Protein AF-0000000075453048 (afdb_homodimer)

Organism: Capnocytophaga canimorsus (strain 5) (NCBI:txid860228)

Solvent-accessible surface area (backbone atoms only — not comparable to full-atom values): 44122 Å² total; per-residue (Å²): 121,70,69,66,52,55,54,52,51,49,51,55,48,43,63,72,54,53,67,80,60,80,61,83,58,67,79,71,82,51,73,61,75,52,83,55,55,85,88,69,62,76,82,57,60,68,60,45,51,51,51,46,49,29,62,74,70,49,45,32,33,32,44,37,28,60,70,60,58,46,64,69,38,50,54,47,54,49,45,58,74,35,69,86,44,84,49,43,38,68,24,66,43,76,28,77,75,38,60,41,68,66,51,42,54,40,50,50,48,40,30,46,41,55,50,75,26,89,48,67,66,47,34,53,50,48,42,50,70,62,35,49,92,42,42,66,42,76,43,74,41,94,84,71,44,75,45,57,43,63,69,54,53,68,71,58,43,70,74,59,49,58,52,63,73,40,37,62,40,53,51,17,62,72,70,68,28,35,35,37,41,33,34,36,32,50,61,36,52,65,65,21,94,58,32,66,64,48,44,40,54,50,41,68,49,56,73,69,41,84,42,38,22,42,34,39,27,34,46,55,42,73,56,47,46,44,42,38,64,32,83,90,32,68,43,37,71,63,47,49,78,41,78,59,68,71,64,54,63,70,61,51,26,52,51,52,40,50,45,31,48,76,70,66,27,45,59,53,68,69,53,38,43,47,54,31,57,73,29,67,40,34,49,49,51,30,37,48,50,50,36,52,38,53,56,52,33,78,49,61,58,51,67,66,55,48,53,52,42,52,54,49,52,43,28,70,45,37,67,61,51,50,58,57,54,70,73,51,51,71,44,51,49,24,50,51,51,42,51,74,71,61,58,81,57,66,66,38,68,66,47,17,61,75,40,53,40,70,48,59,71,44,44,54,52,46,52,50,51,37,37,74,69,56,49,32,40,73,61,94,81,46,77,41,66,62,45,50,58,56,50,50,43,41,39,56,67,62,67,53,50,86,124,122,72,68,67,52,56,56,53,50,47,53,56,50,44,63,71,53,54,70,78,61,79,62,82,59,68,80,70,81,51,74,58,74,52,82,55,53,84,87,70,63,75,83,55,60,69,59,43,51,52,53,45,49,30,62,73,70,51,45,30,33,33,44,37,28,60,72,60,59,45,65,70,36,51,52,48,55,50,46,57,75,34,69,86,44,85,52,42,38,67,24,66,44,75,28,77,76,38,58,41,67,66,50,42,54,41,50,50,47,42,30,45,40,57,50,72,27,89,48,68,68,47,34,54,50,50,42,50,70,63,35,49,91,42,42,66,43,76,44,73,41,95,83,71,43,76,44,57,44,63,68,55,53,66,71,59,44,70,72,59,48,58,52,65,73,41,37,61,40,54,50,18,60,75,72,67,29,34,34,38,41,34,34,35,32,51,61,38,53,65,65,21,94,59,29,67,65,49,43,41,52,50,40,68,47,56,74,68,42,83,42,38,21,40,36,40,28,35,46,56,42,70,56,47,47,45,43,37,65,32,83,88,32,67,43,38,71,63,46,47,77,43,76,59,68,72,65,55,65,70,61,49,28,52,51,51,40,50,46,31,47,75,70,68,28,44,59,52,69,70,52,38,42,47,54,31,57,72,29,68,40,34,50,49,52,31,35,49,51,50,35,52,40,53,58,52,34,79,48,62,58,52,67,66,56,46,54,53,40,53,53,50,52,44,31,70,46,37,67,61,50,50,58,56,55,70,73,51,51,71,43,50,49,23,50,52,51,41,50,74,71,61,56,81,58,68,66,36,67,66,47,16,61,75,40,53,40,70,48,59,71,42,44,56,50,46,52,50,52,37,37,73,67,57,49,32,39,72,60,92,81,46,78,40,66,63,45,50,59,56,51,48,42,42,39,56,67,61,67,52,48,86,126

Foldseek 3Di:
DVVVVVVVCCVVVCVVPPPPPVPVDPPLLFDFPDLDDDLHDFDCPVVLVVVLVCQVVQFAEEEEDAPQLQPSNSVVVSQVVCPPPPFEWEFEFECPPPQEPQSVLQRLLLRLLVRLDDDPVSSVVLCCVQPVVQCWDWDQDPVRRIGIDGPDDPVVCVVDVLSSLCSNLVSCVVSVHAYEYEYEQVLSCVNYPCSQVVQLVNLVRQVPRDRYYYYYYYNQRVSSCCQAPPPPHSNDVVGHYDYDDFDDLVRQLVSLQVSCVVSQAGEDSVRLSCLCVLFVSNNNSSSVLSSQQSVVGDHYGDDVSSVVSLVVVLVVCVVVLVVVVVVDDQLLLLLLVCVLVPPDDCQDPVSCVVSVNDHSVSNVVSVVVCSVVQQWDADPRDIDGSGSSSSVCCCCPVVNPDD/DVVVVVVVCCVVVCVVPPPVPPPVDPPLLFDFPDLDDDLHDFDCPVVLVVVLVCQVVQFAEEEEDAPQLQPSNSVVVSQVVCPPPPFEWEFEFECPPPQEPQSVLQRLLLRLLVRLDDDPVSSVVLCCVQVVVQCWDWDQDPVRRIGIDGPDDPVVCVVDVLSSLCSNLVSCVVSVHAYEYEYEAVLSCVNYPCSQVVQLVNLVRQVPRDRYYYYYYYNLRVSSCCQAPPPVHSNDVVGHYDYDDFDDLVRQLVSLQVSQVVSQAGEDSVRLSCLCVLFVSNNNSSSVLSSQQSVVGDHYGDDVSSVVSLVVVLVVCVVVLVVVVVVDDQLLLLQLVCVLVPPDDCQDPVNCVVSVNDHSVSSVVSVVVCSVVQQWDADPNDIDGSGSSSSVCCCCPVVNPDD

Nearest PDB structures (foldseek):
  7jpq-assembly1_D  TM=4.574E-01  e=3.650E-07  Homo sapiens
  3bos-assembly1_B  TM=5.414E-01  e=9.096E-05  Shewanella amazonensis SB2B
  3sc3-assembly1_B  TM=5.881E-01  e=3.427E-04  Shewanella amazonensis SB2B
  5x06-assembly1_F  TM=5.515E-01  e=2.364E-04  Escherichia coli O157:H7
  3bos-assembly1_A  TM=5.065E-01  e=2.493E-04  Shewanella amazonensis SB2B

InterPro domains:
  IPR011579 ATPase domain [PF01637] (41-289)
  IPR027417 P-loop containing nucleoside triphosphate hydrolase [G3DSA:3.40.50.300] (30-245)
  IPR027417 P-loop containing nucleoside triphosphate hydrolase [SSF52540] (29-315)

Structure (mmCIF, N/CA/C/O backbone):
data_AF-0000000075453048-model_v1
#
loop_
_entity.id
_entity.type
_entity.pdbx_description
1 polymer 'ATPase domain-containing protein'
#
loop_
_atom_site.group_PDB
_atom_site.id
_atom_site.type_symbol
_atom_site.label_atom_id
_atom_site.label_alt_id
_atom_site.label_comp_id
_atom_site.label_asym_id
_atom_site.label_entity_id
_atom_site.label_seq_id
_atom_site.pdbx_PDB_ins_code
_atom_site.Cartn_x
_atom_site.Cartn_y
_atom_site.Cartn_z
_atom_site.occupancy
_atom_site.B_iso_or_equiv
_atom_site.auth_seq_id
_atom_site.auth_comp_id
_atom_site.auth_asym_id
_atom_site.auth_atom_id
_atom_site.pdbx_PDB_model_num
ATOM 1 N N . MET A 1 1 ? 22.984 31.234 38.719 1 28.56 1 MET A N 1
ATOM 2 C CA . MET A 1 1 ? 22.125 31.609 37.594 1 28.56 1 MET A CA 1
ATOM 3 C C . MET A 1 1 ? 22.875 31.484 36.281 1 28.56 1 MET A C 1
ATOM 5 O O . MET A 1 1 ? 22.312 31.047 35.281 1 28.56 1 MET A O 1
ATOM 9 N N . ALA A 1 2 ? 24.062 32 36.25 1 34.31 2 ALA A N 1
ATOM 10 C CA . ALA A 1 2 ? 24.984 32.094 35.094 1 34.31 2 ALA A CA 1
ATOM 11 C C . ALA A 1 2 ? 25.484 30.719 34.688 1 34.31 2 ALA A C 1
ATOM 13 O O . ALA A 1 2 ? 25.734 30.469 33.5 1 34.31 2 ALA A O 1
ATOM 14 N N . THR A 1 3 ? 25.719 29.891 35.688 1 34.84 3 THR A N 1
ATOM 15 C CA . THR A 1 3 ? 26.375 28.609 35.438 1 34.84 3 THR A CA 1
ATOM 16 C C . THR A 1 3 ? 25.422 27.656 34.719 1 34.84 3 THR A C 1
ATOM 18 O O . THR A 1 3 ? 25.875 26.766 33.969 1 34.84 3 THR A O 1
ATOM 21 N N . TYR A 1 4 ? 24.141 27.734 35.094 1 30.17 4 TYR A N 1
ATOM 22 C CA . TYR A 1 4 ? 23.188 26.812 34.469 1 30.17 4 TYR A CA 1
ATOM 23 C C . TYR A 1 4 ? 23 27.141 33 1 30.17 4 TYR A C 1
ATOM 25 O O . TYR A 1 4 ? 22.359 26.375 32.25 1 30.17 4 TYR A O 1
ATOM 33 N N . LEU A 1 5 ? 23.219 28.406 32.562 1 30.86 5 LEU A N 1
ATOM 34 C CA . LEU A 1 5 ? 23.078 28.859 31.203 1 30.86 5 LEU A CA 1
ATOM 35 C C . LEU A 1 5 ? 24.156 28.25 30.312 1 30.86 5 LEU A C 1
ATOM 37 O O . LEU A 1 5 ? 23.984 28.125 29.094 1 30.86 5 LEU A O 1
ATOM 41 N N . LEU A 1 6 ? 25.328 28.016 30.875 1 32 6 LEU A N 1
ATOM 42 C CA . LEU A 1 6 ? 26.438 27.5 30.078 1 32 6 LEU A CA 1
ATOM 43 C C . LEU A 1 6 ? 26.172 26.062 29.656 1 32 6 LEU A C 1
ATOM 45 O O . LEU A 1 6 ? 26.609 25.641 28.578 1 32 6 LEU A O 1
ATOM 49 N N . VAL A 1 7 ? 25.484 25.328 30.609 1 27.92 7 VAL A N 1
ATOM 50 C CA . VAL A 1 7 ? 25.281 23.922 30.297 1 27.92 7 VAL A CA 1
ATOM 51 C C . VAL A 1 7 ? 24.25 23.781 29.188 1 27.92 7 VAL A C 1
ATOM 53 O O . VAL A 1 7 ? 24.344 22.859 28.359 1 27.92 7 VAL A O 1
ATOM 56 N N . ARG A 1 8 ? 23.172 24.625 29.156 1 27.8 8 ARG A N 1
ATOM 57 C CA . ARG A 1 8 ? 22.125 24.5 28.141 1 27.8 8 ARG A CA 1
ATOM 58 C C . ARG A 1 8 ? 22.656 24.875 26.766 1 27.8 8 ARG A C 1
ATOM 60 O O . ARG A 1 8 ? 22.141 24.406 25.734 1 27.8 8 ARG A O 1
ATOM 67 N N . ARG A 1 9 ? 23.469 25.891 26.641 1 24.62 9 ARG A N 1
ATOM 68 C CA . ARG A 1 9 ? 24.078 26.219 25.359 1 24.62 9 ARG A CA 1
ATOM 69 C C . ARG A 1 9 ? 24.969 25.094 24.859 1 24.62 9 ARG A C 1
ATOM 71 O O . ARG A 1 9 ? 25.125 24.906 23.641 1 24.62 9 ARG A O 1
ATOM 78 N N . LYS A 1 10 ? 25.703 24.438 25.812 1 28.39 10 LYS A N 1
ATOM 79 C CA . LYS A 1 10 ? 26.531 23.344 25.344 1 28.39 10 LYS A CA 1
ATOM 80 C C . LYS A 1 10 ? 25.672 22.172 24.859 1 28.39 10 LYS A C 1
ATOM 82 O O . LYS A 1 10 ? 26.062 21.453 23.938 1 28.39 10 LYS A O 1
ATOM 87 N N . ILE A 1 11 ? 24.547 21.906 25.578 1 28.03 11 ILE A N 1
ATOM 88 C CA . ILE A 1 11 ? 23.734 20.797 25.125 1 28.03 11 ILE A CA 1
ATOM 89 C C . ILE A 1 11 ? 23.031 21.172 23.828 1 28.03 11 ILE A C 1
ATOM 91 O O . ILE A 1 11 ? 22.922 20.344 22.922 1 28.03 11 ILE A O 1
ATOM 95 N N . LEU A 1 12 ? 22.438 22.391 23.625 1 27.81 12 LEU A N 1
ATOM 96 C CA . LEU A 1 12 ? 21.828 22.828 22.359 1 27.81 12 LEU A CA 1
ATOM 97 C C . LEU A 1 12 ? 22.859 22.891 21.25 1 27.81 12 LEU A C 1
ATOM 99 O O . LEU A 1 12 ? 22.562 22.578 20.094 1 27.81 12 LEU A O 1
ATOM 103 N N . ILE A 1 13 ? 24.016 23.484 21.469 1 28.22 13 ILE A N 1
ATOM 104 C CA . ILE A 1 13 ? 25.094 23.516 20.5 1 28.22 13 ILE A CA 1
ATOM 105 C C . ILE A 1 13 ? 25.578 22.094 20.203 1 28.22 13 ILE A C 1
ATOM 107 O O . ILE A 1 13 ? 25.953 21.781 19.078 1 28.22 13 ILE A O 1
ATOM 111 N N . THR A 1 14 ? 25.578 21.234 21.281 1 25.95 14 THR A N 1
ATOM 112 C CA . THR A 1 14 ? 25.984 19.859 21.031 1 25.95 14 THR A CA 1
ATOM 113 C C . THR A 1 14 ? 24.953 19.125 20.172 1 25.95 14 THR A C 1
ATOM 115 O O . THR A 1 14 ? 25.281 18.203 19.438 1 25.95 14 THR A O 1
ATOM 118 N N . PHE A 1 15 ? 23.578 19.375 20.312 1 25.52 15 PHE A N 1
ATOM 119 C CA . PHE A 1 15 ? 22.656 18.719 19.391 1 25.52 15 PHE A CA 1
ATOM 120 C C . PHE A 1 15 ? 22.828 19.266 17.984 1 25.52 15 PHE A C 1
ATOM 122 O O . PHE A 1 15 ? 22.594 18.562 17 1 25.52 15 PHE A O 1
ATOM 129 N N . ALA A 1 16 ? 22.906 20.531 17.672 1 28.09 16 ALA A N 1
ATOM 130 C CA . ALA A 1 16 ? 23.234 21.094 16.359 1 28.09 16 ALA A CA 1
ATOM 131 C C . ALA A 1 16 ? 24.594 20.578 15.867 1 28.09 16 ALA A C 1
ATOM 133 O O . ALA A 1 16 ? 24.797 20.438 14.656 1 28.09 16 ALA A O 1
ATOM 134 N N . LYS A 1 17 ? 25.672 20.734 16.656 1 25.08 17 LYS A N 1
ATOM 135 C CA . LYS A 1 17 ? 26.984 20.219 16.312 1 25.08 17 LYS A CA 1
ATOM 136 C C . LYS A 1 17 ? 27 18.688 16.344 1 25.08 17 LYS A C 1
ATOM 138 O O . LYS A 1 17 ? 27.812 18.094 17.047 1 25.08 17 LYS A O 1
ATOM 143 N N . ILE A 1 18 ? 25.938 18.047 16.625 1 25.47 18 ILE A N 1
ATOM 144 C CA . ILE A 1 18 ? 26.234 16.641 16.297 1 25.47 18 ILE A CA 1
ATOM 145 C C . ILE A 1 18 ? 27.062 16.578 15.023 1 25.47 18 ILE A C 1
ATOM 147 O O . ILE A 1 18 ? 26.656 17.062 13.977 1 25.47 18 ILE A O 1
ATOM 151 N N . SER A 1 19 ? 28.344 16.469 15.188 1 23.78 19 SER A N 1
ATOM 152 C CA . SER A 1 19 ? 29.484 16.234 14.305 1 23.78 19 SER A CA 1
ATOM 153 C C . SER A 1 19 ? 29.078 15.477 13.047 1 23.78 19 SER A C 1
ATOM 155 O O . SER A 1 19 ? 28.453 14.422 13.133 1 23.78 19 SER A O 1
ATOM 157 N N . VAL A 1 20 ? 28.875 16.125 11.938 1 27.47 20 VAL A N 1
ATOM 158 C CA . VAL A 1 20 ? 29.203 15.531 10.641 1 27.47 20 VAL A CA 1
ATOM 159 C C . VAL A 1 20 ? 30.391 14.594 10.789 1 27.47 20 VAL A C 1
ATOM 161 O O . VAL A 1 20 ? 31.547 15.023 10.719 1 27.47 20 VAL A O 1
ATOM 164 N N . MET A 1 21 ? 30.688 14.047 11.93 1 28.67 21 MET A N 1
ATOM 165 C CA . MET A 1 21 ? 31.672 12.984 11.734 1 28.67 21 MET A CA 1
ATOM 166 C C . MET A 1 21 ? 31.453 12.289 10.398 1 28.67 21 MET A C 1
ATOM 168 O O . MET A 1 21 ? 30.328 11.961 10.031 1 28.67 21 MET A O 1
ATOM 172 N N . HIS A 1 22 ? 32.281 12.555 9.445 1 32.31 22 HIS A N 1
ATOM 173 C CA . HIS A 1 22 ? 32.5 11.961 8.125 1 32.31 22 HIS A CA 1
ATOM 174 C C . HIS A 1 22 ? 32.156 10.477 8.125 1 32.31 22 HIS A C 1
ATOM 176 O O . HIS A 1 22 ? 33.031 9.633 8.062 1 32.31 22 HIS A O 1
ATOM 182 N N . GLU A 1 23 ? 31.5 10.047 9.109 1 35.81 23 GLU A N 1
ATOM 183 C CA . GLU A 1 23 ? 31.203 8.633 8.898 1 35.81 23 GLU A CA 1
ATOM 184 C C . GLU A 1 23 ? 30.609 8.398 7.52 1 35.81 23 GLU A C 1
ATOM 186 O O . GLU A 1 23 ? 29.844 9.219 7.02 1 35.81 23 GLU A O 1
ATOM 191 N N . GLU A 1 24 ? 31.266 7.715 6.676 1 42.56 24 GLU A N 1
ATOM 192 C CA . GLU A 1 24 ? 31.141 7.289 5.285 1 42.56 24 GLU A CA 1
ATOM 193 C C . GLU A 1 24 ? 29.688 7.027 4.91 1 42.56 24 GLU A C 1
ATOM 195 O O . GLU A 1 24 ? 29.25 5.875 4.879 1 42.56 24 GLU A O 1
ATOM 200 N N . PHE A 1 25 ? 28.766 7.609 5.684 1 46.78 25 PHE A N 1
ATOM 201 C CA . PHE A 1 25 ? 27.422 7.348 5.188 1 46.78 25 PHE A CA 1
ATOM 202 C C . PHE A 1 25 ? 27.172 8.062 3.865 1 46.78 25 PHE A C 1
ATOM 204 O O . PHE A 1 25 ? 27.672 9.172 3.656 1 46.78 25 PHE A O 1
ATOM 211 N N . THR A 1 26 ? 27.016 7.301 2.822 1 56.22 26 THR A N 1
ATOM 212 C CA . THR A 1 26 ? 26.594 7.875 1.548 1 56.22 26 THR A CA 1
ATOM 213 C C . THR A 1 26 ? 25.469 8.891 1.757 1 56.22 26 THR A C 1
ATOM 215 O O . THR A 1 26 ? 24.438 8.578 2.352 1 56.22 26 THR A O 1
ATOM 218 N N . ASN A 1 27 ? 25.719 10.18 1.876 1 66.88 27 ASN A N 1
ATOM 219 C CA . ASN A 1 27 ? 24.766 11.273 1.91 1 66.88 27 ASN A CA 1
ATOM 220 C C . ASN A 1 27 ? 23.781 11.195 0.741 1 66.88 27 ASN A C 1
ATOM 222 O O . ASN A 1 27 ? 24.125 11.547 -0.388 1 66.88 27 ASN A O 1
ATOM 226 N N . VAL A 1 28 ? 22.656 10.547 0.933 1 72.88 28 VAL A N 1
ATOM 227 C CA . VAL A 1 28 ? 21.641 10.43 -0.108 1 72.88 28 VAL A CA 1
ATOM 228 C C . VAL A 1 28 ? 20.953 11.773 -0.302 1 72.88 28 VAL A C 1
ATOM 230 O O . VAL A 1 28 ? 20.312 12.297 0.622 1 72.88 28 VAL A O 1
ATOM 233 N N . PRO A 1 29 ? 21.094 12.406 -1.4 1 77.19 29 PRO A N 1
ATOM 234 C CA . PRO A 1 29 ? 20.688 13.797 -1.6 1 77.19 29 PRO A CA 1
ATOM 235 C C . PRO A 1 29 ? 19.172 13.938 -1.836 1 77.19 29 PRO A C 1
ATOM 237 O O . PRO A 1 29 ? 18.703 15.023 -2.18 1 77.19 29 PRO A O 1
ATOM 240 N N . PHE A 1 30 ? 18.406 12.867 -1.786 1 78.69 30 PHE A N 1
ATOM 241 C CA . PHE A 1 30 ? 16.969 12.914 -2.01 1 78.69 30 PHE A CA 1
ATOM 242 C C . PHE A 1 30 ? 16.203 12.492 -0.756 1 78.69 30 PHE A C 1
ATOM 244 O O . PHE A 1 30 ? 16.516 11.469 -0.15 1 78.69 30 PHE A O 1
ATOM 251 N N . THR A 1 31 ? 15.344 13.406 -0.337 1 69.56 31 THR A N 1
ATOM 252 C CA . THR A 1 31 ? 14.516 13.125 0.83 1 69.56 31 THR A CA 1
ATOM 253 C C . THR A 1 31 ? 13.031 13.133 0.458 1 69.56 31 THR A C 1
ATOM 255 O O . THR A 1 31 ? 12.594 13.961 -0.343 1 69.56 31 THR A O 1
ATOM 258 N N . PHE A 1 32 ? 12.352 12.102 0.866 1 64.94 32 PHE A N 1
ATOM 259 C CA . PHE A 1 32 ? 10.914 12.008 0.657 1 64.94 32 PHE A CA 1
ATOM 260 C C . PHE A 1 32 ? 10.242 11.281 1.816 1 64.94 32 PHE A C 1
ATOM 262 O O . PHE A 1 32 ? 10.914 10.609 2.604 1 64.94 32 PHE A O 1
ATOM 269 N N . GLY A 1 33 ? 8.922 11.477 1.938 1 62.31 33 GLY A N 1
ATOM 270 C CA . GLY A 1 33 ? 8.156 10.797 2.975 1 62.31 33 GLY A CA 1
ATOM 271 C C . GLY A 1 33 ? 8.141 11.555 4.289 1 62.31 33 GLY A C 1
ATOM 272 O O . GLY A 1 33 ? 7.414 11.18 5.215 1 62.31 33 GLY A O 1
ATOM 273 N N . THR A 1 34 ? 9.023 12.438 4.387 1 63.19 34 THR A N 1
ATOM 274 C CA . THR A 1 34 ? 9.078 13.328 5.539 1 63.19 34 THR A CA 1
ATOM 275 C C . THR A 1 34 ? 8.977 14.781 5.102 1 63.19 34 THR A C 1
ATOM 277 O O . THR A 1 34 ? 9.031 15.086 3.904 1 63.19 34 THR A O 1
ATOM 280 N N . ILE A 1 35 ? 8.539 15.547 6.086 1 55.28 35 ILE A N 1
ATOM 281 C CA . ILE A 1 35 ? 8.531 16.969 5.773 1 55.28 35 ILE A CA 1
ATOM 282 C C . ILE A 1 35 ? 9.914 17.406 5.289 1 55.28 35 ILE A C 1
ATOM 284 O O . ILE A 1 35 ? 10.922 17.125 5.945 1 55.28 35 ILE A O 1
ATOM 288 N N . ILE A 1 36 ? 9.938 17.766 4.012 1 49.34 36 ILE A N 1
ATOM 289 C CA . ILE A 1 36 ? 11.188 18.094 3.332 1 49.34 36 ILE A CA 1
ATOM 290 C C . ILE A 1 36 ? 11.789 19.359 3.939 1 49.34 36 ILE A C 1
ATOM 292 O O . ILE A 1 36 ? 11.078 20.328 4.199 1 49.34 36 ILE A O 1
ATOM 296 N N . LEU A 1 37 ? 13.008 19.141 4.43 1 51.69 37 LEU A N 1
ATOM 297 C CA . LEU A 1 37 ? 13.758 20.266 4.969 1 51.69 37 LEU A CA 1
ATOM 298 C C . LEU A 1 37 ? 14.156 21.234 3.859 1 51.69 37 LEU A C 1
ATOM 300 O O . LEU A 1 37 ? 14.055 20.906 2.676 1 51.69 37 LEU A O 1
ATOM 304 N N . LYS A 1 38 ? 14.766 22.344 4.164 1 57.06 38 LYS A N 1
ATOM 305 C CA . LYS A 1 38 ? 15.078 23.578 3.443 1 57.06 38 LYS A CA 1
ATOM 306 C C . LYS A 1 38 ? 15.758 23.266 2.109 1 57.06 38 LYS A C 1
ATOM 308 O O . LYS A 1 38 ? 15.375 23.812 1.074 1 57.06 38 LYS A O 1
ATOM 313 N N . THR A 1 39 ? 16.562 22.312 2.113 1 51.16 39 THR A N 1
ATOM 314 C CA . THR A 1 39 ? 17.406 22.156 0.935 1 51.16 39 THR A CA 1
ATOM 315 C C . THR A 1 39 ? 16.703 21.312 -0.122 1 51.16 39 THR A C 1
ATOM 317 O O . THR A 1 39 ? 17.062 21.359 -1.302 1 51.16 39 THR A O 1
ATOM 320 N N . ASP A 1 40 ? 15.555 20.719 0.192 1 62.81 40 ASP A N 1
ATOM 321 C CA . ASP A 1 40 ? 14.992 19.766 -0.757 1 62.81 40 ASP A CA 1
ATOM 322 C C . ASP A 1 40 ? 13.641 20.234 -1.291 1 62.81 40 ASP A C 1
ATOM 324 O O . ASP A 1 40 ? 12.945 19.5 -1.993 1 62.81 40 ASP A O 1
ATOM 328 N N . PHE A 1 41 ? 13.438 21.531 -1.029 1 73.31 41 PHE A N 1
ATOM 329 C CA . PHE A 1 41 ? 12.18 22.094 -1.511 1 73.31 41 PHE A CA 1
ATOM 330 C C . PHE A 1 41 ? 12.336 22.625 -2.926 1 73.31 41 PHE A C 1
ATOM 332 O O . PHE A 1 41 ? 13.227 23.438 -3.193 1 73.31 41 PHE A O 1
ATOM 339 N N . VAL A 1 42 ? 11.625 22.094 -3.748 1 72.5 42 VAL A N 1
ATOM 340 C CA . VAL A 1 42 ? 11.734 22.438 -5.16 1 72.5 42 VAL A CA 1
ATOM 341 C C . VAL A 1 42 ? 10.75 23.547 -5.5 1 72.5 42 VAL A C 1
ATOM 343 O O . VAL A 1 42 ? 9.531 23.359 -5.395 1 72.5 42 VAL A O 1
ATOM 346 N N . ASN A 1 43 ? 11.406 24.719 -6.035 1 72 43 ASN A N 1
ATOM 347 C CA . ASN A 1 43 ? 10.75 25.859 -6.684 1 72 43 ASN A CA 1
ATOM 348 C C . ASN A 1 43 ? 9.531 26.328 -5.898 1 72 43 ASN A C 1
ATOM 350 O O . ASN A 1 43 ? 9.648 26.688 -4.723 1 72 43 ASN A O 1
ATOM 354 N N . ARG A 1 44 ? 8.289 26.359 -6.195 1 81.25 44 ARG A N 1
ATOM 355 C CA . ARG A 1 44 ? 7 26.812 -5.684 1 81.25 44 ARG A CA 1
ATOM 356 C C . ARG A 1 44 ? 7.078 28.281 -5.238 1 81.25 44 ARG A C 1
ATOM 358 O O . ARG A 1 44 ? 6.527 28.641 -4.199 1 81.25 44 ARG A O 1
ATOM 365 N N . GLN A 1 45 ? 7.766 29.062 -5.996 1 86.88 45 GLN A N 1
ATOM 366 C CA . GLN A 1 45 ? 7.961 30.453 -5.594 1 86.88 45 GLN A CA 1
ATOM 367 C C . GLN A 1 45 ? 6.641 31.234 -5.617 1 86.88 45 GLN A C 1
ATOM 369 O O . GLN A 1 45 ? 6.344 31.984 -4.691 1 86.88 45 GLN A O 1
ATOM 374 N N . LYS A 1 46 ? 5.898 30.969 -6.633 1 90.06 46 LYS A N 1
ATOM 375 C CA . LYS A 1 46 ? 4.617 31.672 -6.742 1 90.06 46 LYS A CA 1
ATOM 376 C C . LYS A 1 46 ? 3.676 31.266 -5.609 1 90.06 46 LYS A C 1
ATOM 378 O O . LYS A 1 46 ? 3.051 32.125 -4.984 1 90.06 46 LYS A O 1
ATOM 383 N N . GLU A 1 47 ? 3.582 30.031 -5.34 1 92.38 47 GLU A N 1
ATOM 384 C CA . GLU A 1 47 ? 2.703 29.516 -4.293 1 92.38 47 GLU A CA 1
ATOM 385 C C . GLU A 1 47 ? 3.166 29.984 -2.914 1 92.38 47 GLU A C 1
ATOM 387 O O . GLU A 1 47 ? 2.344 30.312 -2.053 1 92.38 47 GLU A O 1
ATOM 392 N N . ILE A 1 48 ? 4.461 30.062 -2.785 1 93.31 48 ILE A N 1
ATOM 393 C CA . ILE A 1 48 ? 5.023 30.531 -1.525 1 93.31 48 ILE A CA 1
ATOM 394 C C . ILE A 1 48 ? 4.637 31.984 -1.297 1 93.31 48 ILE A C 1
ATOM 396 O O . ILE A 1 48 ? 4.191 32.344 -0.208 1 93.31 48 ILE A O 1
ATOM 400 N N . LYS A 1 49 ? 4.777 32.75 -2.326 1 93.81 49 LYS A N 1
ATOM 401 C CA . LYS A 1 49 ? 4.445 34.156 -2.23 1 93.81 49 LYS A CA 1
ATOM 402 C C . LYS A 1 49 ? 2.963 34.375 -1.923 1 93.81 49 LYS A C 1
ATOM 404 O O . LYS A 1 49 ? 2.604 35.156 -1.062 1 93.81 49 LYS A O 1
ATOM 409 N N . LEU A 1 50 ? 2.201 33.625 -2.582 1 94.56 50 LEU A N 1
ATOM 410 C CA . LEU A 1 50 ? 0.758 33.719 -2.402 1 94.56 50 LEU A CA 1
ATOM 411 C C . LEU A 1 50 ? 0.354 33.344 -0.984 1 94.56 50 LEU A C 1
ATOM 413 O O . LEU A 1 50 ? -0.418 34.062 -0.335 1 94.56 50 LEU A O 1
ATOM 417 N N . LEU A 1 51 ? 0.838 32.25 -0.523 1 95.75 51 LEU A N 1
ATOM 418 C CA . LEU A 1 51 ? 0.495 31.781 0.81 1 95.75 51 LEU A CA 1
ATOM 419 C C . LEU A 1 51 ? 1.017 32.719 1.885 1 95.75 51 LEU A C 1
ATOM 421 O O . LEU A 1 51 ? 0.337 32.969 2.883 1 95.75 51 LEU A O 1
ATOM 425 N N . ARG A 1 52 ? 2.172 33.25 1.657 1 95.38 52 ARG A N 1
ATOM 426 C CA . ARG A 1 52 ? 2.742 34.219 2.588 1 95.38 52 ARG A CA 1
ATOM 427 C C . ARG A 1 52 ? 1.864 35.469 2.691 1 95.38 52 ARG A C 1
ATOM 429 O O . ARG A 1 52 ? 1.633 35.969 3.789 1 95.38 52 ARG A O 1
ATOM 436 N N . GLN A 1 53 ? 1.444 35.875 1.604 1 95.38 53 GLN A N 1
ATOM 437 C CA . GLN A 1 53 ? 0.574 37.031 1.578 1 95.38 53 GLN A CA 1
ATOM 438 C C . GLN A 1 53 ? -0.726 36.781 2.334 1 95.38 53 GLN A C 1
ATOM 440 O O . GLN A 1 53 ? -1.213 37.656 3.062 1 95.38 53 GLN A O 1
ATOM 445 N N . CYS A 1 54 ? -1.26 35.625 2.16 1 95.94 54 CYS A N 1
ATOM 446 C CA . CYS A 1 54 ? -2.475 35.25 2.881 1 95.94 54 CYS A CA 1
ATOM 447 C C . CYS A 1 54 ? -2.24 35.281 4.387 1 95.94 54 CYS A C 1
ATOM 449 O O . CYS A 1 54 ? -3.057 35.812 5.141 1 95.94 54 CYS A O 1
ATOM 451 N N . PHE A 1 55 ? -1.128 34.75 4.766 1 96.44 55 PHE A N 1
ATOM 452 C CA . PHE A 1 55 ? -0.789 34.688 6.184 1 96.44 55 PHE A CA 1
ATOM 453 C C . PHE A 1 55 ? -0.633 36.094 6.762 1 96.44 55 PHE A C 1
ATOM 455 O O . PHE A 1 55 ? -1.163 36.375 7.832 1 96.44 55 PHE A O 1
ATOM 462 N N . LEU A 1 56 ? -0.041 36.938 6.031 1 95.25 56 LEU A N 1
ATOM 463 C CA . LEU A 1 56 ? 0.228 38.312 6.484 1 95.25 56 LEU A CA 1
ATOM 464 C C . LEU A 1 56 ? -1.056 39.125 6.523 1 95.25 56 LEU A C 1
ATOM 466 O O . LEU A 1 56 ? -1.248 39.938 7.43 1 95.25 56 LEU A O 1
ATOM 470 N N . SER A 1 57 ? -1.899 38.875 5.582 1 94.88 57 SER A N 1
ATOM 471 C CA . SER A 1 57 ? -3.123 39.656 5.473 1 94.88 57 SER A CA 1
ATOM 472 C C . SER A 1 57 ? -4.211 39.125 6.398 1 94.88 57 SER A C 1
ATOM 474 O O . SER A 1 57 ? -5.238 39.781 6.602 1 94.88 57 SER A O 1
ATOM 476 N N . GLY A 1 58 ? -4.016 37.969 6.949 1 94.88 58 GLY A N 1
ATOM 477 C CA . GLY A 1 58 ? -5.016 37.375 7.82 1 94.88 58 GLY A CA 1
ATOM 478 C C . GLY A 1 58 ? -6.18 36.75 7.059 1 94.88 58 GLY A C 1
ATOM 479 O O . GLY A 1 58 ? -7.293 36.656 7.586 1 94.88 58 GLY A O 1
ATOM 480 N N . THR A 1 59 ? -5.949 36.406 5.824 1 95.62 59 THR A N 1
ATOM 481 C CA . THR A 1 59 ? -6.973 35.781 4.98 1 95.62 59 THR A CA 1
ATOM 482 C C . THR A 1 59 ? -6.992 34.281 5.152 1 95.62 59 THR A C 1
ATOM 484 O O . THR A 1 59 ? -5.941 33.625 5.141 1 95.62 59 THR A O 1
ATOM 487 N N . ASN A 1 60 ? -8.25 33.75 5.406 1 97.56 60 ASN A N 1
ATOM 488 C CA . ASN A 1 60 ? -8.375 32.312 5.43 1 97.56 60 ASN A CA 1
ATOM 489 C C . ASN A 1 60 ? -8.078 31.688 4.062 1 97.56 60 ASN A C 1
ATOM 491 O O . ASN A 1 60 ? -8.477 32.25 3.033 1 97.56 60 ASN A O 1
ATOM 495 N N . VAL A 1 61 ? -7.336 30.562 4.102 1 97.56 61 VAL A N 1
ATOM 496 C CA . VAL A 1 61 ? -6.93 29.969 2.834 1 97.56 61 VAL A CA 1
ATOM 497 C C . VAL A 1 61 ? -7.109 28.453 2.891 1 97.56 61 VAL A C 1
ATOM 499 O O . VAL A 1 61 ? -6.895 27.844 3.938 1 97.56 61 VAL A O 1
ATOM 502 N N . ILE A 1 62 ? -7.574 27.906 1.768 1 97.12 62 ILE A N 1
ATOM 503 C CA . ILE A 1 62 ? -7.738 26.469 1.597 1 97.12 62 ILE A CA 1
ATOM 504 C C . ILE A 1 62 ? -6.82 25.969 0.479 1 97.12 62 ILE A C 1
ATOM 506 O O . ILE A 1 62 ? -6.898 26.453 -0.654 1 97.12 62 ILE A O 1
ATOM 510 N N . LEU A 1 63 ? -5.902 25.078 0.833 1 95.5 63 LEU A N 1
ATOM 511 C CA . LEU A 1 63 ? -5.016 24.469 -0.152 1 95.5 63 LEU A CA 1
ATOM 512 C C . LEU A 1 63 ? -5.504 23.062 -0.531 1 95.5 63 LEU A C 1
ATOM 514 O O . LEU A 1 63 ? -5.637 22.203 0.331 1 95.5 63 LEU A O 1
ATOM 518 N N . ILE A 1 64 ? -5.754 22.891 -1.795 1 92.19 64 ILE A N 1
ATOM 519 C CA . ILE A 1 64 ? -6.309 21.609 -2.25 1 92.19 64 ILE A CA 1
ATOM 520 C C . ILE A 1 64 ? -5.391 21 -3.301 1 92.19 64 ILE A C 1
ATOM 522 O O . ILE A 1 64 ? -5.051 21.641 -4.297 1 92.19 64 ILE A O 1
ATOM 526 N N . SER A 1 65 ? -5.008 19.812 -3.035 1 89.88 65 SER A N 1
ATOM 527 C CA . SER A 1 65 ? -4.254 19.016 -4.004 1 89.88 65 SER A CA 1
ATOM 528 C C . SER A 1 65 ? -4.289 17.531 -3.654 1 89.88 65 SER A C 1
ATOM 530 O O . SER A 1 65 ? -4.605 17.172 -2.52 1 89.88 65 SER A O 1
ATOM 532 N N . PRO A 1 66 ? -3.963 16.672 -4.637 1 87.06 66 PRO A N 1
ATOM 533 C CA . PRO A 1 66 ? -3.844 15.25 -4.316 1 87.06 66 PRO A CA 1
ATOM 534 C C . PRO A 1 66 ? -2.713 14.961 -3.332 1 87.06 66 PRO A C 1
ATOM 536 O O . PRO A 1 66 ? -1.908 15.852 -3.031 1 87.06 66 PRO A O 1
ATOM 539 N N . ARG A 1 67 ? -2.734 13.773 -2.887 1 84.38 67 ARG A N 1
ATOM 540 C CA . ARG A 1 67 ? -1.761 13.352 -1.883 1 84.38 67 ARG A CA 1
ATOM 541 C C . ARG A 1 67 ? -0.34 13.43 -2.434 1 84.38 67 ARG A C 1
ATOM 543 O O . ARG A 1 67 ? -0.094 13.055 -3.582 1 84.38 67 ARG A O 1
ATOM 550 N N . ARG A 1 68 ? 0.553 13.906 -1.555 1 86.5 68 ARG A N 1
ATOM 551 C CA . ARG A 1 68 ? 2 13.891 -1.741 1 86.5 68 ARG A CA 1
ATOM 552 C C . ARG A 1 68 ? 2.414 14.805 -2.891 1 86.5 68 ARG A C 1
ATOM 554 O O . ARG A 1 68 ? 3.41 14.547 -3.568 1 86.5 68 ARG A O 1
ATOM 561 N N . TRP A 1 69 ? 1.635 15.797 -3.104 1 87.25 69 TRP A N 1
ATOM 562 C CA . TRP A 1 69 ? 2.023 16.797 -4.082 1 87.25 69 TRP A CA 1
ATOM 563 C C . TRP A 1 69 ? 2.809 17.922 -3.422 1 87.25 69 TRP A C 1
ATOM 565 O O . TRP A 1 69 ? 3.285 18.844 -4.102 1 87.25 69 TRP A O 1
ATOM 575 N N . GLY A 1 70 ? 2.902 17.953 -2.055 1 87.38 70 GLY A N 1
ATOM 576 C CA . GLY A 1 70 ? 3.814 18.875 -1.39 1 87.38 70 GLY A CA 1
ATOM 577 C C . GLY A 1 70 ? 3.102 19.938 -0.58 1 87.38 70 GLY A C 1
ATOM 578 O O . GLY A 1 70 ? 3.695 20.969 -0.237 1 87.38 70 GLY A O 1
ATOM 579 N N . LYS A 1 71 ? 1.865 19.766 -0.24 1 90.5 71 LYS A N 1
ATOM 580 C CA . LYS A 1 71 ? 1.095 20.75 0.511 1 90.5 71 LYS A CA 1
ATOM 581 C C . LYS A 1 71 ? 1.73 21.031 1.871 1 90.5 71 LYS A C 1
ATOM 583 O O . LYS A 1 71 ? 1.972 22.188 2.227 1 90.5 71 LYS A O 1
ATOM 588 N N . SER A 1 72 ? 1.97 19.922 2.592 1 89.94 72 SER A N 1
ATOM 589 C CA . SER A 1 72 ? 2.52 20.047 3.936 1 89.94 72 SER A CA 1
ATOM 590 C C . SER A 1 72 ? 3.891 20.719 3.91 1 89.94 72 SER A C 1
ATOM 592 O O . SER A 1 72 ? 4.188 21.578 4.746 1 89.94 72 SER A O 1
ATOM 594 N N . SER A 1 73 ? 4.664 20.375 2.922 1 88.25 73 SER A N 1
ATOM 595 C CA . SER A 1 73 ? 5.988 20.969 2.783 1 88.25 73 SER A CA 1
ATOM 596 C C . SER A 1 73 ? 5.895 22.453 2.441 1 88.25 73 SER A C 1
ATOM 598 O O . SER A 1 73 ? 6.699 23.266 2.918 1 88.25 73 SER A O 1
ATOM 600 N N . LEU A 1 74 ? 4.941 22.812 1.604 1 91.81 74 LEU A N 1
ATOM 601 C CA . LEU A 1 74 ? 4.727 24.203 1.237 1 91.81 74 LEU A CA 1
ATOM 602 C C . LEU A 1 74 ? 4.371 25.031 2.463 1 91.81 74 LEU A C 1
ATOM 604 O O . LEU A 1 74 ? 4.977 26.094 2.699 1 91.81 74 LEU A O 1
ATOM 608 N N . VAL A 1 75 ? 3.453 24.562 3.234 1 93.88 75 VAL A N 1
ATOM 609 C CA . VAL A 1 75 ? 3.02 25.25 4.438 1 93.88 75 VAL A CA 1
ATOM 610 C C . VAL A 1 75 ? 4.188 25.375 5.418 1 93.88 75 VAL A C 1
ATOM 612 O O . VAL A 1 75 ? 4.398 26.422 6.02 1 93.88 75 VAL A O 1
ATOM 615 N N . GLU A 1 76 ? 4.945 24.312 5.516 1 92.12 76 GLU A N 1
ATOM 616 C CA . GLU A 1 76 ? 6.105 24.312 6.402 1 92.12 76 GLU A CA 1
ATOM 617 C C . GLU A 1 76 ? 7.133 25.359 5.965 1 92.12 76 GLU A C 1
ATOM 619 O O . GLU A 1 76 ? 7.691 26.078 6.801 1 92.12 76 GLU A O 1
ATOM 624 N N . LYS A 1 77 ? 7.406 25.422 4.719 1 90.88 77 LYS A N 1
ATOM 625 C CA . LYS A 1 77 ? 8.359 26.375 4.184 1 90.88 77 LYS A CA 1
ATOM 626 C C . LYS A 1 77 ? 7.918 27.812 4.473 1 90.88 77 LYS A C 1
ATOM 628 O O . LYS A 1 77 ? 8.727 28.641 4.879 1 90.88 77 LYS A O 1
ATOM 633 N N . VAL A 1 78 ? 6.727 28.062 4.27 1 93.81 78 VAL A N 1
ATOM 634 C CA . VAL A 1 78 ? 6.188 29.406 4.531 1 93.81 78 VAL A CA 1
ATOM 635 C C . VAL A 1 78 ? 6.238 29.688 6.031 1 93.81 78 VAL A C 1
ATOM 637 O O . VAL A 1 78 ? 6.637 30.781 6.441 1 93.81 78 VAL A O 1
ATOM 640 N N . ALA A 1 79 ? 5.895 28.734 6.801 1 93.94 79 ALA A N 1
ATOM 641 C CA . ALA A 1 79 ? 5.922 28.891 8.25 1 93.94 79 ALA A CA 1
ATOM 642 C C . ALA A 1 79 ? 7.332 29.203 8.742 1 93.94 79 ALA A C 1
ATOM 644 O O . ALA A 1 79 ? 7.512 30.031 9.641 1 93.94 79 ALA A O 1
ATOM 645 N N . GLU A 1 80 ? 8.266 28.594 8.172 1 91.19 80 GLU A N 1
ATOM 646 C CA . GLU A 1 80 ? 9.664 28.812 8.539 1 91.19 80 GLU A CA 1
ATOM 647 C C . GLU A 1 80 ? 10.078 30.266 8.344 1 91.19 80 GLU A C 1
ATOM 649 O O . GLU A 1 80 ? 10.898 30.797 9.102 1 91.19 80 GLU A O 1
ATOM 654 N N . SER A 1 81 ? 9.539 30.844 7.379 1 90.69 81 SER A N 1
ATOM 655 C CA . SER A 1 81 ? 9.875 32.25 7.082 1 90.69 81 SER A CA 1
ATOM 656 C C . SER A 1 81 ? 9.359 33.188 8.164 1 90.69 81 SER A C 1
ATOM 658 O O . SER A 1 81 ? 9.781 34.344 8.25 1 90.69 81 SER A O 1
ATOM 660 N N . PHE A 1 82 ? 8.531 32.656 9.016 1 93.19 82 PHE A N 1
ATOM 661 C CA . PHE A 1 82 ? 7.969 33.5 10.078 1 93.19 82 PHE A CA 1
ATOM 662 C C . PHE A 1 82 ? 8.508 33.062 11.438 1 93.19 82 PHE A C 1
ATOM 664 O O . PHE A 1 82 ? 8.031 33.562 12.469 1 93.19 82 PHE A O 1
ATOM 671 N N . GLU A 1 83 ? 9.438 32.219 11.492 1 89.38 83 GLU A N 1
ATOM 672 C CA . GLU A 1 83 ? 9.938 31.641 12.742 1 89.38 83 GLU A CA 1
ATOM 673 C C . GLU A 1 83 ? 10.422 32.75 13.688 1 89.38 83 GLU A C 1
ATOM 675 O O . GLU A 1 83 ? 10.227 32.656 14.898 1 89.38 83 GLU A O 1
ATOM 680 N N . ASN A 1 84 ? 11.023 33.812 13.172 1 88.88 84 ASN A N 1
ATOM 681 C CA . ASN A 1 84 ? 11.586 34.875 14 1 88.88 84 ASN A CA 1
ATOM 682 C C . ASN A 1 84 ? 10.664 36.094 14.055 1 88.88 84 ASN A C 1
ATOM 684 O O . ASN A 1 84 ? 11.031 37.125 14.594 1 88.88 84 ASN A O 1
ATOM 688 N N . ASN A 1 85 ? 9.5 35.844 13.57 1 90.75 85 ASN A N 1
ATOM 689 C CA . ASN A 1 85 ? 8.539 36.969 13.594 1 90.75 85 ASN A CA 1
ATOM 690 C C . ASN A 1 85 ? 7.891 37.094 14.961 1 90.75 85 ASN A C 1
ATOM 692 O O . ASN A 1 85 ? 7.363 36.125 15.516 1 90.75 85 ASN A O 1
ATOM 696 N N . LYS A 1 86 ? 7.836 38.219 15.484 1 90.19 86 LYS A N 1
ATOM 697 C CA . LYS A 1 86 ? 7.332 38.438 16.828 1 90.19 86 LYS A CA 1
ATOM 698 C C . LYS A 1 86 ? 5.84 38.781 16.812 1 90.19 86 LYS A C 1
ATOM 700 O O . LYS A 1 86 ? 5.164 38.656 17.844 1 90.19 86 LYS A O 1
ATOM 705 N N . THR A 1 87 ? 5.371 39.125 15.695 1 94.25 87 THR A N 1
ATOM 706 C CA . THR A 1 87 ? 3.996 39.594 15.648 1 94.25 87 THR A CA 1
ATOM 707 C C . THR A 1 87 ? 3.074 38.562 15.016 1 94.25 87 THR A C 1
ATOM 709 O O . THR A 1 87 ? 1.851 38.656 15.125 1 94.25 87 THR A O 1
ATOM 712 N N . LEU A 1 88 ? 3.664 37.594 14.352 1 96.69 88 LEU A N 1
ATOM 713 C CA . LEU A 1 88 ? 2.865 36.562 13.703 1 96.69 88 LEU A CA 1
ATOM 714 C C . LEU A 1 88 ? 3.375 35.188 14.062 1 96.69 88 LEU A C 1
ATOM 716 O O . LEU A 1 88 ? 4.547 34.875 13.836 1 96.69 88 LEU A O 1
ATOM 720 N N . LYS A 1 89 ? 2.494 34.406 14.625 1 96.56 89 LYS A N 1
ATOM 721 C CA . LYS A 1 89 ? 2.83 33.031 14.984 1 96.56 89 LYS A CA 1
ATOM 722 C C . LYS A 1 89 ? 2.043 32.031 14.141 1 96.56 89 LYS A C 1
ATOM 724 O O . LYS A 1 89 ? 0.86 32.25 13.867 1 96.56 89 LYS A O 1
ATOM 729 N N . ILE A 1 90 ? 2.717 31 13.727 1 97.06 90 ILE A N 1
ATOM 730 C CA . ILE A 1 90 ? 2.076 29.938 12.938 1 97.06 90 ILE A CA 1
ATOM 731 C C . ILE A 1 90 ? 1.874 28.703 13.805 1 97.06 90 ILE A C 1
ATOM 733 O O . ILE A 1 90 ? 2.828 28.188 14.383 1 97.06 90 ILE A O 1
ATOM 737 N N . CYS A 1 91 ? 0.638 28.281 13.922 1 96.69 91 CYS A N 1
ATOM 738 C CA . CYS A 1 91 ? 0.256 27.078 14.633 1 96.69 91 CYS A CA 1
ATOM 739 C C . CYS A 1 91 ? -0.116 25.969 13.664 1 96.69 91 CYS A C 1
ATOM 741 O O . CYS A 1 91 ? -1.025 26.125 12.844 1 96.69 91 CYS A O 1
ATOM 743 N N . LYS A 1 92 ? 0.565 24.891 13.789 1 96 92 LYS A N 1
ATOM 744 C CA . LYS A 1 92 ? 0.296 23.766 12.883 1 96 92 LYS A CA 1
ATOM 745 C C . LYS A 1 92 ? -0.288 22.578 13.633 1 96 92 LYS A C 1
ATOM 747 O O . LYS A 1 92 ? 0.193 22.219 14.711 1 96 92 LYS A O 1
ATOM 752 N N . LEU A 1 93 ? -1.334 22 13.047 1 95.44 93 LEU A N 1
ATOM 753 C CA . LEU A 1 93 ? -1.999 20.828 13.602 1 95.44 93 LEU A CA 1
ATOM 754 C C . LEU A 1 93 ? -2.275 19.797 12.523 1 95.44 93 LEU A C 1
ATOM 756 O O . LEU A 1 93 ? -2.846 20.125 11.477 1 95.44 93 LEU A O 1
ATOM 760 N N . ASP A 1 94 ? -1.823 18.578 12.75 1 93.44 94 ASP A N 1
ATOM 761 C CA . ASP A 1 94 ? -2.092 17.469 11.852 1 93.44 94 ASP A CA 1
ATOM 762 C C . ASP A 1 94 ? -3.283 16.641 12.344 1 93.44 94 ASP A C 1
ATOM 764 O O . ASP A 1 94 ? -3.238 16.062 13.422 1 93.44 94 ASP A O 1
ATOM 768 N N . LEU A 1 95 ? -4.285 16.578 11.508 1 94.56 95 LEU A N 1
ATOM 769 C CA . LEU A 1 95 ? -5.512 15.898 11.914 1 94.56 95 LEU A CA 1
ATOM 770 C C . LEU A 1 95 ? -5.57 14.484 11.336 1 94.56 95 LEU A C 1
ATOM 772 O O . LEU A 1 95 ? -6.613 13.836 11.391 1 94.56 95 LEU A O 1
ATOM 776 N N . PHE A 1 96 ? -4.496 13.969 10.883 1 88.19 96 PHE A N 1
ATOM 777 C CA . PHE A 1 96 ? -4.48 12.68 10.203 1 88.19 96 PHE A CA 1
ATOM 778 C C . PHE A 1 96 ? -4.953 11.57 11.133 1 88.19 96 PHE A C 1
ATOM 780 O O . PHE A 1 96 ? -5.707 10.688 10.719 1 88.19 96 PHE A O 1
ATOM 787 N N . ASN A 1 97 ? -4.523 11.609 12.336 1 88.31 97 ASN A N 1
ATOM 788 C CA . ASN A 1 97 ? -4.863 10.531 13.258 1 88.31 97 ASN A CA 1
ATOM 789 C C . ASN A 1 97 ? -5.918 10.969 14.266 1 88.31 97 ASN A C 1
ATOM 791 O O . ASN A 1 97 ? -6.09 10.328 15.305 1 88.31 97 ASN A O 1
ATOM 795 N N . VAL A 1 98 ? -6.535 12.117 14.047 1 91.62 98 VAL A N 1
ATOM 796 C CA . VAL A 1 98 ? -7.602 12.609 14.906 1 91.62 98 VAL A CA 1
ATOM 797 C C . VAL A 1 98 ? -8.953 12.094 14.414 1 91.62 98 VAL A C 1
ATOM 799 O O . VAL A 1 98 ? -9.352 12.375 13.281 1 91.62 98 VAL A O 1
ATOM 802 N N . ARG A 1 99 ? -9.641 11.406 15.312 1 89 99 ARG A N 1
ATOM 803 C CA . ARG A 1 99 ? -10.828 10.711 14.836 1 89 99 ARG A CA 1
ATOM 804 C C . ARG A 1 99 ? -12.055 11.109 15.648 1 89 99 ARG A C 1
ATOM 806 O O . ARG 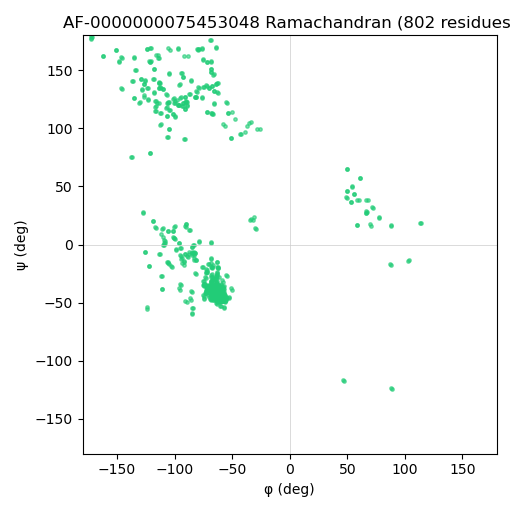A 1 99 ? -13.18 10.734 15.312 1 89 99 ARG A O 1
ATOM 813 N N . THR A 1 100 ? -11.836 11.906 16.734 1 90.12 100 THR A N 1
ATOM 814 C CA . THR A 1 100 ? -12.961 12.328 17.562 1 90.12 100 THR A CA 1
ATOM 815 C C . THR A 1 100 ? -12.859 13.82 17.891 1 90.12 100 THR A C 1
ATOM 817 O O . THR A 1 100 ? -11.781 14.406 17.797 1 90.12 100 THR A O 1
ATOM 820 N N . GLU A 1 101 ? -14.016 14.297 18.281 1 93.06 101 GLU A N 1
ATOM 821 C CA . GLU A 1 101 ? -14.062 15.695 18.703 1 93.06 101 GLU A CA 1
ATOM 822 C C . GLU A 1 101 ? -13.164 15.938 19.906 1 93.06 101 GLU A C 1
ATOM 824 O O . GLU A 1 101 ? -12.477 16.969 19.984 1 93.06 101 GLU A O 1
ATOM 829 N N . GLU A 1 102 ? -13.195 15.031 20.75 1 90.62 102 GLU A N 1
ATOM 830 C CA . GLU A 1 102 ? -12.375 15.141 21.953 1 90.62 102 GLU A CA 1
ATOM 831 C C . GLU A 1 102 ? -10.891 15.227 21.594 1 90.62 102 GLU A C 1
ATOM 833 O O . GLU A 1 102 ? -10.172 16.078 22.109 1 90.62 102 GLU A O 1
ATOM 838 N N . GLU A 1 103 ? -10.508 14.359 20.766 1 90.88 103 GLU A N 1
ATOM 839 C CA . GLU A 1 103 ? -9.117 14.352 20.328 1 90.88 103 GLU A CA 1
ATOM 840 C C . GLU A 1 103 ? -8.75 15.656 19.625 1 90.88 103 GLU A C 1
ATOM 842 O O . GLU A 1 103 ? -7.625 16.141 19.75 1 90.88 103 GLU A O 1
ATOM 847 N N . PHE A 1 104 ? -9.695 16.188 18.906 1 95.25 104 PHE A N 1
ATOM 848 C CA . PHE A 1 104 ? -9.469 17.453 18.234 1 95.25 104 PHE A CA 1
ATOM 849 C C . PHE A 1 104 ? -9.203 18.562 19.25 1 95.25 104 PHE A C 1
ATOM 851 O O . PHE A 1 104 ? -8.227 19.312 19.109 1 95.25 104 PHE A O 1
ATOM 858 N N . TYR A 1 105 ? -10.047 18.656 20.266 1 94.88 105 TYR A N 1
ATOM 859 C CA . TYR A 1 105 ? -9.914 19.703 21.266 1 94.88 105 TYR A CA 1
ATOM 860 C C . TYR A 1 105 ? -8.562 19.625 21.969 1 94.88 105 TYR A C 1
ATOM 862 O O . TYR A 1 105 ? -7.895 20.656 22.172 1 94.88 105 TYR A O 1
ATOM 870 N N . ILE A 1 106 ? -8.172 18.453 22.234 1 92.56 106 ILE A N 1
ATOM 871 C CA . ILE A 1 106 ? -6.898 18.25 22.922 1 92.56 106 ILE A CA 1
ATOM 872 C C . ILE A 1 106 ? -5.746 18.641 22 1 92.56 106 ILE A C 1
ATOM 874 O O . ILE A 1 106 ? -4.859 19.406 22.391 1 92.56 106 ILE A O 1
ATOM 878 N N . SER A 1 107 ? -5.816 18.156 20.812 1 94.31 107 SER A N 1
ATOM 879 C CA . SER A 1 107 ? -4.754 18.438 19.859 1 94.31 107 SER A CA 1
ATOM 880 C C . SER A 1 107 ? -4.68 19.922 19.516 1 94.31 107 SER A C 1
ATOM 882 O O . SER A 1 107 ? -3.59 20.484 19.422 1 94.31 107 SER A O 1
ATOM 884 N N . PHE A 1 108 ? -5.832 20.5 19.359 1 96.56 108 PHE A N 1
ATOM 885 C CA . PHE A 1 108 ? -5.918 21.922 19.031 1 96.56 108 PHE A CA 1
ATOM 886 C C . PHE A 1 108 ? -5.336 22.766 20.156 1 96.56 108 PHE A C 1
ATOM 888 O O . PHE A 1 108 ? -4.512 23.656 19.906 1 96.56 108 PHE A O 1
ATOM 895 N N . THR A 1 109 ? -5.742 22.438 21.328 1 94.81 109 THR A N 1
ATOM 896 C CA . THR A 1 109 ? -5.281 23.172 22.5 1 94.81 109 THR A CA 1
ATOM 897 C C . THR A 1 109 ? -3.764 23.078 22.641 1 94.81 109 THR A C 1
ATOM 899 O O . THR A 1 109 ? -3.088 24.094 22.828 1 94.81 109 THR A O 1
ATOM 902 N N . ASN A 1 110 ? -3.258 21.906 22.516 1 93.88 110 ASN A N 1
ATOM 903 C CA . ASN A 1 110 ? -1.82 21.688 22.625 1 93.88 110 ASN A CA 1
ATOM 904 C C . ASN A 1 110 ? -1.054 22.422 21.547 1 93.88 110 ASN A C 1
ATOM 906 O O . ASN A 1 110 ? -0.017 23.031 21.812 1 93.88 110 ASN A O 1
ATOM 910 N N . ALA A 1 111 ? -1.545 22.406 20.359 1 95 111 ALA A N 1
ATOM 911 C CA . ALA A 1 111 ? -0.878 23.062 19.234 1 95 111 ALA A CA 1
ATOM 912 C C . ALA A 1 111 ? -0.826 24.578 19.438 1 95 111 ALA A C 1
ATOM 914 O O . ALA A 1 111 ? 0.215 25.203 19.219 1 95 111 ALA A O 1
ATOM 915 N N . VAL A 1 112 ? -1.912 25.141 19.875 1 96.25 112 VAL A N 1
ATOM 916 C CA . VAL A 1 112 ? -2.006 26.578 20.062 1 96.25 112 VAL A CA 1
ATOM 917 C C . VAL A 1 112 ? -1.08 27.016 21.188 1 96.25 112 VAL A C 1
ATOM 919 O O . VAL A 1 112 ? -0.311 27.969 21.047 1 96.25 112 VAL A O 1
ATOM 922 N N . LEU A 1 113 ? -1.155 26.281 22.25 1 93.94 113 LEU A N 1
ATOM 923 C CA . LEU A 1 113 ? -0.334 26.625 23.406 1 93.94 113 LEU A CA 1
ATOM 924 C C . LEU A 1 113 ? 1.148 26.484 23.094 1 93.94 113 LEU A C 1
ATOM 926 O O . LEU A 1 113 ? 1.962 27.312 23.484 1 93.94 113 LEU A O 1
ATOM 930 N N . LYS A 1 114 ? 1.479 25.484 22.406 1 92.38 114 LYS A N 1
ATOM 931 C CA . LYS A 1 114 ? 2.873 25.25 22.047 1 92.38 114 LYS A CA 1
ATOM 932 C C . LYS A 1 114 ? 3.381 26.359 21.109 1 92.38 114 LYS A C 1
ATOM 934 O O . LYS A 1 114 ? 4.512 26.812 21.25 1 92.38 114 LYS A O 1
ATOM 939 N N . ALA A 1 115 ? 2.58 26.781 20.203 1 92.44 115 ALA A N 1
ATOM 940 C CA . ALA A 1 115 ? 2.971 27.766 19.203 1 92.44 115 ALA A CA 1
ATOM 941 C C . ALA A 1 115 ? 3.086 29.156 19.828 1 92.44 115 ALA A C 1
ATOM 943 O O . ALA A 1 115 ? 3.797 30.016 19.312 1 92.44 115 ALA A O 1
ATOM 944 N N . THR A 1 116 ? 2.428 29.391 20.906 1 92.62 116 THR A N 1
ATOM 945 C CA . THR A 1 116 ? 2.35 30.75 21.453 1 92.62 116 THR A CA 1
ATOM 946 C C . THR A 1 116 ? 3.143 30.844 22.75 1 92.62 116 THR A C 1
ATOM 948 O O . THR A 1 116 ? 3.152 31.906 23.391 1 92.62 116 THR A O 1
ATOM 951 N N . SER A 1 117 ? 3.689 29.688 23.047 1 88.25 117 SER A N 1
ATOM 952 C CA . SER A 1 117 ? 4.492 29.688 24.281 1 88.25 117 SER A CA 1
ATOM 953 C C . SER A 1 117 ? 5.969 29.484 23.969 1 88.25 117 SER A C 1
ATOM 955 O O . SER A 1 117 ? 6.32 28.703 23.078 1 88.25 117 SER A O 1
ATOM 957 N N . SER A 1 118 ? 6.758 30.219 24.562 1 77.5 118 SER A N 1
ATOM 958 C CA . SER A 1 118 ? 8.195 30.062 24.375 1 77.5 118 SER A CA 1
ATOM 959 C C . SER A 1 118 ? 8.773 29.031 25.312 1 77.5 118 SER A C 1
ATOM 961 O O . SER A 1 118 ? 9.812 28.422 25.031 1 77.5 118 SER A O 1
ATOM 963 N N . ARG A 1 119 ? 8.453 29.047 26.547 1 78.06 119 ARG A N 1
ATOM 964 C CA . ARG A 1 119 ? 8.961 28.125 27.547 1 78.06 119 ARG A CA 1
ATOM 965 C C . ARG A 1 119 ? 7.824 27.359 28.219 1 78.06 119 ARG A C 1
ATOM 967 O O . ARG A 1 119 ? 6.652 27.672 28 1 78.06 119 ARG A O 1
ATOM 974 N N . TRP A 1 120 ? 8.148 26.5 28.859 1 77.69 120 TRP A N 1
ATOM 975 C CA . TRP A 1 120 ? 7.234 25.656 29.625 1 77.69 120 TRP A CA 1
ATOM 976 C C . TRP A 1 120 ? 6.367 26.484 30.562 1 77.69 120 TRP A C 1
ATOM 978 O O . TRP A 1 120 ? 5.156 26.281 30.641 1 77.69 120 TRP A O 1
ATOM 988 N N . ASP A 1 121 ? 6.98 27.328 31.25 1 79.38 121 ASP A N 1
ATOM 989 C CA . ASP A 1 121 ? 6.258 28.156 32.219 1 79.38 121 ASP A CA 1
ATOM 990 C C . ASP A 1 121 ? 5.164 28.969 31.516 1 79.38 121 ASP A C 1
ATOM 992 O O . ASP A 1 121 ? 4.066 29.109 32.062 1 79.38 121 ASP A O 1
ATOM 996 N N . ASP A 1 122 ? 5.5 29.391 30.344 1 86.75 122 ASP A N 1
ATOM 997 C CA . ASP A 1 122 ? 4.52 30.156 29.578 1 86.75 122 ASP A CA 1
ATOM 998 C C . ASP A 1 122 ? 3.348 29.266 29.156 1 86.75 122 ASP A C 1
ATOM 1000 O O . ASP A 1 122 ? 2.199 29.719 29.141 1 86.75 122 ASP A O 1
ATOM 1004 N N . PHE A 1 123 ? 3.631 28.094 28.844 1 90.19 123 PHE A N 1
ATOM 1005 C CA . PHE A 1 123 ? 2.621 27.109 28.453 1 90.19 123 PHE A CA 1
ATOM 1006 C C . PHE A 1 123 ? 1.638 26.875 29.594 1 90.19 123 PHE A C 1
ATOM 1008 O O . PHE A 1 123 ? 0.424 26.969 29.406 1 90.19 123 PHE A O 1
ATOM 1015 N N . VAL A 1 124 ? 2.154 26.656 30.734 1 88.62 124 VAL A N 1
ATOM 1016 C CA . VAL A 1 124 ? 1.351 26.359 31.922 1 88.62 124 VAL A CA 1
ATOM 1017 C C . VAL A 1 124 ? 0.543 27.594 32.312 1 88.62 124 VAL A C 1
ATOM 1019 O O . VAL A 1 124 ? -0.641 27.5 32.625 1 88.62 124 VAL A O 1
ATOM 1022 N N . THR A 1 125 ? 1.195 28.688 32.312 1 89.69 125 THR A N 1
ATOM 1023 C CA . THR A 1 125 ? 0.535 29.938 32.656 1 89.69 125 THR A CA 1
ATOM 1024 C C . THR A 1 125 ? -0.626 30.234 31.719 1 89.69 125 THR A C 1
ATOM 1026 O O . THR A 1 125 ? -1.721 30.594 32.156 1 89.69 125 THR A O 1
ATOM 1029 N N . ASN A 1 126 ? -0.354 30.078 30.469 1 89.75 126 ASN A N 1
ATOM 1030 C CA . ASN A 1 126 ? -1.408 30.297 29.484 1 89.75 126 ASN A CA 1
ATOM 1031 C C . ASN A 1 126 ? -2.557 29.312 29.656 1 89.75 126 ASN A C 1
ATOM 1033 O O . ASN A 1 126 ? -3.727 29.688 29.562 1 89.75 126 ASN A O 1
ATOM 1037 N N . ALA A 1 127 ? -2.223 28.094 29.891 1 91.31 127 ALA A N 1
ATOM 1038 C CA . ALA A 1 127 ? -3.25 27.078 30.109 1 91.31 127 ALA A CA 1
ATOM 1039 C C . ALA A 1 127 ? -4.141 27.453 31.297 1 91.31 127 ALA A C 1
ATOM 1041 O O . ALA A 1 127 ? -5.367 27.359 31.203 1 91.31 127 ALA A O 1
ATOM 1042 N N . LYS A 1 128 ? -3.566 27.906 32.312 1 90.56 128 LYS A N 1
ATOM 1043 C CA . LYS A 1 128 ? -4.312 28.266 33.531 1 90.56 128 LYS A CA 1
ATOM 1044 C C . LYS A 1 128 ? -5.129 29.547 33.281 1 90.56 128 LYS A C 1
ATOM 1046 O O . LYS A 1 128 ? -6.254 29.656 33.781 1 90.56 128 LYS A O 1
ATOM 1051 N N . GLN A 1 129 ? -4.555 30.391 32.625 1 91.19 129 GLN A N 1
ATOM 1052 C CA . GLN A 1 129 ? -5.191 31.688 32.438 1 91.19 129 GLN A CA 1
ATOM 1053 C C . GLN A 1 129 ? -6.41 31.562 31.516 1 91.19 129 GLN A C 1
ATOM 1055 O O . GLN A 1 129 ? -7.461 32.156 31.797 1 91.19 129 GLN A O 1
ATOM 1060 N N . PHE A 1 130 ? -6.281 30.797 30.484 1 91.62 130 PHE A N 1
ATOM 1061 C CA . PHE A 1 130 ? -7.309 30.828 29.438 1 91.62 130 PHE A CA 1
ATOM 1062 C C . PHE A 1 130 ? -8.227 29.609 29.562 1 91.62 130 PHE A C 1
ATOM 1064 O O . PHE A 1 130 ? -9.336 29.609 29.016 1 91.62 130 PHE A O 1
ATOM 1071 N N . LEU A 1 131 ? -7.773 28.531 30.281 1 92.25 131 LEU A N 1
ATOM 1072 C CA . LEU A 1 131 ? -8.547 27.281 30.312 1 92.25 131 LEU A CA 1
ATOM 1073 C C . LEU A 1 131 ? -8.805 26.828 31.734 1 92.25 131 LEU A C 1
ATOM 1075 O O . LEU A 1 131 ? -8.961 25.641 32 1 92.25 131 LEU A O 1
ATOM 1079 N N . SER A 1 132 ? -8.852 27.719 32.625 1 89.38 132 SER A N 1
ATOM 1080 C CA . SER A 1 132 ? -8.977 27.391 34.062 1 89.38 132 SER A CA 1
ATOM 1081 C C . SER A 1 132 ? -10.227 26.562 34.312 1 89.38 132 SER A C 1
ATOM 1083 O O . SER A 1 132 ? -10.188 25.625 35.125 1 89.38 132 SER A O 1
ATOM 1085 N N . GLN A 1 133 ? -11.25 26.859 33.656 1 87.44 133 GLN A N 1
ATOM 1086 C CA . GLN A 1 133 ? -12.531 26.203 33.875 1 87.44 133 GLN A CA 1
ATOM 1087 C C . GLN A 1 133 ? -12.492 24.734 33.469 1 87.44 133 GLN A C 1
ATOM 1089 O O . GLN A 1 133 ? -13.344 23.953 33.844 1 87.44 133 GLN A O 1
ATOM 1094 N N . LEU A 1 134 ? -11.461 24.406 32.656 1 89.94 134 LEU A N 1
ATOM 1095 C CA . LEU A 1 134 ? -11.391 23.062 32.094 1 89.94 134 LEU A CA 1
ATOM 1096 C C . LEU A 1 134 ? -10.398 22.203 32.875 1 89.94 134 LEU A C 1
ATOM 1098 O O . LEU A 1 134 ? -10.102 21.078 32.469 1 89.94 134 LEU A O 1
ATOM 1102 N N . LEU A 1 135 ? -9.891 22.734 33.938 1 87.31 135 LEU A N 1
ATOM 1103 C CA . LEU A 1 135 ? -8.961 22.047 34.812 1 87.31 135 LEU A CA 1
ATOM 1104 C C . LEU A 1 135 ? -7.816 21.422 34.031 1 87.31 135 LEU A C 1
ATOM 1106 O O . LEU A 1 135 ? -7.648 20.203 34.031 1 87.31 135 LEU A O 1
ATOM 1110 N N . PRO A 1 136 ? -7.035 22.281 33.438 1 88.19 136 PRO A N 1
ATOM 1111 C CA . PRO A 1 136 ? -5.945 21.75 32.625 1 88.19 136 PRO A CA 1
ATOM 1112 C C . PRO A 1 136 ? -4.895 21.016 33.438 1 88.19 136 PRO A C 1
ATOM 1114 O O . PRO A 1 136 ? -4.523 21.453 34.531 1 88.19 136 PRO A O 1
ATOM 1117 N N . GLN A 1 137 ? -4.559 19.828 32.938 1 89.56 137 GLN A N 1
ATOM 1118 C CA . GLN A 1 137 ? -3.482 19.016 33.5 1 89.56 137 GLN A CA 1
ATOM 1119 C C . GLN A 1 137 ? -2.305 18.922 32.531 1 89.56 137 GLN A C 1
ATOM 1121 O O . GLN A 1 137 ? -2.426 18.344 31.453 1 89.56 137 GLN A O 1
ATOM 1126 N N . VAL A 1 138 ? -1.245 19.5 32.938 1 87.12 138 VAL A N 1
ATOM 1127 C CA . VAL A 1 138 ? -0.087 19.547 32.062 1 87.12 138 VAL A CA 1
ATOM 1128 C C . VAL A 1 138 ? 0.93 18.484 32.469 1 87.12 138 VAL A C 1
ATOM 1130 O O . VAL A 1 138 ? 1.21 18.328 33.656 1 87.12 138 VAL A O 1
ATOM 1133 N N . SER A 1 139 ? 1.292 17.703 31.562 1 84.12 139 SER A N 1
ATOM 1134 C CA . SER A 1 139 ? 2.303 16.688 31.797 1 84.12 139 SER A CA 1
ATOM 1135 C C . SER A 1 139 ? 3.52 16.891 30.906 1 84.12 139 SER A C 1
ATOM 1137 O O . SER A 1 139 ? 3.395 17.391 29.781 1 84.12 139 SER A O 1
ATOM 1139 N N . LEU A 1 140 ? 4.59 16.641 31.469 1 76.5 140 LEU A N 1
ATOM 1140 C CA . LEU A 1 140 ? 5.832 16.672 30.703 1 76.5 140 LEU A CA 1
ATOM 1141 C C . LEU A 1 140 ? 6.285 15.258 30.344 1 76.5 140 LEU A C 1
ATOM 1143 O O . LEU A 1 140 ? 6.453 14.406 31.219 1 76.5 140 LEU A O 1
ATOM 1147 N N . ALA A 1 141 ? 6.199 15.055 29 1 65.19 141 ALA A N 1
ATOM 1148 C CA . ALA A 1 141 ? 6.645 13.734 28.562 1 65.19 141 ALA A CA 1
ATOM 1149 C C . ALA A 1 141 ? 8.164 13.633 28.578 1 65.19 141 ALA A C 1
ATOM 1151 O O . ALA A 1 141 ? 8.859 14.641 28.719 1 65.19 141 ALA A O 1
ATOM 1152 N N . SER A 1 142 ? 8.625 12.367 28.609 1 61.78 142 SER A N 1
ATOM 1153 C CA . SER A 1 142 ? 10.047 12.055 28.672 1 61.78 142 SER A CA 1
ATOM 1154 C C . SER A 1 142 ? 10.805 12.719 27.516 1 61.78 142 SER A C 1
ATOM 1156 O O . SER A 1 142 ? 11.992 13.031 27.656 1 61.78 142 SER A O 1
ATOM 1158 N N . ASN A 1 143 ? 10.133 12.961 26.453 1 60.19 143 ASN A N 1
ATOM 1159 C CA . ASN A 1 143 ? 10.805 13.57 25.312 1 60.19 143 ASN A CA 1
ATOM 1160 C C . ASN A 1 143 ? 10.719 15.094 25.359 1 60.19 143 ASN A C 1
ATOM 1162 O O . ASN A 1 143 ? 10.867 15.766 24.328 1 60.19 143 ASN A O 1
ATOM 1166 N N . ASP A 1 144 ? 10.391 15.531 26.5 1 62.72 144 ASP A N 1
ATOM 1167 C CA . ASP A 1 144 ? 10.336 16.969 26.781 1 62.72 144 ASP A CA 1
ATOM 1168 C C . ASP A 1 144 ? 9.172 17.625 26.031 1 62.72 144 ASP A C 1
ATOM 1170 O O . ASP A 1 144 ? 9.227 18.812 25.719 1 62.72 144 ASP A O 1
ATOM 1174 N N . GLU A 1 145 ? 8.359 16.703 25.672 1 73.06 145 GLU A N 1
ATOM 1175 C CA . GLU A 1 145 ? 7.18 17.281 25.031 1 73.06 145 GLU A CA 1
ATOM 1176 C C . GLU A 1 145 ? 6.082 17.547 26.062 1 73.06 145 GLU A C 1
ATOM 1178 O O . GLU A 1 145 ? 5.75 16.672 26.859 1 73.06 145 GLU A O 1
ATOM 1183 N N . THR A 1 146 ? 5.684 18.797 26.109 1 74.62 146 THR A N 1
ATOM 1184 C CA . THR A 1 146 ? 4.598 19.188 27 1 74.62 146 THR A CA 1
ATOM 1185 C C . THR A 1 146 ? 3.242 18.875 26.375 1 74.62 146 THR A C 1
ATOM 1187 O O . THR A 1 146 ? 3.018 19.172 25.203 1 74.62 146 THR A O 1
ATOM 1190 N N . THR A 1 147 ? 2.469 18.156 27.156 1 82.5 147 THR A N 1
ATOM 1191 C CA . THR A 1 147 ? 1.124 17.859 26.672 1 82.5 147 THR A CA 1
ATOM 1192 C C . THR A 1 147 ? 0.08 18.219 27.734 1 82.5 147 THR A C 1
ATOM 1194 O O . THR A 1 147 ? 0.354 18.156 28.938 1 82.5 147 THR A O 1
ATOM 1197 N N . LEU A 1 148 ? -1.004 18.719 27.25 1 87.19 148 LEU A N 1
ATOM 1198 C CA . LEU A 1 148 ? -2.111 19.109 28.125 1 87.19 148 LEU A CA 1
ATOM 1199 C C . LEU A 1 148 ? -3.293 18.156 27.938 1 87.19 148 LEU A C 1
ATOM 1201 O O . LEU A 1 148 ? -3.619 17.766 26.812 1 87.19 148 LEU A O 1
ATOM 1205 N N . GLN A 1 149 ? -3.82 17.75 29.094 1 86.88 149 GLN A N 1
ATOM 1206 C CA . GLN A 1 149 ? -5.098 17.047 29.141 1 86.88 149 GLN A CA 1
ATOM 1207 C C . GLN A 1 149 ? -6.105 17.797 30.016 1 86.88 149 GLN A C 1
ATOM 1209 O O . GLN A 1 149 ? -5.727 18.625 30.844 1 86.88 149 GLN A O 1
ATOM 1214 N N . PHE A 1 150 ? -7.297 17.5 29.719 1 84.88 150 PHE A N 1
ATOM 1215 C CA . PHE A 1 150 ? -8.328 18.156 30.516 1 84.88 150 PHE A CA 1
ATOM 1216 C C . PHE A 1 150 ? -8.781 17.266 31.672 1 84.88 150 PHE A C 1
ATOM 1218 O O . PHE A 1 150 ? -8.953 16.062 31.484 1 84.88 150 PHE A O 1
ATOM 1225 N N . GLY A 1 151 ? -8.945 17.891 32.75 1 81.5 151 GLY A N 1
ATOM 1226 C CA . GLY A 1 151 ? -9.375 17.156 33.938 1 81.5 151 GLY A CA 1
ATOM 1227 C C . GLY A 1 151 ? -10.883 17 34 1 81.5 151 GLY A C 1
ATOM 1228 O O . GLY A 1 151 ? -11.391 16.281 34.875 1 81.5 151 GLY A O 1
ATOM 1229 N N . ILE A 1 152 ? -11.547 17.656 33.156 1 80.81 152 ILE A N 1
ATOM 1230 C CA . ILE A 1 152 ? -13.008 17.547 33.156 1 80.81 152 ILE A CA 1
ATOM 1231 C C . ILE A 1 152 ? -13.445 16.406 32.281 1 80.81 152 ILE A C 1
ATOM 1233 O O . ILE A 1 152 ? -12.688 15.961 31.391 1 80.81 152 ILE A O 1
ATOM 1237 N N . SER A 1 153 ? -14.703 15.992 32.5 1 82.62 153 SER A N 1
ATOM 1238 C CA . SER A 1 153 ? -15.258 14.906 31.688 1 82.62 153 SER A CA 1
ATOM 1239 C C . SER A 1 153 ? -15.547 15.359 30.266 1 82.62 153 SER A C 1
ATOM 1241 O O . SER A 1 153 ? -15.727 16.562 30.016 1 82.62 153 SER A O 1
ATOM 1243 N N . TRP A 1 154 ? -15.586 14.445 29.406 1 82.06 154 TRP A N 1
ATOM 1244 C CA . TRP A 1 154 ? -15.922 14.711 28.016 1 82.06 154 TRP A CA 1
ATOM 1245 C C . TRP A 1 154 ? -17.297 15.352 27.891 1 82.06 154 TRP A C 1
ATOM 1247 O O . TRP A 1 154 ? -17.5 16.266 27.094 1 82.06 154 TRP A O 1
ATOM 1257 N N . LYS A 1 155 ? -18.125 14.875 28.672 1 82.25 155 LYS A N 1
ATOM 1258 C CA . LYS A 1 155 ? -19.484 15.414 28.656 1 82.25 155 LYS A CA 1
ATOM 1259 C C . LYS A 1 155 ? -19.484 16.906 29 1 82.25 155 LYS A C 1
ATOM 1261 O O . LYS A 1 155 ? -20.203 17.688 28.375 1 82.25 155 LYS A O 1
ATOM 1266 N N . GLU A 1 156 ? -18.75 17.234 29.922 1 83.25 156 GLU A N 1
ATOM 1267 C CA . GLU A 1 156 ? -18.641 18.625 30.328 1 83.25 156 GLU A CA 1
ATOM 1268 C C . GLU A 1 156 ? -17.938 19.469 29.266 1 83.25 156 GLU A C 1
ATOM 1270 O O . GLU A 1 156 ? -18.328 20.609 29 1 83.25 156 GLU A O 1
ATOM 1275 N N . LEU A 1 157 ? -16.969 18.938 28.672 1 86 157 LEU A N 1
ATOM 1276 C CA . LEU A 1 157 ? -16.203 19.609 27.641 1 86 157 LEU A CA 1
ATOM 1277 C C . LEU A 1 157 ? -17.062 19.891 26.406 1 86 157 LEU A C 1
ATOM 1279 O O . LEU A 1 157 ? -16.953 20.953 25.797 1 86 157 LEU A O 1
ATOM 1283 N N . GLN A 1 158 ? -17.859 18.969 26.125 1 84.56 158 GLN A N 1
ATOM 1284 C CA . GLN A 1 158 ? -18.703 19.078 24.938 1 84.56 158 GLN A CA 1
ATOM 1285 C C . GLN A 1 158 ? -19.719 20.203 25.094 1 84.56 158 GLN A C 1
ATOM 1287 O O . GLN A 1 158 ? -20.125 20.844 24.109 1 84.56 158 GLN A O 1
ATOM 1292 N N . LYS A 1 159 ? -20.062 20.438 26.344 1 81.88 159 LYS A N 1
ATOM 1293 C CA . LYS A 1 159 ? -21.078 21.438 26.625 1 81.88 159 LYS A CA 1
ATOM 1294 C C . LYS A 1 159 ? -20.516 22.844 26.453 1 81.88 159 LYS A C 1
ATOM 1296 O O . LYS A 1 159 ? -21.234 23.766 26.031 1 81.88 159 LYS A O 1
ATOM 1301 N N . ASN A 1 160 ? -19.266 23.016 26.781 1 82.88 160 ASN A N 1
ATOM 1302 C CA . ASN A 1 160 ? -18.719 24.375 26.688 1 82.88 160 ASN A CA 1
ATOM 1303 C C . ASN A 1 160 ? -17.312 24.359 26.094 1 82.88 160 ASN A C 1
ATOM 1305 O O . ASN A 1 160 ? -16.328 24.656 26.781 1 82.88 160 ASN A O 1
ATOM 1309 N N . PRO A 1 161 ? -17.328 24.156 24.75 1 91.62 161 PRO A N 1
ATOM 1310 C CA . PRO A 1 161 ? -16 24.125 24.125 1 91.62 161 PRO A CA 1
ATOM 1311 C C . PRO A 1 161 ? -15.492 25.516 23.734 1 91.62 161 PRO A C 1
ATOM 1313 O O . PRO A 1 161 ? -14.477 25.625 23.047 1 91.62 161 PRO A O 1
ATOM 1316 N N . ASP A 1 162 ? -16.125 26.594 24.188 1 93.5 162 ASP A N 1
ATOM 1317 C CA . ASP A 1 162 ? -15.859 27.969 23.734 1 93.5 162 ASP A CA 1
ATOM 1318 C C . ASP A 1 162 ? -14.445 28.391 24.094 1 93.5 162 ASP A C 1
ATOM 1320 O O . ASP A 1 162 ? -13.742 29 23.266 1 93.5 162 ASP A O 1
ATOM 1324 N N . ASP A 1 163 ? -14.055 28.031 25.25 1 93.12 163 ASP A N 1
ATOM 1325 C CA . ASP A 1 163 ? -12.727 28.438 25.703 1 93.12 163 ASP A CA 1
ATOM 1326 C C . ASP A 1 163 ? -11.641 27.812 24.828 1 93.12 163 ASP A C 1
ATOM 1328 O O . ASP A 1 163 ? -10.602 28.438 24.578 1 93.12 163 ASP A O 1
ATOM 1332 N N . ILE A 1 164 ? -11.93 26.641 24.406 1 95.38 164 ILE A N 1
ATOM 1333 C CA . ILE A 1 164 ? -10.961 25.938 23.562 1 95.38 164 ILE A CA 1
ATOM 1334 C C . ILE A 1 164 ? -10.961 26.531 22.172 1 95.38 164 ILE A C 1
ATOM 1336 O O . ILE A 1 164 ? -9.914 26.891 21.625 1 95.38 164 ILE A O 1
ATOM 1340 N N . LEU A 1 165 ? -12.156 26.734 21.609 1 96.88 165 LEU A N 1
ATOM 1341 C CA . LEU A 1 165 ? -12.289 27.172 20.234 1 96.88 165 LEU A CA 1
ATOM 1342 C C . LEU A 1 165 ? -11.867 28.625 20.078 1 96.88 165 LEU A C 1
ATOM 1344 O O . LEU A 1 165 ? -11.422 29.047 19 1 96.88 165 LEU A O 1
ATOM 1348 N N . ASN A 1 166 ? -11.922 29.422 21.172 1 97.19 166 ASN A N 1
ATOM 1349 C CA . ASN A 1 166 ? -11.523 30.812 21.156 1 97.19 166 ASN A CA 1
ATOM 1350 C C . ASN A 1 166 ? -10.125 31.016 21.719 1 97.19 166 ASN A C 1
ATOM 1352 O O . ASN A 1 166 ? -9.648 32.156 21.859 1 97.19 166 ASN A O 1
ATOM 1356 N N . LEU A 1 167 ? -9.492 29.953 22.031 1 96.5 167 LEU A N 1
ATOM 1357 C CA . LEU A 1 167 ? -8.211 30.031 22.734 1 96.5 167 LEU A CA 1
ATOM 1358 C C . LEU A 1 167 ? -7.203 30.844 21.922 1 96.5 167 LEU A C 1
ATOM 1360 O O . LEU A 1 167 ? -6.582 31.766 22.469 1 96.5 167 LEU A O 1
ATOM 1364 N N . ALA A 1 168 ? -7.078 30.531 20.656 1 97.62 168 ALA A N 1
ATOM 1365 C CA . ALA A 1 168 ? -6.113 31.234 19.812 1 97.62 168 ALA A CA 1
ATOM 1366 C C . ALA A 1 168 ? -6.426 32.719 19.75 1 97.62 168 ALA A C 1
ATOM 1368 O O . ALA A 1 168 ? -5.523 33.562 19.859 1 97.62 168 ALA A O 1
ATOM 1369 N N . GLU A 1 169 ? -7.672 33.062 19.609 1 97.88 169 GLU A N 1
ATOM 1370 C CA . GLU A 1 169 ? -8.109 34.438 19.531 1 97.88 169 GLU A CA 1
ATOM 1371 C C . GLU A 1 169 ? -7.824 35.188 20.844 1 97.88 169 GLU A C 1
ATOM 1373 O O . GLU A 1 169 ? -7.32 36.312 20.828 1 97.88 169 GLU A O 1
ATOM 1378 N N . ASN A 1 170 ? -8.148 34.531 21.906 1 97.12 170 ASN A N 1
ATOM 1379 C CA . ASN A 1 170 ? -7.926 35.125 23.203 1 97.12 170 ASN A CA 1
ATOM 1380 C C . ASN A 1 170 ? -6.445 35.406 23.469 1 97.12 170 ASN A C 1
ATOM 1382 O O . ASN A 1 170 ? -6.082 36.469 23.969 1 97.12 170 ASN A O 1
ATOM 1386 N N . ILE A 1 171 ? -5.648 34.469 23.156 1 96.56 171 ILE A N 1
ATOM 1387 C CA . ILE A 1 171 ? -4.207 34.625 23.328 1 96.56 171 ILE A CA 1
ATOM 1388 C C . ILE A 1 171 ? -3.688 35.719 22.406 1 96.56 171 ILE A C 1
ATOM 1390 O O . ILE A 1 171 ? -2.895 36.562 22.828 1 96.56 171 ILE A O 1
ATOM 1394 N N . ALA A 1 172 ? -4.105 35.719 21.203 1 97.5 172 ALA A N 1
ATOM 1395 C CA . ALA A 1 172 ? -3.68 36.719 20.234 1 97.5 172 ALA A CA 1
ATOM 1396 C C . ALA A 1 172 ? -4.016 38.125 20.719 1 97.5 172 ALA A C 1
ATOM 1398 O O . ALA A 1 172 ? -3.182 39.031 20.641 1 97.5 172 ALA A O 1
ATOM 1399 N N . GLN A 1 173 ? -5.156 38.344 21.234 1 97 173 GLN A N 1
ATOM 1400 C CA . GLN A 1 173 ? -5.602 39.625 21.734 1 97 173 GLN A CA 1
ATOM 1401 C C . GLN A 1 173 ? -4.758 40.094 22.922 1 97 173 GLN A C 1
ATOM 1403 O O . GLN A 1 173 ? -4.293 41.219 22.969 1 97 173 GLN A O 1
ATOM 1408 N N . LYS A 1 174 ? -4.617 39.188 23.766 1 95.56 174 LYS A N 1
ATOM 1409 C CA . LYS A 1 174 ? -3.898 39.531 24.984 1 95.56 174 LYS A CA 1
ATOM 1410 C C . LYS A 1 174 ? -2.438 39.875 24.703 1 95.56 174 LYS A C 1
ATOM 1412 O O . LYS A 1 174 ? -1.882 40.781 25.281 1 95.56 174 LYS A O 1
ATOM 1417 N N . LYS A 1 175 ? -1.842 39.125 23.828 1 93.94 175 LYS A N 1
ATOM 1418 C CA . LYS A 1 175 ? -0.419 39.281 23.547 1 93.94 175 LYS A CA 1
ATOM 1419 C C . LYS A 1 175 ? -0.194 40.312 22.453 1 93.94 175 LYS A C 1
ATOM 1421 O O . LYS A 1 175 ? 0.94 40.75 22.203 1 93.94 175 LYS A O 1
ATOM 1426 N N . GLY A 1 176 ? -1.246 40.719 21.797 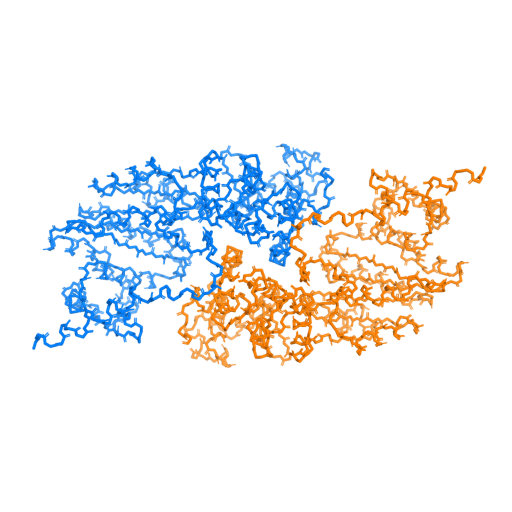1 95.62 176 GLY A N 1
ATOM 1427 C CA . GLY A 1 176 ? -1.126 41.688 20.703 1 95.62 176 GLY A CA 1
ATOM 1428 C C . GLY A 1 176 ? -0.414 41.125 19.5 1 95.62 176 GLY A C 1
ATOM 1429 O O . GLY A 1 176 ? 0.454 41.781 18.922 1 95.62 176 GLY A O 1
ATOM 1430 N N . ILE A 1 177 ? -0.683 39.875 19.219 1 96 177 ILE A N 1
ATOM 1431 C CA . ILE A 1 177 ? -0.063 39.219 18.078 1 96 177 ILE A CA 1
ATOM 1432 C C . ILE A 1 177 ? -1.145 38.656 17.156 1 96 177 ILE A C 1
ATOM 1434 O O . ILE A 1 177 ? -2.328 38.688 17.5 1 96 177 ILE A O 1
ATOM 1438 N N . LYS A 1 178 ? -0.731 38.25 15.961 1 97.62 178 LYS A N 1
ATOM 1439 C CA . LYS A 1 178 ? -1.584 37.5 15.047 1 97.62 178 LYS A CA 1
ATOM 1440 C C . LYS A 1 178 ? -1.19 36.031 15.008 1 97.62 178 LYS A C 1
ATOM 1442 O O . LYS A 1 178 ? -0.025 35.688 15.219 1 97.62 178 LYS A O 1
ATOM 1447 N N . ILE A 1 179 ? -2.199 35.219 14.812 1 98.06 179 ILE A N 1
ATOM 1448 C CA . ILE A 1 179 ? -1.938 33.781 14.758 1 98.06 179 ILE A CA 1
ATOM 1449 C C . ILE A 1 179 ? -2.549 33.188 13.492 1 98.06 179 ILE A C 1
ATOM 1451 O O . ILE A 1 179 ? -3.668 33.531 13.109 1 98.06 179 ILE A O 1
ATOM 1455 N N . VAL A 1 180 ? -1.82 32.375 12.773 1 98.44 180 VAL A N 1
ATOM 1456 C CA . VAL A 1 180 ? -2.352 31.562 11.688 1 98.44 180 VAL A CA 1
ATOM 1457 C C . VAL A 1 180 ? -2.393 30.094 12.117 1 98.44 180 VAL A C 1
ATOM 1459 O O . VAL A 1 180 ? -1.362 29.516 12.469 1 98.44 180 VAL A O 1
ATOM 1462 N N . VAL A 1 181 ? -3.561 29.516 12.172 1 98.5 181 VAL A N 1
ATOM 1463 C CA . VAL A 1 181 ? -3.713 28.109 12.516 1 98.5 181 VAL A CA 1
ATOM 1464 C C . VAL A 1 181 ? -3.82 27.266 11.234 1 98.5 181 VAL A C 1
ATOM 1466 O O . VAL A 1 181 ? -4.723 27.484 10.422 1 98.5 181 VAL A O 1
ATOM 1469 N N . CYS A 1 182 ? -2.902 26.344 11.062 1 98.19 182 CYS A N 1
ATOM 1470 C CA . CYS A 1 182 ? -2.861 25.484 9.891 1 98.19 182 CYS A CA 1
ATOM 1471 C C . CYS A 1 182 ? -3.355 24.078 10.219 1 98.19 182 CYS A C 1
ATOM 1473 O O . CYS A 1 182 ? -2.742 23.375 11.031 1 98.19 182 CYS A O 1
ATOM 1475 N N .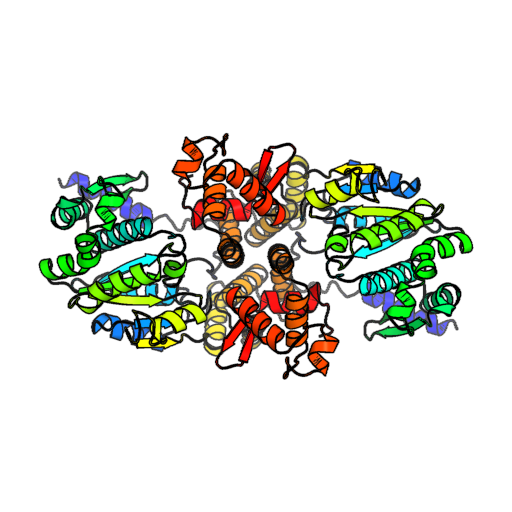 PHE A 1 183 ? -4.453 23.688 9.609 1 97.75 183 PHE A N 1
ATOM 1476 C CA . PHE A 1 183 ? -5.012 22.344 9.773 1 97.75 183 PHE A CA 1
ATOM 1477 C C . PHE A 1 183 ? -4.633 21.453 8.602 1 97.75 183 PHE A C 1
ATOM 1479 O O . PHE A 1 183 ? -5.125 21.641 7.488 1 97.75 183 PHE A O 1
ATOM 1486 N N . ASP A 1 184 ? -3.773 20.484 8.883 1 95.38 184 ASP A N 1
ATOM 1487 C CA . ASP A 1 184 ? -3.463 19.469 7.887 1 95.38 184 ASP A CA 1
ATOM 1488 C C . ASP A 1 184 ? -4.477 18.328 7.934 1 95.38 184 ASP A C 1
ATOM 1490 O O . ASP A 1 184 ? -4.922 17.922 9.016 1 95.38 184 ASP A O 1
ATOM 1494 N N . GLU A 1 185 ? -4.84 17.812 6.793 1 94 185 GLU A N 1
ATOM 1495 C CA . GLU A 1 185 ? -5.816 16.734 6.633 1 94 185 GLU A CA 1
ATOM 1496 C C . GLU A 1 185 ? -7.137 17.078 7.32 1 94 185 GLU A C 1
ATOM 1498 O O . GLU A 1 185 ? -7.664 16.281 8.094 1 94 185 GLU A O 1
ATOM 1503 N N . PHE A 1 186 ? -7.637 18.281 7.027 1 95.69 186 PHE A N 1
ATOM 1504 C CA . PHE A 1 186 ? -8.828 18.828 7.68 1 95.69 186 PHE A CA 1
ATOM 1505 C C . PHE A 1 186 ? -10.047 17.969 7.355 1 95.69 186 PHE A C 1
ATOM 1507 O O . PHE A 1 186 ? -10.984 17.891 8.156 1 95.69 186 PHE A O 1
ATOM 1514 N N . GLN A 1 187 ? -10.008 17.281 6.18 1 91.25 187 GLN A N 1
ATOM 1515 C CA . GLN A 1 187 ? -11.164 16.5 5.77 1 91.25 187 GLN A CA 1
ATOM 1516 C C . GLN A 1 187 ? -11.438 15.367 6.754 1 91.25 187 GLN A C 1
ATOM 1518 O O . GLN A 1 187 ? -12.531 14.789 6.754 1 91.25 187 GLN A O 1
ATOM 1523 N N . ASN A 1 188 ? -10.523 15.055 7.582 1 90.5 188 ASN A N 1
ATOM 1524 C CA . ASN A 1 188 ? -10.664 13.945 8.516 1 90.5 188 ASN A CA 1
ATOM 1525 C C . ASN A 1 188 ? -11.734 14.227 9.57 1 90.5 188 ASN A C 1
ATOM 1527 O O . ASN A 1 188 ? -12.211 13.305 10.234 1 90.5 188 ASN A O 1
ATOM 1531 N N . ILE A 1 189 ? -12.102 15.469 9.773 1 92 189 ILE A N 1
ATOM 1532 C CA . ILE A 1 189 ? -13.148 15.797 10.734 1 92 189 ILE A CA 1
ATOM 1533 C C . ILE A 1 189 ? -14.469 15.156 10.289 1 92 189 ILE A C 1
ATOM 1535 O O . ILE A 1 189 ? -15.398 15.031 11.086 1 92 189 ILE A O 1
ATOM 1539 N N . ALA A 1 190 ? -14.547 14.789 8.977 1 85.44 190 ALA A N 1
ATOM 1540 C CA . ALA A 1 190 ? -15.727 14.117 8.43 1 85.44 190 ALA A CA 1
ATOM 1541 C C . ALA A 1 190 ? -15.938 12.758 9.094 1 85.44 190 ALA A C 1
ATOM 1543 O O . ALA A 1 190 ? -17.031 12.211 9.062 1 85.44 190 ALA A O 1
ATOM 1544 N N . SER A 1 191 ? -14.93 12.188 9.711 1 83.31 191 SER A N 1
ATOM 1545 C CA . SER A 1 191 ? -15 10.859 10.312 1 83.31 191 SER A CA 1
ATOM 1546 C C . SER A 1 191 ? -15.602 10.93 11.719 1 83.31 191 SER A C 1
ATOM 1548 O O . SER A 1 191 ? -15.898 9.898 12.32 1 83.31 191 SER A O 1
ATOM 1550 N N . PHE A 1 192 ? -15.797 12.156 12.172 1 90.31 192 PHE A N 1
ATOM 1551 C CA . PHE A 1 192 ? -16.359 12.312 13.508 1 90.31 192 PHE A CA 1
ATOM 1552 C C . PHE A 1 192 ? -17.812 11.836 13.547 1 90.31 192 PHE A C 1
ATOM 1554 O O . PHE A 1 192 ? -18.5 11.875 12.523 1 90.31 192 PHE A O 1
ATOM 1561 N N . SER A 1 193 ? -18.266 11.367 14.695 1 86.5 193 SER A N 1
ATOM 1562 C CA . SER A 1 193 ? -19.625 10.852 14.836 1 86.5 193 SER A CA 1
ATOM 1563 C C . SER A 1 193 ? -20.656 11.883 14.391 1 86.5 193 SER A C 1
ATOM 1565 O O . SER A 1 193 ? -21.594 11.555 13.664 1 86.5 193 SER A O 1
ATOM 1567 N N . ASP A 1 194 ? -20.484 13.102 14.82 1 90.38 194 ASP A N 1
ATOM 1568 C CA . ASP A 1 194 ? -21.344 14.203 14.391 1 90.38 194 ASP A CA 1
ATOM 1569 C C . ASP A 1 194 ? -20.516 15.305 13.727 1 90.38 194 ASP A C 1
ATOM 1571 O O . ASP A 1 194 ? -20.359 16.391 14.289 1 90.38 194 ASP A O 1
ATOM 1575 N N . SER A 1 195 ? -20.188 15.031 12.484 1 92.25 195 SER A N 1
ATOM 1576 C CA . SER A 1 195 ? -19.234 15.875 11.773 1 92.25 195 SER A CA 1
ATOM 1577 C C . SER A 1 195 ? -19.859 17.219 11.398 1 92.25 195 SER A C 1
ATOM 1579 O O . SER A 1 195 ? -19.203 18.25 11.492 1 92.25 195 SER A O 1
ATOM 1581 N N . LEU A 1 196 ? -21.109 17.203 11 1 94 196 LEU A N 1
ATOM 1582 C CA . LEU A 1 196 ? -21.766 18.438 10.562 1 94 196 LEU A CA 1
ATOM 1583 C C . LEU A 1 196 ? -21.922 19.406 11.719 1 94 196 LEU A C 1
ATOM 1585 O O . LEU A 1 196 ? -21.641 20.594 11.578 1 94 196 LEU A O 1
ATOM 1589 N N . SER A 1 197 ? -22.406 18.891 12.805 1 93.94 197 SER A N 1
ATOM 1590 C CA . SER A 1 197 ? -22.547 19.734 13.984 1 93.94 197 SER A CA 1
ATOM 1591 C C . SER A 1 197 ? -21.203 20.297 14.43 1 93.94 197 SER A C 1
ATOM 1593 O O . SER A 1 197 ? -21.125 21.453 14.859 1 93.94 197 SER A O 1
ATOM 1595 N N . PHE A 1 198 ? -20.234 19.531 14.344 1 95.25 198 PHE A N 1
ATOM 1596 C CA . PHE A 1 198 ? -18.906 19.969 14.742 1 95.25 198 PHE A CA 1
ATOM 1597 C C . PHE A 1 198 ? -18.406 21.078 13.82 1 95.25 198 PHE A C 1
ATOM 1599 O O . PHE A 1 198 ? -17.828 22.062 14.281 1 95.25 198 PHE A O 1
ATOM 1606 N N . GLN A 1 199 ? -18.625 20.969 12.555 1 96.06 199 GLN A N 1
ATOM 1607 C CA . GLN A 1 199 ? -18.234 21.984 11.586 1 96.06 199 GLN A CA 1
ATOM 1608 C C . GLN A 1 199 ? -18.969 23.297 11.844 1 96.06 199 GLN A C 1
ATOM 1610 O O . GLN A 1 199 ? -18.391 24.375 11.734 1 96.06 199 GLN A O 1
ATOM 1615 N N . LYS A 1 200 ? -20.203 23.156 12.18 1 95.62 200 LYS A N 1
ATOM 1616 C CA . LYS A 1 200 ? -20.984 24.344 12.516 1 95.62 200 LYS A CA 1
ATOM 1617 C C . LYS A 1 200 ? -20.391 25.062 13.727 1 95.62 200 LYS A C 1
ATOM 1619 O O . LYS A 1 200 ? -20.312 26.297 13.742 1 95.62 200 LYS A O 1
ATOM 1624 N N . LYS A 1 201 ? -20.016 24.266 14.633 1 95.06 201 LYS A N 1
ATOM 1625 C CA . LYS A 1 201 ? -19.406 24.812 15.844 1 95.06 201 LYS A CA 1
ATOM 1626 C C . LYS A 1 201 ? -18.109 25.547 15.508 1 95.06 201 LYS A C 1
ATOM 1628 O O . LYS A 1 201 ? -17.875 26.656 15.992 1 95.06 201 LYS A O 1
ATOM 1633 N N . LEU A 1 202 ? -17.281 24.938 14.75 1 96.75 202 LEU A N 1
ATOM 1634 C CA . LEU A 1 202 ? -16.016 25.547 14.344 1 96.75 202 LEU A CA 1
ATOM 1635 C C . LEU A 1 202 ? -16.266 26.844 13.594 1 96.75 202 LEU A C 1
ATOM 1637 O O . LEU A 1 202 ? -15.664 27.875 13.922 1 96.75 202 LEU A O 1
ATOM 1641 N N . ARG A 1 203 ? -17.141 26.828 12.641 1 96.5 203 ARG A N 1
ATOM 1642 C CA . ARG A 1 203 ? -17.453 27.984 11.82 1 96.5 203 ARG A CA 1
ATOM 1643 C C . ARG A 1 203 ? -17.969 29.141 12.68 1 96.5 203 ARG A C 1
ATOM 1645 O O . ARG A 1 203 ? -17.562 30.297 12.5 1 96.5 203 ARG A O 1
ATOM 1652 N N . ALA A 1 204 ? -18.844 28.828 13.562 1 95.88 204 ALA A N 1
ATOM 1653 C CA . ALA A 1 204 ? -19.453 29.828 14.422 1 95.88 204 ALA A CA 1
ATOM 1654 C C . ALA A 1 204 ? -18.406 30.578 15.219 1 95.88 204 ALA A C 1
ATOM 1656 O O . ALA A 1 204 ? -18.547 31.781 15.484 1 95.88 204 ALA A O 1
ATOM 1657 N N . HIS A 1 205 ? -17.391 29.938 15.547 1 97.12 205 HIS A N 1
ATOM 1658 C CA . HIS A 1 205 ? -16.328 30.562 16.328 1 97.12 205 HIS A CA 1
ATOM 1659 C C . HIS A 1 205 ? -15.289 31.219 15.422 1 97.12 205 HIS A C 1
ATOM 1661 O O . HIS A 1 205 ? -14.977 32.406 15.578 1 97.12 205 HIS A O 1
ATOM 1667 N N . PHE A 1 206 ? -14.812 30.5 14.43 1 97.56 206 PHE A N 1
ATOM 1668 C CA . PHE A 1 206 ? -13.688 30.922 13.609 1 97.56 206 PHE A CA 1
ATOM 1669 C C . PHE A 1 206 ? -14.031 32.156 12.812 1 97.56 206 PHE A C 1
ATOM 1671 O O . PHE A 1 206 ? -13.172 33.031 12.586 1 97.56 206 PHE A O 1
ATOM 1678 N N . GLN A 1 207 ? -15.273 32.312 12.422 1 95.38 207 GLN A N 1
ATOM 1679 C CA . GLN A 1 207 ? -15.656 33.438 11.578 1 95.38 207 GLN A CA 1
ATOM 1680 C C . GLN A 1 207 ? -15.617 34.75 12.344 1 95.38 207 GLN A C 1
ATOM 1682 O O . GLN A 1 207 ? -15.562 35.812 11.75 1 95.38 207 GLN A O 1
ATOM 1687 N N . ARG A 1 208 ? -15.602 34.688 13.68 1 96.56 208 ARG A N 1
ATOM 1688 C CA . ARG A 1 208 ? -15.641 35.875 14.516 1 96.56 208 ARG A CA 1
ATOM 1689 C C . ARG A 1 208 ? -14.234 36.312 14.898 1 96.56 208 ARG A C 1
ATOM 1691 O O . ARG A 1 208 ? -14.047 37.406 15.445 1 96.56 208 ARG A O 1
ATOM 1698 N N . HIS A 1 209 ? -13.336 35.5 14.656 1 97.81 209 HIS A N 1
ATOM 1699 C CA . HIS A 1 209 ? -11.969 35.781 15.062 1 97.81 209 HIS A CA 1
ATOM 1700 C C . HIS A 1 209 ? -11.359 36.875 14.195 1 97.81 209 HIS A C 1
ATOM 1702 O O . HIS A 1 209 ? -11.508 36.875 12.977 1 97.81 209 HIS A O 1
ATOM 1708 N N . GLN A 1 210 ? -10.656 37.812 14.859 1 96.56 210 GLN A N 1
ATOM 1709 C CA . GLN A 1 210 ? -10.125 38.969 14.164 1 96.56 210 GLN A CA 1
ATOM 1710 C C . GLN A 1 210 ? -8.602 38.906 14.086 1 96.56 210 GLN A C 1
ATOM 1712 O O . GLN A 1 210 ? -8 39.5 13.172 1 96.56 210 GLN A O 1
ATOM 1717 N N . ASN A 1 211 ? -8.039 38.25 15.031 1 97.5 211 ASN A N 1
ATOM 1718 C CA . ASN A 1 211 ? -6.582 38.219 15.102 1 97.5 211 ASN A CA 1
ATOM 1719 C C . ASN A 1 211 ? -6.035 36.844 14.719 1 97.5 211 ASN A C 1
ATOM 1721 O O . ASN A 1 211 ? -4.824 36.625 14.766 1 97.5 211 ASN A O 1
ATOM 1725 N N . VAL A 1 212 ? -6.934 35.969 14.336 1 98.31 212 VAL A N 1
ATOM 1726 C CA . VAL A 1 212 ? -6.551 34.625 13.969 1 98.31 212 VAL A CA 1
ATOM 1727 C C . VAL A 1 212 ? -7.086 34.281 12.578 1 98.31 212 VAL A C 1
ATOM 1729 O O . VAL A 1 212 ? -8.242 34.562 12.266 1 98.31 212 VAL A O 1
ATOM 1732 N N . SER A 1 213 ? -6.223 33.844 11.719 1 98 213 SER A N 1
ATOM 1733 C CA . SER A 1 213 ? -6.637 33.312 10.422 1 98 213 SER A CA 1
ATOM 1734 C C . SER A 1 213 ? -6.32 31.828 10.289 1 98 213 SER A C 1
ATOM 1736 O O . SER A 1 213 ? -5.574 31.281 11.102 1 98 213 SER A O 1
ATOM 1738 N N . TYR A 1 214 ? -6.957 31.234 9.328 1 98.31 214 TYR A N 1
ATOM 1739 C CA . TYR A 1 214 ? -6.898 29.781 9.258 1 98.31 214 TYR A CA 1
ATOM 1740 C C . TYR A 1 214 ? -6.441 29.328 7.879 1 98.31 214 TYR A C 1
ATOM 1742 O O . TYR A 1 214 ? -6.824 29.906 6.859 1 98.31 214 TYR A O 1
ATOM 1750 N N . CYS A 1 215 ? -5.59 28.344 7.871 1 98.19 215 CYS A N 1
ATOM 1751 C CA . CYS A 1 215 ? -5.16 27.625 6.676 1 98.19 215 CYS A CA 1
ATOM 1752 C C . CYS A 1 215 ? -5.574 26.172 6.734 1 98.19 215 CYS A C 1
ATOM 1754 O O . CYS A 1 215 ? -5.117 25.422 7.602 1 98.19 215 CYS A O 1
ATOM 1756 N N . PHE A 1 216 ? -6.461 25.812 5.812 1 97.62 216 PHE A N 1
ATOM 1757 C CA . PHE A 1 216 ? -6.938 24.438 5.734 1 97.62 216 PHE A CA 1
ATOM 1758 C C . PHE A 1 216 ? -6.34 23.719 4.531 1 97.62 216 PHE A C 1
ATOM 1760 O O . PHE A 1 216 ? -6.312 24.266 3.428 1 97.62 216 PHE A O 1
ATOM 1767 N N . TYR A 1 217 ? -5.781 22.578 4.746 1 95.12 217 TYR A N 1
ATOM 1768 C CA . TYR A 1 217 ? -5.328 21.797 3.596 1 95.12 217 TYR A CA 1
ATOM 1769 C C . TYR A 1 217 ? -5.434 20.312 3.867 1 95.12 217 TYR A C 1
ATOM 1771 O O . TYR A 1 217 ? -5.633 19.891 5.012 1 95.12 217 TYR A O 1
ATOM 1779 N N . GLY A 1 218 ? -5.504 19.516 2.775 1 91.44 218 GLY A N 1
ATOM 1780 C CA . GLY A 1 218 ? -5.711 18.094 2.881 1 91.44 218 GLY A CA 1
ATOM 1781 C C . GLY A 1 218 ? -5.578 17.359 1.553 1 91.44 218 GLY A C 1
ATOM 1782 O O . GLY A 1 218 ? -5.398 18 0.511 1 91.44 218 GLY A O 1
ATOM 1783 N N . SER A 1 219 ? -5.715 16.016 1.643 1 86.56 219 SER A N 1
ATOM 1784 C CA . SER A 1 219 ? -5.34 15.211 0.49 1 86.56 219 SER A CA 1
ATOM 1785 C C . SER A 1 219 ? -6.574 14.688 -0.241 1 86.56 219 SER A C 1
ATOM 1787 O O . SER A 1 219 ? -6.473 14.195 -1.366 1 86.56 219 SER A O 1
ATOM 1789 N N . LYS A 1 220 ? -7.66 14.727 0.369 1 87.38 220 LYS A N 1
ATOM 1790 C CA . LYS A 1 220 ? -8.883 14.305 -0.313 1 87.38 220 LYS A CA 1
ATOM 1791 C C . LYS A 1 220 ? -9.57 15.484 -0.988 1 87.38 220 LYS A C 1
ATOM 1793 O O . LYS A 1 220 ? -10.469 16.094 -0.413 1 87.38 220 LYS A O 1
ATOM 1798 N N . ARG A 1 221 ? -9.211 15.656 -2.164 1 87.44 221 ARG A N 1
ATOM 1799 C CA . ARG A 1 221 ? -9.617 16.844 -2.91 1 87.44 221 ARG A CA 1
ATOM 1800 C C . ARG A 1 221 ? -11.141 16.953 -2.967 1 87.44 221 ARG A C 1
ATOM 1802 O O . ARG A 1 221 ? -11.703 18.016 -2.67 1 87.44 221 ARG A O 1
ATOM 1809 N N . HIS A 1 222 ? -11.773 15.859 -3.283 1 85.44 222 HIS A N 1
ATOM 1810 C CA . HIS A 1 222 ? -13.219 15.891 -3.459 1 85.44 222 HIS A CA 1
ATOM 1811 C C . HIS A 1 222 ? -13.922 16.266 -2.158 1 85.44 222 HIS A C 1
ATOM 1813 O O . HIS A 1 222 ? -14.906 17.016 -2.172 1 85.44 222 HIS A O 1
ATOM 1819 N N . MET A 1 223 ? -13.422 15.867 -1.081 1 87.44 223 MET A N 1
ATOM 1820 C CA . MET A 1 223 ? -14.016 16.156 0.219 1 87.44 223 MET A CA 1
ATOM 1821 C C . MET A 1 223 ? -13.812 17.609 0.602 1 87.44 223 MET A C 1
ATOM 1823 O O . MET A 1 223 ? -14.734 18.266 1.087 1 87.44 223 MET A O 1
ATOM 1827 N N . LEU A 1 224 ? -12.664 18.109 0.349 1 91 224 LEU A N 1
ATOM 1828 C CA . LEU A 1 224 ? -12.383 19.5 0.691 1 91 224 LEU A CA 1
ATOM 1829 C C . LEU A 1 224 ? -13.195 20.453 -0.18 1 91 224 LEU A C 1
ATOM 1831 O O . LEU A 1 224 ? -13.727 21.453 0.311 1 91 224 LEU A O 1
ATOM 1835 N N . ILE A 1 225 ? -13.289 20.094 -1.384 1 89.25 225 ILE A N 1
ATOM 1836 C CA . ILE A 1 225 ? -14.094 20.906 -2.285 1 89.25 225 ILE A CA 1
ATOM 1837 C C . ILE A 1 225 ? -15.539 20.938 -1.8 1 89.25 225 ILE A C 1
ATOM 1839 O O . ILE A 1 225 ? -16.156 22 -1.735 1 89.25 225 ILE A O 1
ATOM 1843 N N . GLU A 1 226 ? -15.984 19.812 -1.432 1 89.88 226 GLU A N 1
ATOM 1844 C CA . GLU A 1 226 ? -17.359 19.75 -0.927 1 89.88 226 GLU A CA 1
ATOM 1845 C C . GLU A 1 226 ? -17.531 20.594 0.327 1 89.88 226 GLU A C 1
ATOM 1847 O O . GLU A 1 226 ? -18.469 21.391 0.419 1 89.88 226 GLU A O 1
ATOM 1852 N N . VAL A 1 227 ? -16.656 20.531 1.241 1 93.38 227 VAL A N 1
ATOM 1853 C CA . VAL A 1 227 ? -16.734 21.203 2.527 1 93.38 227 VAL A CA 1
ATOM 1854 C C . VAL A 1 227 ? -16.719 22.719 2.311 1 93.38 227 VAL A C 1
ATOM 1856 O O . VAL A 1 227 ? -17.453 23.453 2.971 1 93.38 227 VAL A O 1
ATOM 1859 N N . PHE A 1 228 ? -16.031 23.203 1.274 1 94.81 228 PHE A N 1
ATOM 1860 C CA . PHE A 1 228 ? -15.766 24.625 1.216 1 94.81 228 PHE A CA 1
ATOM 1861 C C . PHE A 1 228 ? -16.516 25.281 0.055 1 94.81 228 PHE A C 1
ATOM 1863 O O . PHE A 1 228 ? -16.562 26.5 -0.058 1 94.81 228 PHE A O 1
ATOM 1870 N N . THR A 1 229 ? -17.125 24.438 -0.798 1 93.12 229 THR A N 1
ATOM 1871 C CA . THR A 1 229 ? -17.781 25.047 -1.957 1 93.12 229 THR A CA 1
ATOM 1872 C C . THR A 1 229 ? -19.266 24.688 -1.996 1 93.12 229 THR A C 1
ATOM 1874 O O . THR A 1 229 ? -20.031 25.328 -2.699 1 93.12 229 THR A O 1
ATOM 1877 N N . ASP A 1 230 ? -19.641 23.688 -1.307 1 93.25 230 ASP A N 1
ATOM 1878 C CA . ASP A 1 230 ? -21.047 23.328 -1.266 1 93.25 230 ASP A CA 1
ATOM 1879 C C . ASP A 1 230 ? -21.844 24.297 -0.383 1 93.25 230 ASP A C 1
ATOM 1881 O O . ASP A 1 230 ? -21.469 24.531 0.769 1 93.25 230 ASP A O 1
ATOM 1885 N N . THR A 1 231 ? -22.938 24.734 -0.777 1 93.44 231 THR A N 1
ATOM 1886 C CA . THR A 1 231 ? -23.75 25.75 -0.105 1 93.44 231 THR A CA 1
ATOM 1887 C C . THR A 1 231 ? -24.391 25.188 1.16 1 93.44 231 THR A C 1
ATOM 1889 O O . THR A 1 231 ? -24.719 25.922 2.078 1 93.44 231 THR A O 1
ATOM 1892 N N . SER A 1 232 ? -24.5 23.922 1.212 1 93.75 232 SER A N 1
ATOM 1893 C CA . SER A 1 232 ? -25.125 23.281 2.363 1 93.75 232 SER A CA 1
ATOM 1894 C C . SER A 1 232 ? -24.141 23.094 3.504 1 93.75 232 SER A C 1
ATOM 1896 O O . SER A 1 232 ? -24.531 22.75 4.621 1 93.75 232 SER A O 1
ATOM 1898 N N . MET A 1 233 ? -22.906 23.359 3.205 1 94.62 233 MET A N 1
ATOM 1899 C CA . MET A 1 233 ? -21.875 23.094 4.195 1 94.62 233 MET A CA 1
ATOM 1900 C C . MET A 1 233 ? -21.578 24.328 5.027 1 94.62 233 MET A C 1
ATOM 1902 O O . MET A 1 233 ? -21.578 25.453 4.5 1 94.62 233 MET A O 1
ATOM 1906 N N . PRO A 1 234 ? -21.219 24.141 6.289 1 95.25 234 PRO A N 1
ATOM 1907 C CA . PRO A 1 234 ? -20.938 25.266 7.18 1 95.25 234 PRO A CA 1
ATOM 1908 C C . PRO A 1 234 ? -19.75 26.109 6.703 1 95.25 234 PRO A C 1
ATOM 1910 O O . PRO A 1 234 ? -19.781 27.328 6.812 1 95.25 234 PRO A O 1
ATOM 1913 N N . PHE A 1 235 ? -18.781 25.5 6.145 1 96.12 235 PHE A N 1
ATOM 1914 C CA . PHE A 1 235 ? -17.547 26.203 5.781 1 96.12 235 PHE A CA 1
ATOM 1915 C C . PHE A 1 235 ? -17.641 26.766 4.371 1 96.12 235 PHE A C 1
ATOM 1917 O O . PHE A 1 235 ? -16.625 27.125 3.777 1 96.12 235 PHE A O 1
ATOM 1924 N N . TYR A 1 236 ? -18.875 26.859 3.873 1 95.06 236 TYR A N 1
ATOM 1925 C CA . TYR A 1 236 ? -19.078 27.438 2.547 1 95.06 236 TYR A CA 1
ATOM 1926 C C . TYR A 1 236 ? -18.453 28.828 2.457 1 95.06 236 TYR A C 1
ATOM 1928 O O . TYR A 1 236 ? -18.75 29.703 3.275 1 95.06 236 TYR A O 1
ATOM 1936 N N . LYS A 1 237 ? -17.516 29.031 1.521 1 93.94 237 LYS A N 1
ATOM 1937 C CA . LYS A 1 237 ? -16.859 30.297 1.215 1 93.94 237 LYS A CA 1
ATOM 1938 C C . LYS A 1 237 ? -16.109 30.844 2.436 1 93.94 237 LYS A C 1
ATOM 1940 O O . LYS A 1 237 ? -16.141 32.062 2.699 1 93.94 237 LYS A O 1
ATOM 1945 N N . PHE A 1 238 ? -15.516 30.016 3.158 1 95.94 238 PHE A N 1
ATOM 1946 C CA . PHE A 1 238 ? -14.844 30.391 4.398 1 95.94 238 PHE A CA 1
ATOM 1947 C C . PHE A 1 238 ? -13.461 30.953 4.113 1 95.94 238 PHE A C 1
ATOM 1949 O O . PHE A 1 238 ? -12.852 31.594 4.984 1 95.94 238 PHE A O 1
ATOM 1956 N N . GLY A 1 239 ? -12.969 30.781 2.91 1 95.06 239 GLY A N 1
ATOM 1957 C CA . GLY A 1 239 ? -11.656 31.266 2.555 1 95.06 239 GLY A CA 1
ATOM 1958 C C . GLY A 1 239 ? -11.344 31.141 1.076 1 95.06 239 GLY A C 1
ATOM 1959 O O . GLY A 1 239 ? -12.156 30.625 0.31 1 95.06 239 GLY A O 1
ATOM 1960 N N . ASP A 1 240 ? -10.148 31.609 0.742 1 94.69 240 ASP A N 1
ATOM 1961 C CA . ASP A 1 240 ? -9.688 31.5 -0.639 1 94.69 240 ASP A CA 1
ATOM 1962 C C . ASP A 1 240 ? -9.18 30.094 -0.936 1 94.69 240 ASP A C 1
ATOM 1964 O O . ASP A 1 240 ? -8.477 29.484 -0.119 1 94.69 240 ASP A O 1
ATOM 1968 N N . ILE A 1 241 ? -9.609 29.609 -2.086 1 94.5 241 ILE A N 1
ATOM 1969 C CA . ILE A 1 241 ? -9.203 28.266 -2.473 1 94.5 241 ILE A CA 1
ATOM 1970 C C . ILE A 1 241 ? -8.016 28.344 -3.434 1 94.5 241 ILE A C 1
ATOM 1972 O O . ILE A 1 241 ? -8.062 29.078 -4.426 1 94.5 241 ILE A O 1
ATOM 1976 N N . ILE A 1 242 ? -6.992 27.703 -3.104 1 93.19 242 ILE A N 1
ATOM 1977 C CA . ILE A 1 242 ? -5.824 27.578 -3.965 1 93.19 242 ILE A CA 1
ATOM 1978 C C . ILE A 1 242 ? -5.645 26.109 -4.367 1 93.19 242 ILE A C 1
ATOM 1980 O O . ILE A 1 242 ? -5.527 25.234 -3.51 1 93.19 242 ILE A O 1
ATOM 1984 N N . PHE A 1 243 ? -5.645 25.844 -5.656 1 90.06 243 PHE A N 1
ATOM 1985 C CA . PHE A 1 243 ? -5.348 24.516 -6.168 1 90.06 243 PHE A CA 1
ATOM 1986 C C . PHE A 1 243 ? -3.861 24.359 -6.461 1 90.06 243 PHE A C 1
ATOM 1988 O O . PHE A 1 243 ? -3.307 25.094 -7.285 1 90.06 243 PHE A O 1
ATOM 1995 N N . LEU A 1 244 ? -3.27 23.469 -5.742 1 90.5 244 LEU A N 1
ATOM 1996 C CA . LEU A 1 244 ? -1.847 23.234 -5.977 1 90.5 244 LEU A CA 1
ATOM 1997 C C . LEU A 1 244 ? -1.634 22.297 -7.156 1 90.5 244 LEU A C 1
ATOM 1999 O O . LEU A 1 244 ? -2.168 21.188 -7.176 1 90.5 244 LEU A O 1
ATOM 2003 N N . GLU A 1 245 ? -0.858 22.734 -8.039 1 89.69 245 GLU A N 1
ATOM 2004 C CA . GLU A 1 245 ? -0.558 21.938 -9.219 1 89.69 245 GLU A CA 1
ATOM 2005 C C . GLU A 1 245 ? 0.75 21.172 -9.047 1 89.69 245 GLU A C 1
ATOM 2007 O O . GLU A 1 245 ? 1.511 21.422 -8.109 1 89.69 245 GLU A O 1
ATOM 2012 N N . LYS A 1 246 ? 0.955 20.266 -9.961 1 91.44 246 LYS A N 1
ATOM 2013 C CA . LYS A 1 246 ? 2.232 19.562 -9.969 1 91.44 246 LYS A CA 1
ATOM 2014 C C . LYS A 1 246 ? 3.377 20.5 -10.352 1 91.44 246 LYS A C 1
ATOM 2016 O O . LYS A 1 246 ? 3.182 21.438 -11.109 1 91.44 246 LYS A O 1
ATOM 2021 N N . ILE A 1 247 ? 4.531 20.25 -9.82 1 92.75 247 ILE A N 1
ATOM 2022 C CA . ILE A 1 247 ? 5.719 21 -10.203 1 92.75 247 ILE A CA 1
ATOM 2023 C C . ILE A 1 247 ? 6.094 20.672 -11.648 1 92.75 247 ILE A C 1
ATOM 2025 O O . ILE A 1 247 ? 6.039 19.516 -12.062 1 92.75 247 ILE A O 1
ATOM 2029 N N . ASN A 1 248 ? 6.418 21.656 -12.367 1 93.5 248 ASN A N 1
ATOM 2030 C CA . ASN A 1 248 ? 6.688 21.469 -13.789 1 93.5 248 ASN A CA 1
ATOM 2031 C C . ASN A 1 248 ? 7.969 20.672 -14.016 1 93.5 248 ASN A C 1
ATOM 2033 O O . ASN A 1 248 ? 8.844 20.641 -13.148 1 93.5 248 ASN A O 1
ATOM 2037 N N . THR A 1 249 ? 8.07 20.062 -15.133 1 96.75 249 THR A N 1
ATOM 2038 C CA . THR A 1 249 ? 9.164 19.172 -15.484 1 96.75 249 THR A CA 1
ATOM 2039 C C . THR A 1 249 ? 10.5 19.906 -15.469 1 96.75 249 THR A C 1
ATOM 2041 O O . THR A 1 249 ? 11.5 19.391 -14.977 1 96.75 249 THR A O 1
ATOM 2044 N N . LYS A 1 250 ? 10.508 21.109 -15.977 1 95.31 250 LYS A N 1
ATOM 2045 C CA . LYS A 1 250 ? 11.742 21.875 -16.062 1 95.31 250 LYS A CA 1
ATOM 2046 C C . LYS A 1 250 ? 12.367 22.078 -14.688 1 95.31 250 LYS A C 1
ATOM 2048 O O . LYS A 1 250 ? 13.57 21.922 -14.516 1 95.31 250 LYS A O 1
ATOM 2053 N N . GLU A 1 251 ? 11.555 22.406 -13.711 1 93.81 251 GLU A N 1
ATOM 2054 C CA . GLU A 1 251 ? 12.023 22.625 -12.344 1 93.81 251 GLU A CA 1
ATOM 2055 C C . GLU A 1 251 ? 12.562 21.328 -11.734 1 93.81 251 GLU A C 1
ATOM 2057 O O . GLU A 1 251 ? 13.586 21.344 -11.055 1 93.81 251 GLU A O 1
ATOM 2062 N N . TRP A 1 252 ? 11.906 20.266 -11.992 1 94.94 252 TRP A N 1
ATOM 2063 C CA . TRP A 1 252 ? 12.344 18.969 -11.484 1 94.94 252 TRP A CA 1
ATOM 2064 C C . TRP A 1 252 ? 13.68 18.562 -12.094 1 94.94 252 TRP A C 1
ATOM 2066 O O . TRP A 1 252 ? 14.57 18.062 -11.398 1 94.94 252 TRP A O 1
ATOM 2076 N N . VAL A 1 253 ? 13.789 18.766 -13.391 1 97 253 VAL A N 1
ATOM 2077 C CA . VAL A 1 253 ? 15.008 18.406 -14.102 1 97 253 VAL A CA 1
ATOM 2078 C C . VAL A 1 253 ? 16.203 19.156 -13.5 1 97 253 VAL A C 1
ATOM 2080 O O . VAL A 1 253 ? 17.234 18.547 -13.203 1 97 253 VAL A O 1
ATOM 2083 N N . ASN A 1 254 ? 16.031 20.438 -13.273 1 94.62 254 ASN A N 1
ATOM 2084 C CA . ASN A 1 254 ? 17.078 21.25 -12.672 1 94.62 254 ASN A CA 1
ATOM 2085 C C . ASN A 1 254 ? 17.438 20.75 -11.273 1 94.62 254 ASN A C 1
ATOM 2087 O O . ASN A 1 254 ? 18.609 20.641 -10.922 1 94.62 254 ASN A O 1
ATOM 2091 N N . PHE A 1 255 ? 16.484 20.484 -10.492 1 93.31 255 PHE A N 1
ATOM 2092 C CA . PHE A 1 255 ? 16.672 20.016 -9.125 1 93.31 255 PHE A CA 1
ATOM 2093 C C . PHE A 1 255 ? 17.438 18.703 -9.094 1 93.31 255 PHE A C 1
ATOM 2095 O O . PHE A 1 255 ? 18.406 18.562 -8.336 1 93.31 255 PHE A O 1
ATOM 2102 N N . ILE A 1 256 ? 17 17.719 -9.938 1 96 256 ILE A N 1
ATOM 2103 C CA . ILE A 1 256 ? 17.625 16.406 -9.977 1 96 256 ILE A CA 1
ATOM 2104 C C . ILE A 1 256 ? 19.078 16.531 -10.406 1 96 256 ILE A C 1
ATOM 2106 O O . ILE A 1 256 ? 19.969 15.953 -9.781 1 96 256 ILE A O 1
ATOM 2110 N N . LYS A 1 257 ? 19.328 17.312 -11.438 1 95.88 257 LYS A N 1
ATOM 2111 C CA . LYS A 1 257 ? 20.688 17.5 -11.938 1 95.88 257 LYS A CA 1
ATOM 2112 C C . LYS A 1 257 ? 21.578 18.109 -10.875 1 95.88 257 LYS A C 1
ATOM 2114 O O . LYS A 1 257 ? 22.734 17.703 -10.703 1 95.88 257 LYS A O 1
ATOM 2119 N N . GLN A 1 258 ? 21.109 19.094 -10.203 1 93.25 258 GLN A N 1
ATOM 2120 C CA . GLN A 1 258 ? 21.859 19.781 -9.156 1 93.25 258 GLN A CA 1
ATOM 2121 C C . GLN A 1 258 ? 22.25 18.812 -8.047 1 93.25 258 GLN A C 1
ATOM 2123 O O . GLN A 1 258 ? 23.391 18.828 -7.559 1 93.25 258 GLN A O 1
ATOM 2128 N N . ARG A 1 259 ? 21.328 17.984 -7.645 1 92.31 259 ARG A N 1
ATOM 2129 C CA . ARG A 1 259 ? 21.594 17.047 -6.566 1 92.31 259 ARG A CA 1
ATOM 2130 C C . ARG A 1 259 ? 22.641 16.016 -6.977 1 92.31 259 ARG A C 1
ATOM 2132 O O . ARG A 1 259 ? 23.469 15.609 -6.164 1 92.31 259 ARG A O 1
ATOM 2139 N N . PHE A 1 260 ? 22.562 15.578 -8.25 1 94.69 260 PHE A N 1
ATOM 2140 C CA . PHE A 1 260 ? 23.562 14.664 -8.766 1 94.69 260 PHE A CA 1
ATOM 2141 C C . PHE A 1 260 ? 24.938 15.32 -8.789 1 94.69 260 PHE A C 1
ATOM 2143 O O . PHE A 1 260 ? 25.906 14.758 -8.297 1 94.69 260 PHE A O 1
ATOM 2150 N N . GLU A 1 261 ? 24.969 16.516 -9.219 1 93.44 261 GLU A N 1
ATOM 2151 C CA . GLU A 1 261 ? 26.234 17.234 -9.359 1 93.44 261 GLU A CA 1
ATOM 2152 C C . GLU A 1 261 ? 26.875 17.516 -8 1 93.44 261 GLU A C 1
ATOM 2154 O O . GLU A 1 261 ? 28.078 17.406 -7.848 1 93.44 261 GLU A O 1
ATOM 2159 N N . GLU A 1 262 ? 26.062 17.828 -7.055 1 91 262 GLU A N 1
ATOM 2160 C CA . GLU A 1 262 ? 26.531 18.141 -5.711 1 91 262 GLU A CA 1
ATOM 2161 C C . GLU A 1 262 ? 27.219 16.938 -5.066 1 91 262 GLU A C 1
ATOM 2163 O O . GLU A 1 262 ? 28.016 17.094 -4.137 1 91 262 GLU A O 1
ATOM 2168 N N . THR A 1 263 ? 26.906 15.82 -5.496 1 91 263 THR A N 1
ATOM 2169 C CA . THR A 1 263 ? 27.484 14.609 -4.918 1 91 263 THR A CA 1
ATOM 2170 C C . THR A 1 263 ? 28.422 13.922 -5.906 1 91 263 THR A C 1
ATOM 2172 O O . THR A 1 263 ? 28.672 12.727 -5.805 1 91 263 THR A O 1
ATOM 2175 N N . ASN A 1 264 ? 28.797 14.609 -6.973 1 92.88 264 ASN A N 1
ATOM 2176 C CA . ASN A 1 264 ? 29.812 14.211 -7.949 1 92.88 264 ASN A CA 1
ATOM 2177 C C . ASN A 1 264 ? 29.312 13.078 -8.836 1 92.88 264 ASN A C 1
ATOM 2179 O O . ASN A 1 264 ? 30.078 12.172 -9.18 1 92.88 264 ASN A O 1
ATOM 2183 N N . LYS A 1 265 ? 28.078 13.039 -9.086 1 94.56 265 LYS A N 1
ATOM 2184 C CA . LYS A 1 265 ? 27.469 12.156 -10.07 1 94.56 265 LYS A CA 1
ATOM 2185 C C . LYS A 1 265 ? 26.875 12.945 -11.234 1 94.56 265 LYS A C 1
ATOM 2187 O O . LYS A 1 265 ? 26.75 14.172 -11.156 1 94.56 265 LYS A O 1
ATOM 2192 N N . GLN A 1 266 ? 26.688 12.234 -12.281 1 95.94 266 GLN A N 1
ATOM 2193 C CA . GLN A 1 266 ? 26.234 12.953 -13.469 1 95.94 266 GLN A CA 1
ATOM 2194 C C . GLN A 1 266 ? 24.953 12.32 -14.031 1 95.94 266 GLN A C 1
ATOM 2196 O O . GLN A 1 266 ? 24.812 11.102 -14.047 1 95.94 266 GLN A O 1
ATOM 2201 N N . ILE A 1 267 ? 24.062 13.18 -14.469 1 97.25 267 ILE A N 1
ATOM 2202 C CA . ILE A 1 267 ? 22.828 12.812 -15.156 1 97.25 267 ILE A CA 1
ATOM 2203 C C . ILE A 1 267 ? 22.484 13.867 -16.203 1 97.25 267 ILE A C 1
ATOM 2205 O O . ILE A 1 267 ? 22.641 15.07 -15.953 1 97.25 267 ILE A O 1
ATOM 2209 N N . THR A 1 268 ? 22.141 13.445 -17.359 1 97.69 268 THR A N 1
ATOM 2210 C CA . THR A 1 268 ? 21.812 14.406 -18.406 1 97.69 268 THR A CA 1
ATOM 2211 C C . THR A 1 268 ? 20.406 14.953 -18.234 1 97.69 268 THR A C 1
ATOM 2213 O O . THR A 1 268 ? 19.609 14.391 -17.484 1 97.69 268 THR A O 1
ATOM 2216 N N . ASP A 1 269 ? 20.109 16.016 -19 1 97.44 269 ASP A N 1
ATOM 2217 C CA . ASP A 1 269 ? 18.766 16.609 -18.984 1 97.44 269 ASP A CA 1
ATOM 2218 C C . ASP A 1 269 ? 17.719 15.594 -19.438 1 97.44 269 ASP A C 1
ATOM 2220 O O . ASP A 1 269 ? 16.656 15.477 -18.812 1 97.44 269 ASP A O 1
ATOM 2224 N N . SER A 1 270 ? 18.031 14.891 -20.422 1 97.69 270 SER A N 1
ATOM 2225 C CA . SER A 1 270 ? 17.094 13.922 -20.984 1 97.69 270 SER A CA 1
ATOM 2226 C C . SER A 1 270 ? 16.828 12.789 -20 1 97.69 270 SER A C 1
ATOM 2228 O O . SER A 1 270 ? 15.695 12.312 -19.891 1 97.69 270 SER A O 1
ATOM 2230 N N . GLN A 1 271 ? 17.859 12.398 -19.328 1 97.81 271 GLN A N 1
ATOM 2231 C CA . GLN A 1 271 ? 17.719 11.336 -18.328 1 97.81 271 GLN A CA 1
ATOM 2232 C C . GLN A 1 271 ? 16.891 11.805 -17.141 1 97.81 271 GLN A C 1
ATOM 2234 O O . GLN A 1 271 ? 15.984 11.094 -16.688 1 97.81 271 GLN A O 1
ATOM 2239 N N . ALA A 1 272 ? 17.156 12.977 -16.672 1 97.94 272 ALA A N 1
ATOM 2240 C CA . ALA A 1 272 ? 16.375 13.555 -15.586 1 97.94 272 ALA A CA 1
ATOM 2241 C C . ALA A 1 272 ? 14.914 13.719 -15.992 1 97.94 272 ALA A C 1
ATOM 2243 O O . ALA A 1 272 ? 14.008 13.453 -15.203 1 97.94 272 ALA A O 1
ATOM 2244 N N . LYS A 1 273 ? 14.703 14.18 -17.172 1 98.19 273 LYS A N 1
ATOM 2245 C CA . LYS A 1 273 ? 13.352 14.328 -17.703 1 98.19 273 LYS A CA 1
ATOM 2246 C C . LYS A 1 273 ? 12.617 12.992 -17.719 1 98.19 273 LYS A C 1
ATOM 2248 O O . LYS A 1 273 ? 11.43 12.922 -17.406 1 98.19 273 LYS A O 1
ATOM 2253 N N . LYS A 1 274 ? 13.281 11.953 -18.062 1 98.25 274 LYS A N 1
ATOM 2254 C CA . LYS A 1 274 ? 12.688 10.625 -18.109 1 98.25 274 LYS A CA 1
ATOM 2255 C C . LYS A 1 274 ? 12.219 10.188 -16.719 1 98.25 274 LYS A C 1
ATOM 2257 O O . LYS A 1 274 ? 11.141 9.609 -16.578 1 98.25 274 LYS A O 1
ATOM 2262 N N . ILE A 1 275 ? 13.023 10.461 -15.711 1 98.06 275 ILE A N 1
ATOM 2263 C CA . ILE A 1 275 ? 12.648 10.148 -14.336 1 98.06 275 ILE A CA 1
ATOM 2264 C C . ILE A 1 275 ? 11.32 10.82 -13.992 1 98.06 275 ILE A C 1
ATOM 2266 O O . ILE A 1 275 ? 10.414 10.18 -13.461 1 98.06 275 ILE A O 1
ATOM 2270 N N . VAL A 1 276 ? 11.18 12.094 -14.336 1 97.88 276 VAL A N 1
ATOM 2271 C CA . VAL A 1 276 ? 10.016 12.906 -14.008 1 97.88 276 VAL A CA 1
ATOM 2272 C C . VAL A 1 276 ? 8.789 12.383 -14.75 1 97.88 276 VAL A C 1
ATOM 2274 O O . VAL A 1 276 ? 7.723 12.203 -14.156 1 97.88 276 VAL A O 1
ATOM 2277 N N . GLU A 1 277 ? 8.984 11.992 -15.969 1 97.75 277 GLU A N 1
ATOM 2278 C CA . GLU A 1 277 ? 7.887 11.555 -16.828 1 97.75 277 GLU A CA 1
ATOM 2279 C C . GLU A 1 277 ? 7.391 10.172 -16.438 1 97.75 277 GLU A C 1
ATOM 2281 O O . GLU A 1 277 ? 6.191 9.898 -16.5 1 97.75 277 GLU A O 1
ATOM 2286 N N . LEU A 1 278 ? 8.266 9.344 -16.016 1 97.44 278 LEU A N 1
ATOM 2287 C CA . LEU A 1 278 ? 7.906 7.973 -15.672 1 97.44 278 LEU A CA 1
ATOM 2288 C C . LEU A 1 278 ? 6.934 7.949 -14.5 1 97.44 278 LEU A C 1
ATOM 2290 O O . LEU A 1 278 ? 6.133 7.02 -14.367 1 97.44 278 LEU A O 1
ATOM 2294 N N . VAL A 1 279 ? 7.004 9 -13.695 1 97.38 279 VAL A N 1
ATOM 2295 C CA . VAL A 1 279 ? 6.152 9 -12.516 1 97.38 279 VAL A CA 1
ATOM 2296 C C . VAL A 1 279 ? 5.188 10.18 -12.57 1 97.38 279 VAL A C 1
ATOM 2298 O O . VAL A 1 279 ? 4.688 10.625 -11.531 1 97.38 279 VAL A O 1
ATOM 2301 N N . ASP A 1 280 ? 4.992 10.703 -13.742 1 95.94 280 ASP A N 1
ATOM 2302 C CA . ASP A 1 280 ? 3.975 11.703 -14.047 1 95.94 280 ASP A CA 1
ATOM 2303 C C . ASP A 1 280 ? 4.109 12.922 -13.141 1 95.94 280 ASP A C 1
ATOM 2305 O O . ASP A 1 280 ? 3.123 13.383 -12.57 1 95.94 280 ASP A O 1
ATOM 2309 N N . ASN A 1 281 ? 5.273 13.391 -12.914 1 95.38 281 ASN A N 1
ATOM 2310 C CA . ASN A 1 281 ? 5.586 14.602 -12.156 1 95.38 281 ASN A CA 1
ATOM 2311 C C . ASN A 1 281 ? 5.055 14.531 -10.734 1 95.38 281 ASN A C 1
ATOM 2313 O O . ASN A 1 281 ? 4.867 15.555 -10.078 1 95.38 281 ASN A O 1
ATOM 2317 N N . HIS A 1 282 ? 4.715 13.352 -10.25 1 93.75 282 HIS A N 1
ATOM 2318 C CA . HIS A 1 282 ? 4.281 13.172 -8.867 1 93.75 282 HIS A CA 1
ATOM 2319 C C . HIS A 1 282 ? 5.43 13.43 -7.895 1 93.75 282 HIS A C 1
ATOM 2321 O O . HIS A 1 282 ? 6.383 12.648 -7.832 1 93.75 282 HIS A O 1
ATOM 2327 N N . SER A 1 283 ? 5.344 14.477 -7.121 1 91 283 SER A N 1
ATOM 2328 C CA . SER A 1 283 ? 6.461 14.984 -6.332 1 91 283 SER A CA 1
ATOM 2329 C C . SER A 1 283 ? 7.082 13.875 -5.48 1 91 283 SER A C 1
ATOM 2331 O O . SER A 1 283 ? 8.305 13.742 -5.434 1 91 283 SER A O 1
ATOM 2333 N N . TYR A 1 284 ? 6.281 13.109 -4.848 1 90.06 284 TYR A N 1
ATOM 2334 C CA . TYR A 1 284 ? 6.734 12.023 -3.982 1 90.06 284 TYR A CA 1
ATOM 2335 C C . TYR A 1 284 ? 7.508 10.977 -4.773 1 90.06 284 TYR A C 1
ATOM 2337 O O . TYR A 1 284 ? 8.609 10.586 -4.387 1 90.06 284 TYR A O 1
ATOM 2345 N N . TYR A 1 285 ? 7.016 10.586 -5.902 1 94.38 285 TYR A N 1
ATOM 2346 C CA . TYR A 1 285 ? 7.617 9.5 -6.676 1 94.38 285 TYR A CA 1
ATOM 2347 C C . TYR A 1 285 ? 8.781 10.008 -7.512 1 94.38 285 TYR A C 1
ATOM 2349 O O . TYR A 1 285 ? 9.703 9.242 -7.832 1 94.38 285 TYR A O 1
ATOM 2357 N N . VAL A 1 286 ? 8.797 11.305 -7.848 1 94.44 286 VAL A N 1
ATOM 2358 C CA . VAL A 1 286 ? 9.961 11.859 -8.523 1 94.44 286 VAL A CA 1
ATOM 2359 C C . VAL A 1 286 ? 11.188 11.75 -7.621 1 94.44 286 VAL A C 1
ATOM 2361 O O . VAL A 1 286 ? 12.234 11.273 -8.047 1 94.44 286 VAL A O 1
ATOM 2364 N N . GLN A 1 287 ? 11 12.172 -6.391 1 92.44 287 GLN A N 1
ATOM 2365 C CA . GLN A 1 287 ? 12.109 12.133 -5.449 1 92.44 287 GLN A CA 1
ATOM 2366 C C . GLN A 1 287 ? 12.516 10.688 -5.145 1 92.44 287 GLN A C 1
ATOM 2368 O O . GLN A 1 287 ? 13.711 10.383 -5.07 1 92.44 287 GLN A O 1
ATOM 2373 N N . GLN A 1 288 ? 11.57 9.82 -5.004 1 92.75 288 GLN A N 1
ATOM 2374 C CA . GLN A 1 288 ? 11.859 8.422 -4.707 1 92.75 288 GLN A CA 1
ATOM 2375 C C . GLN A 1 288 ? 12.617 7.758 -5.848 1 92.75 288 GLN A C 1
ATOM 2377 O O . GLN A 1 288 ? 13.633 7.094 -5.621 1 92.75 288 GLN A O 1
ATOM 2382 N N . LEU A 1 289 ? 12.094 7.922 -7.031 1 95.75 289 LEU A N 1
ATOM 2383 C CA . LEU A 1 289 ? 12.75 7.316 -8.188 1 95.75 289 LEU A CA 1
ATOM 2384 C C . LEU A 1 289 ? 14.133 7.926 -8.406 1 95.75 289 LEU A C 1
ATOM 2386 O O . LEU A 1 289 ? 15.094 7.207 -8.695 1 95.75 289 LEU A O 1
ATOM 2390 N N . ALA A 1 290 ? 14.211 9.25 -8.289 1 95.19 290 ALA A N 1
ATOM 2391 C CA . ALA A 1 290 ? 15.508 9.906 -8.422 1 95.19 290 ALA A CA 1
ATOM 2392 C C . ALA A 1 290 ? 16.516 9.367 -7.41 1 95.19 290 ALA A C 1
ATOM 2394 O O . ALA A 1 290 ? 17.672 9.125 -7.742 1 95.19 290 ALA A O 1
ATOM 2395 N N . GLN A 1 291 ? 16.062 9.195 -6.18 1 92.88 291 GLN A N 1
ATOM 2396 C CA . GLN A 1 291 ? 16.922 8.648 -5.141 1 92.88 291 GLN A CA 1
ATOM 2397 C C . GLN A 1 291 ? 17.406 7.25 -5.512 1 92.88 291 GLN A C 1
ATOM 2399 O O . GLN A 1 291 ? 18.594 6.945 -5.367 1 92.88 291 GLN A O 1
ATOM 2404 N N . GLN A 1 292 ? 16.516 6.438 -5.977 1 93.94 292 GLN A N 1
ATOM 2405 C CA . GLN A 1 292 ? 16.875 5.066 -6.34 1 93.94 292 GLN A CA 1
ATOM 2406 C C . GLN A 1 292 ? 17.844 5.039 -7.52 1 93.94 292 GLN A C 1
ATOM 2408 O O . GLN A 1 292 ? 18.766 4.227 -7.551 1 93.94 292 GLN A O 1
ATOM 2413 N N . VAL A 1 293 ? 17.578 5.906 -8.453 1 95.31 293 VAL A N 1
ATOM 2414 C CA . VAL A 1 293 ? 18.484 6.012 -9.586 1 95.31 293 VAL A CA 1
ATOM 2415 C C . VAL A 1 293 ? 19.859 6.473 -9.102 1 95.31 293 VAL A C 1
ATOM 2417 O O . VAL A 1 293 ? 20.891 5.914 -9.492 1 95.31 293 VAL A O 1
ATOM 2420 N N . TRP A 1 294 ? 19.891 7.5 -8.273 1 93.94 294 TRP A N 1
ATOM 2421 C CA . TRP A 1 294 ? 21.125 8.031 -7.707 1 93.94 294 TRP A CA 1
ATOM 2422 C C . TRP A 1 294 ? 21.906 6.945 -6.98 1 93.94 294 TRP A C 1
ATOM 2424 O O . TRP A 1 294 ? 23.109 6.812 -7.164 1 93.94 294 TRP A O 1
ATOM 2434 N N . LEU A 1 295 ? 21.219 6.129 -6.172 1 91.31 295 LEU A N 1
ATOM 2435 C CA . LEU A 1 295 ? 21.844 5.062 -5.395 1 91.31 295 LEU A CA 1
ATOM 2436 C C . LEU A 1 295 ? 22.484 4.02 -6.309 1 91.31 295 LEU A C 1
ATOM 2438 O O . LEU A 1 295 ? 23.484 3.402 -5.949 1 91.31 295 LEU A O 1
ATOM 2442 N N . ARG A 1 296 ? 21.969 3.865 -7.508 1 92.31 296 ARG A N 1
ATOM 2443 C CA . ARG A 1 296 ? 22.422 2.828 -8.43 1 92.31 296 ARG A CA 1
ATOM 2444 C C . ARG A 1 296 ? 23.406 3.389 -9.445 1 92.31 296 ARG A C 1
ATOM 2446 O O . ARG A 1 296 ? 23.922 2.654 -10.289 1 92.31 296 ARG A O 1
ATOM 2453 N N . THR A 1 297 ? 23.562 4.695 -9.344 1 92.31 297 THR A N 1
ATOM 2454 C CA . THR A 1 297 ? 24.516 5.355 -10.227 1 92.31 297 THR A CA 1
ATOM 2455 C C . THR A 1 297 ? 25.875 5.496 -9.547 1 92.31 297 THR A C 1
ATOM 2457 O O . THR A 1 297 ? 25.969 6.043 -8.445 1 92.31 297 THR A O 1
ATOM 2460 N N . THR A 1 298 ? 26.922 5.039 -10.172 1 88.81 298 THR A N 1
ATOM 2461 C CA . THR A 1 298 ? 28.266 5.219 -9.625 1 88.81 298 THR A CA 1
ATOM 2462 C C . THR A 1 298 ? 28.828 6.574 -10.023 1 88.81 298 THR A C 1
ATOM 2464 O O . THR A 1 298 ? 29.141 7.398 -9.164 1 88.81 298 THR A O 1
ATOM 2467 N N . GLN A 1 299 ? 28.922 6.773 -11.32 1 91.56 299 GLN A N 1
ATOM 2468 C CA . GLN A 1 299 ? 29.422 8.055 -11.797 1 91.56 299 GLN A CA 1
ATOM 2469 C C . GLN A 1 299 ? 28.438 8.719 -12.742 1 91.56 299 GLN A C 1
ATOM 2471 O O . GLN A 1 299 ? 28.016 9.859 -12.516 1 91.56 299 GLN A O 1
ATOM 2476 N N . LYS A 1 300 ? 28.078 7.914 -13.766 1 94.69 300 LYS A N 1
ATOM 2477 C CA . LYS A 1 300 ? 27.141 8.438 -14.758 1 94.69 300 LYS A CA 1
ATOM 2478 C C . LYS A 1 300 ? 25.906 7.543 -14.883 1 94.69 300 LYS A C 1
ATOM 2480 O O . LYS A 1 300 ? 26.031 6.32 -14.984 1 94.69 300 LYS A O 1
ATOM 2485 N N . SER A 1 301 ? 24.75 8.188 -14.906 1 95 301 SER A N 1
ATOM 2486 C CA . SER A 1 301 ? 23.516 7.457 -15.125 1 95 301 SER A CA 1
ATOM 2487 C C . SER A 1 301 ? 23.297 7.152 -16.609 1 95 301 SER A C 1
ATOM 2489 O O . SER A 1 301 ? 24.062 7.617 -17.453 1 95 301 SER A O 1
ATOM 2491 N N . ASN A 1 302 ? 22.344 6.297 -16.906 1 94.19 302 ASN A N 1
ATOM 2492 C CA . ASN A 1 302 ? 21.953 6.012 -18.281 1 94.19 302 ASN A CA 1
ATOM 2493 C C . ASN A 1 302 ? 20.484 5.605 -18.359 1 94.19 302 ASN A C 1
ATOM 2495 O O . ASN A 1 302 ? 19.844 5.352 -17.328 1 94.19 302 ASN A O 1
ATOM 2499 N N . LYS A 1 303 ? 20 5.59 -19.578 1 94.56 303 LYS A N 1
ATOM 2500 C CA . LYS A 1 303 ? 18.578 5.367 -19.828 1 94.56 303 LYS A CA 1
ATOM 2501 C C . LYS A 1 303 ? 18.141 3.988 -19.344 1 94.56 303 LYS A C 1
ATOM 2503 O O . LYS A 1 303 ? 17.078 3.844 -18.734 1 94.56 303 LYS A O 1
ATOM 2508 N N . LYS A 1 304 ? 18.891 3.008 -19.578 1 94.5 304 LYS A N 1
ATOM 2509 C CA . LYS A 1 304 ? 18.562 1.64 -19.188 1 94.5 304 LYS A CA 1
ATOM 2510 C C . LYS A 1 304 ? 18.484 1.506 -17.672 1 94.5 304 LYS A C 1
ATOM 2512 O O . LYS A 1 304 ? 17.578 0.846 -17.141 1 94.5 304 LYS A O 1
ATOM 2517 N N . LEU A 1 305 ? 19.438 2.191 -17.031 1 95.06 305 LEU A N 1
ATOM 2518 C CA . LEU A 1 305 ? 19.453 2.184 -15.578 1 95.06 305 LEU A CA 1
ATOM 2519 C C . LEU A 1 305 ? 18.172 2.791 -15.016 1 95.06 305 LEU A C 1
ATOM 2521 O O . LEU A 1 305 ? 17.578 2.25 -14.078 1 95.06 305 LEU A O 1
ATOM 2525 N N . ILE A 1 306 ? 17.75 3.867 -15.594 1 97.25 306 ILE A N 1
ATOM 2526 C CA . ILE A 1 306 ? 16.562 4.57 -15.141 1 97.25 306 ILE A CA 1
ATOM 2527 C C . ILE A 1 306 ? 15.328 3.684 -15.336 1 97.25 306 ILE A C 1
ATOM 2529 O O . ILE A 1 306 ? 14.508 3.539 -14.422 1 97.25 306 ILE A O 1
ATOM 2533 N N . GLU A 1 307 ? 15.211 3.027 -16.438 1 95.75 307 GLU A N 1
ATOM 2534 C CA . GLU A 1 307 ? 14.078 2.16 -16.734 1 95.75 307 GLU A CA 1
ATOM 2535 C C . GLU A 1 307 ? 14.055 0.947 -15.812 1 95.75 307 GLU A C 1
ATOM 2537 O O . GLU A 1 307 ? 13 0.58 -15.289 1 95.75 307 GLU A O 1
ATOM 2542 N N . ASN A 1 308 ? 15.195 0.37 -15.586 1 93.94 308 ASN A N 1
ATOM 2543 C CA . ASN A 1 308 ? 15.289 -0.774 -14.688 1 93.94 308 ASN A CA 1
ATOM 2544 C C . ASN A 1 308 ? 14.953 -0.387 -13.25 1 93.94 308 ASN A C 1
ATOM 2546 O O . ASN A 1 308 ? 14.32 -1.162 -12.523 1 93.94 308 ASN A O 1
ATOM 2550 N N . THR A 1 309 ? 15.422 0.798 -12.906 1 94.94 309 THR A N 1
ATOM 2551 C CA . THR A 1 309 ? 15.148 1.278 -11.562 1 94.94 309 THR A CA 1
ATOM 2552 C C . THR A 1 309 ? 13.656 1.534 -11.375 1 94.94 309 THR A C 1
ATOM 2554 O O . THR A 1 309 ? 13.094 1.242 -10.312 1 94.94 309 THR A O 1
ATOM 2557 N N . HIS A 1 310 ? 13.031 2.094 -12.406 1 96.62 310 HIS A N 1
ATOM 2558 C CA . HIS A 1 310 ? 11.594 2.312 -12.383 1 96.62 310 HIS A CA 1
ATOM 2559 C C . HIS A 1 310 ? 10.844 1.003 -12.18 1 96.62 310 HIS A C 1
ATOM 2561 O O . HIS A 1 310 ? 9.938 0.924 -11.336 1 96.62 310 HIS A O 1
ATOM 2567 N N . GLN A 1 311 ? 11.25 -0.026 -12.82 1 93.88 311 GLN A N 1
ATOM 2568 C CA . GLN A 1 311 ? 10.641 -1.342 -12.68 1 93.88 311 GLN A CA 1
ATOM 2569 C C . GLN A 1 311 ? 10.891 -1.922 -11.289 1 93.88 311 GLN A C 1
ATOM 2571 O O . GLN A 1 311 ? 10 -2.512 -10.688 1 93.88 311 GLN A O 1
ATOM 2576 N N . SER A 1 312 ? 12.078 -1.694 -10.852 1 91.62 312 SER A N 1
ATOM 2577 C CA . SER A 1 312 ? 12.43 -2.172 -9.516 1 91.62 312 SER A CA 1
ATOM 2578 C C . SER A 1 312 ? 11.578 -1.495 -8.445 1 91.62 312 SER A C 1
ATOM 2580 O O . SER A 1 312 ? 11.18 -2.131 -7.469 1 91.62 312 SER A O 1
ATOM 2582 N N . LEU A 1 313 ? 11.375 -0.227 -8.641 1 93.75 313 LEU A N 1
ATOM 2583 C CA . LEU A 1 313 ? 10.555 0.519 -7.691 1 93.75 313 LEU A CA 1
ATOM 2584 C C . LEU A 1 313 ? 9.125 -0.017 -7.676 1 93.75 313 LEU A C 1
ATOM 2586 O O . LEU A 1 313 ? 8.539 -0.184 -6.605 1 93.75 313 LEU A O 1
ATOM 2590 N N . ILE A 1 314 ? 8.578 -0.342 -8.797 1 94.62 314 ILE A N 1
ATOM 2591 C CA . ILE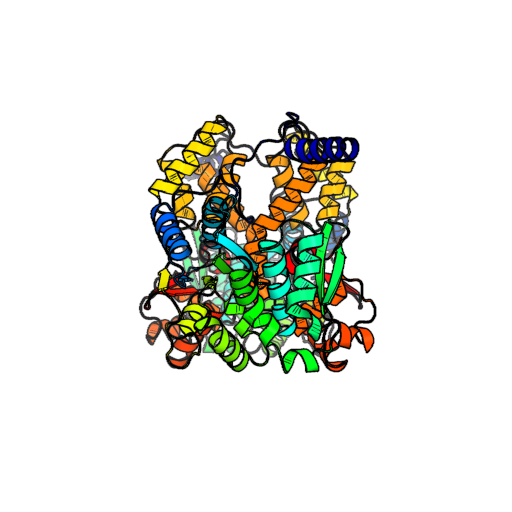 A 1 314 ? 7.234 -0.904 -8.898 1 94.62 314 ILE A CA 1
ATOM 2592 C C . ILE A 1 314 ? 7.18 -2.248 -8.18 1 94.62 314 ILE A C 1
ATOM 2594 O O . ILE A 1 314 ? 6.23 -2.525 -7.438 1 94.62 314 ILE A O 1
ATOM 2598 N N . GLN A 1 315 ? 8.211 -3.008 -8.344 1 89.88 315 GLN A N 1
ATOM 2599 C CA . GLN A 1 315 ? 8.273 -4.309 -7.68 1 89.88 315 GLN A CA 1
ATOM 2600 C C . GLN A 1 315 ? 8.336 -4.152 -6.164 1 89.88 315 GLN A C 1
ATOM 2602 O O . GLN A 1 315 ? 7.742 -4.941 -5.426 1 89.88 315 GLN A O 1
ATOM 260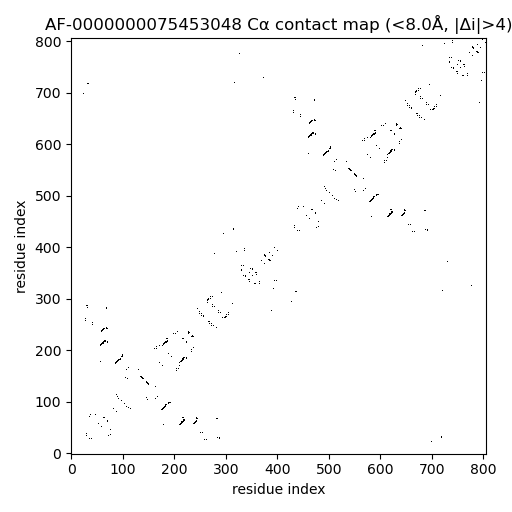7 N N . GLN A 1 316 ? 9.023 -3.15 -5.793 1 89.94 316 GLN A N 1
ATOM 2608 C CA . GLN A 1 316 ? 9.141 -2.881 -4.367 1 89.94 316 GLN A CA 1
ATOM 2609 C C . GLN A 1 316 ? 7.781 -2.559 -3.75 1 89.94 316 GLN A C 1
ATOM 2611 O O . GLN A 1 316 ? 7.512 -2.926 -2.605 1 89.94 316 GLN A O 1
ATOM 2616 N N . LEU A 1 317 ? 6.969 -1.953 -4.492 1 93.12 317 LEU A N 1
ATOM 2617 C CA . LEU A 1 317 ? 5.676 -1.504 -3.988 1 93.12 317 LEU A CA 1
ATOM 2618 C C . LEU A 1 317 ? 4.59 -2.527 -4.297 1 93.12 317 LEU A C 1
ATOM 2620 O O . LEU A 1 317 ? 3.463 -2.408 -3.811 1 93.12 317 LEU A O 1
ATOM 2624 N N . SER A 1 318 ? 4.914 -3.553 -4.969 1 91.75 318 SER A N 1
ATOM 2625 C CA . SER A 1 318 ? 3.949 -4.477 -5.555 1 91.75 318 SER A CA 1
ATOM 2626 C C . SER A 1 318 ? 3.107 -5.152 -4.477 1 91.75 318 SER A C 1
ATOM 2628 O O . SER A 1 318 ? 1.913 -5.387 -4.672 1 91.75 318 SER A O 1
ATOM 2630 N N . LEU A 1 319 ? 3.77 -5.504 -3.348 1 89 319 LEU A N 1
ATOM 2631 C CA . LEU A 1 319 ? 3.025 -6.152 -2.275 1 89 319 LEU A CA 1
ATOM 2632 C C . LEU A 1 319 ? 1.843 -5.297 -1.836 1 89 319 LEU A C 1
ATOM 2634 O O . LEU A 1 319 ? 0.732 -5.805 -1.667 1 89 319 LEU A O 1
ATOM 2638 N N . LEU A 1 320 ? 2.062 -4.074 -1.692 1 92.38 320 LEU A N 1
ATOM 2639 C CA . LEU A 1 320 ? 1.012 -3.168 -1.24 1 92.38 320 LEU A CA 1
ATOM 2640 C C . LEU A 1 320 ? 0.007 -2.9 -2.355 1 92.38 320 LEU A C 1
ATOM 2642 O O . LEU A 1 320 ? -1.183 -2.711 -2.094 1 92.38 320 LEU A O 1
ATOM 2646 N N . PHE A 1 321 ? 0.464 -2.916 -3.623 1 94 321 PHE A N 1
ATOM 2647 C CA . PHE A 1 321 ? -0.452 -2.793 -4.754 1 94 321 PHE A CA 1
ATOM 2648 C C . PHE A 1 321 ? -1.393 -3.99 -4.816 1 94 321 PHE A C 1
ATOM 2650 O O . PHE A 1 321 ? -2.584 -3.836 -5.094 1 94 321 PHE A O 1
ATOM 2657 N N . ILE A 1 322 ? -0.845 -5.133 -4.527 1 91.25 322 ILE A N 1
ATOM 2658 C CA . ILE A 1 322 ? -1.657 -6.344 -4.496 1 91.25 322 ILE A CA 1
ATOM 2659 C C . ILE A 1 322 ? -2.727 -6.219 -3.414 1 91.25 322 ILE A C 1
ATOM 2661 O O . ILE A 1 322 ? -3.908 -6.465 -3.668 1 91.25 322 ILE A O 1
ATOM 2665 N N . THR A 1 323 ? -2.328 -5.812 -2.232 1 88.69 323 THR A N 1
ATOM 2666 C CA . THR A 1 323 ? -3.246 -5.652 -1.109 1 88.69 323 THR A CA 1
ATOM 2667 C C . THR A 1 323 ? -4.359 -4.668 -1.458 1 88.69 323 THR A C 1
ATOM 2669 O O . THR A 1 323 ? -5.535 -4.934 -1.192 1 88.69 323 THR A O 1
ATOM 2672 N N . LEU A 1 324 ? -3.986 -3.613 -2.074 1 92.31 324 LEU A N 1
ATOM 2673 C CA . LEU A 1 324 ? -4.957 -2.607 -2.494 1 92.31 324 LEU A CA 1
ATOM 2674 C C . LEU A 1 324 ? -5.934 -3.188 -3.514 1 92.31 324 LEU A C 1
ATOM 2676 O O . LEU A 1 324 ? -7.145 -2.99 -3.4 1 92.31 324 LEU A O 1
ATOM 2680 N N . THR A 1 325 ? -5.457 -3.941 -4.438 1 92.94 325 THR A N 1
ATOM 2681 C CA . THR A 1 325 ? -6.254 -4.488 -5.531 1 92.94 325 THR A CA 1
ATOM 2682 C C . THR A 1 325 ? -7.25 -5.52 -5.008 1 92.94 325 THR A C 1
ATOM 2684 O O . THR A 1 325 ? -8.367 -5.625 -5.52 1 92.94 325 THR A O 1
ATOM 2687 N N . GLU A 1 326 ? -6.871 -6.199 -4.016 1 87.75 326 GLU A N 1
ATOM 2688 C CA . GLU A 1 326 ? -7.715 -7.242 -3.447 1 87.75 326 GLU A CA 1
ATOM 2689 C C . GLU A 1 326 ? -8.953 -6.648 -2.781 1 87.75 326 GLU A C 1
ATOM 2691 O O . GLU A 1 326 ? -9.938 -7.352 -2.553 1 87.75 326 GLU A O 1
ATOM 2696 N N . THR A 1 327 ? -8.93 -5.398 -2.449 1 88.62 327 THR A N 1
ATOM 2697 C CA . THR A 1 327 ? -10.086 -4.754 -1.83 1 88.62 327 THR A CA 1
ATOM 2698 C C . THR A 1 327 ? -11.102 -4.328 -2.887 1 88.62 327 THR A C 1
ATOM 2700 O O . THR A 1 327 ? -12.211 -3.902 -2.557 1 88.62 327 THR A O 1
ATOM 2703 N N . LEU A 1 328 ? -10.766 -4.453 -4.129 1 92.69 328 LEU A N 1
ATOM 2704 C CA . LEU A 1 328 ? -11.625 -3.961 -5.203 1 92.69 328 LEU A CA 1
ATOM 2705 C C . LEU A 1 328 ? -12.555 -5.062 -5.703 1 92.69 328 LEU A C 1
ATOM 2707 O O . LEU A 1 328 ? -12.156 -6.223 -5.793 1 92.69 328 LEU A O 1
ATOM 2711 N N . THR A 1 329 ? -13.75 -4.691 -6.051 1 92.06 329 THR A N 1
ATOM 2712 C CA . THR A 1 329 ? -14.703 -5.621 -6.648 1 92.06 329 THR A CA 1
ATOM 2713 C C . THR A 1 329 ? -14.359 -5.887 -8.109 1 92.06 329 THR A C 1
ATOM 2715 O O . THR A 1 329 ? -13.562 -5.156 -8.703 1 92.06 329 THR A O 1
ATOM 2718 N N . ASN A 1 330 ? -15.016 -6.887 -8.664 1 90.69 330 ASN A N 1
ATOM 2719 C CA . ASN A 1 330 ? -14.789 -7.219 -10.07 1 90.69 330 ASN A CA 1
ATOM 2720 C C . ASN A 1 330 ? -15.195 -6.074 -10.992 1 90.69 330 ASN A C 1
ATOM 2722 O O . ASN A 1 330 ? -14.508 -5.789 -11.977 1 90.69 330 ASN A O 1
ATOM 2726 N N . THR A 1 331 ? -16.266 -5.438 -10.602 1 94.31 331 THR A N 1
ATOM 2727 C CA . THR A 1 331 ? -16.734 -4.344 -11.445 1 94.31 331 THR A CA 1
ATOM 2728 C C . THR A 1 331 ? -15.805 -3.143 -11.359 1 94.31 331 THR A C 1
ATOM 2730 O O . THR A 1 331 ? -15.586 -2.445 -12.344 1 94.31 331 THR A O 1
ATOM 2733 N N . GLN A 1 332 ? -15.25 -2.92 -10.195 1 96.06 332 GLN A N 1
ATOM 2734 C CA . GLN A 1 332 ? -14.273 -1.845 -10.039 1 96.06 332 GLN A CA 1
ATOM 2735 C C . GLN A 1 332 ? -13.016 -2.119 -10.859 1 96.06 332 GLN A C 1
ATOM 2737 O O . GLN A 1 332 ? -12.477 -1.219 -11.508 1 96.06 332 GLN A O 1
ATOM 2742 N N . LEU A 1 333 ? -12.602 -3.336 -10.852 1 95.31 333 LEU A N 1
ATOM 2743 C CA . LEU A 1 333 ? -11.438 -3.725 -11.641 1 95.31 333 LEU A CA 1
ATOM 2744 C C . LEU A 1 333 ? -11.719 -3.6 -13.133 1 95.31 333 LEU A C 1
ATOM 2746 O O . LEU A 1 333 ? -10.859 -3.154 -13.898 1 95.31 333 LEU A O 1
ATOM 2750 N N . GLY A 1 334 ? -12.938 -4.051 -13.477 1 95.19 334 GLY A N 1
ATOM 2751 C CA . GLY A 1 334 ? -13.336 -3.861 -14.859 1 95.19 334 GLY A CA 1
ATOM 2752 C C . GLY A 1 334 ? -13.297 -2.41 -15.297 1 95.19 334 GLY A C 1
ATOM 2753 O O . GLY A 1 334 ? -12.852 -2.102 -16.406 1 95.19 334 GLY A O 1
ATOM 2754 N N . PHE A 1 335 ? -13.773 -1.532 -14.453 1 97.06 335 PHE A N 1
ATOM 2755 C CA . PHE A 1 335 ? -13.773 -0.098 -14.711 1 97.06 335 PHE A CA 1
ATOM 2756 C C . PHE A 1 335 ? -12.352 0.418 -14.906 1 97.06 335 PHE A C 1
ATOM 2758 O O . PHE A 1 335 ? -12.078 1.158 -15.859 1 97.06 335 PHE A O 1
ATOM 2765 N N . LEU A 1 336 ? -11.445 0.023 -14.047 1 97.44 336 LEU A N 1
ATOM 2766 C CA . LEU A 1 336 ? -10.055 0.445 -14.133 1 97.44 336 LEU A CA 1
ATOM 2767 C C . LEU A 1 336 ? -9.406 -0.072 -15.414 1 97.44 336 LEU A C 1
ATOM 2769 O O . LEU A 1 336 ? -8.633 0.64 -16.062 1 97.44 336 LEU A O 1
ATOM 2773 N N . LYS A 1 337 ? -9.703 -1.282 -15.766 1 96.38 337 LYS A N 1
ATOM 2774 C CA . LYS A 1 337 ? -9.18 -1.856 -17 1 96.38 337 LYS A CA 1
ATOM 2775 C C . LYS A 1 337 ? -9.641 -1.062 -18.219 1 96.38 337 LYS A C 1
ATOM 2777 O O . LYS A 1 337 ? -8.859 -0.794 -19.125 1 96.38 337 LYS A O 1
ATOM 2782 N N . ALA A 1 338 ? -10.93 -0.693 -18.219 1 96.12 338 ALA A N 1
ATOM 2783 C CA . ALA A 1 338 ? -11.484 0.113 -19.312 1 96.12 338 ALA A CA 1
ATOM 2784 C C . ALA A 1 338 ? -10.75 1.444 -19.438 1 96.12 338 ALA A C 1
ATOM 2786 O O . ALA A 1 338 ? -10.383 1.858 -20.531 1 96.12 338 ALA A O 1
ATOM 2787 N N . LEU A 1 339 ? -10.492 2.068 -18.328 1 96 339 LEU A N 1
ATOM 2788 C CA . LEU A 1 339 ? -9.789 3.344 -18.312 1 96 339 LEU A CA 1
ATOM 2789 C C . LEU A 1 339 ? -8.367 3.186 -18.844 1 96 339 LEU A C 1
ATOM 2791 O O . LEU A 1 339 ? -7.891 4.016 -19.625 1 96 339 LEU A O 1
ATOM 2795 N N . LEU A 1 340 ? -7.73 2.16 -18.484 1 96.19 340 LEU A N 1
ATOM 2796 C CA . LEU A 1 340 ? -6.352 1.913 -18.891 1 96.19 340 LEU A CA 1
ATOM 2797 C C . LEU A 1 340 ? -6.27 1.619 -20.375 1 96.19 340 LEU A C 1
ATOM 2799 O O . LEU A 1 340 ? -5.254 1.898 -21.016 1 96.19 340 LEU A O 1
ATOM 2803 N N . ASN A 1 341 ? -7.359 1.085 -20.875 1 95 341 ASN A N 1
ATOM 2804 C CA . ASN A 1 341 ? -7.402 0.784 -22.297 1 95 341 ASN A CA 1
ATOM 2805 C C . ASN A 1 341 ? -7.793 2.012 -23.125 1 95 341 ASN A C 1
ATOM 2807 O O . ASN A 1 341 ? -7.934 1.929 -24.344 1 95 341 ASN A O 1
ATOM 2811 N N . GLY A 1 342 ? -8.023 3.102 -22.484 1 92.06 342 GLY A N 1
ATOM 2812 C CA . GLY A 1 342 ? -8.242 4.367 -23.156 1 92.06 342 GLY A CA 1
ATOM 2813 C C . GLY A 1 342 ? -9.695 4.598 -23.531 1 92.06 342 GLY A C 1
ATOM 2814 O O . GLY A 1 342 ? -10 5.449 -24.375 1 92.06 342 GLY A O 1
ATOM 2815 N N . GLU A 1 343 ? -10.578 3.816 -22.891 1 93.06 343 GLU A N 1
ATOM 2816 C CA . GLU A 1 343 ? -11.992 4.031 -23.203 1 93.06 343 GLU A CA 1
ATOM 2817 C C . GLU A 1 343 ? -12.438 5.434 -22.781 1 93.06 343 GLU A C 1
ATOM 2819 O O . GLU A 1 343 ? -12.141 5.883 -21.672 1 93.06 343 GLU A O 1
ATOM 2824 N N . GLN A 1 344 ? -13.086 6.098 -23.672 1 88.44 344 GLN A N 1
ATOM 2825 C CA . GLN A 1 344 ? -13.492 7.473 -23.406 1 88.44 344 GLN A CA 1
ATOM 2826 C C . GLN A 1 344 ? -14.93 7.531 -22.906 1 88.44 344 GLN A C 1
ATOM 2828 O O . GLN A 1 344 ? -15.242 8.32 -22.016 1 88.44 344 GLN A O 1
ATOM 2833 N N . ASN A 1 345 ? -15.797 6.668 -23.469 1 91.19 345 ASN A N 1
ATOM 2834 C CA . ASN A 1 345 ? -17.188 6.617 -23.062 1 91.19 345 ASN A CA 1
ATOM 2835 C C . ASN A 1 345 ? -17.484 5.371 -22.234 1 91.19 345 ASN A C 1
ATOM 2837 O O . ASN A 1 345 ? -18.016 4.387 -22.75 1 91.19 345 ASN A O 1
ATOM 2841 N N . LEU A 1 346 ? -17.375 5.539 -20.984 1 92.44 346 LEU A N 1
ATOM 2842 C CA . LEU A 1 346 ? -17.438 4.398 -20.078 1 92.44 346 LEU A CA 1
ATOM 2843 C C . LEU A 1 346 ? -18.859 3.922 -19.906 1 92.44 346 LEU A C 1
ATOM 2845 O O . LEU A 1 346 ? -19.094 2.779 -19.5 1 92.44 346 LEU A O 1
ATOM 2849 N N . SER A 1 347 ? -19.828 4.832 -20.25 1 92.25 347 SER A N 1
ATOM 2850 C CA . SER A 1 347 ? -21.234 4.477 -20.047 1 92.25 347 SER A CA 1
ATOM 2851 C C . SER A 1 347 ? -21.844 3.939 -21.344 1 92.25 347 SER A C 1
ATOM 2853 O O . SER A 1 347 ? -23.031 3.641 -21.391 1 92.25 347 SER A O 1
ATOM 2855 N N . SER A 1 348 ? -21.062 3.85 -22.391 1 93.94 348 SER A N 1
ATOM 2856 C CA . SER A 1 348 ? -21.578 3.266 -23.625 1 93.94 348 SER A CA 1
ATOM 2857 C C . SER A 1 348 ? -21.875 1.782 -23.453 1 93.94 348 SER A C 1
ATOM 2859 O O . SER A 1 348 ? -21.188 1.085 -22.703 1 93.94 348 SER A O 1
ATOM 2861 N N . LYS A 1 349 ? -22.859 1.354 -24.109 1 93.06 349 LYS A N 1
ATOM 2862 C CA . LYS A 1 349 ? -23.281 -0.037 -24 1 93.06 349 LYS A CA 1
ATOM 2863 C C . LYS A 1 349 ? -22.156 -0.994 -24.359 1 93.06 349 LYS A C 1
ATOM 2865 O O . LYS A 1 349 ? -21.938 -1.998 -23.672 1 93.06 349 LYS A O 1
ATOM 2870 N N . GLU A 1 350 ? -21.438 -0.725 -25.312 1 93.69 350 GLU A N 1
ATOM 2871 C CA . GLU A 1 350 ? -20.344 -1.566 -25.766 1 93.69 350 GLU A CA 1
ATOM 2872 C C . GLU A 1 350 ? -19.281 -1.723 -24.672 1 93.69 350 GLU A C 1
ATOM 2874 O O . GLU A 1 350 ? -18.844 -2.838 -24.375 1 93.69 350 GLU A O 1
ATOM 2879 N N . VAL A 1 351 ? -18.906 -0.648 -24.078 1 94.94 351 VAL A N 1
ATOM 2880 C CA . VAL A 1 351 ? -17.875 -0.658 -23.047 1 94.94 351 VAL A CA 1
ATOM 2881 C C . VAL A 1 351 ? -18.406 -1.391 -21.812 1 94.94 351 VAL A C 1
ATOM 2883 O O . VAL A 1 351 ? -17.688 -2.211 -21.219 1 94.94 351 VAL A O 1
ATOM 2886 N N . MET A 1 352 ? -19.609 -1.126 -21.406 1 95.44 352 MET A N 1
ATOM 2887 C CA . MET A 1 352 ? -20.203 -1.769 -20.234 1 95.44 352 MET A CA 1
ATOM 2888 C C . MET A 1 352 ? -20.266 -3.281 -20.422 1 95.44 352 MET A C 1
ATOM 2890 O O . MET A 1 352 ? -20 -4.031 -19.484 1 95.44 352 MET A O 1
ATOM 2894 N N . ASP A 1 353 ? -20.531 -3.678 -21.609 1 92.5 353 ASP A N 1
ATOM 2895 C CA . ASP A 1 353 ? -20.609 -5.109 -21.891 1 92.5 353 ASP A CA 1
ATOM 2896 C C . ASP A 1 353 ? -19.219 -5.734 -21.938 1 92.5 353 ASP A C 1
ATOM 2898 O O . ASP A 1 353 ? -18.984 -6.801 -21.359 1 92.5 353 ASP A O 1
ATOM 2902 N N . THR A 1 354 ? -18.344 -5.086 -22.547 1 91.5 354 THR A N 1
ATOM 2903 C CA . THR A 1 354 ? -17 -5.598 -22.734 1 91.5 354 THR A CA 1
ATOM 2904 C C . THR A 1 354 ? -16.297 -5.766 -21.406 1 91.5 354 THR A C 1
ATOM 2906 O O . THR A 1 354 ? -15.617 -6.77 -21.172 1 91.5 354 THR A O 1
ATOM 2909 N N . TYR A 1 355 ? -16.5 -4.848 -20.5 1 93.56 355 TYR A N 1
ATOM 2910 C CA . TYR A 1 355 ? -15.766 -4.84 -19.25 1 93.56 355 TYR A CA 1
ATOM 2911 C C . TYR A 1 355 ? -16.672 -5.227 -18.078 1 93.56 355 TYR A C 1
ATOM 2913 O O . TYR A 1 355 ? -16.266 -5.145 -16.922 1 93.56 355 TYR A O 1
ATOM 2921 N N . LYS A 1 356 ? -17.922 -5.523 -18.359 1 91.44 356 LYS A N 1
ATOM 2922 C CA . LYS A 1 356 ? -18.906 -6.027 -17.406 1 91.44 356 LYS A CA 1
ATOM 2923 C C . LYS A 1 356 ? -19.141 -5.023 -16.281 1 91.44 356 LYS A C 1
ATOM 2925 O O . LYS A 1 356 ? -19.031 -5.371 -15.102 1 91.44 356 LYS A O 1
ATOM 2930 N N . LEU A 1 357 ? -19.531 -3.85 -16.672 1 94.88 357 LEU A N 1
ATOM 2931 C CA . LEU A 1 357 ? -19.672 -2.75 -15.719 1 94.88 357 LEU A CA 1
ATOM 2932 C C . LEU A 1 357 ? -21.109 -2.645 -15.211 1 94.88 357 LEU A C 1
ATOM 2934 O O . LEU A 1 357 ? -21.391 -1.902 -14.266 1 94.88 357 LEU A O 1
ATOM 2938 N N . GLY A 1 358 ? -21.969 -3.381 -15.828 1 92.56 358 GLY A N 1
ATOM 2939 C CA . GLY A 1 358 ? -23.359 -3.342 -15.422 1 92.56 358 GLY A CA 1
ATOM 2940 C C . GLY A 1 358 ? -24.156 -2.264 -16.141 1 92.56 358 GLY A C 1
ATOM 2941 O O . GLY A 1 358 ? -24.141 -2.189 -17.375 1 92.56 358 GLY A O 1
ATOM 2942 N N . SER A 1 359 ? -24.812 -1.363 -15.375 1 92.19 359 SER A N 1
ATOM 2943 C CA . SER A 1 359 ? -25.672 -0.318 -15.922 1 92.19 359 SER A CA 1
ATOM 2944 C C . SER A 1 359 ? -24.984 1.042 -15.883 1 92.19 359 SER A C 1
ATOM 2946 O O . SER A 1 359 ? -23.922 1.189 -15.258 1 92.19 359 SER A O 1
ATOM 2948 N N . SER A 1 360 ? -25.578 1.988 -16.578 1 91.94 360 SER A N 1
ATOM 2949 C CA . SER A 1 360 ? -25.062 3.35 -16.547 1 91.94 360 SER A CA 1
ATOM 2950 C C . SER A 1 360 ? -25.078 3.928 -15.141 1 91.94 360 SER A C 1
ATOM 2952 O O . SER A 1 360 ? -24.156 4.656 -14.75 1 91.94 360 SER A O 1
ATOM 2954 N N . ALA A 1 361 ? -26.062 3.598 -14.484 1 92.94 361 ALA A N 1
ATOM 2955 C CA . ALA A 1 361 ? -26.156 4.035 -13.094 1 92.94 361 ALA A CA 1
ATOM 2956 C C . ALA A 1 361 ? -25.031 3.441 -12.258 1 92.94 361 ALA A C 1
ATOM 2958 O O . ALA A 1 361 ? -24.453 4.121 -11.398 1 92.94 361 ALA A O 1
ATOM 2959 N N . ASN A 1 362 ? -24.656 2.246 -12.562 1 94.38 362 ASN A N 1
ATOM 2960 C CA . ASN A 1 362 ? -23.578 1.586 -11.828 1 94.38 362 ASN A CA 1
ATOM 2961 C C . ASN A 1 362 ? -22.219 2.205 -12.148 1 94.38 362 ASN A C 1
ATOM 2963 O O . ASN A 1 362 ? -21.344 2.285 -11.281 1 94.38 362 ASN A O 1
ATOM 2967 N N . VAL A 1 363 ? -22.094 2.592 -13.367 1 95.25 363 VAL A N 1
ATOM 2968 C CA . VAL A 1 363 ? -20.844 3.219 -13.789 1 95.25 363 VAL A CA 1
ATOM 2969 C C . VAL A 1 363 ? -20.578 4.473 -12.953 1 95.25 363 VAL A C 1
ATOM 2971 O O . VAL A 1 363 ? -19.453 4.723 -12.523 1 95.25 363 VAL A O 1
ATOM 2974 N N . VAL A 1 364 ? -21.578 5.23 -12.688 1 93.69 364 VAL A N 1
ATOM 2975 C CA . VAL A 1 364 ? -21.469 6.438 -11.875 1 93.69 364 VAL A CA 1
ATOM 2976 C C . VAL A 1 364 ? -21.047 6.062 -10.453 1 93.69 364 VAL A C 1
ATOM 2978 O O . VAL A 1 364 ? -20.188 6.715 -9.859 1 93.69 364 VAL A O 1
ATOM 2981 N N . LYS A 1 365 ? -21.625 5.016 -9.969 1 95.44 365 LYS A N 1
ATOM 2982 C CA . LYS A 1 365 ? -21.312 4.543 -8.625 1 95.44 365 LYS A CA 1
ATOM 2983 C C . LYS A 1 365 ? -19.859 4.055 -8.547 1 95.44 365 LYS A C 1
ATOM 2985 O O . LYS A 1 365 ? -19.172 4.293 -7.555 1 95.44 365 LYS A O 1
ATOM 2990 N N . LEU A 1 366 ? -19.453 3.354 -9.602 1 95.94 366 LEU A N 1
ATOM 2991 C CA . LEU A 1 366 ? -18.094 2.857 -9.672 1 95.94 366 LEU A CA 1
ATOM 2992 C C . LEU A 1 366 ? -17.094 4.012 -9.648 1 95.94 366 LEU A C 1
ATOM 2994 O O . LEU A 1 366 ? -16.094 3.965 -8.914 1 95.94 366 LEU A O 1
ATOM 2998 N N . LYS A 1 367 ? -17.359 5.004 -10.414 1 94.38 367 LYS A N 1
ATOM 2999 C CA . LYS A 1 367 ? -16.516 6.191 -10.453 1 94.38 367 LYS A CA 1
ATOM 3000 C C . LYS A 1 367 ? -16.391 6.824 -9.07 1 94.38 367 LYS A C 1
ATOM 3002 O O . LYS A 1 367 ? -15.281 7.105 -8.602 1 94.38 367 LYS A O 1
ATOM 3007 N N . ARG A 1 368 ? -17.469 6.996 -8.461 1 93.06 368 ARG A N 1
ATOM 3008 C CA . ARG A 1 368 ? -17.5 7.625 -7.145 1 93.06 368 ARG A CA 1
ATOM 3009 C C . ARG A 1 368 ? -16.734 6.789 -6.125 1 93.06 368 ARG A C 1
ATOM 3011 O O . ARG A 1 368 ? -15.969 7.324 -5.328 1 93.06 368 ARG A O 1
ATOM 3018 N N . ALA A 1 369 ? -16.953 5.508 -6.172 1 94.44 369 ALA A N 1
ATOM 3019 C CA . ALA A 1 369 ? -16.297 4.605 -5.227 1 94.44 369 ALA A CA 1
ATOM 3020 C C . ALA A 1 369 ? -14.781 4.656 -5.375 1 94.44 369 ALA A C 1
ATOM 3022 O O . ALA A 1 369 ? -14.055 4.695 -4.379 1 94.44 369 ALA A O 1
ATOM 3023 N N . LEU A 1 370 ? -14.312 4.668 -6.594 1 95.69 370 LEU A N 1
ATOM 3024 C CA . LEU A 1 370 ? -12.875 4.648 -6.859 1 95.69 370 LEU A CA 1
ATOM 3025 C C . LEU A 1 370 ? -12.25 6 -6.531 1 95.69 370 LEU A C 1
ATOM 3027 O O . LEU A 1 370 ? -11.078 6.066 -6.133 1 95.69 370 LEU A O 1
ATOM 3031 N N . VAL A 1 371 ? -12.992 7.078 -6.617 1 92.31 371 VAL A N 1
ATOM 3032 C CA . VAL A 1 371 ? -12.539 8.406 -6.207 1 92.31 371 VAL A CA 1
ATOM 3033 C C . VAL A 1 371 ? -12.492 8.484 -4.68 1 92.31 371 VAL A C 1
ATOM 3035 O O . VAL A 1 371 ? -11.508 8.969 -4.109 1 92.31 371 VAL A O 1
ATOM 3038 N N . ASP A 1 372 ? -13.508 7.914 -4.082 1 88.62 372 ASP A N 1
ATOM 3039 C CA . ASP A 1 372 ? -13.578 7.906 -2.623 1 88.62 372 ASP A CA 1
ATOM 3040 C C . ASP A 1 372 ? -12.422 7.102 -2.027 1 88.62 372 ASP A C 1
ATOM 3042 O O . ASP A 1 372 ? -11.93 7.426 -0.945 1 88.62 372 ASP A O 1
ATOM 3046 N N . LYS A 1 373 ? -11.961 6.09 -2.775 1 90.12 373 LYS A N 1
ATOM 3047 C CA . LYS A 1 373 ? -10.859 5.25 -2.328 1 90.12 373 LYS A CA 1
ATOM 3048 C C . LYS A 1 373 ? -9.516 5.879 -2.678 1 90.12 373 LYS A C 1
ATOM 3050 O O . LYS A 1 373 ? -8.461 5.301 -2.404 1 90.12 373 LYS A O 1
ATOM 3055 N N . ASP A 1 374 ? -9.547 6.996 -3.324 1 89.06 374 ASP A N 1
ATOM 3056 C CA . ASP A 1 374 ? -8.367 7.766 -3.711 1 89.06 374 ASP A CA 1
ATOM 3057 C C . ASP A 1 374 ? -7.527 7.004 -4.734 1 89.06 374 ASP A C 1
ATOM 3059 O O . ASP A 1 374 ? -6.301 7.121 -4.75 1 89.06 374 ASP A O 1
ATOM 3063 N N . ILE A 1 375 ? -8.172 6.164 -5.473 1 94.31 375 ILE A N 1
ATOM 3064 C CA . ILE A 1 375 ? -7.504 5.461 -6.562 1 94.31 375 ILE A CA 1
ATOM 3065 C C . ILE A 1 375 ? -7.516 6.332 -7.816 1 94.31 375 ILE A C 1
ATOM 3067 O O . ILE A 1 375 ? -6.504 6.441 -8.516 1 94.31 375 ILE A O 1
ATOM 3071 N N . LEU A 1 376 ? -8.672 6.965 -7.984 1 94.56 376 LEU A N 1
ATOM 3072 C CA . LEU A 1 376 ? -8.82 7.887 -9.102 1 94.56 376 LEU A CA 1
ATOM 3073 C C . LEU A 1 376 ? -9.086 9.305 -8.609 1 94.56 376 LEU A C 1
ATOM 3075 O O . LEU A 1 376 ? -9.531 9.492 -7.477 1 94.56 376 LEU A O 1
ATOM 3079 N N . ASP A 1 377 ? -8.68 10.195 -9.383 1 89.69 377 ASP A N 1
ATOM 3080 C CA . ASP A 1 377 ? -9.039 11.594 -9.195 1 89.69 377 ASP A CA 1
ATOM 3081 C C . ASP A 1 377 ? -9.93 12.086 -10.336 1 89.69 377 ASP A C 1
ATOM 3083 O O . ASP A 1 377 ? -9.75 11.68 -11.492 1 89.69 377 ASP A O 1
ATOM 3087 N N . ASP A 1 378 ? -10.875 12.836 -9.984 1 88.31 378 ASP A N 1
ATOM 3088 C CA . ASP A 1 378 ? -11.789 13.406 -10.969 1 88.31 378 ASP A CA 1
ATOM 3089 C C . ASP A 1 378 ? -11.617 14.922 -11.055 1 88.31 378 ASP A C 1
ATOM 3091 O O . ASP A 1 378 ? -12.102 15.656 -10.195 1 88.31 378 ASP A O 1
ATOM 3095 N N . MET A 1 379 ? -10.953 15.383 -12.078 1 80.69 379 MET A N 1
ATOM 3096 C CA . MET A 1 379 ? -10.789 16.812 -12.305 1 80.69 379 MET A CA 1
ATOM 3097 C C . MET A 1 379 ? -11.695 17.281 -13.438 1 80.69 379 MET A C 1
ATOM 3099 O O . MET A 1 379 ? -11.305 17.234 -14.609 1 80.69 379 MET A O 1
ATOM 3103 N N . ALA A 1 380 ? -12.805 17.859 -13.086 1 80.25 380 ALA A N 1
ATOM 3104 C CA . ALA A 1 380 ? -13.773 18.406 -14.039 1 80.25 380 ALA A CA 1
ATOM 3105 C C . ALA A 1 380 ? -14.164 17.359 -15.078 1 80.25 380 ALA A C 1
ATOM 3107 O O . ALA A 1 380 ? -14.141 17.641 -16.281 1 80.25 380 ALA A O 1
ATOM 3108 N N . GLY A 1 381 ? -14.258 16.125 -14.664 1 81.12 381 GLY A N 1
ATOM 3109 C CA . GLY A 1 381 ? -14.758 15.086 -15.547 1 81.12 381 GLY A CA 1
ATOM 3110 C C . GLY A 1 381 ? -13.656 14.203 -16.109 1 81.12 381 GLY A C 1
ATOM 3111 O O . GLY A 1 381 ? -13.93 13.141 -16.672 1 81.12 381 GLY A O 1
ATOM 3112 N N . ILE A 1 382 ? -12.461 14.648 -15.961 1 87.19 382 ILE A N 1
ATOM 3113 C CA . ILE A 1 382 ? -11.352 13.844 -16.453 1 87.19 382 ILE A CA 1
ATOM 3114 C C . ILE A 1 382 ? -10.812 12.961 -15.32 1 87.19 382 ILE A C 1
ATOM 3116 O O . ILE A 1 382 ? -10.32 13.469 -14.312 1 87.19 382 ILE A O 1
ATOM 3120 N N . LEU A 1 383 ? -10.914 11.641 -15.586 1 92.19 383 LEU A N 1
ATOM 3121 C CA . LEU A 1 383 ? -10.477 10.68 -14.578 1 92.19 383 LEU A CA 1
ATOM 3122 C C . LEU A 1 383 ? -9.008 10.32 -14.766 1 92.19 383 LEU A C 1
ATOM 3124 O O . LEU A 1 383 ? -8.57 10.023 -15.883 1 92.19 383 LEU A O 1
ATOM 3128 N N . THR A 1 384 ? -8.266 10.461 -13.711 1 91.62 384 THR A N 1
ATOM 3129 C CA . THR A 1 384 ? -6.855 10.078 -13.75 1 91.62 384 THR A CA 1
ATOM 3130 C C . THR A 1 384 ? -6.484 9.266 -12.516 1 91.62 384 THR A C 1
ATOM 3132 O O . THR A 1 384 ? -7.129 9.383 -11.469 1 91.62 384 THR A O 1
ATOM 3135 N N . PHE A 1 385 ? -5.508 8.398 -12.734 1 95 385 PHE A N 1
ATOM 3136 C CA . PHE A 1 385 ? -5.004 7.648 -11.586 1 95 385 PHE A CA 1
ATOM 3137 C C . PHE A 1 385 ? -4.234 8.555 -10.641 1 95 385 PHE A C 1
ATOM 3139 O O . PHE A 1 385 ? -3.41 9.359 -11.07 1 95 385 PHE A O 1
ATOM 3146 N N . GLN A 1 386 ? -4.477 8.438 -9.336 1 92.88 386 GLN A N 1
ATOM 3147 C CA . GLN A 1 386 ? -3.77 9.227 -8.336 1 92.88 386 GLN A CA 1
ATOM 3148 C C . GLN A 1 386 ? -2.322 8.766 -8.188 1 92.88 386 GLN A C 1
ATOM 3150 O O . GLN A 1 386 ? -1.422 9.586 -7.988 1 92.88 386 GLN A O 1
ATOM 3155 N N . ASP A 1 387 ? -2.084 7.504 -8.234 1 95.25 387 ASP A N 1
ATOM 3156 C CA . ASP A 1 387 ? -0.765 6.891 -8.109 1 95.25 387 ASP A CA 1
ATOM 3157 C C . ASP A 1 387 ? -0.272 6.371 -9.461 1 95.25 387 ASP A C 1
ATOM 3159 O O . ASP A 1 387 ? -0.765 5.355 -9.953 1 95.25 387 ASP A O 1
ATOM 3163 N N . PRO A 1 388 ? 0.769 7.051 -9.992 1 96.62 388 PRO A N 1
ATOM 3164 C CA . PRO A 1 388 ? 1.255 6.641 -11.312 1 96.62 388 PRO A CA 1
ATOM 3165 C C . PRO A 1 388 ? 1.91 5.262 -11.289 1 96.62 388 PRO A C 1
ATOM 3167 O O . PRO A 1 388 ? 1.912 4.559 -12.312 1 96.62 388 PRO A O 1
ATOM 3170 N N . LEU A 1 389 ? 2.529 4.895 -10.156 1 97 389 LEU A N 1
ATOM 3171 C CA . LEU A 1 389 ? 3.178 3.59 -10.086 1 97 389 LEU A CA 1
ATOM 3172 C C . LEU A 1 389 ? 2.145 2.475 -9.969 1 97 389 LEU A C 1
ATOM 3174 O O . LEU A 1 389 ? 2.334 1.39 -10.523 1 97 389 LEU A O 1
ATOM 3178 N N . TYR A 1 390 ? 1 2.703 -9.273 1 97.12 390 TYR A N 1
ATOM 3179 C CA . TYR A 1 390 ? -0.09 1.734 -9.234 1 97.12 390 TYR A CA 1
ATOM 3180 C C . TYR A 1 390 ? -0.703 1.542 -10.617 1 97.12 390 TYR A C 1
ATOM 3182 O O . TYR A 1 390 ? -1.019 0.417 -11.008 1 97.12 390 TYR A O 1
ATOM 3190 N N . ARG A 1 391 ? -0.848 2.674 -11.336 1 97.06 391 ARG A N 1
ATOM 3191 C CA . ARG A 1 391 ? -1.345 2.621 -12.711 1 97.06 391 ARG A CA 1
ATOM 3192 C C . ARG A 1 391 ? -0.483 1.704 -13.57 1 97.06 391 ARG A C 1
ATOM 3194 O O . ARG A 1 391 ? -1.001 0.827 -14.266 1 97.06 391 ARG A O 1
ATOM 3201 N N . GLU A 1 392 ? 0.827 1.916 -13.492 1 96.5 392 GLU A N 1
ATOM 3202 C CA . GLU A 1 392 ? 1.758 1.116 -14.281 1 96.5 392 GLU A CA 1
ATOM 3203 C C . GLU A 1 392 ? 1.727 -0.349 -13.859 1 96.5 392 GLU A C 1
ATOM 3205 O O . GLU A 1 392 ? 1.797 -1.247 -14.703 1 96.5 392 GLU A O 1
ATOM 3210 N N . TRP A 1 393 ? 1.656 -0.578 -12.57 1 96.25 393 TRP A N 1
ATOM 3211 C CA . TRP A 1 393 ? 1.59 -1.94 -12.055 1 96.25 393 TRP A CA 1
ATOM 3212 C C . TRP A 1 393 ? 0.34 -2.654 -12.555 1 96.25 393 TRP A C 1
ATOM 3214 O O . TRP A 1 393 ? 0.409 -3.805 -12.992 1 96.25 393 TRP A O 1
ATOM 3224 N N . LEU A 1 394 ? -0.798 -1.973 -12.5 1 97 394 LEU A N 1
ATOM 3225 C CA . LEU A 1 394 ? -2.039 -2.547 -13.008 1 97 394 LEU A CA 1
ATOM 3226 C C . LEU A 1 394 ? -1.915 -2.887 -14.484 1 97 394 LEU A C 1
ATOM 3228 O O . LEU A 1 394 ? -2.318 -3.971 -14.914 1 97 394 LEU A O 1
ATOM 3232 N N . LYS A 1 395 ? -1.353 -1.991 -15.195 1 95.62 395 LYS A N 1
ATOM 3233 C CA . LYS A 1 395 ? -1.251 -2.133 -16.641 1 95.62 395 LYS A CA 1
ATOM 3234 C C . LYS A 1 395 ? -0.333 -3.291 -17.016 1 95.62 395 LYS A C 1
ATOM 3236 O O . LYS A 1 395 ? -0.713 -4.16 -17.812 1 95.62 395 LYS A O 1
ATOM 3241 N N . ARG A 1 396 ? 0.802 -3.408 -16.391 1 92 396 ARG A N 1
ATOM 3242 C CA . ARG A 1 396 ? 1.86 -4.305 -16.828 1 92 396 ARG A CA 1
ATOM 3243 C C . ARG A 1 396 ? 1.783 -5.648 -16.109 1 92 396 ARG A C 1
ATOM 3245 O O . ARG A 1 396 ? 2.117 -6.688 -16.688 1 92 396 ARG A O 1
ATOM 3252 N N . TYR A 1 397 ? 1.382 -5.59 -14.898 1 90.44 397 TYR A N 1
ATOM 3253 C CA . TYR A 1 397 ? 1.533 -6.801 -14.102 1 90.44 397 TYR A CA 1
ATOM 3254 C C . TYR A 1 397 ? 0.177 -7.414 -13.781 1 90.44 397 TYR A C 1
ATOM 3256 O O . TYR A 1 397 ? 0.024 -8.641 -13.789 1 90.44 397 TYR A O 1
ATOM 3264 N N . TYR A 1 398 ? -0.783 -6.594 -13.523 1 92.81 398 TYR A N 1
ATOM 3265 C CA . TYR A 1 398 ? -2.076 -7.148 -13.148 1 92.81 398 TYR A CA 1
ATOM 3266 C C . TYR A 1 398 ? -2.898 -7.508 -14.375 1 92.81 398 TYR A C 1
ATOM 3268 O O . TYR A 1 398 ? -3.305 -8.664 -14.547 1 92.81 398 TYR A O 1
ATOM 3276 N N . PHE A 1 399 ? -3.098 -6.504 -15.289 1 92.69 399 PHE A N 1
ATOM 3277 C CA . PHE A 1 399 ? -3.928 -6.727 -16.469 1 92.69 399 PHE A CA 1
ATOM 3278 C C . PHE A 1 399 ? -3.084 -7.203 -17.641 1 92.69 399 PHE A C 1
ATOM 3280 O O . PHE A 1 399 ? -3.615 -7.715 -18.625 1 92.69 399 PHE A O 1
ATOM 3287 N N . LYS A 1 400 ? -1.746 -7.047 -17.516 1 87.88 400 LYS A N 1
ATOM 3288 C CA . LYS A 1 400 ? -0.806 -7.457 -18.562 1 87.88 400 LYS A CA 1
ATOM 3289 C C . LYS A 1 400 ? -1.225 -6.914 -19.922 1 87.88 400 LYS A C 1
ATOM 3291 O O . LYS A 1 400 ? -1.308 -7.668 -20.891 1 87.88 400 LYS A O 1
ATOM 3296 N N . LEU A 1 401 ? -1.546 -5.68 -19.875 1 85.69 401 LEU A N 1
ATOM 3297 C CA . LEU A 1 401 ? -1.965 -5.02 -21.109 1 85.69 401 LEU A CA 1
ATOM 3298 C C . LEU A 1 401 ? -0.763 -4.711 -21.984 1 85.69 401 LEU A C 1
ATOM 3300 O O . LEU A 1 401 ? 0.332 -4.445 -21.484 1 85.69 401 LEU A O 1
ATOM 3304 N N . ASN A 1 402 ? -0.798 -5.148 -23.188 1 67.62 402 ASN A N 1
ATOM 3305 C CA . ASN A 1 402 ? 0.268 -4.922 -24.156 1 67.62 402 ASN A CA 1
ATOM 3306 C C . ASN A 1 402 ? 0.555 -3.432 -24.328 1 67.62 402 ASN A C 1
ATOM 3308 O O . ASN A 1 402 ? -0.366 -2.637 -24.531 1 67.62 402 ASN A O 1
ATOM 3312 N N . CYS A 1 403 ? 1.647 -3.021 -23.688 1 51.03 403 CYS A N 1
ATOM 3313 C CA . CYS A 1 403 ? 2.035 -1.647 -23.984 1 51.03 403 CYS A CA 1
ATOM 3314 C C . CYS A 1 403 ? 2.709 -1.552 -25.344 1 51.03 403 CYS A C 1
ATOM 3316 O O . CYS A 1 403 ? 3.311 -2.52 -25.812 1 51.03 403 CYS A O 1
ATOM 3318 N N . MET B 1 1 ? 18.406 -27.766 -45.438 1 28.83 1 MET B N 1
ATOM 3319 C CA . MET B 1 1 ? 17.922 -28.172 -44.125 1 28.83 1 MET B CA 1
ATOM 3320 C C . MET B 1 1 ? 18.906 -27.781 -43.031 1 28.83 1 MET B C 1
ATOM 3322 O O . MET B 1 1 ? 18.5 -27.422 -41.906 1 28.83 1 MET B O 1
ATOM 3326 N N . ALA B 1 2 ? 20.141 -28.031 -43.219 1 35.38 2 ALA B N 1
ATOM 3327 C CA . ALA B 1 2 ? 21.297 -27.844 -42.344 1 35.38 2 ALA B CA 1
ATOM 3328 C C . ALA B 1 2 ? 21.562 -26.359 -42.094 1 35.38 2 ALA B C 1
ATOM 3330 O O . ALA B 1 2 ? 22.062 -25.984 -41.031 1 35.38 2 ALA B O 1
ATOM 3331 N N . THR B 1 3 ? 21.344 -25.578 -43.125 1 35.69 3 THR B N 1
ATOM 3332 C CA . THR B 1 3 ? 21.75 -24.172 -43.062 1 35.69 3 THR B CA 1
ATOM 3333 C C . THR B 1 3 ? 20.844 -23.375 -42.125 1 35.69 3 THR B C 1
ATOM 3335 O O . THR B 1 3 ? 21.25 -22.359 -41.594 1 35.69 3 THR B O 1
ATOM 3338 N N . TYR B 1 4 ? 19.578 -23.75 -42.156 1 30.48 4 TYR B N 1
ATOM 3339 C CA . TYR B 1 4 ? 18.625 -23.016 -41.344 1 30.48 4 TYR B CA 1
ATOM 3340 C C . TYR B 1 4 ? 18.906 -23.25 -39.844 1 30.48 4 TYR B C 1
ATOM 3342 O O . TYR B 1 4 ? 18.297 -22.609 -39 1 30.48 4 TYR B O 1
ATOM 3350 N N . LEU B 1 5 ? 19.531 -24.375 -39.469 1 31.12 5 LEU B N 1
ATOM 3351 C CA . LEU B 1 5 ? 19.875 -24.734 -38.094 1 31.12 5 LEU B CA 1
ATOM 3352 C C . LEU B 1 5 ? 20.953 -23.828 -37.531 1 31.12 5 LEU B C 1
ATOM 3354 O O . LEU B 1 5 ? 21.062 -23.656 -36.312 1 31.12 5 LEU B O 1
ATOM 3358 N N . LEU B 1 6 ? 21.828 -23.359 -38.406 1 32.81 6 LEU B N 1
ATOM 3359 C CA . LEU B 1 6 ? 22.953 -22.562 -37.938 1 32.81 6 LEU B CA 1
ATOM 3360 C C . LEU B 1 6 ? 22.469 -21.188 -37.438 1 32.81 6 LEU B C 1
ATOM 3362 O O . LEU B 1 6 ? 23.078 -20.609 -36.531 1 32.81 6 LEU B O 1
ATOM 3366 N N . VAL B 1 7 ? 21.391 -20.688 -38.188 1 28.45 7 VAL B N 1
ATOM 3367 C CA . VAL B 1 7 ? 20.938 -19.344 -37.844 1 28.45 7 VAL B CA 1
ATOM 3368 C C . VAL B 1 7 ? 20.234 -19.375 -36.5 1 28.45 7 VAL B C 1
ATOM 3370 O O . VAL B 1 7 ? 20.297 -18.406 -35.719 1 28.45 7 VAL B O 1
ATOM 3373 N N . ARG B 1 8 ? 19.422 -20.469 -36.125 1 28.38 8 ARG B N 1
ATOM 3374 C CA . ARG B 1 8 ? 18.688 -20.516 -34.875 1 28.38 8 ARG B CA 1
ATOM 3375 C C . ARG B 1 8 ? 19.641 -20.672 -33.688 1 28.38 8 ARG B C 1
ATOM 3377 O O . ARG B 1 8 ? 19.281 -20.312 -32.562 1 28.38 8 ARG B O 1
ATOM 3384 N N . ARG B 1 9 ? 20.656 -21.422 -33.781 1 24.72 9 ARG B N 1
ATOM 3385 C CA . ARG B 1 9 ? 21.625 -21.516 -32.688 1 24.72 9 ARG B CA 1
ATOM 3386 C C . ARG B 1 9 ? 22.328 -20.172 -32.469 1 24.72 9 ARG B C 1
ATOM 3388 O O . ARG B 1 9 ? 22.766 -19.875 -31.359 1 24.72 9 ARG B O 1
ATOM 3395 N N . LYS B 1 10 ? 22.609 -19.469 -33.594 1 29.34 10 LYS B N 1
ATOM 3396 C CA . LYS B 1 10 ? 23.234 -18.172 -33.375 1 29.34 10 LYS B CA 1
ATOM 3397 C C . LYS B 1 10 ? 22.297 -17.203 -32.688 1 29.34 10 LYS B C 1
ATOM 3399 O O . LYS B 1 10 ? 22.734 -16.312 -31.953 1 29.34 10 LYS B O 1
ATOM 3404 N N . ILE B 1 11 ? 21 -17.266 -33.062 1 27.91 11 ILE B N 1
ATOM 3405 C CA . ILE B 1 11 ? 20.062 -16.359 -32.406 1 27.91 11 ILE B CA 1
ATOM 3406 C C . ILE B 1 11 ? 19.859 -16.781 -30.969 1 27.91 11 ILE B C 1
ATOM 3408 O O . ILE B 1 11 ? 19.781 -15.945 -30.062 1 27.91 11 ILE B O 1
ATOM 3412 N N . LEU B 1 12 ? 19.656 -18.125 -30.609 1 27.73 12 LEU B N 1
ATOM 3413 C CA . LEU B 1 12 ? 19.547 -18.578 -29.234 1 27.73 12 LEU B CA 1
ATOM 3414 C C . LEU B 1 12 ? 20.844 -18.312 -28.453 1 27.73 12 LEU B C 1
ATOM 3416 O O . LEU B 1 12 ? 20.797 -17.984 -27.266 1 27.73 12 LEU B O 1
ATOM 3420 N N . ILE B 1 13 ? 21.969 -18.656 -28.984 1 28.42 13 ILE B N 1
ATOM 3421 C CA . ILE B 1 13 ? 23.266 -18.375 -28.344 1 28.42 13 ILE B CA 1
ATOM 3422 C C . ILE B 1 13 ? 23.469 -16.875 -28.234 1 28.42 13 ILE B C 1
ATOM 3424 O O . ILE B 1 13 ? 24.047 -16.391 -27.25 1 28.42 13 ILE B O 1
ATOM 3428 N N . THR B 1 14 ? 23.047 -16.109 -29.281 1 26.09 14 THR B N 1
ATOM 3429 C CA . THR B 1 14 ? 23.188 -14.656 -29.188 1 26.09 14 THR B CA 1
ATOM 3430 C C . THR B 1 14 ? 22.266 -14.086 -28.125 1 26.09 14 THR B C 1
ATOM 3432 O O . THR B 1 14 ? 22.531 -13.023 -27.562 1 26.09 14 THR B O 1
ATOM 3435 N N . PHE B 1 15 ? 20.984 -14.625 -27.875 1 25.42 15 PHE B N 1
ATOM 3436 C CA . PHE B 1 15 ? 20.203 -14.094 -26.766 1 25.42 15 PHE B CA 1
ATOM 3437 C C . PHE B 1 15 ? 20.828 -14.461 -25.422 1 25.42 15 PHE B C 1
ATOM 3439 O O . PHE B 1 15 ? 20.625 -13.758 -24.438 1 25.42 15 PHE B O 1
ATOM 3446 N N . ALA B 1 16 ? 21.328 -15.609 -25.109 1 28.08 16 ALA B N 1
ATOM 3447 C CA . ALA B 1 16 ? 22.109 -15.953 -23.922 1 28.08 16 ALA B CA 1
ATOM 3448 C C . ALA B 1 16 ? 23.344 -15.07 -23.812 1 28.08 16 ALA B C 1
ATOM 3450 O O . ALA B 1 16 ? 23.812 -14.781 -22.719 1 28.08 16 ALA B O 1
ATOM 3451 N N . LYS B 1 17 ? 24.188 -15.008 -24.891 1 25.2 17 LYS B N 1
ATOM 3452 C CA . LYS B 1 17 ? 25.359 -14.148 -24.891 1 25.2 17 LYS B CA 1
ATOM 3453 C C . LYS B 1 17 ? 24.969 -12.672 -24.906 1 25.2 17 LYS B C 1
ATOM 3455 O O . LYS B 1 17 ? 25.312 -11.938 -25.828 1 25.2 17 LYS B O 1
ATOM 3460 N N . ILE B 1 18 ? 23.734 -12.336 -24.875 1 25.39 18 ILE B N 1
ATOM 3461 C CA . ILE B 1 18 ? 23.703 -10.898 -24.656 1 25.39 18 ILE B CA 1
ATOM 3462 C C . ILE B 1 18 ? 24.828 -10.492 -23.703 1 25.39 18 ILE B C 1
ATOM 3464 O O . ILE B 1 18 ? 24.938 -11.023 -22.594 1 25.39 18 ILE B O 1
ATOM 3468 N N . SER B 1 19 ? 25.891 -9.953 -24.266 1 23.78 19 SER B N 1
ATOM 3469 C CA . SER B 1 19 ? 27.125 -9.344 -23.766 1 23.78 19 SER B CA 1
ATOM 3470 C C . SER B 1 19 ? 26.906 -8.719 -22.391 1 23.78 19 SER B C 1
ATOM 3472 O O . SER B 1 19 ? 26.031 -7.883 -22.203 1 23.78 19 SER B O 1
ATOM 3474 N N . VAL B 1 20 ? 27.266 -9.359 -21.328 1 27.31 20 VAL B N 1
ATOM 3475 C CA . VAL B 1 20 ? 27.781 -8.711 -20.109 1 27.31 20 VAL B CA 1
ATOM 3476 C C . VAL B 1 20 ? 28.578 -7.465 -20.5 1 27.31 20 VAL B C 1
ATOM 3478 O O . VAL B 1 20 ? 29.781 -7.539 -20.734 1 27.31 20 VAL B O 1
ATOM 3481 N N . MET B 1 21 ? 28.391 -6.871 -21.641 1 28.42 21 MET B N 1
ATOM 3482 C CA . MET B 1 21 ? 29.062 -5.57 -21.641 1 28.42 21 MET B CA 1
ATOM 3483 C C . MET B 1 21 ? 29 -4.926 -20.266 1 28.42 21 MET B C 1
ATOM 3485 O O . MET B 1 21 ? 27.953 -4.91 -19.625 1 28.42 21 MET B O 1
ATOM 3489 N N . HIS B 1 22 ? 30.094 -4.945 -19.547 1 31.88 22 HIS B N 1
ATOM 3490 C CA . HIS B 1 22 ? 30.469 -4.293 -18.297 1 31.88 22 HIS B CA 1
ATOM 3491 C C . HIS B 1 22 ? 29.734 -2.971 -18.125 1 31.88 22 HIS B C 1
ATOM 3493 O O . HIS B 1 22 ? 30.312 -1.902 -18.344 1 31.88 22 HIS B O 1
ATOM 3499 N N . GLU B 1 23 ? 28.766 -2.748 -18.875 1 35.78 23 GLU B N 1
ATOM 3500 C CA . GLU B 1 23 ? 28.156 -1.474 -18.5 1 35.78 23 GLU B CA 1
ATOM 3501 C C . GLU B 1 23 ? 27.938 -1.385 -16.984 1 35.78 23 GLU B C 1
ATOM 3503 O O . GLU B 1 23 ? 27.562 -2.369 -16.359 1 35.78 23 GLU B O 1
ATOM 3508 N N . GLU B 1 24 ? 28.672 -0.604 -16.312 1 42.25 24 GLU B N 1
ATOM 3509 C CA . GLU B 1 24 ? 2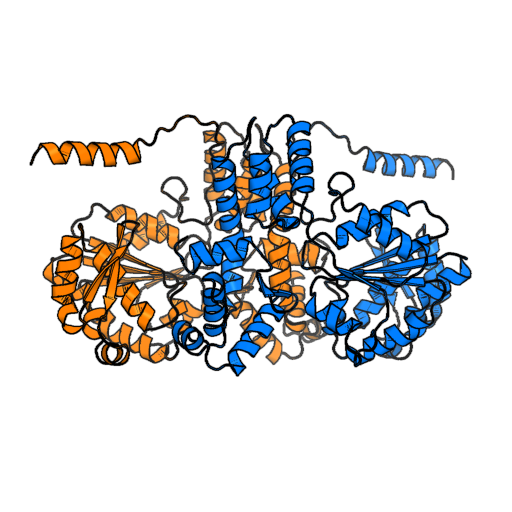8.875 -0.216 -14.93 1 42.25 24 GLU B CA 1
ATOM 3510 C C . GLU B 1 24 ? 27.578 -0.281 -14.133 1 42.25 24 GLU B C 1
ATOM 3512 O O . GLU B 1 24 ? 26.922 0.741 -13.93 1 42.25 24 GLU B O 1
ATOM 3517 N N . PHE B 1 25 ? 26.609 -1.068 -14.641 1 46.56 25 PHE B N 1
ATOM 3518 C CA . PHE B 1 25 ? 25.453 -1.121 -13.758 1 46.56 25 PHE B CA 1
ATOM 3519 C C . PHE B 1 25 ? 25.797 -1.824 -12.453 1 46.56 25 PHE B C 1
ATOM 3521 O O . PHE B 1 25 ? 26.578 -2.781 -12.438 1 46.56 25 PHE B O 1
ATOM 3528 N N . THR B 1 26 ? 25.797 -1.081 -11.375 1 56.12 26 THR B N 1
ATOM 3529 C CA . THR B 1 26 ? 25.922 -1.693 -10.062 1 56.12 26 THR B CA 1
ATOM 3530 C C . THR B 1 26 ? 25.062 -2.951 -9.961 1 56.12 26 THR B C 1
ATOM 3532 O O . THR B 1 26 ? 23.859 -2.906 -10.211 1 56.12 26 THR B O 1
ATOM 3535 N N . ASN B 1 27 ? 25.547 -4.156 -10.195 1 66.62 27 ASN B N 1
ATOM 3536 C CA . ASN B 1 27 ? 24.891 -5.445 -9.977 1 66.62 27 ASN B CA 1
ATOM 3537 C C . ASN B 1 27 ? 24.328 -5.551 -8.562 1 66.62 27 ASN B C 1
ATOM 3539 O O . ASN B 1 27 ? 25.078 -5.773 -7.602 1 66.62 27 ASN B O 1
ATOM 3543 N N . VAL B 1 28 ? 23.094 -5.18 -8.375 1 72.69 28 VAL B N 1
ATOM 3544 C CA . VAL B 1 28 ? 22.453 -5.266 -7.074 1 72.69 28 VAL B CA 1
ATOM 3545 C C . VAL B 1 28 ? 22.172 -6.727 -6.727 1 72.69 28 VAL B C 1
ATOM 3547 O O . VAL B 1 28 ? 21.422 -7.406 -7.434 1 72.69 28 VAL B O 1
ATOM 3550 N N . PRO B 1 29 ? 22.781 -7.258 -5.754 1 77.19 29 PRO B N 1
ATOM 3551 C CA . PRO B 1 29 ? 22.781 -8.703 -5.488 1 77.19 29 PRO B CA 1
ATOM 3552 C C . PRO B 1 29 ? 21.484 -9.172 -4.82 1 77.19 29 PRO B C 1
ATOM 3554 O O . PRO B 1 29 ? 21.391 -10.328 -4.398 1 77.19 29 PRO B O 1
ATOM 3557 N N . PHE B 1 30 ? 20.516 -8.328 -4.594 1 78.69 30 PHE B N 1
ATOM 3558 C CA . PHE B 1 30 ? 19.266 -8.695 -3.945 1 78.69 30 PHE B CA 1
ATOM 3559 C C . PHE B 1 30 ? 18.094 -8.516 -4.895 1 78.69 30 PHE B C 1
ATOM 3561 O O . PHE B 1 30 ? 17.953 -7.465 -5.527 1 78.69 30 PHE B O 1
ATOM 3568 N N . THR B 1 31 ? 17.375 -9.617 -5.074 1 69.44 31 THR B N 1
ATOM 3569 C CA . THR B 1 31 ? 16.188 -9.578 -5.926 1 69.44 31 THR B CA 1
ATOM 3570 C C . THR B 1 31 ? 14.938 -9.914 -5.125 1 69.44 31 THR B C 1
ATOM 3572 O O . THR B 1 31 ? 14.961 -10.797 -4.258 1 69.44 31 THR B O 1
ATOM 3575 N N . PHE B 1 32 ? 13.945 -9.086 -5.277 1 64.69 32 PHE B N 1
ATOM 3576 C CA . PHE B 1 32 ? 12.648 -9.32 -4.641 1 64.69 32 PHE B CA 1
ATOM 3577 C C . PHE B 1 32 ? 11.516 -8.797 -5.516 1 64.69 32 PHE B C 1
ATOM 3579 O O . PHE B 1 32 ? 11.742 -8.008 -6.434 1 64.69 32 PHE B O 1
ATOM 3586 N N . GLY B 1 33 ? 10.297 -9.305 -5.23 1 62.09 33 GLY B N 1
ATOM 3587 C CA . GLY B 1 33 ? 9.125 -8.852 -5.961 1 62.09 33 GLY B CA 1
ATOM 3588 C C . GLY B 1 33 ? 8.875 -9.641 -7.234 1 62.09 33 GLY B C 1
ATOM 3589 O O . GLY B 1 33 ? 7.836 -9.484 -7.875 1 62.09 33 GLY B O 1
ATOM 3590 N N . THR B 1 34 ? 9.891 -10.289 -7.625 1 63.19 34 THR B N 1
ATOM 3591 C CA . THR B 1 34 ? 9.789 -11.195 -8.766 1 63.19 34 THR B CA 1
ATOM 3592 C C . THR B 1 34 ? 10.156 -12.617 -8.367 1 63.19 34 THR B C 1
ATOM 3594 O O . THR B 1 34 ? 10.641 -12.852 -7.254 1 63.19 34 THR B O 1
ATOM 3597 N N . ILE B 1 35 ? 9.641 -13.492 -9.203 1 54.69 35 ILE B N 1
ATOM 3598 C CA . ILE B 1 35 ? 10.055 -14.867 -8.953 1 54.69 35 ILE B CA 1
ATOM 3599 C C . ILE B 1 35 ? 11.578 -14.953 -8.922 1 54.69 35 ILE B C 1
ATOM 3601 O O . ILE B 1 35 ? 12.25 -14.477 -9.836 1 54.69 35 ILE B O 1
ATOM 3605 N N . ILE B 1 36 ? 12.062 -15.258 -7.727 1 49.5 36 ILE B N 1
ATOM 3606 C CA . ILE B 1 36 ? 13.5 -15.266 -7.465 1 49.5 36 ILE B CA 1
ATOM 3607 C C . ILE B 1 36 ? 14.164 -16.375 -8.273 1 49.5 36 ILE B C 1
ATOM 3609 O O . ILE B 1 36 ? 13.656 -17.5 -8.344 1 49.5 36 ILE B O 1
ATOM 3613 N N . LEU B 1 37 ? 15.102 -15.898 -9.086 1 51.53 37 LEU B N 1
ATOM 3614 C CA . LEU B 1 37 ? 15.898 -16.844 -9.875 1 51.53 37 LEU B CA 1
ATOM 3615 C C . LEU B 1 37 ? 16.828 -17.656 -8.984 1 51.53 37 LEU B C 1
ATOM 3617 O O . LEU B 1 37 ? 17.016 -17.328 -7.809 1 51.53 37 LEU B O 1
ATOM 3621 N N . LYS B 1 38 ? 17.547 -18.594 -9.516 1 57 38 LYS B N 1
ATOM 3622 C CA . LYS B 1 38 ? 18.344 -19.688 -8.984 1 57 38 LYS B CA 1
ATOM 3623 C C . LYS B 1 38 ? 19.312 -19.203 -7.898 1 57 38 LYS B C 1
ATOM 3625 O O . LYS B 1 38 ? 19.391 -19.797 -6.82 1 57 38 LYS B O 1
ATOM 3630 N N . THR B 1 39 ? 19.859 -18.094 -8.102 1 51.5 39 THR B N 1
ATOM 3631 C CA . THR B 1 39 ? 20.953 -17.719 -7.223 1 51.5 39 THR B CA 1
ATOM 3632 C C . THR B 1 39 ? 20.422 -17.016 -5.977 1 51.5 39 THR B C 1
ATOM 3634 O O . THR B 1 39 ? 21.125 -16.938 -4.957 1 51.5 39 THR B O 1
ATOM 3637 N N . ASP B 1 40 ? 19.125 -16.719 -5.906 1 62.84 40 ASP B N 1
ATOM 3638 C CA . ASP B 1 40 ? 18.672 -15.883 -4.805 1 62.84 40 ASP B CA 1
ATOM 3639 C C . ASP B 1 40 ? 17.703 -16.641 -3.9 1 62.84 40 ASP B C 1
ATOM 3641 O O . ASP B 1 40 ? 17.094 -16.062 -2.996 1 62.84 40 ASP B O 1
ATOM 3645 N N . PHE B 1 41 ? 17.719 -17.938 -4.125 1 73.19 41 PHE B N 1
ATOM 3646 C CA . PHE B 1 41 ? 16.828 -18.75 -3.303 1 73.19 41 PHE B CA 1
ATOM 3647 C C . PHE B 1 41 ? 17.531 -19.188 -2.02 1 73.19 41 PHE B C 1
ATOM 3649 O O . PHE B 1 41 ? 18.625 -19.75 -2.062 1 73.19 41 PHE B O 1
ATOM 3656 N N . VAL B 1 42 ? 16.984 -18.797 -1.006 1 72.62 42 VAL B N 1
ATOM 3657 C CA . VAL B 1 42 ? 17.594 -19.047 0.295 1 72.62 42 VAL B CA 1
ATOM 3658 C C . VAL B 1 42 ? 17.047 -20.344 0.881 1 72.62 42 VAL B C 1
ATOM 3660 O O . VAL B 1 42 ? 15.844 -20.453 1.156 1 72.62 42 VAL B O 1
ATOM 3663 N N . ASN B 1 43 ? 18.062 -21.297 1.15 1 72 43 ASN B N 1
ATOM 3664 C CA . ASN B 1 43 ? 17.922 -22.516 1.932 1 72 43 ASN B CA 1
ATOM 3665 C C . ASN B 1 43 ? 16.672 -23.297 1.528 1 72 43 ASN B C 1
ATOM 3667 O O . ASN B 1 43 ? 16.5 -23.641 0.36 1 72 43 ASN B O 1
ATOM 3671 N N . ARG B 1 44 ? 15.625 -23.609 2.182 1 81.12 44 ARG B N 1
ATOM 3672 C CA . ARG B 1 44 ? 14.391 -24.391 2.072 1 81.12 44 ARG B CA 1
ATOM 3673 C C . ARG B 1 44 ? 14.664 -25.797 1.577 1 81.12 44 ARG B C 1
ATOM 3675 O O . ARG B 1 44 ? 13.93 -26.328 0.736 1 81.12 44 ARG B O 1
ATOM 3682 N N . GLN B 1 45 ? 15.703 -26.375 2.053 1 86.88 45 GLN B N 1
ATOM 3683 C CA . GLN B 1 45 ? 16.094 -27.703 1.565 1 86.88 45 GLN B CA 1
ATOM 3684 C C . GLN B 1 45 ? 15.055 -28.75 1.955 1 86.88 45 GLN B C 1
ATOM 3686 O O . GLN B 1 45 ? 14.68 -29.594 1.136 1 86.88 45 GLN B O 1
ATOM 3691 N N . LYS B 1 46 ? 14.609 -28.641 3.158 1 90.06 46 LYS B N 1
ATOM 3692 C CA . LYS B 1 46 ? 13.625 -29.609 3.627 1 90.06 46 LYS B CA 1
ATOM 3693 C C . LYS B 1 46 ? 12.32 -29.484 2.842 1 90.06 46 LYS B C 1
ATOM 3695 O O . LYS B 1 46 ? 11.758 -30.484 2.404 1 90.06 46 LYS B O 1
ATOM 3700 N N . GLU B 1 47 ? 11.859 -28.297 2.662 1 92.38 47 GLU B N 1
ATOM 3701 C CA . GLU B 1 47 ? 10.617 -28.047 1.944 1 92.38 47 GLU B CA 1
ATOM 3702 C C . GLU B 1 47 ? 10.734 -28.453 0.475 1 92.38 47 GLU B C 1
ATOM 3704 O O . GLU B 1 47 ? 9.789 -28.984 -0.112 1 92.38 47 GLU B O 1
ATOM 3709 N N . ILE B 1 48 ? 11.914 -28.219 -0.037 1 93.25 48 ILE B N 1
ATOM 3710 C CA . ILE B 1 48 ? 12.164 -28.594 -1.426 1 93.25 48 ILE B CA 1
ATOM 3711 C C . ILE B 1 48 ? 12.078 -30.109 -1.58 1 93.25 48 ILE B C 1
ATOM 3713 O O . ILE B 1 48 ? 11.422 -30.609 -2.496 1 93.25 48 ILE B O 1
ATOM 3717 N N . LYS B 1 49 ? 12.695 -30.781 -0.666 1 93.88 49 LYS B N 1
ATOM 3718 C CA . LYS B 1 49 ? 12.688 -32.25 -0.708 1 93.88 49 LYS B CA 1
ATOM 3719 C C . LYS B 1 49 ? 11.266 -32.781 -0.562 1 93.88 49 LYS B C 1
ATOM 3721 O O . LYS B 1 49 ? 10.859 -33.688 -1.306 1 93.88 49 LYS B O 1
ATOM 3726 N N . LEU B 1 50 ? 10.594 -32.219 0.318 1 94.62 50 LEU B N 1
ATOM 3727 C CA . LEU B 1 50 ? 9.227 -32.656 0.578 1 94.62 50 LEU B CA 1
ATOM 3728 C C . LEU B 1 50 ? 8.336 -32.438 -0.636 1 94.62 50 LEU B C 1
ATOM 3730 O O . LEU B 1 50 ? 7.59 -33.312 -1.048 1 94.62 50 LEU B O 1
ATOM 3734 N N . LEU B 1 51 ? 8.398 -31.281 -1.183 1 95.81 51 LEU B N 1
ATOM 3735 C CA . LEU B 1 51 ? 7.562 -30.938 -2.33 1 95.81 51 LEU B CA 1
ATOM 3736 C C . LEU B 1 51 ? 7.941 -31.781 -3.545 1 95.81 51 LEU B C 1
ATOM 3738 O O . LEU B 1 51 ? 7.066 -32.219 -4.297 1 95.81 51 LEU B O 1
ATOM 3742 N N . ARG B 1 52 ? 9.203 -32.031 -3.693 1 95.38 52 ARG B N 1
ATOM 3743 C CA . ARG B 1 52 ? 9.672 -32.875 -4.785 1 95.38 52 ARG B CA 1
ATOM 3744 C C . ARG B 1 52 ? 9.125 -34.281 -4.664 1 95.38 52 ARG B C 1
ATOM 3746 O O . ARG B 1 52 ? 8.695 -34.875 -5.66 1 95.38 52 ARG B O 1
ATOM 3753 N N . GLN B 1 53 ? 9.156 -34.719 -3.518 1 95.38 53 GLN B N 1
ATOM 3754 C CA . GLN B 1 53 ? 8.633 -36.062 -3.273 1 95.38 53 GLN B CA 1
ATOM 3755 C C . GLN B 1 53 ? 7.145 -36.156 -3.59 1 95.38 53 GLN B C 1
ATOM 3757 O O . GLN B 1 53 ? 6.676 -37.125 -4.168 1 95.38 53 GLN B O 1
ATOM 3762 N N . CYS B 1 54 ? 6.438 -35.156 -3.227 1 96 54 CYS B N 1
ATOM 3763 C CA . CYS B 1 54 ? 5.012 -35.094 -3.533 1 96 54 CYS B CA 1
ATOM 3764 C C . CYS B 1 54 ? 4.777 -35.125 -5.039 1 96 54 CYS B C 1
ATOM 3766 O O . CYS B 1 54 ? 3.922 -35.844 -5.531 1 96 54 CYS B O 1
ATOM 3768 N N . PHE B 1 55 ? 5.566 -34.344 -5.715 1 96.38 55 PHE B N 1
ATOM 3769 C CA . PHE B 1 55 ? 5.438 -34.281 -7.164 1 96.38 55 PHE B CA 1
ATOM 3770 C C . PHE B 1 55 ? 5.734 -35.625 -7.809 1 96.38 55 PHE B C 1
ATOM 3772 O O . PHE B 1 55 ? 4.988 -36.062 -8.68 1 96.38 55 PHE B O 1
ATOM 3779 N N . LEU B 1 56 ? 6.707 -36.312 -7.316 1 95.19 56 LEU B N 1
ATOM 3780 C CA . LEU B 1 56 ? 7.133 -37.562 -7.879 1 95.19 56 LEU B CA 1
ATOM 3781 C C . LEU B 1 56 ? 6.125 -38.688 -7.559 1 95.19 56 LEU B C 1
ATOM 3783 O O . LEU B 1 56 ? 5.863 -39.531 -8.398 1 95.19 56 LEU B O 1
ATOM 3787 N N . SER B 1 57 ? 5.57 -38.594 -6.402 1 94.88 57 SER B N 1
ATOM 3788 C CA . SER B 1 57 ? 4.652 -39.625 -5.957 1 94.88 57 SER B CA 1
ATOM 3789 C C . SER B 1 57 ? 3.244 -39.406 -6.496 1 94.88 57 SER B C 1
ATOM 3791 O O . SER B 1 57 ? 2.383 -40.281 -6.391 1 94.88 57 SER B O 1
ATOM 3793 N N . GLY B 1 58 ? 2.99 -38.219 -7.039 1 94.81 58 GLY B N 1
ATOM 3794 C CA . GLY B 1 58 ? 1.666 -37.906 -7.547 1 94.81 58 GLY B CA 1
ATOM 3795 C C . GLY B 1 58 ? 0.673 -37.562 -6.453 1 94.81 58 GLY B C 1
ATOM 3796 O O . GLY B 1 58 ? -0.534 -37.75 -6.621 1 94.81 58 GLY B O 1
ATOM 3797 N N . THR B 1 59 ? 1.174 -37.125 -5.332 1 95.62 59 THR B N 1
ATOM 3798 C CA . THR B 1 59 ? 0.337 -36.75 -4.203 1 95.62 59 THR B CA 1
ATOM 3799 C C . THR B 1 59 ? -0.08 -35.281 -4.312 1 95.62 59 THR B C 1
ATOM 3801 O O . THR B 1 59 ? 0.749 -34.406 -4.594 1 95.62 59 THR B O 1
ATOM 3804 N N . ASN B 1 60 ? -1.453 -35.062 -4.168 1 97.56 60 ASN B N 1
ATOM 3805 C CA . ASN B 1 60 ? -1.906 -33.688 -4.102 1 97.56 60 ASN B CA 1
ATOM 3806 C C . ASN B 1 60 ? -1.362 -32.969 -2.865 1 97.56 60 ASN B C 1
ATOM 3808 O O . ASN B 1 60 ? -1.296 -33.562 -1.785 1 97.56 60 ASN B O 1
ATOM 3812 N N . VAL B 1 61 ? -0.944 -31.719 -3.082 1 97.62 61 VAL B N 1
ATOM 3813 C CA . VAL B 1 61 ? -0.324 -31 -1.974 1 97.62 61 VAL B CA 1
ATOM 3814 C C . VAL B 1 61 ? -0.859 -29.562 -1.919 1 97.62 61 VAL B C 1
ATOM 3816 O O . VAL B 1 61 ? -1.115 -28.953 -2.957 1 97.62 61 VAL B O 1
ATOM 3819 N N . ILE B 1 62 ? -1.086 -29.094 -0.694 1 97.12 62 ILE B N 1
ATOM 3820 C CA . ILE B 1 62 ? -1.52 -27.734 -0.431 1 97.12 62 ILE B CA 1
ATOM 3821 C C . ILE B 1 62 ? -0.45 -27 0.375 1 97.12 62 ILE B C 1
ATOM 3823 O O . ILE B 1 62 ? -0.066 -27.438 1.459 1 97.12 62 ILE B O 1
ATOM 3827 N N . LEU B 1 63 ? 0.083 -25.922 -0.21 1 95.56 63 LEU B N 1
ATOM 3828 C CA . LEU B 1 63 ? 1.056 -25.078 0.485 1 95.56 63 LEU B CA 1
ATOM 3829 C C . LEU B 1 63 ? 0.392 -23.828 1.047 1 95.56 63 LEU B C 1
ATOM 3831 O O . LEU B 1 63 ? -0.199 -23.047 0.299 1 95.56 63 LEU B O 1
ATOM 3835 N N . ILE B 1 64 ? 0.506 -23.672 2.332 1 92.19 64 ILE B N 1
ATOM 3836 C CA . ILE B 1 64 ? -0.166 -22.547 2.98 1 92.19 64 ILE B CA 1
ATOM 3837 C C . ILE B 1 64 ? 0.858 -21.703 3.727 1 92.19 64 ILE B C 1
ATOM 3839 O O . ILE B 1 64 ? 1.624 -22.203 4.547 1 92.19 64 ILE B O 1
ATOM 3843 N N . SER B 1 65 ? 0.858 -20.469 3.393 1 89.88 65 SER B N 1
ATOM 3844 C CA . SER B 1 65 ? 1.664 -19.484 4.117 1 89.88 65 SER B CA 1
ATOM 3845 C C . SER B 1 65 ? 1.186 -18.062 3.846 1 89.88 65 SER B C 1
ATOM 3847 O O . SER B 1 65 ? 0.47 -17.828 2.871 1 89.88 65 SER B O 1
ATOM 3849 N N . PRO B 1 66 ? 1.58 -17.109 4.715 1 86.94 66 PRO B N 1
ATOM 3850 C CA . PRO B 1 66 ? 1.261 -15.719 4.422 1 86.94 66 PRO B CA 1
ATOM 3851 C C . PRO B 1 66 ? 1.946 -15.203 3.156 1 86.94 66 PRO B C 1
ATOM 3853 O O . PRO B 1 66 ? 2.809 -15.891 2.6 1 86.94 66 PRO B O 1
ATOM 3856 N N . ARG B 1 67 ? 1.514 -14.07 2.77 1 84.12 67 ARG B N 1
ATOM 3857 C CA . ARG B 1 67 ? 2.02 -13.469 1.538 1 84.12 67 ARG B CA 1
ATOM 3858 C C . ARG B 1 67 ? 3.514 -13.188 1.639 1 84.12 67 ARG B C 1
ATOM 3860 O O . ARG B 1 67 ? 3.996 -12.727 2.674 1 84.12 67 ARG B O 1
ATOM 3867 N N . ARG B 1 68 ? 4.191 -13.484 0.513 1 86.31 68 ARG B N 1
ATOM 3868 C CA . ARG B 1 68 ? 5.582 -13.117 0.261 1 86.31 68 ARG B CA 1
ATOM 3869 C C . ARG B 1 68 ? 6.52 -13.867 1.199 1 86.31 68 ARG B C 1
ATOM 3871 O O . ARG B 1 68 ? 7.586 -13.359 1.552 1 86.31 68 ARG B O 1
ATOM 3878 N N . TRP B 1 69 ? 6.098 -15 1.602 1 87.25 69 TRP B N 1
ATOM 3879 C CA . TRP B 1 69 ? 6.984 -15.859 2.385 1 87.25 69 TRP B CA 1
ATOM 3880 C C . TRP B 1 69 ? 7.773 -16.797 1.48 1 87.25 69 TRP B C 1
ATOM 3882 O O . TRP B 1 69 ? 8.633 -17.547 1.951 1 87.25 69 TRP B O 1
ATOM 3892 N N . GLY B 1 70 ? 7.457 -16.844 0.157 1 87.31 70 GLY B N 1
ATOM 3893 C CA . GLY B 1 70 ? 8.312 -17.562 -0.78 1 87.31 70 GLY B CA 1
ATOM 3894 C C . GLY B 1 70 ? 7.652 -18.797 -1.375 1 87.31 70 GLY B C 1
ATOM 3895 O O . GLY B 1 70 ? 8.336 -19.656 -1.918 1 87.31 70 GLY B O 1
ATOM 3896 N N . LYS B 1 71 ? 6.367 -18.922 -1.323 1 90.44 71 LYS B N 1
ATOM 3897 C CA . LYS B 1 71 ? 5.652 -20.078 -1.842 1 90.44 71 LYS B CA 1
ATOM 3898 C C . LYS B 1 71 ? 5.895 -20.25 -3.34 1 90.44 71 LYS B C 1
ATOM 3900 O O . LYS B 1 71 ? 6.281 -21.328 -3.791 1 90.44 71 LYS B O 1
ATOM 3905 N N . SER B 1 72 ? 5.645 -19.156 -4.066 1 89.88 72 SER B N 1
ATOM 3906 C CA . SER B 1 72 ? 5.781 -19.203 -5.516 1 89.88 72 SER B CA 1
ATOM 3907 C C . SER B 1 72 ? 7.215 -19.531 -5.926 1 89.88 72 SER B C 1
ATOM 3909 O O . SER B 1 72 ? 7.438 -20.328 -6.844 1 89.88 72 SER B O 1
ATOM 3911 N N . SER B 1 73 ? 8.141 -18.984 -5.199 1 88.25 73 SER B N 1
ATOM 3912 C CA . SER B 1 73 ? 9.547 -19.25 -5.484 1 88.25 73 SER B CA 1
ATOM 3913 C C . SER B 1 73 ? 9.906 -20.703 -5.184 1 88.25 73 SER B C 1
ATOM 3915 O O . SER B 1 73 ? 10.695 -21.312 -5.91 1 88.25 73 SER B O 1
ATOM 3917 N N . LEU B 1 74 ? 9.359 -21.234 -4.109 1 91.75 74 LEU B N 1
ATOM 3918 C CA . LEU B 1 74 ? 9.594 -22.625 -3.748 1 91.75 74 LEU B CA 1
ATOM 3919 C C . LEU B 1 74 ? 9.094 -23.562 -4.84 1 91.75 74 LEU B C 1
ATOM 3921 O O . LEU B 1 74 ? 9.82 -24.453 -5.285 1 91.75 74 LEU B O 1
ATOM 3925 N N . VAL B 1 75 ? 7.898 -23.328 -5.277 1 93.88 75 VAL B N 1
ATOM 3926 C CA . VAL B 1 75 ? 7.301 -24.156 -6.324 1 93.88 75 VAL B CA 1
ATOM 3927 C C . VAL B 1 75 ? 8.117 -24.031 -7.609 1 93.88 75 VAL B C 1
ATOM 3929 O O . VAL B 1 75 ? 8.375 -25.031 -8.281 1 93.88 75 VAL B O 1
ATOM 3932 N N . GLU B 1 76 ? 8.539 -22.844 -7.891 1 92.06 76 GLU B N 1
ATOM 3933 C CA . GLU B 1 76 ? 9.352 -22.609 -9.086 1 92.06 76 GLU B CA 1
ATOM 3934 C C . GLU B 1 76 ? 10.672 -23.359 -9.008 1 92.06 76 GLU B C 1
ATOM 3936 O O . GLU B 1 76 ? 11.102 -23.953 -10 1 92.06 76 GLU B O 1
ATOM 3941 N N . LYS B 1 77 ? 11.305 -23.312 -7.91 1 90.81 77 LYS B N 1
ATOM 3942 C CA . LYS B 1 77 ? 12.57 -24 -7.719 1 90.81 77 LYS B CA 1
ATOM 3943 C C . LYS B 1 77 ? 12.406 -25.516 -7.914 1 90.81 77 LYS B C 1
ATOM 3945 O O . LYS B 1 77 ? 13.234 -26.156 -8.57 1 90.81 77 LYS B O 1
ATOM 3950 N N . VAL B 1 78 ? 11.422 -26.016 -7.375 1 93.81 78 VAL B N 1
ATOM 3951 C CA . VAL B 1 78 ? 11.156 -27.453 -7.512 1 93.81 78 VAL B CA 1
ATOM 3952 C C . VAL B 1 78 ? 10.828 -27.781 -8.969 1 93.81 78 VAL B C 1
ATOM 3954 O O . VAL B 1 78 ? 11.328 -28.766 -9.516 1 93.81 78 VAL B O 1
ATOM 3957 N N . ALA B 1 79 ? 10.055 -26.953 -9.562 1 93.94 79 ALA B N 1
ATOM 3958 C CA . ALA B 1 79 ? 9.68 -27.141 -10.961 1 93.94 79 ALA B CA 1
ATOM 3959 C C . ALA B 1 79 ? 10.914 -27.156 -11.859 1 93.94 79 ALA B C 1
ATOM 3961 O O . ALA B 1 79 ? 11 -27.953 -12.797 1 93.94 79 ALA B O 1
ATOM 3962 N N . GLU B 1 80 ? 11.812 -26.328 -11.578 1 91.12 80 GLU B N 1
ATOM 3963 C CA . GLU B 1 80 ? 13.047 -26.219 -12.352 1 91.12 80 GLU B CA 1
ATOM 3964 C C . GLU B 1 80 ? 13.82 -27.531 -12.336 1 91.12 80 GLU B C 1
ATOM 3966 O O . GLU B 1 80 ? 14.477 -27.891 -13.32 1 91.12 80 GLU B O 1
ATOM 3971 N N . SER B 1 81 ? 13.75 -28.188 -11.281 1 90.69 81 SER B N 1
ATOM 3972 C CA . SER B 1 81 ? 14.477 -29.453 -11.148 1 90.69 81 SER B CA 1
ATOM 3973 C C . SER B 1 81 ? 13.891 -30.516 -12.055 1 90.69 81 SER B C 1
ATOM 3975 O O . SER B 1 81 ? 14.523 -31.547 -12.305 1 90.69 81 SER B O 1
ATOM 3977 N N . PHE B 1 82 ? 12.75 -30.25 -12.586 1 93.12 82 PHE B N 1
ATOM 3978 C CA . PHE B 1 82 ? 12.094 -31.219 -13.453 1 93.12 82 PHE B CA 1
ATOM 3979 C C . PHE B 1 82 ? 12.094 -30.75 -14.898 1 93.12 82 PHE B C 1
ATOM 3981 O O . PHE B 1 82 ? 11.453 -31.359 -15.758 1 93.12 82 PHE B O 1
ATOM 3988 N N . GLU B 1 83 ? 12.742 -29.703 -15.211 1 89.31 83 GLU B N 1
ATOM 3989 C CA . GLU B 1 83 ? 12.695 -29.078 -16.531 1 89.31 83 GLU B CA 1
ATOM 3990 C C . GLU B 1 83 ? 13.117 -30.062 -17.625 1 89.31 83 GLU B C 1
ATOM 3992 O O . GLU B 1 83 ? 12.547 -30.078 -18.703 1 89.31 83 GLU B O 1
ATOM 3997 N N . ASN B 1 84 ? 14.078 -30.953 -17.344 1 88.88 84 ASN B N 1
ATOM 3998 C CA . ASN B 1 84 ? 14.594 -31.891 -18.328 1 88.88 84 ASN B CA 1
ATOM 3999 C C . ASN B 1 84 ? 14.008 -33.281 -18.141 1 88.88 84 ASN B C 1
ATOM 4001 O O . ASN B 1 84 ? 14.43 -34.25 -18.812 1 88.88 84 ASN B O 1
ATOM 4005 N N . ASN B 1 85 ? 13.023 -33.312 -17.328 1 90.69 85 ASN B N 1
ATOM 4006 C CA . ASN B 1 85 ? 12.383 -34.594 -17.094 1 90.69 85 ASN B CA 1
ATOM 4007 C C . ASN B 1 85 ? 11.406 -34.938 -18.219 1 90.69 85 ASN B C 1
ATOM 4009 O O . ASN B 1 85 ? 10.531 -34.156 -18.547 1 90.69 85 ASN B O 1
ATOM 4013 N N . LYS B 1 86 ? 11.469 -36.062 -18.734 1 90 86 LYS B N 1
ATOM 4014 C CA . LYS B 1 86 ? 10.648 -36.469 -19.875 1 90 86 LYS B CA 1
ATOM 4015 C C . LYS B 1 86 ? 9.344 -37.125 -19.422 1 90 86 LYS B C 1
ATOM 4017 O O . LYS B 1 86 ? 8.391 -37.188 -20.203 1 90 86 LYS B O 1
ATOM 4022 N N . THR B 1 87 ? 9.336 -37.531 -18.219 1 94.25 87 THR B N 1
ATOM 4023 C CA . THR B 1 87 ? 8.188 -38.312 -17.781 1 94.25 87 THR B CA 1
ATOM 4024 C C . THR B 1 87 ? 7.281 -37.5 -16.875 1 94.25 87 THR B C 1
ATOM 4026 O O . THR B 1 87 ? 6.145 -37.875 -16.609 1 94.25 87 THR B O 1
ATOM 4029 N N . LEU B 1 88 ? 7.797 -36.406 -16.391 1 96.62 88 LEU B N 1
ATOM 4030 C CA . LEU B 1 88 ? 7.016 -35.562 -15.492 1 96.62 88 LEU B CA 1
ATOM 4031 C C . LEU B 1 88 ? 7.055 -34.094 -15.938 1 96.62 88 LEU B C 1
ATOM 4033 O O . LEU B 1 88 ? 8.133 -33.531 -16.062 1 96.62 88 LEU B O 1
ATOM 4037 N N . LYS B 1 89 ? 5.879 -33.562 -16.188 1 96.5 89 LYS B N 1
ATOM 4038 C CA . LYS B 1 89 ? 5.766 -32.156 -16.578 1 96.5 89 LYS B CA 1
ATOM 4039 C C . LYS B 1 89 ? 5.055 -31.328 -15.508 1 96.5 89 LYS B C 1
ATOM 4041 O O . LYS B 1 89 ? 4.09 -31.797 -14.906 1 96.5 89 LYS B O 1
ATOM 4046 N N . ILE B 1 90 ? 5.566 -30.156 -15.281 1 97.06 90 ILE B N 1
ATOM 4047 C CA . ILE B 1 90 ? 4.969 -29.266 -14.305 1 97.06 90 ILE B CA 1
ATOM 4048 C C . ILE B 1 90 ? 4.234 -28.125 -15.023 1 97.06 90 ILE B C 1
ATOM 4050 O O . ILE B 1 90 ? 4.82 -27.422 -15.852 1 97.06 90 ILE B O 1
ATOM 4054 N N . CYS B 1 91 ? 2.961 -28.016 -14.75 1 96.62 91 CYS B N 1
ATOM 4055 C CA . CYS B 1 91 ? 2.113 -26.953 -15.273 1 96.62 91 CYS B CA 1
ATOM 4056 C C . CYS B 1 91 ? 1.8 -25.922 -14.203 1 96.62 91 CYS B C 1
ATOM 4058 O O . CYS B 1 91 ? 1.237 -26.266 -13.156 1 96.62 91 CYS B O 1
ATOM 4060 N N . LYS B 1 92 ? 2.135 -24.719 -14.484 1 96 92 LYS B N 1
ATOM 4061 C CA . LYS B 1 92 ? 1.898 -23.656 -13.5 1 96 92 LYS B CA 1
ATOM 4062 C C . LYS B 1 92 ? 0.856 -22.672 -14 1 96 92 LYS B C 1
ATOM 4064 O O . LYS B 1 92 ? 0.895 -22.25 -15.156 1 96 92 LYS B O 1
ATOM 4069 N N . LEU B 1 93 ? -0.06 -22.328 -13.117 1 95.44 93 LEU B N 1
ATOM 4070 C CA . LEU B 1 93 ? -1.114 -21.375 -13.406 1 95.44 93 LEU B CA 1
ATOM 4071 C C . LEU B 1 93 ? -1.282 -20.391 -12.25 1 95.44 93 LEU B C 1
ATOM 4073 O O . LEU B 1 93 ? -1.415 -20.797 -11.094 1 95.44 93 LEU B O 1
ATOM 4077 N N . ASP B 1 94 ? -1.217 -19.109 -12.562 1 93.5 94 ASP B N 1
ATOM 4078 C CA . ASP B 1 94 ? -1.456 -18.062 -11.586 1 93.5 94 ASP B CA 1
ATOM 4079 C C . ASP B 1 94 ? -2.895 -17.547 -11.664 1 93.5 94 ASP B C 1
ATOM 4081 O O . ASP B 1 94 ? -3.312 -17 -12.688 1 93.5 94 ASP B O 1
ATOM 4085 N N . LEU B 1 95 ? -3.598 -17.672 -10.586 1 94.75 95 LEU B N 1
ATOM 4086 C CA . LEU B 1 95 ? -5.012 -17.328 -10.586 1 94.75 95 LEU B CA 1
ATOM 4087 C C . LEU B 1 95 ? -5.219 -15.938 -9.969 1 94.75 95 LEU B C 1
ATOM 4089 O O . LEU B 1 95 ? -6.355 -15.539 -9.703 1 94.75 95 LEU B O 1
ATOM 4093 N N . PHE B 1 96 ? -4.215 -15.164 -9.812 1 88.25 96 PHE B N 1
ATOM 4094 C CA . PHE B 1 96 ? -4.293 -13.883 -9.125 1 88.25 96 PHE B CA 1
ATOM 4095 C C . PHE B 1 96 ? -5.266 -12.953 -9.828 1 88.25 96 PHE B C 1
ATOM 4097 O O . PHE B 1 96 ? -6.043 -12.25 -9.18 1 88.25 96 PHE B O 1
ATOM 4104 N N . ASN B 1 97 ? -5.211 -12.945 -11.117 1 88.69 97 ASN B N 1
ATOM 4105 C CA . ASN B 1 97 ? -6.047 -12 -11.859 1 88.69 97 ASN B CA 1
ATOM 4106 C C . ASN B 1 97 ? -7.227 -12.703 -12.523 1 88.69 97 ASN B C 1
ATOM 4108 O O . ASN B 1 97 ? -7.852 -12.156 -13.43 1 88.69 97 ASN B O 1
ATOM 4112 N N . VAL B 1 98 ? -7.465 -13.961 -12.156 1 91.75 98 VAL B N 1
ATOM 4113 C CA . VAL B 1 98 ? -8.594 -14.719 -12.68 1 91.75 98 VAL B CA 1
ATOM 4114 C C . VAL B 1 98 ? -9.82 -14.516 -11.789 1 91.75 98 VAL B C 1
ATOM 4116 O O . VAL B 1 98 ? -9.781 -14.828 -10.594 1 91.75 98 VAL B O 1
ATOM 4119 N N . ARG B 1 99 ? -10.883 -14.039 -12.414 1 89.06 99 ARG B N 1
ATOM 4120 C CA . ARG B 1 99 ? -12 -13.625 -11.578 1 89.06 99 ARG B CA 1
ATOM 4121 C C . ARG B 1 99 ? -13.289 -14.328 -12 1 89.06 99 ARG B C 1
ATOM 4123 O O . ARG B 1 99 ? -14.312 -14.211 -11.32 1 89.06 99 ARG B O 1
ATOM 4130 N N . THR B 1 100 ? -13.227 -15.086 -13.117 1 89.94 100 THR B N 1
ATOM 4131 C CA . THR B 1 100 ? -14.422 -15.789 -13.586 1 89.94 100 THR B CA 1
ATOM 4132 C C . THR B 1 100 ? -14.078 -17.219 -13.984 1 89.94 100 THR B C 1
ATOM 4134 O O . THR B 1 100 ? -12.922 -17.547 -14.242 1 89.94 100 THR B O 1
ATOM 4137 N N . GLU B 1 101 ? -15.148 -17.984 -14.016 1 93.06 101 GLU B N 1
ATOM 4138 C CA . GLU B 1 101 ? -14.984 -19.375 -14.453 1 93.06 101 GLU B CA 1
ATOM 4139 C C . GLU B 1 101 ? -14.469 -19.438 -15.883 1 93.06 101 GLU B C 1
ATOM 4141 O O . GLU B 1 101 ? -13.617 -20.281 -16.203 1 93.06 101 GLU B O 1
ATOM 4146 N N . GLU B 1 102 ? -14.961 -18.594 -16.641 1 90.5 102 GLU B N 1
ATOM 4147 C CA . GLU B 1 102 ? -14.531 -18.547 -18.047 1 90.5 102 GLU B CA 1
ATOM 4148 C C . GLU B 1 102 ? -13.031 -18.281 -18.156 1 90.5 102 GLU B C 1
ATOM 4150 O O . GLU B 1 102 ? -12.32 -18.969 -18.891 1 90.5 102 GLU B O 1
ATOM 4155 N N . GLU B 1 103 ? -12.633 -17.312 -17.453 1 90.81 103 GLU B N 1
ATOM 4156 C CA . GLU B 1 103 ? -11.211 -16.969 -17.453 1 90.81 103 GLU B CA 1
ATOM 4157 C C . GLU B 1 103 ? -10.359 -18.125 -16.938 1 90.81 103 GLU B C 1
ATOM 4159 O O . GLU B 1 103 ? -9.242 -18.344 -17.406 1 90.81 103 GLU B O 1
ATOM 4164 N N . PHE B 1 104 ? -10.906 -18.828 -15.984 1 95.19 104 PHE B N 1
ATOM 4165 C CA . PHE B 1 104 ? -10.203 -19.984 -15.453 1 95.19 104 PHE B CA 1
ATOM 4166 C C . PHE B 1 104 ? -9.992 -21.047 -16.531 1 95.19 104 PHE B C 1
ATOM 4168 O O . PHE B 1 104 ? -8.883 -21.531 -16.719 1 95.19 104 PHE B O 1
ATOM 4175 N N . TYR B 1 105 ? -11.062 -21.359 -17.266 1 94.81 105 TYR B N 1
ATOM 4176 C CA . TYR B 1 105 ? -10.992 -22.391 -18.297 1 94.81 105 TYR B CA 1
ATOM 4177 C C . TYR B 1 105 ? -9.969 -22.031 -19.359 1 94.81 105 TYR B C 1
ATOM 4179 O O . TYR B 1 105 ? -9.18 -22.875 -19.797 1 94.81 105 TYR B O 1
ATOM 4187 N N . ILE B 1 106 ? -9.961 -20.812 -19.688 1 92.5 106 ILE B N 1
ATOM 4188 C CA . ILE B 1 106 ? -9.039 -20.344 -20.719 1 92.5 106 ILE B CA 1
ATOM 4189 C C . ILE B 1 106 ? -7.605 -20.406 -20.203 1 92.5 106 ILE B C 1
ATOM 4191 O O . ILE B 1 106 ? -6.727 -20.969 -20.859 1 92.5 106 ILE B O 1
ATOM 4195 N N . SER B 1 107 ? -7.422 -19.922 -19.031 1 94.25 107 SER B N 1
ATOM 4196 C CA . SER B 1 107 ? -6.09 -19.906 -18.438 1 94.25 107 SER B CA 1
ATOM 4197 C C . SER B 1 107 ? -5.578 -21.312 -18.203 1 94.25 107 SER B C 1
ATOM 4199 O O . SER B 1 107 ? -4.41 -21.609 -18.469 1 94.25 107 SER B O 1
ATOM 4201 N N . PHE B 1 108 ? -6.453 -22.141 -17.719 1 96.5 108 PHE B N 1
ATOM 4202 C CA . PHE B 1 108 ? -6.109 -23.531 -17.438 1 96.5 108 PHE B CA 1
ATOM 4203 C C . PHE B 1 108 ? -5.715 -24.266 -18.703 1 96.5 108 PHE B C 1
ATOM 4205 O O . PHE B 1 108 ? -4.672 -24.922 -18.75 1 96.5 108 PHE B O 1
ATOM 4212 N N . THR B 1 109 ? -6.523 -24.078 -19.703 1 94.75 109 THR B N 1
ATOM 4213 C CA . THR B 1 109 ? -6.277 -24.734 -20.984 1 94.75 109 THR B CA 1
ATOM 4214 C C . THR B 1 109 ? -4.941 -24.281 -21.562 1 94.75 109 THR B C 1
ATOM 4216 O O . THR B 1 109 ? -4.133 -25.125 -21.984 1 94.75 109 THR B O 1
ATOM 4219 N N . ASN B 1 110 ? -4.707 -23.031 -21.562 1 93.75 110 ASN B N 1
ATOM 4220 C CA . ASN B 1 110 ? -3.461 -22.484 -22.094 1 93.75 110 ASN B CA 1
ATOM 4221 C C . ASN B 1 110 ? -2.252 -22.984 -21.297 1 93.75 110 ASN B C 1
ATOM 4223 O O . ASN B 1 110 ? -1.234 -23.359 -21.891 1 93.75 110 ASN B O 1
ATOM 4227 N N . ALA B 1 111 ? -2.357 -23.047 -20.031 1 94.88 111 ALA B N 1
ATOM 4228 C CA . ALA B 1 111 ? -1.252 -23.484 -19.188 1 94.88 111 ALA B CA 1
ATOM 4229 C C . ALA B 1 111 ? -0.915 -24.953 -19.453 1 94.88 111 ALA B C 1
ATOM 4231 O O . ALA B 1 111 ? 0.258 -25.312 -19.578 1 94.88 111 ALA B O 1
ATOM 4232 N N . VAL B 1 112 ? -1.915 -25.766 -19.547 1 96.19 112 VAL B N 1
ATOM 4233 C CA . VAL B 1 112 ? -1.724 -27.203 -19.75 1 96.19 112 VAL B CA 1
ATOM 4234 C C . VAL B 1 112 ? -1.109 -27.453 -21.125 1 96.19 112 VAL B C 1
ATOM 4236 O O . VAL B 1 112 ? -0.131 -28.188 -21.25 1 96.19 112 VAL B O 1
ATOM 4239 N N . LEU B 1 113 ? -1.669 -26.781 -22.094 1 93.81 113 LEU B N 1
ATOM 4240 C CA . LEU B 1 113 ? -1.175 -26.984 -23.453 1 93.81 113 LEU B CA 1
ATOM 4241 C C . LEU B 1 113 ? 0.259 -26.484 -23.594 1 93.81 113 LEU B C 1
ATOM 4243 O O . LEU B 1 113 ? 1.089 -27.125 -24.234 1 93.81 113 LEU B O 1
ATOM 4247 N N . LYS B 1 114 ? 0.545 -25.406 -23 1 92.19 114 LYS B N 1
ATOM 4248 C CA . LYS B 1 114 ? 1.893 -24.844 -23.062 1 92.19 114 LYS B CA 1
ATOM 4249 C C . LYS B 1 114 ? 2.896 -25.766 -22.359 1 92.19 114 LYS B C 1
ATOM 4251 O O . LYS B 1 114 ? 4.012 -25.953 -22.859 1 92.19 114 LYS B O 1
ATOM 4256 N N . ALA B 1 115 ? 2.52 -26.328 -21.266 1 92.38 115 ALA B N 1
ATOM 4257 C CA . ALA B 1 115 ? 3.412 -27.172 -20.469 1 92.38 115 ALA B CA 1
ATOM 4258 C C . ALA B 1 115 ? 3.652 -28.516 -21.156 1 92.38 115 ALA B C 1
ATOM 4260 O O . ALA B 1 115 ? 4.668 -29.172 -20.906 1 92.38 115 ALA B O 1
ATOM 4261 N N . THR B 1 116 ? 2.77 -28.938 -21.984 1 92.56 116 THR B N 1
ATOM 4262 C CA . THR B 1 116 ? 2.844 -30.281 -22.531 1 92.56 116 THR B CA 1
ATOM 4263 C C . THR B 1 116 ? 3.215 -30.25 -24.016 1 92.56 116 THR B C 1
ATOM 4265 O O . THR B 1 116 ? 3.275 -31.297 -24.656 1 92.56 116 THR B O 1
ATOM 4268 N N . SER B 1 117 ? 3.361 -29.016 -24.422 1 88 117 SER B N 1
ATOM 4269 C CA . SER B 1 117 ? 3.738 -28.875 -25.828 1 88 117 SER B CA 1
ATOM 4270 C C . SER B 1 117 ? 5.152 -28.328 -25.969 1 88 117 SER B C 1
ATOM 4272 O O . SER B 1 117 ? 5.57 -27.469 -25.188 1 88 117 SER B O 1
ATOM 4274 N N . SER B 1 118 ? 5.883 -28.875 -26.781 1 77.31 118 SER B N 1
ATOM 4275 C CA . SER B 1 118 ? 7.238 -28.391 -27.031 1 77.31 118 SER B CA 1
ATOM 4276 C C . SER B 1 118 ? 7.25 -27.281 -28.062 1 77.31 118 SER B C 1
ATOM 4278 O O . SER B 1 118 ? 8.117 -26.406 -28.047 1 77.31 118 SER B O 1
ATOM 4280 N N . ARG B 1 119 ? 6.594 -27.422 -29.156 1 77.56 119 ARG B N 1
ATOM 4281 C CA . ARG B 1 119 ? 6.547 -26.438 -30.234 1 77.56 119 ARG B CA 1
ATOM 4282 C C . ARG B 1 119 ? 5.117 -25.969 -30.5 1 77.56 119 ARG B C 1
ATOM 4284 O O . ARG B 1 119 ? 4.168 -26.547 -29.953 1 77.56 119 ARG B O 1
ATOM 4291 N N . TRP B 1 120 ? 5.02 -25.094 -31.172 1 77.44 120 TRP B N 1
ATOM 4292 C CA . TRP B 1 120 ? 3.752 -24.5 -31.594 1 77.44 120 TRP B CA 1
ATOM 4293 C C . TRP B 1 120 ? 2.865 -25.547 -32.25 1 77.44 120 TRP B C 1
ATOM 4295 O O . TRP B 1 120 ? 1.67 -25.625 -31.969 1 77.44 120 TRP B O 1
ATOM 4305 N N . ASP B 1 121 ? 3.422 -26.25 -33.125 1 79.12 121 ASP B N 1
ATOM 4306 C CA . ASP B 1 121 ? 2.654 -27.266 -33.844 1 79.12 121 ASP B CA 1
ATOM 4307 C C . ASP B 1 121 ? 2.039 -28.281 -32.906 1 79.12 121 ASP B C 1
ATOM 4309 O O . ASP B 1 121 ? 0.894 -28.703 -33.094 1 79.12 121 ASP B O 1
ATOM 4313 N N . ASP B 1 122 ? 2.793 -28.562 -31.906 1 86.56 122 ASP B N 1
ATOM 4314 C CA . ASP B 1 122 ? 2.293 -29.516 -30.906 1 86.56 122 ASP B CA 1
ATOM 4315 C C . ASP B 1 122 ? 1.13 -28.906 -30.109 1 86.56 122 ASP B C 1
ATOM 4317 O O . ASP B 1 122 ? 0.171 -29.609 -29.781 1 86.56 122 ASP B O 1
ATOM 4321 N N . PHE B 1 123 ? 1.211 -27.688 -29.859 1 89.94 123 PHE B N 1
ATOM 4322 C CA . PHE B 1 123 ? 0.161 -26.953 -29.156 1 89.94 123 PHE B CA 1
ATOM 4323 C C . PHE B 1 123 ? -1.144 -27 -29.953 1 89.94 123 PHE B C 1
ATOM 4325 O O . PHE B 1 123 ? -2.189 -27.359 -29.406 1 89.94 123 PHE B O 1
ATOM 4332 N N . VAL B 1 124 ? -1.058 -26.703 -31.172 1 88.38 124 VAL B N 1
ATOM 4333 C CA . VAL B 1 124 ? -2.223 -26.656 -32.062 1 88.38 124 VAL B CA 1
ATOM 4334 C C . VAL B 1 124 ? -2.801 -28.062 -32.219 1 88.38 124 VAL B C 1
ATOM 4336 O O . VAL B 1 124 ? -4.02 -28.25 -32.188 1 88.38 124 VAL B O 1
ATOM 4339 N N . THR B 1 125 ? -1.938 -28.969 -32.438 1 89.5 125 THR B N 1
ATOM 4340 C CA . THR B 1 125 ? -2.369 -30.344 -32.656 1 89.5 125 THR B CA 1
ATOM 4341 C C . THR B 1 125 ? -3.092 -30.875 -31.406 1 89.5 125 THR B C 1
ATOM 4343 O O . THR B 1 125 ? -4.156 -31.484 -31.516 1 89.5 125 THR B O 1
ATOM 4346 N N . ASN B 1 126 ? -2.496 -30.594 -30.281 1 89.44 126 ASN B N 1
ATOM 4347 C CA . ASN B 1 126 ? -3.125 -31.031 -29.047 1 89.44 126 ASN B CA 1
ATOM 4348 C C . ASN B 1 126 ? -4.469 -30.328 -28.828 1 89.44 126 ASN B C 1
ATOM 4350 O O . ASN B 1 126 ? -5.434 -30.969 -28.391 1 89.44 126 ASN B O 1
ATOM 4354 N N . ALA B 1 127 ? -4.516 -29.094 -29.109 1 91.19 127 ALA B N 1
ATOM 4355 C CA . ALA B 1 127 ? -5.77 -28.344 -28.969 1 91.19 127 ALA B CA 1
ATOM 4356 C C . ALA B 1 127 ? -6.859 -28.953 -29.844 1 91.19 127 ALA B C 1
ATOM 4358 O O . ALA B 1 127 ? -7.988 -29.156 -29.391 1 91.19 127 ALA B O 1
ATOM 4359 N N . LYS B 1 128 ? -6.527 -29.297 -31.016 1 90.38 128 LYS B N 1
ATOM 4360 C CA . LYS B 1 128 ? -7.492 -29.875 -31.953 1 90.38 128 LYS B CA 1
ATOM 4361 C C . LYS B 1 128 ? -7.887 -31.297 -31.531 1 90.38 128 LYS B C 1
ATOM 4363 O O . LYS B 1 128 ? -9.055 -31.672 -31.656 1 90.38 128 LYS B O 1
ATOM 4368 N N . GLN B 1 129 ? -6.961 -31.953 -31.109 1 90.94 129 GLN B N 1
ATOM 4369 C CA . GLN B 1 129 ? -7.184 -33.344 -30.766 1 90.94 129 GLN B CA 1
ATOM 4370 C C . GLN B 1 129 ? -8.07 -33.5 -29.531 1 90.94 129 GLN B C 1
ATOM 4372 O O . GLN B 1 129 ? -8.984 -34.312 -29.5 1 90.94 129 GLN B O 1
ATOM 4377 N N . PHE B 1 130 ? -7.824 -32.688 -28.562 1 91.44 130 PHE B N 1
ATOM 4378 C CA . PHE B 1 130 ? -8.461 -32.906 -27.266 1 91.44 130 PHE B CA 1
ATOM 4379 C C . PHE B 1 130 ? -9.625 -31.938 -27.062 1 91.44 130 PHE B C 1
ATOM 4381 O O . PHE B 1 130 ? -10.492 -32.188 -26.219 1 91.44 130 PHE B O 1
ATOM 4388 N N . LEU B 1 131 ? -9.672 -30.812 -27.844 1 92.19 131 LEU B N 1
ATOM 4389 C CA . LEU B 1 131 ? -10.68 -29.781 -27.594 1 92.19 131 LEU B CA 1
ATOM 4390 C C . LEU B 1 131 ? -11.453 -29.453 -28.859 1 92.19 131 LEU B C 1
ATOM 4392 O O . LEU B 1 131 ? -11.953 -28.328 -29.016 1 92.19 131 LEU B O 1
ATOM 4396 N N . SER B 1 132 ? -11.555 -30.359 -29.734 1 89.31 132 SER B N 1
ATOM 4397 C CA . SER B 1 132 ? -12.172 -30.125 -31.031 1 89.31 132 SER B CA 1
ATOM 4398 C C . SER B 1 132 ? -13.602 -29.609 -30.875 1 89.31 132 SER B C 1
ATOM 4400 O O . SER B 1 132 ? -14.031 -28.719 -31.609 1 89.31 132 SER B O 1
ATOM 4402 N N . GLN B 1 133 ? -14.281 -30.109 -29.953 1 87.38 133 GLN B N 1
ATOM 4403 C CA . GLN B 1 133 ? -15.688 -29.781 -29.766 1 87.38 133 GLN B CA 1
ATOM 4404 C C . GLN B 1 133 ? -15.859 -28.344 -29.312 1 87.38 133 GLN B C 1
ATOM 4406 O O . GLN B 1 133 ? -16.953 -27.781 -29.406 1 87.38 133 GLN B O 1
ATOM 4411 N N . LEU B 1 134 ? -14.742 -27.75 -28.844 1 89.88 134 LEU B N 1
ATOM 4412 C CA . LEU B 1 134 ? -14.828 -26.406 -28.281 1 89.88 134 LEU B CA 1
ATOM 4413 C C . LEU B 1 134 ? -14.344 -25.375 -29.297 1 89.88 134 LEU B C 1
ATOM 4415 O O . LEU B 1 134 ? -14.211 -24.188 -28.969 1 89.88 134 LEU B O 1
ATOM 4419 N N . LEU B 1 135 ? -14.078 -25.797 -30.484 1 87.19 135 LEU B N 1
ATOM 4420 C CA . LEU B 1 135 ? -13.648 -24.953 -31.594 1 87.19 135 LEU B CA 1
ATOM 4421 C C . LEU B 1 135 ? -12.492 -24.047 -31.172 1 87.19 135 LEU B C 1
ATOM 4423 O O . LEU B 1 135 ? -12.617 -22.812 -31.172 1 87.19 135 LEU B O 1
ATOM 4427 N N . PRO B 1 136 ? -11.398 -24.688 -30.859 1 88.25 136 PRO B N 1
ATOM 4428 C CA . PRO B 1 136 ? -10.266 -23.891 -30.375 1 88.25 136 PRO B CA 1
ATOM 4429 C C . PRO B 1 136 ? -9.703 -22.953 -31.453 1 88.25 136 PRO B C 1
ATOM 4431 O O . PRO B 1 136 ? -9.586 -23.344 -32.625 1 88.25 136 PRO B O 1
ATOM 4434 N N . GLN B 1 137 ? -9.516 -21.703 -31.016 1 89.31 137 GLN B N 1
ATOM 4435 C CA . GLN B 1 137 ? -8.875 -20.688 -31.844 1 89.31 137 GLN B CA 1
ATOM 4436 C C . GLN B 1 137 ? -7.52 -20.281 -31.281 1 89.31 137 GLN B C 1
ATOM 4438 O O . GLN B 1 137 ? -7.445 -19.703 -30.188 1 89.31 137 GLN B O 1
ATOM 4443 N N . VAL B 1 138 ? -6.527 -20.625 -32.031 1 86.94 138 VAL B N 1
ATOM 4444 C CA . VAL B 1 138 ? -5.18 -20.375 -31.531 1 86.94 138 VAL B CA 1
ATOM 4445 C C . VAL B 1 138 ? -4.605 -19.125 -32.188 1 86.94 138 VAL B C 1
ATOM 4447 O O . VAL B 1 138 ? -4.742 -18.938 -33.406 1 86.94 138 VAL B O 1
ATOM 4450 N N . SER B 1 139 ? -4.188 -18.219 -31.391 1 83.69 139 SER B N 1
ATOM 4451 C CA . SER B 1 139 ? -3.562 -17 -31.891 1 83.69 139 SER B CA 1
ATOM 4452 C C . SER B 1 139 ? -2.119 -16.891 -31.406 1 83.69 139 SER B C 1
ATOM 4454 O O . SER B 1 139 ? -1.779 -17.359 -30.328 1 83.69 139 SER B O 1
ATOM 4456 N N . LEU B 1 140 ? -1.349 -16.422 -32.25 1 76.19 140 LEU B N 1
ATOM 4457 C CA . LEU B 1 140 ? 0.037 -16.125 -31.891 1 76.19 140 LEU B CA 1
ATOM 4458 C C . LEU B 1 140 ? 0.23 -14.641 -31.641 1 76.19 140 LEU B C 1
ATOM 4460 O O . LEU B 1 140 ? -0.076 -13.812 -32.5 1 76.19 140 LEU B O 1
ATOM 4464 N N . ALA B 1 141 ? 0.504 -14.414 -30.328 1 64.62 141 ALA B N 1
ATOM 4465 C CA . ALA B 1 141 ? 0.737 -13.016 -30 1 64.62 141 ALA B CA 1
ATOM 4466 C C . ALA B 1 141 ? 2.113 -12.555 -30.469 1 64.62 141 ALA B C 1
ATOM 4468 O O . ALA B 1 141 ? 2.955 -13.383 -30.844 1 64.62 141 ALA B O 1
ATOM 4469 N N . SER B 1 142 ? 2.238 -11.219 -30.609 1 61.19 142 SER B N 1
ATOM 4470 C CA . SER B 1 142 ? 3.465 -10.586 -31.078 1 61.19 142 SER B CA 1
ATOM 4471 C C . SER B 1 142 ? 4.664 -11.008 -30.234 1 61.19 142 SER B C 1
ATOM 4473 O O . SER B 1 142 ? 5.793 -11.039 -30.719 1 61.19 142 SER B O 1
ATOM 4475 N N . ASN B 1 143 ? 4.418 -11.359 -29.016 1 59.84 143 ASN B N 1
ATOM 4476 C CA . ASN B 1 143 ? 5.523 -11.75 -28.141 1 59.84 143 ASN B CA 1
ATOM 4477 C C . ASN B 1 143 ? 5.789 -13.25 -28.219 1 59.84 143 ASN B C 1
ATOM 4479 O O . ASN B 1 143 ? 6.383 -13.828 -27.312 1 59.84 143 ASN B O 1
ATOM 4483 N N . ASP B 1 144 ? 5.238 -13.805 -29.219 1 62.47 144 ASP B N 1
ATOM 4484 C CA . ASP B 1 144 ? 5.445 -15.219 -29.516 1 62.47 144 ASP B CA 1
ATOM 4485 C C . ASP B 1 144 ? 4.746 -16.109 -28.484 1 62.47 144 ASP B C 1
ATOM 4487 O O . ASP B 1 144 ? 5.164 -17.234 -28.234 1 62.47 144 ASP B O 1
ATOM 4491 N N . GLU B 1 145 ? 3.893 -15.383 -27.844 1 72.75 145 GLU B N 1
ATOM 4492 C CA . GLU B 1 145 ? 3.121 -16.203 -26.922 1 72.75 145 GLU B CA 1
ATOM 4493 C C . GLU B 1 145 ? 1.86 -16.75 -27.578 1 72.75 145 GLU B C 1
ATOM 4495 O O . GLU B 1 145 ? 1.108 -16 -28.203 1 72.75 145 GLU B O 1
ATOM 4500 N N . THR B 1 146 ? 1.771 -18.047 -27.547 1 74.56 146 THR B N 1
ATOM 4501 C CA . THR B 1 146 ? 0.59 -18.719 -28.094 1 74.56 146 THR B CA 1
ATOM 4502 C C . THR B 1 146 ? -0.549 -18.703 -27.078 1 74.56 146 THR B C 1
ATOM 4504 O O . THR B 1 146 ? -0.337 -19 -25.891 1 74.56 146 THR B O 1
ATOM 4507 N N . THR B 1 147 ? -1.678 -18.219 -27.562 1 82.19 147 THR B N 1
ATOM 4508 C CA . THR B 1 147 ? -2.846 -18.234 -26.688 1 82.19 147 THR B CA 1
ATOM 4509 C C . THR B 1 147 ? -4.043 -18.859 -27.391 1 82.19 147 THR B C 1
ATOM 4511 O O . THR B 1 147 ? -4.164 -18.766 -28.625 1 82.19 147 THR B O 1
ATOM 4514 N N . LEU B 1 148 ? -4.789 -19.578 -26.625 1 87 148 LEU B N 1
ATOM 4515 C CA . LEU B 1 148 ? -5.984 -20.25 -27.141 1 87 148 LEU B CA 1
ATOM 4516 C C . LEU B 1 148 ? -7.246 -19.594 -26.578 1 87 148 LEU B C 1
ATOM 4518 O O . LEU B 1 148 ? -7.305 -19.266 -25.391 1 87 148 LEU B O 1
ATOM 4522 N N . GLN B 1 149 ? -8.172 -19.375 -27.516 1 86.75 149 GLN B N 1
ATOM 4523 C CA . GLN B 1 149 ? -9.531 -19 -27.141 1 86.75 149 GLN B CA 1
ATOM 4524 C C . GLN B 1 149 ? -10.547 -19.984 -27.688 1 86.75 149 GLN B C 1
ATOM 4526 O O . GLN B 1 149 ? -10.258 -20.734 -28.625 1 86.75 149 GLN B O 1
ATOM 4531 N N . PHE B 1 150 ? -11.633 -19.969 -27.062 1 84.69 150 PHE B N 1
ATOM 4532 C CA . PHE B 1 150 ? -12.672 -20.875 -27.531 1 84.69 150 PHE B CA 1
ATOM 4533 C C . PHE B 1 150 ? -13.641 -20.172 -28.453 1 84.69 150 PHE B C 1
ATOM 4535 O O . PHE B 1 150 ? -14.031 -19.031 -28.203 1 84.69 150 PHE B O 1
ATOM 4542 N N . GLY B 1 151 ? -13.969 -20.844 -29.469 1 81.44 151 GLY B N 1
ATOM 4543 C CA . GLY B 1 151 ? -14.898 -20.281 -30.438 1 81.44 151 GLY B CA 1
ATOM 4544 C C . GLY B 1 151 ? -16.344 -20.484 -30.062 1 81.44 151 GLY B C 1
ATOM 4545 O O . GLY B 1 151 ? -17.25 -19.953 -30.719 1 81.44 151 GLY B O 1
ATOM 4546 N N . ILE B 1 152 ? -16.562 -21.219 -29.047 1 80.81 152 ILE B N 1
ATOM 4547 C CA . ILE B 1 152 ? -17.938 -21.469 -28.609 1 80.81 152 ILE B CA 1
ATOM 4548 C C . ILE B 1 152 ? -18.344 -20.422 -27.578 1 80.81 152 ILE B C 1
ATOM 4550 O O . ILE B 1 152 ? -17.484 -19.781 -26.969 1 80.81 152 ILE B O 1
ATOM 4554 N N . SER B 1 153 ? -19.672 -20.328 -27.406 1 82.56 153 SER B N 1
ATOM 4555 C CA . SER B 1 153 ? -20.203 -19.375 -26.438 1 82.56 153 SER B CA 1
ATOM 4556 C C . SER B 1 153 ? -19.938 -19.828 -25 1 82.56 153 SER B C 1
ATOM 4558 O O . SER B 1 153 ? -19.75 -21.016 -24.75 1 82.56 153 SER B O 1
ATOM 4560 N N . TRP B 1 154 ? -19.938 -18.922 -24.141 1 82.12 154 TRP B N 1
ATOM 4561 C CA . TRP B 1 154 ? -19.766 -19.203 -22.719 1 82.12 154 TRP B CA 1
ATOM 4562 C C . TRP B 1 154 ? -20.859 -20.141 -22.219 1 82.12 154 TRP B C 1
ATOM 4564 O O . TRP B 1 154 ? -20.594 -21.047 -21.438 1 82.12 154 TRP B O 1
ATOM 4574 N N . LYS B 1 155 ? -21.953 -19.891 -22.703 1 82.19 155 LYS B N 1
ATOM 4575 C CA . LYS B 1 155 ? -23.078 -20.734 -22.297 1 82.19 155 LYS B CA 1
ATOM 4576 C C . LYS B 1 155 ? -22.844 -22.188 -22.672 1 82.19 155 LYS B C 1
ATOM 4578 O O . LYS B 1 155 ? -23.125 -23.094 -21.891 1 82.19 155 LYS B O 1
ATOM 4583 N N . GLU B 1 156 ? -22.344 -22.391 -23.781 1 83.31 156 GLU B N 1
ATOM 4584 C CA . GLU B 1 156 ? -22.047 -23.734 -24.25 1 83.31 156 GLU B CA 1
ATOM 4585 C C . GLU B 1 156 ? -20.875 -24.344 -23.484 1 83.31 156 GLU B C 1
ATOM 4587 O O . GLU B 1 156 ? -20.891 -25.531 -23.156 1 83.31 156 GLU B O 1
ATOM 4592 N N . LEU B 1 157 ? -19.953 -23.562 -23.188 1 86 157 LEU B N 1
ATOM 4593 C CA . LEU B 1 157 ? -18.766 -24.016 -22.469 1 86 157 LEU B CA 1
ATOM 4594 C C . LEU B 1 157 ? -19.125 -24.422 -21.047 1 86 157 LEU B C 1
ATOM 4596 O O . LEU B 1 157 ? -18.594 -25.406 -20.516 1 86 157 LEU B O 1
ATOM 4600 N N . GLN B 1 158 ? -19.969 -23.719 -20.484 1 84.62 158 GLN B N 1
ATOM 4601 C CA . GLN B 1 158 ? -20.375 -23.969 -19.109 1 84.62 158 GLN B CA 1
ATOM 4602 C C . GLN B 1 158 ? -21.109 -25.312 -19 1 84.62 158 GLN B C 1
ATOM 4604 O O . GLN B 1 158 ? -21.031 -25.984 -17.969 1 84.62 158 GLN B O 1
ATOM 4609 N N . LYS B 1 159 ? -21.75 -25.656 -20.094 1 81.81 159 LYS B N 1
ATOM 4610 C CA . LYS B 1 159 ? -22.531 -26.891 -20.078 1 81.81 159 LYS B CA 1
ATOM 4611 C C . LYS B 1 159 ? -21.641 -28.109 -20.141 1 81.81 159 LYS B C 1
ATOM 4613 O O . LYS B 1 159 ? -21.953 -29.156 -19.562 1 81.81 159 LYS B O 1
ATOM 4618 N N . ASN B 1 160 ? -20.547 -28 -20.844 1 82.88 160 ASN B N 1
ATOM 4619 C CA . ASN B 1 160 ? -19.688 -29.172 -20.984 1 82.88 160 ASN B CA 1
ATOM 4620 C C . ASN B 1 160 ? -18.219 -28.812 -20.828 1 82.88 160 ASN B C 1
ATOM 4622 O O . ASN B 1 160 ? -17.453 -28.906 -21.797 1 82.88 160 ASN B O 1
ATOM 4626 N N . PRO B 1 161 ? -17.875 -28.578 -19.531 1 91.56 161 PRO B N 1
ATOM 4627 C CA . PRO B 1 161 ? -16.469 -28.203 -19.328 1 91.56 161 PRO B CA 1
ATOM 4628 C C . PRO B 1 161 ? -15.555 -29.422 -19.156 1 91.56 161 PRO B C 1
ATOM 4630 O O . PRO B 1 161 ? -14.383 -29.266 -18.812 1 91.56 161 PRO B O 1
ATOM 4633 N N . ASP B 1 162 ? -16.016 -30.641 -19.438 1 93.31 162 ASP B N 1
ATOM 4634 C CA . ASP B 1 162 ? -15.328 -31.891 -19.141 1 93.31 162 ASP B CA 1
ATOM 4635 C C . ASP B 1 162 ? -14.023 -32 -19.922 1 93.31 162 ASP B C 1
ATOM 4637 O O . ASP B 1 162 ? -12.992 -32.375 -19.375 1 93.31 162 ASP B O 1
ATOM 4641 N N . ASP B 1 163 ? -14.094 -31.594 -21.125 1 93 163 ASP B N 1
ATOM 4642 C CA . ASP B 1 163 ? -12.898 -31.703 -21.969 1 93 163 ASP B CA 1
ATOM 4643 C C . ASP B 1 163 ? -11.773 -30.812 -21.438 1 93 163 ASP B C 1
ATOM 4645 O O . ASP B 1 163 ? -10.602 -31.156 -21.531 1 93 163 ASP B O 1
ATOM 4649 N N . ILE B 1 164 ? -12.195 -29.719 -20.922 1 95.31 164 ILE B N 1
ATOM 4650 C CA . ILE B 1 164 ? -11.203 -28.781 -20.391 1 95.31 164 ILE B CA 1
ATOM 4651 C C . ILE B 1 164 ? -10.648 -29.312 -19.062 1 95.31 164 ILE B C 1
ATOM 4653 O O . ILE B 1 164 ? -9.43 -29.391 -18.891 1 95.31 164 ILE B O 1
ATOM 4657 N N . LEU B 1 165 ? -11.539 -29.766 -18.203 1 96.81 165 LEU B N 1
ATOM 4658 C CA . LEU B 1 165 ? -11.148 -30.172 -16.859 1 96.81 165 LEU B CA 1
ATOM 4659 C C . LEU B 1 165 ? -10.375 -31.484 -16.891 1 96.81 165 LEU B C 1
ATOM 4661 O O . LEU B 1 165 ? -9.547 -31.75 -16.016 1 96.81 165 LEU B O 1
ATOM 4665 N N . ASN B 1 166 ? -10.578 -32.312 -17.953 1 97.12 166 ASN B N 1
ATOM 4666 C CA . ASN B 1 166 ? -9.875 -33.562 -18.094 1 97.12 166 ASN B CA 1
ATOM 4667 C C . ASN B 1 166 ? -8.703 -33.469 -19.062 1 97.12 166 ASN B C 1
ATOM 4669 O O . ASN B 1 166 ? -8.031 -34.438 -19.359 1 97.12 166 ASN B O 1
ATOM 4673 N N . LEU B 1 167 ? -8.461 -32.281 -19.5 1 96.5 167 LEU B N 1
ATOM 4674 C CA . LEU B 1 167 ? -7.465 -32.094 -20.547 1 96.5 167 LEU B CA 1
ATOM 4675 C C . LEU B 1 167 ? -6.102 -32.625 -20.125 1 96.5 167 LEU B C 1
ATOM 4677 O O . LEU B 1 167 ? -5.473 -33.375 -20.844 1 96.5 167 LEU B O 1
ATOM 4681 N N . ALA B 1 168 ? -5.676 -32.25 -18.938 1 97.62 168 ALA B N 1
ATOM 4682 C CA . ALA B 1 168 ? -4.367 -32.656 -18.453 1 97.62 168 ALA B CA 1
ATOM 4683 C C . ALA B 1 168 ? -4.289 -34.188 -18.344 1 97.62 168 ALA B C 1
ATOM 4685 O O . ALA B 1 168 ? -3.299 -34.781 -18.766 1 97.62 168 ALA B O 1
ATOM 4686 N N . GLU B 1 169 ? -5.32 -34.781 -17.844 1 97.81 169 GLU B N 1
ATOM 4687 C CA . GLU B 1 169 ? -5.379 -36.25 -17.703 1 97.81 169 GLU B CA 1
ATOM 4688 C C . GLU B 1 169 ? -5.336 -36.938 -19.062 1 97.81 169 GLU B C 1
ATOM 4690 O O . GLU B 1 169 ? -4.598 -37.906 -19.234 1 97.81 169 GLU B O 1
ATOM 4695 N N . ASN B 1 170 ? -6.109 -36.406 -19.938 1 97.06 170 ASN B N 1
ATOM 4696 C CA . ASN B 1 170 ? -6.16 -37 -21.281 1 97.06 170 ASN B CA 1
ATOM 4697 C C . ASN B 1 170 ? -4.805 -36.906 -21.969 1 97.06 170 ASN B C 1
ATOM 4699 O O . ASN B 1 170 ? -4.367 -37.906 -22.594 1 97.06 170 ASN B O 1
ATOM 4703 N N . ILE B 1 171 ? -4.188 -35.812 -21.891 1 96.5 171 ILE B N 1
ATOM 4704 C CA . ILE B 1 171 ? -2.875 -35.625 -22.5 1 96.5 171 ILE B CA 1
ATOM 4705 C C . ILE B 1 171 ? -1.862 -36.562 -21.812 1 96.5 171 ILE B C 1
ATOM 4707 O O . ILE B 1 171 ? -1.06 -37.219 -22.484 1 96.5 171 ILE B O 1
ATOM 4711 N N . ALA B 1 172 ? -1.887 -36.625 -20.547 1 97.44 172 ALA B N 1
ATOM 4712 C CA . ALA B 1 172 ? -0.967 -37.438 -19.781 1 97.44 172 ALA B CA 1
ATOM 4713 C C . ALA B 1 172 ? -1.098 -38.906 -20.188 1 97.44 172 ALA B C 1
ATOM 4715 O O . ALA B 1 172 ? -0.093 -39.594 -20.391 1 97.44 172 ALA B O 1
ATOM 4716 N N . GLN B 1 173 ? -2.256 -39.406 -20.344 1 97 173 GLN B N 1
ATOM 4717 C CA . GLN B 1 173 ? -2.52 -40.781 -20.734 1 97 173 GLN B CA 1
ATOM 4718 C C . GLN B 1 173 ? -1.994 -41.062 -22.125 1 97 173 GLN B C 1
ATOM 4720 O O . GLN B 1 173 ? -1.31 -42.062 -22.359 1 97 173 GLN B O 1
ATOM 4725 N N . LYS B 1 174 ? -2.312 -40.219 -22.938 1 95.44 174 LYS B N 1
ATOM 4726 C CA . LYS B 1 174 ? -1.936 -40.406 -24.344 1 95.44 174 LYS B CA 1
ATOM 4727 C C . LYS B 1 174 ? -0.419 -40.375 -24.516 1 95.44 174 LYS B C 1
ATOM 4729 O O . LYS B 1 174 ? 0.138 -41.188 -25.266 1 95.44 174 LYS B O 1
ATOM 4734 N N . LYS B 1 175 ? 0.224 -39.5 -23.844 1 93.81 175 LYS B N 1
ATOM 4735 C CA . LYS B 1 175 ? 1.665 -39.312 -24 1 93.81 175 LYS B CA 1
ATOM 4736 C C . LYS B 1 175 ? 2.439 -40.219 -23.047 1 93.81 175 LYS B C 1
ATOM 4738 O O . LYS B 1 175 ? 3.66 -40.344 -23.172 1 93.81 175 LYS B O 1
ATOM 4743 N N . GLY B 1 176 ? 1.751 -40.844 -22.141 1 95.62 176 GLY B N 1
ATOM 4744 C CA . GLY B 1 176 ? 2.408 -41.688 -21.156 1 95.62 176 GLY B CA 1
ATOM 4745 C C . GLY B 1 176 ? 3.299 -40.938 -20.203 1 95.62 176 GLY B C 1
ATOM 4746 O O . GLY B 1 176 ? 4.426 -41.344 -19.922 1 95.62 176 GLY B O 1
ATOM 4747 N N . ILE B 1 177 ? 2.852 -39.781 -19.812 1 96 177 ILE B N 1
ATOM 4748 C CA . ILE B 1 177 ? 3.613 -38.969 -18.891 1 96 177 ILE B CA 1
ATOM 4749 C C . ILE B 1 177 ? 2.758 -38.625 -17.656 1 96 177 ILE B C 1
ATOM 4751 O O . ILE B 1 177 ? 1.562 -38.938 -17.641 1 96 177 ILE B O 1
ATOM 4755 N N . LYS B 1 178 ? 3.398 -38.094 -16.641 1 97.62 178 LYS B N 1
ATOM 4756 C CA . LYS B 1 178 ? 2.707 -37.531 -15.477 1 97.62 178 LYS B CA 1
ATOM 4757 C C . LYS B 1 178 ? 2.74 -36.031 -15.508 1 97.62 178 LYS B C 1
ATOM 4759 O O . LYS B 1 178 ? 3.678 -35.438 -16.047 1 97.62 178 LYS B O 1
ATOM 4764 N N . ILE B 1 179 ? 1.674 -35.438 -14.992 1 98 179 ILE B N 1
ATOM 4765 C CA . ILE B 1 179 ? 1.597 -33.969 -14.977 1 98 179 ILE B CA 1
ATOM 4766 C C . ILE B 1 179 ? 1.274 -33.5 -13.562 1 98 179 ILE B C 1
ATOM 4768 O O . ILE B 1 179 ? 0.434 -34.094 -12.875 1 98 179 ILE B O 1
ATOM 4772 N N . VAL B 1 180 ? 1.975 -32.531 -13.062 1 98.44 180 VAL B N 1
ATOM 4773 C CA . VAL B 1 180 ? 1.618 -31.812 -11.844 1 98.44 180 VAL B CA 1
ATOM 4774 C C . VAL B 1 180 ? 1.109 -30.406 -12.195 1 98.44 180 VAL B C 1
ATOM 4776 O O . VAL B 1 180 ? 1.821 -29.625 -12.82 1 98.44 180 VAL B O 1
ATOM 4779 N N . VAL B 1 181 ? -0.123 -30.125 -11.867 1 98.5 181 VAL B N 1
ATOM 4780 C CA . VAL B 1 181 ? -0.695 -28.797 -12.102 1 98.5 181 VAL B CA 1
ATOM 4781 C C . VAL B 1 181 ? -0.604 -27.953 -10.828 1 98.5 181 VAL B C 1
ATOM 4783 O O . VAL B 1 181 ? -1.146 -28.344 -9.789 1 98.5 181 VAL B O 1
ATOM 4786 N N . CYS B 1 182 ? 0.086 -26.844 -10.906 1 98.19 182 CYS B N 1
ATOM 4787 C CA . CYS B 1 182 ? 0.276 -25.938 -9.766 1 98.19 182 CYS B CA 1
ATOM 4788 C C . CYS B 1 182 ? -0.607 -24.703 -9.883 1 98.19 182 CYS B C 1
ATOM 4790 O O . CYS B 1 182 ? -0.446 -23.906 -10.812 1 98.19 182 CYS B O 1
ATOM 4792 N N . PHE B 1 183 ? -1.521 -24.562 -8.953 1 97.75 183 PHE B N 1
ATOM 4793 C CA . PHE B 1 183 ? -2.4 -23.406 -8.898 1 97.75 183 PHE B CA 1
ATOM 4794 C C . PHE B 1 183 ? -1.906 -22.406 -7.863 1 97.75 183 PHE B C 1
ATOM 4796 O O . PHE B 1 183 ? -1.975 -22.656 -6.66 1 97.75 183 PHE B O 1
ATOM 4803 N N . ASP B 1 184 ? -1.419 -21.281 -8.359 1 95.44 184 ASP B N 1
ATOM 4804 C CA . ASP B 1 184 ? -1.066 -20.172 -7.469 1 95.44 184 ASP B CA 1
ATOM 4805 C C . ASP B 1 184 ? -2.283 -19.297 -7.168 1 95.44 184 ASP B C 1
ATOM 4807 O O . ASP B 1 184 ? -3.094 -19.031 -8.055 1 95.44 184 ASP B O 1
ATOM 4811 N N . GLU B 1 185 ? -2.396 -18.844 -5.953 1 94.06 185 GLU B N 1
ATOM 4812 C CA . GLU B 1 185 ? -3.5 -18.016 -5.469 1 94.06 185 GLU B CA 1
ATOM 4813 C C . GLU B 1 185 ? -4.848 -18.688 -5.738 1 94.06 185 GLU B C 1
ATOM 4815 O O . GLU B 1 185 ? -5.754 -18.062 -6.289 1 94.06 185 GLU B O 1
ATOM 4820 N N . PHE B 1 186 ? -4.953 -19.953 -5.352 1 95.62 186 PHE B N 1
ATOM 4821 C CA . PHE B 1 186 ? -6.125 -20.781 -5.629 1 95.62 186 PHE B CA 1
ATOM 4822 C C . PHE B 1 186 ? -7.355 -20.219 -4.918 1 95.62 186 PHE B C 1
ATOM 4824 O O . PHE B 1 186 ? -8.477 -20.391 -5.395 1 95.62 186 PHE B O 1
ATOM 4831 N N . GLN B 1 187 ? -7.125 -19.5 -3.789 1 91.19 187 GLN B N 1
ATOM 4832 C CA . GLN B 1 187 ? -8.258 -18.984 -3.021 1 91.19 187 GLN B CA 1
ATOM 4833 C C . GLN B 1 187 ? -9.07 -17.984 -3.838 1 91.19 187 GLN B C 1
ATOM 4835 O O . GLN B 1 187 ? -10.211 -17.672 -3.49 1 91.19 187 GLN B O 1
ATOM 4840 N N . ASN B 1 188 ? -8.539 -17.5 -4.898 1 90.44 188 ASN B N 1
ATOM 4841 C CA . ASN B 1 188 ? -9.203 -16.5 -5.711 1 90.44 188 ASN B CA 1
ATOM 4842 C C . ASN B 1 188 ? -10.445 -17.062 -6.402 1 90.44 188 ASN B C 1
ATOM 4844 O O . ASN B 1 188 ? -11.297 -16.297 -6.871 1 90.44 188 ASN B O 1
ATOM 4848 N N . ILE B 1 189 ? -10.562 -18.359 -6.523 1 91.94 189 ILE B N 1
ATOM 4849 C CA . ILE B 1 189 ? -11.75 -18.953 -7.133 1 91.94 189 ILE B CA 1
ATOM 4850 C C . ILE B 1 189 ? -12.984 -18.609 -6.293 1 91.94 189 ILE B C 1
ATOM 4852 O O . ILE B 1 189 ? -14.117 -18.734 -6.766 1 91.94 189 ILE B O 1
ATOM 4856 N N . ALA B 1 190 ? -12.742 -18.234 -5.008 1 85.56 190 ALA B N 1
ATOM 4857 C CA . ALA B 1 190 ? -13.82 -17.828 -4.113 1 85.56 190 ALA B CA 1
ATOM 4858 C C . ALA B 1 190 ? -14.531 -16.578 -4.637 1 85.56 190 ALA B C 1
ATOM 4860 O O . ALA B 1 190 ? -15.664 -16.297 -4.254 1 85.56 190 ALA B O 1
ATOM 4861 N N . SER B 1 191 ? -13.914 -15.805 -5.508 1 83.19 191 SER B N 1
ATOM 4862 C CA . SER B 1 191 ? -14.477 -14.555 -6.023 1 83.19 191 SER B CA 1
ATOM 4863 C C . SER B 1 191 ? -15.43 -14.812 -7.18 1 83.19 191 SER B C 1
ATOM 4865 O O . SER B 1 191 ? -16.125 -13.898 -7.633 1 83.19 191 SER B O 1
ATOM 4867 N N . PHE B 1 192 ? -15.469 -16.062 -7.59 1 90.38 192 PHE B N 1
ATOM 4868 C CA . PHE B 1 192 ? -16.359 -16.406 -8.703 1 90.38 192 PHE B CA 1
ATOM 4869 C C . PHE B 1 192 ? -17.812 -16.281 -8.281 1 90.38 192 PHE B C 1
ATOM 4871 O O . PHE B 1 192 ? -18.141 -16.422 -7.105 1 90.38 192 PHE B O 1
ATOM 4878 N N . SER B 1 193 ? -18.688 -15.977 -9.227 1 86.44 193 SER B N 1
ATOM 4879 C CA . SER B 1 193 ? -20.109 -15.797 -8.945 1 86.44 193 SER B CA 1
ATOM 4880 C C . SER B 1 193 ? -20.688 -17.016 -8.242 1 86.44 193 SER B C 1
ATOM 4882 O O . SER B 1 193 ? -21.406 -16.891 -7.254 1 86.44 193 SER B O 1
ATOM 4884 N N . ASP B 1 194 ? -20.375 -18.188 -8.742 1 90.44 194 ASP B N 1
ATOM 4885 C CA . ASP B 1 194 ? -20.781 -19.438 -8.109 1 90.44 194 ASP B CA 1
ATOM 4886 C C . ASP B 1 194 ? -19.562 -20.297 -7.766 1 90.44 194 ASP B C 1
ATOM 4888 O O . ASP B 1 194 ? -19.328 -21.328 -8.391 1 90.44 194 ASP B O 1
ATOM 4892 N N . SER B 1 195 ? -18.953 -19.906 -6.672 1 92.25 195 SER B N 1
ATOM 4893 C CA . SER B 1 195 ? -17.672 -20.469 -6.301 1 92.25 195 SER B CA 1
ATOM 4894 C C . SER B 1 195 ? -17.828 -21.906 -5.809 1 92.25 195 SER B C 1
ATOM 4896 O O . SER B 1 195 ? -17.016 -22.781 -6.133 1 92.25 195 SER B O 1
ATOM 4898 N N . LEU B 1 196 ? -18.859 -22.156 -5.055 1 94 196 LEU B N 1
ATOM 4899 C CA . LEU B 1 196 ? -19.047 -23.484 -4.484 1 94 196 LEU B CA 1
ATOM 4900 C C . LEU B 1 196 ? -19.312 -24.516 -5.578 1 94 196 LEU B C 1
ATOM 4902 O O . LEU B 1 196 ? -18.719 -25.594 -5.578 1 94 196 LEU B O 1
ATOM 4906 N N . SER B 1 197 ? -20.203 -24.172 -6.453 1 93.94 197 SER B N 1
ATOM 4907 C CA . SER B 1 197 ? -20.5 -25.078 -7.562 1 93.94 197 SER B CA 1
ATOM 4908 C C . SER B 1 197 ? -19.266 -25.328 -8.414 1 93.94 197 SER B C 1
ATOM 4910 O O . SER B 1 197 ? -19.047 -26.453 -8.883 1 93.94 197 SER B O 1
ATOM 4912 N N . PHE B 1 198 ? -18.516 -24.359 -8.586 1 95.25 198 PHE B N 1
ATOM 4913 C CA . PHE B 1 198 ? -17.297 -24.484 -9.383 1 95.25 198 PHE B CA 1
ATOM 4914 C C . PHE B 1 198 ? -16.297 -25.406 -8.688 1 95.25 198 PHE B C 1
ATOM 4916 O O . PHE B 1 198 ? -15.672 -26.25 -9.336 1 95.25 198 PHE B O 1
ATOM 4923 N N . GLN B 1 199 ? -16.156 -25.312 -7.418 1 96 199 GLN B N 1
ATOM 4924 C CA . GLN B 1 199 ? -15.266 -26.172 -6.648 1 96 199 GLN B CA 1
ATOM 4925 C C . GLN B 1 199 ? -15.719 -27.641 -6.723 1 96 199 GLN B C 1
ATOM 4927 O O . GLN B 1 199 ? -14.898 -28.547 -6.832 1 96 199 GLN B O 1
ATOM 4932 N N . LYS B 1 200 ? -17 -27.797 -6.66 1 95.62 200 LYS B N 1
ATOM 4933 C CA . LYS B 1 200 ? -17.547 -29.141 -6.785 1 95.62 200 LYS B CA 1
ATOM 4934 C C . LYS B 1 200 ? -17.188 -29.75 -8.141 1 95.62 200 LYS B C 1
ATOM 4936 O O . LYS B 1 200 ? -16.828 -30.922 -8.227 1 95.62 200 LYS B O 1
ATOM 4941 N N . LYS B 1 201 ? -17.312 -28.922 -9.094 1 95.06 201 LYS B N 1
ATOM 4942 C CA . LYS B 1 201 ? -16.969 -29.359 -10.445 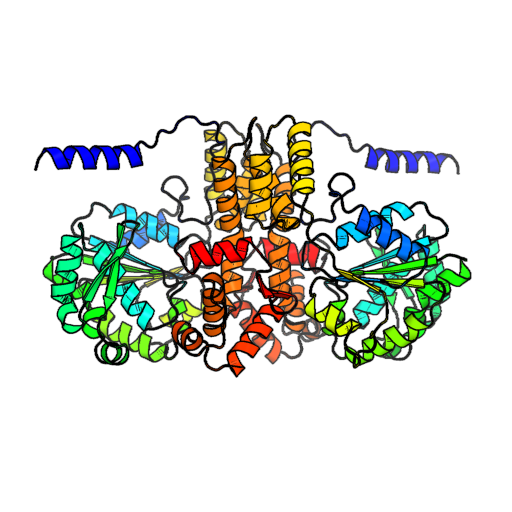1 95.06 201 LYS B CA 1
ATOM 4943 C C . LYS B 1 201 ? -15.5 -29.75 -10.547 1 95.06 201 LYS B C 1
ATOM 4945 O O . LYS B 1 201 ? -15.164 -30.797 -11.109 1 95.06 201 LYS B O 1
ATOM 4950 N N . LEU B 1 202 ? -14.648 -28.938 -10.047 1 96.75 202 LEU B N 1
ATOM 4951 C CA . LEU B 1 202 ? -13.219 -29.219 -10.055 1 96.75 202 LEU B CA 1
ATOM 4952 C C . LEU B 1 202 ? -12.914 -30.516 -9.312 1 96.75 202 LEU B C 1
ATOM 4954 O O . LEU B 1 202 ? -12.219 -31.391 -9.844 1 96.75 202 LEU B O 1
ATOM 4958 N N . ARG B 1 203 ? -13.445 -30.672 -8.141 1 96.5 203 ARG B N 1
ATOM 4959 C CA . ARG B 1 203 ? -13.219 -31.844 -7.309 1 96.5 203 ARG B CA 1
ATOM 4960 C C . ARG B 1 203 ? -13.68 -33.125 -8.016 1 96.5 203 ARG B C 1
ATOM 4962 O O . ARG B 1 203 ? -12.984 -34.125 -8 1 96.5 203 ARG B O 1
ATOM 4969 N N . ALA B 1 204 ? -14.836 -33.031 -8.586 1 95.88 204 ALA B N 1
ATOM 4970 C CA . ALA B 1 204 ? -15.422 -34.188 -9.258 1 95.88 204 ALA B CA 1
ATOM 4971 C C . ALA B 1 204 ? -14.516 -34.688 -10.367 1 95.88 204 ALA B C 1
ATOM 4973 O O . ALA B 1 204 ? -14.453 -35.906 -10.617 1 95.88 204 ALA B O 1
ATOM 4974 N N . HIS B 1 205 ? -13.82 -33.844 -10.938 1 97.12 205 HIS B N 1
ATOM 4975 C CA . HIS B 1 205 ? -12.93 -34.25 -12.023 1 97.12 205 HIS B CA 1
ATOM 4976 C C . HIS B 1 205 ? -11.539 -34.594 -11.492 1 97.12 205 HIS B C 1
ATOM 4978 O O . HIS B 1 205 ? -11.023 -35.688 -11.781 1 97.12 205 HIS B O 1
ATOM 4984 N N . PHE B 1 206 ? -10.977 -33.75 -10.68 1 97.56 206 PHE B N 1
ATOM 4985 C CA . PHE B 1 206 ? -9.586 -33.875 -10.25 1 97.56 206 PHE B CA 1
ATOM 4986 C C . PHE B 1 206 ? -9.375 -35.156 -9.438 1 97.56 206 PHE B C 1
ATOM 4988 O O . PHE B 1 206 ? -8.312 -35.781 -9.5 1 97.56 206 PHE B O 1
ATOM 4995 N N . GLN B 1 207 ? -10.375 -35.562 -8.688 1 95.44 207 GLN B N 1
ATOM 4996 C CA . GLN B 1 207 ? -10.211 -36.719 -7.801 1 95.44 207 GLN B CA 1
ATOM 4997 C C . GLN B 1 207 ? -10.109 -38 -8.602 1 95.44 207 GLN B C 1
ATOM 4999 O O . GLN B 1 207 ? -9.633 -39.031 -8.086 1 95.44 207 GLN B O 1
ATOM 5004 N N . ARG B 1 208 ? -10.516 -37.969 -9.867 1 96.56 208 ARG B N 1
ATOM 5005 C CA . ARG B 1 208 ? -10.523 -39.188 -10.695 1 96.56 208 ARG B CA 1
ATOM 5006 C C . ARG B 1 208 ? -9.234 -39.312 -11.492 1 96.56 208 ARG B C 1
ATOM 5008 O O . ARG B 1 208 ? -8.969 -40.344 -12.109 1 96.56 208 ARG B O 1
ATOM 5015 N N . HIS B 1 209 ? -8.516 -38.281 -11.5 1 97.81 209 HIS B N 1
ATOM 5016 C CA . HIS B 1 209 ? -7.305 -38.281 -12.312 1 97.81 209 HIS B CA 1
ATOM 5017 C C . HIS B 1 209 ? -6.227 -39.156 -11.711 1 97.81 209 HIS B C 1
ATOM 5019 O O . HIS B 1 209 ? -5.996 -39.156 -10.5 1 97.81 209 HIS B O 1
ATOM 5025 N N . GLN B 1 210 ? -5.57 -39.906 -12.586 1 96.56 210 GLN B N 1
ATOM 5026 C CA . GLN B 1 210 ? -4.598 -40.906 -12.117 1 96.56 210 GLN B CA 1
ATOM 5027 C C . GLN B 1 210 ? -3.178 -40.5 -12.508 1 96.56 210 GLN B C 1
ATOM 5029 O O . GLN B 1 210 ? -2.213 -40.875 -11.844 1 96.56 210 GLN B O 1
ATOM 5034 N N . ASN B 1 211 ? -3.096 -39.75 -13.562 1 97.44 211 ASN B N 1
ATOM 5035 C CA . ASN B 1 211 ? -1.775 -39.406 -14.062 1 97.44 211 ASN B CA 1
ATOM 5036 C C . ASN B 1 211 ? -1.471 -37.906 -13.812 1 97.44 211 ASN B C 1
ATOM 5038 O O . ASN B 1 211 ? -0.419 -37.438 -14.211 1 97.44 211 ASN B O 1
ATOM 5042 N N . VAL B 1 212 ? -2.383 -37.281 -13.148 1 98.31 212 VAL B N 1
ATOM 5043 C CA . VAL B 1 212 ? -2.23 -35.844 -12.867 1 98.31 212 VAL B CA 1
ATOM 5044 C C . VAL B 1 212 ? -2.385 -35.594 -11.367 1 98.31 212 VAL B C 1
ATOM 5046 O O . VAL B 1 212 ? -3.295 -36.125 -10.734 1 98.31 212 VAL B O 1
ATOM 5049 N N . SER B 1 213 ? -1.435 -34.906 -10.781 1 98 213 SER B N 1
ATOM 5050 C CA . SER B 1 213 ? -1.546 -34.469 -9.406 1 98 213 SER B CA 1
ATOM 5051 C C . SER B 1 213 ? -1.565 -32.938 -9.328 1 98 213 SER B C 1
ATOM 5053 O O . SER B 1 213 ? -1.248 -32.25 -10.305 1 98 213 SER B O 1
ATOM 5055 N N . TYR B 1 214 ? -2.004 -32.469 -8.203 1 98.31 214 TYR B N 1
ATOM 5056 C CA . TYR B 1 214 ? -2.271 -31.047 -8.102 1 98.31 214 TYR B CA 1
ATOM 5057 C C . TYR B 1 214 ? -1.543 -30.438 -6.914 1 98.31 214 TYR B C 1
ATOM 5059 O O . TYR B 1 214 ? -1.463 -31.047 -5.844 1 98.31 214 TYR B O 1
ATOM 5067 N N . CYS B 1 215 ? -0.98 -29.281 -7.125 1 98.19 215 CYS B N 1
ATOM 5068 C CA . CYS B 1 215 ? -0.388 -28.453 -6.09 1 98.19 215 CYS B CA 1
ATOM 5069 C C . CYS B 1 215 ? -1.131 -27.125 -5.969 1 98.19 215 CYS B C 1
ATOM 5071 O O . CYS B 1 215 ? -1.143 -26.328 -6.91 1 98.19 215 CYS B O 1
ATOM 5073 N N . PHE B 1 216 ? -1.753 -26.953 -4.805 1 97.62 216 PHE B N 1
ATOM 5074 C CA . PHE B 1 216 ? -2.492 -25.719 -4.547 1 97.62 216 PHE B CA 1
ATOM 5075 C C . PHE B 1 216 ? -1.742 -24.844 -3.555 1 97.62 216 PHE B C 1
ATOM 5077 O O . PHE B 1 216 ? -1.257 -25.312 -2.529 1 97.62 216 PHE B O 1
ATOM 5084 N N . TYR B 1 217 ? -1.557 -23.609 -3.879 1 95.12 217 TYR B N 1
ATOM 5085 C CA . TYR B 1 217 ? -0.97 -22.703 -2.895 1 95.12 217 TYR B CA 1
ATOM 5086 C C . TYR B 1 217 ? -1.498 -21.281 -3.07 1 95.12 217 TYR B C 1
ATOM 5088 O O . TYR B 1 217 ? -2.113 -20.969 -4.09 1 95.12 217 TYR B O 1
ATOM 5096 N N . GLY B 1 218 ? -1.416 -20.516 -1.987 1 91.38 218 GLY B N 1
ATOM 5097 C CA . GLY B 1 218 ? -1.973 -19.172 -1.974 1 91.38 218 GLY B CA 1
ATOM 5098 C C . GLY B 1 218 ? -1.627 -18.391 -0.717 1 91.38 218 GLY B C 1
ATOM 5099 O O . GLY B 1 218 ? -1.011 -18.938 0.203 1 91.38 218 GLY B O 1
ATOM 5100 N N . SER B 1 219 ? -2.09 -17.109 -0.717 1 86.75 219 SER B N 1
ATOM 5101 C CA . SER B 1 219 ? -1.588 -16.188 0.303 1 86.75 219 SER B CA 1
ATOM 5102 C C . SER B 1 219 ? -2.633 -15.945 1.388 1 86.75 219 SER B C 1
ATOM 5104 O O . SER B 1 219 ? -2.316 -15.406 2.451 1 86.75 219 SER B O 1
ATOM 5106 N N . LYS B 1 220 ? -3.812 -16.25 1.127 1 87.31 220 LYS B N 1
ATOM 5107 C CA . LYS B 1 220 ? -4.832 -16.094 2.158 1 87.31 220 LYS B CA 1
ATOM 5108 C C . LYS B 1 220 ? -4.992 -17.375 2.967 1 87.31 220 LYS B C 1
ATOM 5110 O O . LYS B 1 220 ? -5.852 -18.203 2.662 1 87.31 220 LYS B O 1
ATOM 5115 N N . ARG B 1 221 ? -4.27 -17.422 3.973 1 87.38 221 ARG B N 1
ATOM 5116 C CA . ARG B 1 221 ? -4.145 -18.641 4.766 1 87.38 221 ARG B CA 1
ATOM 5117 C C . ARG B 1 221 ? -5.508 -19.109 5.27 1 87.38 221 ARG B C 1
ATOM 5119 O O . ARG B 1 221 ? -5.867 -20.281 5.121 1 87.38 221 ARG B O 1
ATOM 5126 N N . HIS B 1 222 ? -6.254 -18.172 5.801 1 85.44 222 HIS B N 1
ATOM 5127 C CA . HIS B 1 222 ? -7.531 -18.531 6.398 1 85.44 222 HIS B CA 1
ATOM 5128 C C . HIS B 1 222 ? -8.484 -19.109 5.359 1 85.44 222 HIS B C 1
ATOM 5130 O O . HIS B 1 222 ? -9.211 -20.078 5.637 1 85.44 222 HIS B O 1
ATOM 5136 N N . MET B 1 223 ? -8.445 -18.641 4.199 1 87.44 223 MET B N 1
ATOM 5137 C CA . MET B 1 223 ? -9.32 -19.109 3.129 1 87.44 223 MET B CA 1
ATOM 5138 C C . MET B 1 223 ? -8.898 -20.5 2.65 1 87.44 223 MET B C 1
ATOM 5140 O O . MET B 1 223 ? -9.75 -21.375 2.445 1 87.44 223 MET B O 1
ATOM 5144 N N . LEU B 1 224 ? -7.652 -20.703 2.529 1 91.06 224 LEU B N 1
ATOM 5145 C CA . LEU B 1 224 ? -7.172 -22 2.07 1 91.06 224 LEU B CA 1
ATOM 5146 C C . LEU B 1 224 ? -7.445 -23.078 3.111 1 91.06 224 LEU B C 1
ATOM 5148 O O . LEU B 1 224 ? -7.848 -24.188 2.768 1 91.06 224 LEU B O 1
ATOM 5152 N N . ILE B 1 225 ? -7.238 -22.703 4.305 1 89.19 225 ILE B N 1
ATOM 5153 C CA . ILE B 1 225 ? -7.523 -23.656 5.379 1 89.19 225 ILE B CA 1
ATOM 5154 C C . ILE B 1 225 ? -9 -24.031 5.348 1 89.19 225 ILE B C 1
ATOM 5156 O O . ILE B 1 225 ? -9.344 -25.219 5.434 1 89.19 225 ILE B O 1
ATOM 5160 N N . GLU B 1 226 ? -9.789 -23.062 5.172 1 89.75 226 GLU B N 1
ATOM 5161 C CA . GLU B 1 226 ? -11.227 -23.328 5.105 1 89.75 226 GLU B CA 1
ATOM 5162 C C . GLU B 1 226 ? -11.562 -24.25 3.93 1 89.75 226 GLU B C 1
ATOM 5164 O O . GLU B 1 226 ? -12.266 -25.25 4.094 1 89.75 226 GLU B O 1
ATOM 5169 N N . VAL B 1 227 ? -11.047 -24 2.807 1 93.38 227 VAL B N 1
ATOM 5170 C CA . VAL B 1 227 ? -11.336 -24.734 1.575 1 93.38 227 VAL B CA 1
ATOM 5171 C C . VAL B 1 227 ? -10.898 -26.188 1.722 1 93.38 227 VAL B C 1
ATOM 5173 O O . VAL B 1 227 ? -11.609 -27.094 1.283 1 93.38 227 VAL B O 1
ATOM 5176 N N . PHE B 1 228 ? -9.859 -26.453 2.482 1 94.81 228 PHE B N 1
ATOM 5177 C CA . PHE B 1 228 ? -9.258 -27.797 2.408 1 94.81 228 PHE B CA 1
ATOM 5178 C C . PHE B 1 228 ? -9.453 -28.547 3.717 1 94.81 228 PHE B C 1
ATOM 5180 O O . PHE B 1 228 ? -9.18 -29.75 3.795 1 94.81 228 PHE B O 1
ATOM 5187 N N . THR B 1 229 ? -9.953 -27.844 4.746 1 93.19 229 THR B N 1
ATOM 5188 C CA . THR B 1 229 ? -10.062 -28.531 6.023 1 93.19 229 THR B CA 1
ATOM 5189 C C . THR B 1 229 ? -11.5 -28.531 6.523 1 93.19 229 THR B C 1
ATOM 5191 O O . THR B 1 229 ? -11.859 -29.328 7.398 1 93.19 229 THR B O 1
ATOM 5194 N N . ASP B 1 230 ? -12.289 -27.688 6.016 1 93.12 230 ASP B N 1
ATOM 5195 C CA . ASP B 1 230 ? -13.695 -27.656 6.418 1 93.12 230 ASP B CA 1
ATOM 5196 C C . ASP B 1 230 ? -14.469 -28.812 5.777 1 93.12 230 ASP B C 1
ATOM 5198 O O . ASP B 1 230 ? -14.422 -29 4.559 1 93.12 230 ASP B O 1
ATOM 5202 N N . THR B 1 231 ? -15.266 -29.484 6.465 1 93.38 231 THR B N 1
ATOM 5203 C CA . THR B 1 231 ? -15.969 -30.688 6.027 1 93.38 231 THR B CA 1
ATOM 5204 C C . THR B 1 231 ? -17.078 -30.328 5.035 1 93.38 231 THR B C 1
ATOM 5206 O O . THR B 1 231 ? -17.484 -31.172 4.238 1 93.38 231 THR B O 1
ATOM 5209 N N . SER B 1 232 ? -17.484 -29.125 5.062 1 93.75 232 SER B N 1
ATOM 5210 C CA . SER B 1 232 ? -18.578 -28.703 4.18 1 93.75 232 SER B CA 1
ATOM 5211 C C . SER B 1 232 ? -18.047 -28.328 2.801 1 93.75 232 SER B C 1
ATOM 5213 O O . SER B 1 232 ? -18.828 -28.125 1.865 1 93.75 232 SER B O 1
ATOM 5215 N N . MET B 1 233 ? -16.75 -28.297 2.699 1 94.62 233 MET B N 1
ATOM 5216 C CA . MET B 1 233 ? -16.156 -27.828 1.45 1 94.62 233 MET B CA 1
ATOM 5217 C C . MET B 1 233 ? -15.836 -29 0.529 1 94.62 233 MET B C 1
ATOM 5219 O O . MET B 1 233 ? -15.422 -30.062 0.991 1 94.62 233 MET B O 1
ATOM 5223 N N . PRO B 1 234 ? -15.938 -28.766 -0.776 1 95.25 234 PRO B N 1
ATOM 5224 C CA . PRO B 1 234 ? -15.68 -29.844 -1.744 1 95.25 234 PRO B CA 1
ATOM 5225 C C . PRO B 1 234 ? -14.242 -30.359 -1.678 1 95.25 234 PRO B C 1
ATOM 5227 O O . PRO B 1 234 ? -14.016 -31.562 -1.814 1 95.25 234 PRO B O 1
ATOM 5230 N N . PHE B 1 235 ? -13.328 -29.531 -1.413 1 96.19 235 PHE B N 1
ATOM 5231 C CA . PHE B 1 235 ? -11.922 -29.891 -1.463 1 96.19 235 PHE B CA 1
ATOM 5232 C C . PHE B 1 235 ? -11.445 -30.406 -0.108 1 96.19 235 PHE B C 1
ATOM 5234 O O . PHE B 1 235 ? -10.242 -30.5 0.137 1 96.19 235 PHE B O 1
ATOM 5241 N N . TYR B 1 236 ? -12.398 -30.781 0.734 1 95.19 236 TYR B N 1
ATOM 5242 C CA . TYR B 1 236 ? -12.055 -31.328 2.037 1 95.19 236 TYR B CA 1
ATOM 5243 C C . TYR B 1 236 ? -11.125 -32.531 1.889 1 95.19 236 TYR B C 1
ATOM 5245 O O . TYR B 1 236 ? -11.445 -33.469 1.165 1 95.19 236 TYR B O 1
ATOM 5253 N N . LYS B 1 237 ? -9.93 -32.5 2.5 1 94.06 237 LYS B N 1
ATOM 5254 C CA . LYS B 1 237 ? -8.938 -33.562 2.547 1 94.06 237 LYS B CA 1
ATOM 5255 C C . LYS B 1 237 ? -8.492 -33.969 1.144 1 94.06 237 LYS B C 1
ATOM 5257 O O . LYS B 1 237 ? -8.32 -35.125 0.858 1 94.06 237 LYS B O 1
ATOM 5262 N N . PHE B 1 238 ? -8.359 -33.031 0.296 1 95.94 238 PHE B N 1
ATOM 5263 C CA . PHE B 1 238 ? -8.023 -33.281 -1.101 1 95.94 238 PHE B CA 1
ATOM 5264 C C . PHE B 1 238 ? -6.527 -33.5 -1.266 1 95.94 238 PHE B C 1
ATOM 5266 O O . PHE B 1 238 ? -6.086 -34.031 -2.299 1 95.94 238 PHE B O 1
ATOM 5273 N N . GLY B 1 239 ? -5.754 -33.188 -0.266 1 95.06 239 GLY B N 1
ATOM 5274 C CA . GLY B 1 239 ? -4.312 -33.344 -0.339 1 95.06 239 GLY B CA 1
ATOM 5275 C C . GLY B 1 239 ? -3.613 -33.094 0.98 1 95.06 239 GLY B C 1
ATOM 5276 O O . GLY B 1 239 ? -4.258 -32.75 1.974 1 95.06 239 GLY B O 1
ATOM 5277 N N . ASP B 1 240 ? -2.291 -33.25 0.921 1 94.69 240 ASP B N 1
ATOM 5278 C CA . ASP B 1 240 ? -1.474 -33 2.1 1 94.69 240 ASP B CA 1
ATOM 5279 C C . ASP B 1 240 ? -1.249 -31.484 2.279 1 94.69 240 ASP B C 1
ATOM 5281 O O . ASP B 1 240 ? -0.987 -30.781 1.309 1 94.69 240 ASP B O 1
ATOM 5285 N N . ILE B 1 241 ? -1.395 -31.078 3.523 1 94.44 241 ILE B N 1
ATOM 5286 C CA . ILE B 1 241 ? -1.218 -29.672 3.812 1 94.44 241 ILE B CA 1
ATOM 5287 C C . ILE B 1 241 ? 0.182 -29.422 4.375 1 94.44 241 ILE B C 1
ATOM 5289 O O . ILE B 1 241 ? 0.611 -30.109 5.305 1 94.44 241 ILE B O 1
ATOM 5293 N N . ILE B 1 242 ? 0.879 -28.594 3.773 1 93.25 242 ILE B N 1
ATOM 5294 C CA . ILE B 1 242 ? 2.188 -28.156 4.25 1 93.25 242 ILE B CA 1
ATOM 5295 C C . ILE B 1 242 ? 2.131 -26.672 4.633 1 93.25 242 ILE B C 1
ATOM 5297 O O . ILE B 1 242 ? 1.779 -25.828 3.809 1 93.25 242 ILE B O 1
ATOM 5301 N N . PHE B 1 243 ? 2.453 -26.375 5.871 1 90.06 243 PHE B N 1
ATOM 5302 C CA . PHE B 1 243 ? 2.568 -24.984 6.32 1 90.06 243 PHE B CA 1
ATOM 5303 C C . PHE B 1 243 ? 3.998 -24.484 6.156 1 90.06 243 PHE B C 1
ATOM 5305 O O . PHE B 1 243 ? 4.926 -25.031 6.75 1 90.06 243 PHE B O 1
ATOM 5312 N N . LEU B 1 244 ? 4.117 -23.516 5.328 1 90.56 244 LEU B N 1
ATOM 5313 C CA . LEU B 1 244 ? 5.449 -22.953 5.129 1 90.56 244 LEU B CA 1
ATOM 5314 C C . LEU B 1 244 ? 5.781 -21.953 6.227 1 90.56 244 LEU B C 1
ATOM 5316 O O . LEU B 1 244 ? 5.035 -20.984 6.441 1 90.56 244 LEU B O 1
ATOM 5320 N N . GLU B 1 245 ? 6.859 -22.172 6.82 1 89.69 245 GLU B N 1
ATOM 5321 C CA . GLU B 1 245 ? 7.301 -21.266 7.879 1 89.69 245 GLU B CA 1
ATOM 5322 C C . GLU B 1 245 ? 8.289 -20.234 7.352 1 89.69 245 GLU B C 1
ATOM 5324 O O . GLU B 1 245 ? 8.766 -20.344 6.223 1 89.69 245 GLU B O 1
ATOM 5329 N N . LYS B 1 246 ? 8.547 -19.266 8.188 1 91.31 246 LYS B N 1
ATOM 5330 C CA . LYS B 1 246 ? 9.562 -18.281 7.836 1 91.31 246 LYS B CA 1
ATOM 5331 C C . LYS B 1 246 ? 10.953 -18.906 7.828 1 91.31 246 LYS B C 1
ATOM 5333 O O . LYS B 1 246 ? 11.227 -19.859 8.578 1 91.31 246 LYS B O 1
ATOM 5338 N N . ILE B 1 247 ? 11.805 -18.422 6.984 1 92.69 247 ILE B N 1
ATOM 5339 C CA . ILE B 1 247 ? 13.195 -18.859 6.961 1 92.69 247 ILE B CA 1
ATOM 5340 C C . ILE B 1 247 ? 13.898 -18.406 8.242 1 92.69 247 ILE B C 1
ATOM 5342 O O . ILE B 1 247 ? 13.703 -17.281 8.695 1 92.69 247 ILE B O 1
ATOM 5346 N N . ASN B 1 248 ? 14.641 -19.25 8.789 1 93.44 248 ASN B N 1
ATOM 5347 C CA . ASN B 1 248 ? 15.273 -18.953 10.07 1 93.44 248 ASN B CA 1
ATOM 5348 C C . ASN B 1 248 ? 16.344 -17.859 9.93 1 93.44 248 ASN B C 1
ATOM 5350 O O . ASN B 1 248 ? 16.891 -17.672 8.844 1 93.44 248 ASN B O 1
ATOM 5354 N N . THR B 1 249 ? 16.641 -17.234 10.984 1 96.69 249 THR B N 1
ATOM 5355 C CA . THR B 1 249 ? 17.547 -16.094 11.023 1 96.69 249 THR B CA 1
ATOM 5356 C C . THR B 1 249 ? 18.953 -16.5 10.586 1 96.69 249 THR B C 1
ATOM 5358 O O . THR B 1 249 ? 19.609 -15.773 9.836 1 96.69 249 THR B O 1
ATOM 5361 N N . LYS B 1 250 ? 19.391 -17.641 11.023 1 95.31 250 LYS B N 1
ATOM 5362 C CA . LYS B 1 250 ? 20.734 -18.094 10.703 1 95.31 250 LYS B CA 1
ATOM 5363 C C . LYS B 1 250 ? 20.938 -18.203 9.195 1 95.31 250 LYS B C 1
ATOM 5365 O O . LYS B 1 250 ? 21.969 -17.766 8.664 1 95.31 250 LYS B O 1
ATOM 5370 N N . GLU B 1 251 ? 19.969 -18.75 8.5 1 93.81 251 GLU B N 1
ATOM 5371 C CA . GLU B 1 251 ? 20.047 -18.906 7.051 1 93.81 251 GLU B CA 1
ATOM 5372 C C . GLU B 1 251 ? 20.047 -17.547 6.352 1 93.81 251 GLU B C 1
ATOM 5374 O O . GLU B 1 251 ? 20.797 -17.344 5.391 1 93.81 251 GLU B O 1
ATOM 5379 N N . TRP B 1 252 ? 19.281 -16.656 6.836 1 94.94 252 TRP B N 1
ATOM 5380 C CA . TRP B 1 252 ? 19.234 -15.305 6.266 1 94.94 252 TRP B CA 1
ATOM 5381 C C . TRP B 1 252 ? 20.562 -14.586 6.457 1 94.94 252 TRP B C 1
ATOM 5383 O O . TRP B 1 252 ? 21.047 -13.922 5.539 1 94.94 252 TRP B O 1
ATOM 5393 N N . VAL B 1 253 ? 21.094 -14.719 7.648 1 97 253 VAL B N 1
ATOM 5394 C CA . VAL B 1 253 ? 22.359 -14.055 7.969 1 97 253 VAL B CA 1
ATOM 5395 C C . VAL B 1 253 ? 23.453 -14.523 7.012 1 97 253 VAL B C 1
ATOM 5397 O O . VAL B 1 253 ? 24.188 -13.711 6.441 1 97 253 VAL B O 1
ATOM 5400 N N . ASN B 1 254 ? 23.516 -15.828 6.797 1 94.56 254 ASN B N 1
ATOM 5401 C CA . ASN B 1 254 ? 24.5 -16.391 5.875 1 94.56 254 ASN B CA 1
ATOM 5402 C C . ASN B 1 254 ? 24.297 -15.883 4.453 1 94.56 254 ASN B C 1
ATOM 5404 O O . ASN B 1 254 ? 25.25 -15.523 3.771 1 94.56 254 ASN B O 1
ATOM 5408 N N . PHE B 1 255 ? 23.125 -15.852 4.008 1 93.25 255 PHE B N 1
ATOM 5409 C CA . PHE B 1 255 ? 22.766 -15.406 2.664 1 93.25 255 PHE B CA 1
ATOM 5410 C C . PHE B 1 255 ? 23.172 -13.953 2.451 1 93.25 255 PHE B C 1
ATOM 5412 O O . PHE B 1 255 ? 23.797 -13.625 1.444 1 93.25 255 PHE B O 1
ATOM 5419 N N . ILE B 1 256 ? 22.781 -13.078 3.424 1 96 256 ILE B N 1
ATOM 5420 C CA . ILE B 1 256 ? 23.062 -11.648 3.32 1 96 256 ILE B CA 1
ATOM 5421 C C . ILE B 1 256 ? 24.578 -11.422 3.289 1 96 256 ILE B C 1
ATOM 5423 O O . ILE B 1 256 ? 25.078 -10.672 2.447 1 96 256 ILE B O 1
ATOM 5427 N N . LYS B 1 257 ? 25.297 -12.078 4.168 1 95.81 257 LYS B N 1
ATOM 5428 C CA . LYS B 1 257 ? 26.75 -11.93 4.227 1 95.81 257 LYS B CA 1
ATOM 5429 C C . LYS B 1 257 ? 27.391 -12.367 2.92 1 95.81 257 LYS B C 1
ATOM 5431 O O . LYS B 1 257 ? 28.312 -11.695 2.422 1 95.81 257 LYS B O 1
ATOM 5436 N N . GLN B 1 258 ? 26.969 -13.445 2.381 1 93.25 258 GLN B N 1
ATOM 5437 C CA . GLN B 1 258 ? 27.516 -13.969 1.133 1 93.25 258 GLN B CA 1
ATOM 5438 C C . GLN B 1 258 ? 27.312 -12.977 -0.011 1 93.25 258 GLN B C 1
ATOM 5440 O O . GLN B 1 258 ? 28.219 -12.758 -0.814 1 93.25 258 GLN B O 1
ATOM 5445 N N . ARG B 1 259 ? 26.156 -12.406 -0.086 1 92.38 259 ARG B N 1
ATOM 5446 C CA . ARG B 1 259 ? 25.844 -11.461 -1.153 1 92.38 259 ARG B CA 1
ATOM 5447 C C . ARG B 1 259 ? 26.703 -10.211 -1.039 1 92.38 259 ARG B C 1
ATOM 5449 O O . ARG B 1 259 ? 27.141 -9.656 -2.049 1 92.38 259 ARG B O 1
ATOM 5456 N N . PHE B 1 260 ? 26.922 -9.766 0.223 1 94.69 260 PHE B N 1
ATOM 5457 C CA . PHE B 1 260 ? 27.797 -8.617 0.441 1 94.69 260 PHE B CA 1
ATOM 5458 C C . PHE B 1 260 ? 29.234 -8.945 0.026 1 94.69 260 PHE B C 1
ATOM 5460 O O . PHE B 1 260 ? 29.859 -8.188 -0.72 1 94.69 260 PHE B O 1
ATOM 5467 N N . GLU B 1 261 ? 29.672 -10.07 0.366 1 93.25 261 GLU B N 1
ATOM 5468 C CA . GLU B 1 261 ? 31.047 -10.492 0.095 1 93.25 261 GLU B CA 1
ATOM 5469 C C . GLU B 1 261 ? 31.281 -10.656 -1.402 1 93.25 261 GLU B C 1
ATOM 5471 O O . GLU B 1 261 ? 32.344 -10.281 -1.916 1 93.25 261 GLU B O 1
ATOM 5476 N N . GLU B 1 262 ? 30.312 -11.172 -2.066 1 91 262 GLU B N 1
ATOM 5477 C CA . GLU B 1 262 ? 30.406 -11.422 -3.502 1 91 262 GLU B CA 1
ATOM 5478 C C . GLU B 1 262 ? 30.578 -10.117 -4.273 1 91 262 GLU B C 1
ATOM 5480 O O . GLU B 1 262 ? 31.062 -10.117 -5.406 1 91 262 GLU B O 1
ATOM 5485 N N . THR B 1 263 ? 30.156 -9.094 -3.736 1 90.94 263 THR B N 1
ATOM 5486 C CA . THR B 1 263 ? 30.234 -7.801 -4.414 1 90.94 263 THR B CA 1
ATOM 5487 C C . THR B 1 263 ? 31.25 -6.891 -3.73 1 90.94 263 THR B C 1
ATOM 5489 O O . THR B 1 263 ? 31.188 -5.664 -3.859 1 90.94 263 THR B O 1
ATOM 5492 N N . ASN B 1 264 ? 32.094 -7.438 -2.865 1 92.81 264 ASN B N 1
ATOM 5493 C CA . ASN B 1 264 ? 33.219 -6.785 -2.225 1 92.81 264 ASN B CA 1
ATOM 5494 C C . ASN B 1 264 ? 32.781 -5.762 -1.185 1 92.81 264 ASN B C 1
ATOM 5496 O O . ASN B 1 264 ? 33.375 -4.691 -1.063 1 92.81 264 ASN B O 1
ATOM 5500 N N . LYS B 1 265 ? 31.703 -6.004 -0.551 1 94.56 265 LYS B N 1
ATOM 5501 C CA . LYS B 1 265 ? 31.234 -5.246 0.604 1 94.56 265 LYS B CA 1
ATOM 5502 C C . LYS B 1 265 ? 31.219 -6.109 1.861 1 94.56 265 LYS B C 1
ATOM 5504 O O . LYS B 1 265 ? 31.359 -7.332 1.783 1 94.56 265 LYS B O 1
ATOM 5509 N N . GLN B 1 266 ? 31.203 -5.418 2.938 1 95.81 266 GLN B N 1
ATOM 5510 C CA . GLN B 1 266 ? 31.297 -6.184 4.18 1 95.81 266 GLN B CA 1
ATOM 5511 C C . GLN B 1 266 ? 30.141 -5.848 5.117 1 95.81 266 GLN B C 1
ATOM 5513 O O . GLN B 1 266 ? 29.734 -4.691 5.223 1 95.81 266 GLN B O 1
ATOM 5518 N N . ILE B 1 267 ? 29.656 -6.863 5.785 1 97.25 267 ILE B N 1
ATOM 5519 C CA . ILE B 1 267 ? 28.625 -6.766 6.82 1 97.25 267 ILE B CA 1
ATOM 5520 C C . ILE B 1 267 ? 28.875 -7.836 7.887 1 97.25 267 ILE B C 1
ATOM 5522 O O . ILE B 1 267 ? 29.219 -8.977 7.562 1 97.25 267 ILE B O 1
ATOM 5526 N N . THR B 1 268 ? 28.797 -7.465 9.102 1 97.62 268 THR B N 1
ATOM 5527 C CA . THR B 1 268 ? 29.031 -8.43 10.172 1 97.62 268 THR B CA 1
ATOM 5528 C C . THR B 1 268 ? 27.797 -9.297 10.406 1 97.62 268 THR B C 1
ATOM 5530 O O . THR B 1 268 ? 26.703 -8.961 9.953 1 97.62 268 THR B O 1
ATOM 5533 N N . ASP B 1 269 ? 27.984 -10.375 11.18 1 97.38 269 ASP B N 1
ATOM 5534 C CA . ASP B 1 269 ? 26.875 -11.258 11.547 1 97.38 269 ASP B CA 1
ATOM 5535 C C . ASP B 1 269 ? 25.812 -10.5 12.328 1 97.38 269 ASP B C 1
ATOM 5537 O O . ASP B 1 269 ? 24.609 -10.656 12.07 1 97.38 269 ASP B O 1
ATOM 5541 N N . SER B 1 270 ? 26.25 -9.711 13.203 1 97.62 270 SER B N 1
ATOM 5542 C CA . SER B 1 270 ? 25.328 -8.961 14.055 1 97.62 270 SER B CA 1
ATOM 5543 C C . SER B 1 270 ? 24.516 -7.957 13.242 1 97.62 270 SER B C 1
ATOM 5545 O O . SER B 1 270 ? 23.328 -7.766 13.492 1 97.62 270 SER B O 1
ATOM 5547 N N . GLN B 1 271 ? 25.172 -7.367 12.305 1 97.75 271 GLN B N 1
ATOM 5548 C CA . GLN B 1 271 ? 24.5 -6.406 11.438 1 97.75 271 GLN B CA 1
ATOM 5549 C C . GLN B 1 271 ? 23.484 -7.098 10.539 1 97.75 271 GLN B C 1
ATOM 5551 O O . GLN B 1 271 ? 22.344 -6.633 10.406 1 97.75 271 GLN B O 1
ATOM 5556 N N . ALA B 1 272 ? 23.859 -8.188 9.961 1 97.88 272 ALA B N 1
ATOM 5557 C CA . ALA B 1 272 ? 22.938 -8.969 9.141 1 97.88 272 ALA B CA 1
ATOM 5558 C C . ALA B 1 272 ? 21.75 -9.453 9.961 1 97.88 272 ALA B C 1
ATOM 5560 O O . ALA B 1 272 ? 20.609 -9.43 9.492 1 97.88 272 ALA B O 1
ATOM 5561 N N . LYS B 1 273 ? 22.016 -9.898 11.148 1 98.19 273 LYS B N 1
ATOM 5562 C CA . LYS B 1 273 ? 20.969 -10.336 12.055 1 98.19 273 LYS B CA 1
ATOM 5563 C C . LYS B 1 273 ? 19.984 -9.203 12.344 1 98.19 273 LYS B C 1
ATOM 5565 O O . LYS B 1 273 ? 18.766 -9.43 12.398 1 98.19 273 LYS B O 1
ATOM 5570 N N . LYS B 1 274 ? 20.453 -8.039 12.5 1 98.25 274 LYS B N 1
ATOM 5571 C CA . LYS B 1 274 ? 19.609 -6.879 12.766 1 98.25 274 LYS B CA 1
ATOM 5572 C C . LYS B 1 274 ? 18.656 -6.617 11.602 1 98.25 274 LYS B C 1
ATOM 5574 O O . LYS B 1 274 ? 17.484 -6.305 11.812 1 98.25 274 LYS B O 1
ATOM 5579 N N . ILE B 1 275 ? 19.156 -6.73 10.383 1 98.06 275 ILE B N 1
ATOM 5580 C CA . ILE B 1 275 ? 18.328 -6.566 9.195 1 98.06 275 ILE B CA 1
ATOM 5581 C C . ILE B 1 275 ? 17.156 -7.539 9.25 1 98.06 275 ILE B C 1
ATOM 5583 O O . ILE B 1 275 ? 16 -7.148 9.039 1 98.06 275 ILE B O 1
ATOM 5587 N N . VAL B 1 276 ? 17.422 -8.797 9.57 1 97.88 276 VAL B N 1
ATOM 5588 C CA . VAL B 1 276 ? 16.438 -9.867 9.578 1 97.88 276 VAL B CA 1
ATOM 5589 C C . VAL B 1 276 ? 15.406 -9.617 10.68 1 97.88 276 VAL B C 1
ATOM 5591 O O . VAL B 1 276 ? 14.203 -9.711 10.438 1 97.88 276 VAL B O 1
ATOM 5594 N N . GLU B 1 277 ? 15.859 -9.148 11.797 1 97.75 277 GLU B N 1
ATOM 5595 C CA . GLU B 1 277 ? 15.008 -8.945 12.969 1 97.75 277 GLU B CA 1
ATOM 5596 C C . GLU B 1 277 ? 14.102 -7.73 12.789 1 97.75 277 GLU B C 1
ATOM 5598 O O . GLU B 1 277 ? 12.945 -7.738 13.219 1 97.75 277 GLU B O 1
ATOM 5603 N N . LEU B 1 278 ? 14.594 -6.734 12.156 1 97.38 278 LEU B N 1
ATOM 5604 C CA . LEU B 1 278 ? 13.844 -5.5 11.977 1 97.38 278 LEU B CA 1
ATOM 5605 C C . LEU B 1 278 ? 12.578 -5.742 11.156 1 97.38 278 LEU B C 1
ATOM 5607 O O . LEU B 1 278 ? 11.586 -5.031 11.305 1 97.38 278 LEU B O 1
ATOM 5611 N N . VAL B 1 279 ? 12.656 -6.781 10.336 1 97.31 279 VAL B N 1
ATOM 5612 C CA . VAL B 1 279 ? 11.508 -7.02 9.461 1 97.31 279 VAL B CA 1
ATOM 5613 C C . VAL B 1 279 ? 10.906 -8.383 9.766 1 97.31 279 VAL B C 1
ATOM 5615 O O . VAL B 1 279 ? 10.234 -8.977 8.914 1 97.31 279 VAL B O 1
ATOM 5618 N N . ASP B 1 280 ? 11.195 -8.898 10.922 1 95.88 280 ASP B N 1
ATOM 5619 C CA . ASP B 1 280 ? 10.578 -10.094 11.492 1 95.88 280 ASP B CA 1
ATOM 5620 C C . ASP B 1 280 ? 10.711 -11.281 10.539 1 95.88 280 ASP B C 1
ATOM 5622 O O . ASP B 1 280 ? 9.734 -11.984 10.273 1 95.88 280 ASP B O 1
ATOM 5626 N N . ASN B 1 281 ? 11.836 -11.484 9.945 1 95.38 281 ASN B N 1
ATOM 5627 C CA . ASN B 1 281 ? 12.18 -12.609 9.094 1 95.38 281 ASN B CA 1
ATOM 5628 C C . ASN B 1 281 ? 11.234 -12.711 7.895 1 95.38 281 ASN B C 1
ATOM 5630 O O . ASN B 1 281 ? 11.102 -13.781 7.297 1 95.38 281 ASN B O 1
ATOM 5634 N N . HIS B 1 282 ? 10.508 -11.664 7.578 1 93.75 282 HIS B N 1
ATOM 5635 C CA . HIS B 1 282 ? 9.656 -11.648 6.398 1 93.75 282 HIS B CA 1
ATOM 5636 C C . HIS B 1 282 ? 10.484 -11.672 5.117 1 93.75 282 HIS B C 1
ATOM 5638 O O . HIS B 1 282 ? 11.172 -10.695 4.801 1 93.75 282 HIS B O 1
ATOM 5644 N N . SER B 1 283 ? 10.414 -12.727 4.367 1 90.94 283 SER B N 1
ATOM 5645 C CA . SER B 1 283 ? 11.336 -12.992 3.264 1 90.94 283 SER B CA 1
ATOM 5646 C C . SER B 1 283 ? 11.398 -11.805 2.305 1 90.94 283 SER B C 1
ATOM 5648 O O . SER B 1 283 ? 12.484 -11.383 1.899 1 90.94 283 SER B O 1
ATOM 5650 N N . TYR B 1 284 ? 10.305 -11.266 1.934 1 90.19 284 TYR B N 1
ATOM 5651 C CA . TYR B 1 284 ? 10.219 -10.141 1.011 1 90.19 284 TYR B CA 1
ATOM 5652 C C . TYR B 1 284 ? 10.93 -8.914 1.577 1 90.19 284 TYR B C 1
ATOM 5654 O O . TYR B 1 284 ? 11.75 -8.297 0.896 1 90.19 284 TYR B O 1
ATOM 5662 N N . TYR B 1 285 ? 10.695 -8.594 2.826 1 94.38 285 TYR B N 1
ATOM 5663 C CA . TYR B 1 285 ? 11.227 -7.379 3.426 1 94.38 285 TYR B CA 1
ATOM 5664 C C . TYR B 1 285 ? 12.672 -7.57 3.861 1 94.38 285 TYR B C 1
ATOM 5666 O O . TYR B 1 285 ? 13.445 -6.609 3.928 1 94.38 285 TYR B O 1
ATOM 5674 N N . VAL B 1 286 ? 13.086 -8.82 4.137 1 94.44 286 VAL B N 1
ATOM 5675 C CA . VAL B 1 286 ? 14.5 -9.07 4.41 1 94.44 286 VAL B CA 1
ATOM 5676 C C . VAL B 1 286 ? 15.336 -8.711 3.184 1 94.44 286 VAL B C 1
ATOM 5678 O O . VAL B 1 286 ? 16.328 -7.984 3.289 1 94.44 286 VAL B O 1
ATOM 5681 N N . GLN B 1 287 ? 14.891 -9.211 2.055 1 92.44 287 GLN B N 1
ATOM 5682 C CA . GLN B 1 287 ? 15.625 -8.938 0.823 1 92.44 287 GLN B CA 1
ATOM 5683 C C . GLN B 1 287 ? 15.578 -7.457 0.463 1 92.44 287 GLN B C 1
ATOM 5685 O O . GLN B 1 287 ? 16.578 -6.883 0.044 1 92.44 287 GLN B O 1
ATOM 5690 N N . GLN B 1 288 ? 14.453 -6.84 0.632 1 92.69 288 GLN B N 1
ATOM 5691 C CA . GLN B 1 288 ? 14.297 -5.422 0.311 1 92.69 288 GLN B CA 1
ATOM 5692 C C . GLN B 1 288 ? 15.195 -4.559 1.194 1 92.69 288 GLN B C 1
ATOM 5694 O O . GLN B 1 288 ? 15.906 -3.688 0.697 1 92.69 288 GLN B O 1
ATOM 5699 N N . LEU B 1 289 ? 15.102 -4.793 2.484 1 95.75 289 LEU B N 1
ATOM 5700 C CA . LEU B 1 289 ? 15.914 -4.008 3.406 1 95.75 289 LEU B CA 1
ATOM 5701 C C . LEU B 1 289 ? 17.406 -4.273 3.182 1 95.75 289 LEU B C 1
ATOM 5703 O O . LEU B 1 289 ? 18.203 -3.342 3.189 1 95.75 289 LEU B O 1
ATOM 5707 N N . ALA B 1 290 ? 17.75 -5.547 2.992 1 95.19 290 ALA B N 1
ATOM 5708 C CA . ALA B 1 290 ? 19.141 -5.883 2.707 1 95.19 290 ALA B CA 1
ATOM 5709 C C . ALA B 1 290 ? 19.641 -5.16 1.458 1 95.19 290 ALA B C 1
ATOM 5711 O O . ALA B 1 290 ? 20.766 -4.645 1.435 1 95.19 290 ALA B O 1
ATOM 5712 N N . GLN B 1 291 ? 18.812 -5.148 0.434 1 92.88 291 GLN B N 1
ATOM 5713 C CA . GLN B 1 291 ? 19.172 -4.453 -0.798 1 92.88 291 GLN B CA 1
ATOM 5714 C C . GLN B 1 291 ? 19.422 -2.967 -0.541 1 92.88 291 GLN B C 1
ATOM 5716 O O . GLN B 1 291 ? 20.391 -2.4 -1.024 1 92.88 291 GLN B O 1
ATOM 5721 N N . GLN B 1 292 ? 18.547 -2.369 0.202 1 94 292 GLN B N 1
ATOM 5722 C CA . GLN B 1 292 ? 18.656 -0.944 0.491 1 94 292 GLN B CA 1
ATOM 5723 C C . GLN B 1 292 ? 19.906 -0.65 1.327 1 94 292 GLN B C 1
ATOM 5725 O O . GLN B 1 292 ? 20.578 0.357 1.109 1 94 292 GLN B O 1
ATOM 5730 N N . VAL B 1 293 ? 20.156 -1.516 2.271 1 95.38 293 VAL B N 1
ATOM 5731 C CA . VAL B 1 293 ? 21.359 -1.365 3.07 1 95.38 293 VAL B CA 1
ATOM 5732 C C . VAL B 1 293 ? 22.594 -1.513 2.178 1 95.38 293 VAL B C 1
ATOM 5734 O O . VAL B 1 293 ? 23.531 -0.718 2.268 1 95.38 293 VAL B O 1
ATOM 5737 N N . TRP B 1 294 ? 22.609 -2.533 1.343 1 93.94 294 TRP B N 1
ATOM 5738 C CA . TRP B 1 294 ? 23.703 -2.785 0.415 1 93.94 294 TRP B CA 1
ATOM 5739 C C . TRP B 1 294 ? 23.953 -1.571 -0.473 1 93.94 294 TRP B C 1
ATOM 5741 O O . TRP B 1 294 ? 25.094 -1.154 -0.654 1 93.94 294 TRP B O 1
ATOM 5751 N N . LEU B 1 295 ? 22.891 -0.978 -1.019 1 91.31 295 LEU B N 1
ATOM 5752 C CA . LEU B 1 295 ? 22.969 0.176 -1.906 1 91.31 295 LEU B CA 1
ATOM 5753 C C . LEU B 1 295 ? 23.594 1.368 -1.188 1 91.31 295 LEU B C 1
ATOM 5755 O O . LEU B 1 295 ? 24.281 2.189 -1.812 1 91.31 295 LEU B O 1
ATOM 5759 N N . ARG B 1 296 ? 23.453 1.449 0.122 1 92.25 296 ARG B N 1
ATOM 5760 C CA . ARG B 1 296 ? 23.906 2.596 0.903 1 92.25 296 ARG B CA 1
ATOM 5761 C C . ARG B 1 296 ? 25.25 2.312 1.554 1 92.25 296 ARG B C 1
ATOM 5763 O O . ARG B 1 296 ? 25.812 3.174 2.238 1 92.25 296 ARG B O 1
ATOM 5770 N N . THR B 1 297 ? 25.672 1.086 1.349 1 92.38 297 THR B N 1
ATOM 5771 C CA . THR B 1 297 ? 26.969 0.696 1.882 1 92.38 297 THR B CA 1
ATOM 5772 C C . THR B 1 297 ? 28.062 0.842 0.82 1 92.38 297 THR B C 1
ATOM 5774 O O . THR B 1 297 ? 27.938 0.288 -0.275 1 92.38 297 THR B O 1
ATOM 5777 N N . THR B 1 298 ? 29.109 1.55 1.112 1 88.62 298 THR B N 1
ATOM 5778 C CA . THR B 1 298 ? 30.219 1.668 0.184 1 88.62 298 THR B CA 1
ATOM 5779 C C . THR B 1 298 ? 31.188 0.496 0.347 1 88.62 298 THR B C 1
ATOM 5781 O O . THR B 1 298 ? 31.406 -0.27 -0.595 1 88.62 298 THR B O 1
ATOM 5784 N N . GLN B 1 299 ? 31.703 0.374 1.552 1 91.44 299 GLN B N 1
ATOM 5785 C CA . GLN B 1 299 ? 32.625 -0.735 1.812 1 91.44 299 GLN B CA 1
ATOM 5786 C C . GLN B 1 299 ? 32.125 -1.58 2.988 1 91.44 299 GLN B C 1
ATOM 5788 O O . GLN B 1 299 ? 31.953 -2.791 2.852 1 91.44 299 GLN B O 1
ATOM 5793 N N . LYS B 1 300 ? 31.922 -0.849 4.094 1 94.56 300 LYS B N 1
ATOM 5794 C CA . LYS B 1 300 ? 31.484 -1.538 5.301 1 94.56 300 LYS B CA 1
ATOM 5795 C C . LYS B 1 300 ? 30.188 -0.946 5.828 1 94.56 300 LYS B C 1
ATOM 5797 O O . LYS B 1 300 ? 30.047 0.275 5.93 1 94.56 300 LYS B O 1
ATOM 5802 N N . SER B 1 301 ? 29.266 -1.837 6.188 1 94.88 301 SER B N 1
ATOM 5803 C CA . SER B 1 301 ? 28.016 -1.405 6.793 1 94.88 301 SER B CA 1
ATOM 5804 C C . SER B 1 301 ? 28.188 -1.105 8.273 1 94.88 301 SER B C 1
ATOM 5806 O O . SER B 1 301 ? 29.25 -1.353 8.844 1 94.88 301 SER B O 1
ATOM 5808 N N . ASN B 1 302 ? 27.203 -0.48 8.867 1 94.06 302 ASN B N 1
ATOM 5809 C CA . ASN B 1 302 ? 27.172 -0.244 10.305 1 94.06 302 ASN B CA 1
ATOM 5810 C C . ASN B 1 302 ? 25.75 -0.186 10.844 1 94.06 302 ASN B C 1
ATOM 5812 O O . ASN B 1 302 ? 24.797 -0.126 10.07 1 94.06 302 ASN B O 1
ATOM 5816 N N . LYS B 1 303 ? 25.656 -0.238 12.156 1 94.44 303 LYS B N 1
ATOM 5817 C CA . LYS B 1 303 ? 24.359 -0.338 12.828 1 94.44 303 LYS B CA 1
ATOM 5818 C C . LYS B 1 303 ? 23.5 0.884 12.539 1 94.44 303 LYS B C 1
ATOM 5820 O O . LYS B 1 303 ? 22.297 0.756 12.289 1 94.44 303 LYS B O 1
ATOM 5825 N N . LYS B 1 304 ? 24.047 2.014 12.57 1 94.38 304 LYS B N 1
ATOM 5826 C CA . LYS B 1 304 ? 23.297 3.252 12.352 1 94.38 304 LYS B CA 1
ATOM 5827 C C . LYS B 1 304 ? 22.734 3.311 10.93 1 94.38 304 LYS B C 1
ATOM 5829 O O . LYS B 1 304 ? 21.594 3.723 10.727 1 94.38 304 LYS B O 1
ATOM 5834 N N . LEU B 1 305 ? 23.578 2.84 10.016 1 95 305 LEU B N 1
ATOM 5835 C CA . LEU B 1 305 ? 23.156 2.799 8.617 1 95 305 LEU B CA 1
ATOM 5836 C C . LEU B 1 305 ? 21.938 1.891 8.453 1 95 305 LEU B C 1
ATOM 5838 O O . LEU B 1 305 ? 20.984 2.246 7.754 1 95 305 LEU B O 1
ATOM 5842 N N . ILE B 1 306 ? 21.984 0.769 9.094 1 97.19 306 ILE B N 1
ATOM 5843 C CA . ILE B 1 306 ? 20.906 -0.207 8.992 1 97.19 306 ILE B CA 1
ATOM 5844 C C . ILE B 1 306 ? 19.625 0.378 9.578 1 97.19 306 ILE B C 1
ATOM 5846 O O . ILE B 1 306 ? 18.547 0.294 8.961 1 97.19 306 ILE B O 1
ATOM 5850 N N . GLU B 1 307 ? 19.688 1.022 10.688 1 95.69 307 GLU B N 1
ATOM 5851 C CA . GLU B 1 307 ? 18.531 1.611 11.344 1 95.69 307 GLU B CA 1
ATOM 5852 C C . GLU B 1 307 ? 17.953 2.752 10.516 1 95.69 307 GLU B C 1
ATOM 5854 O O . GLU B 1 307 ? 16.734 2.844 10.352 1 95.69 307 GLU B O 1
ATOM 5859 N N . ASN B 1 308 ? 18.797 3.57 9.984 1 93.81 308 ASN B N 1
ATOM 5860 C CA . ASN B 1 308 ? 18.344 4.672 9.141 1 93.81 308 ASN B CA 1
ATOM 5861 C C . ASN B 1 308 ? 17.688 4.164 7.859 1 93.81 308 ASN B C 1
ATOM 5863 O O . ASN B 1 308 ? 16.719 4.746 7.387 1 93.81 308 ASN B O 1
ATOM 5867 N N . THR B 1 309 ? 18.297 3.107 7.344 1 94.81 309 THR B N 1
ATOM 5868 C CA . THR B 1 309 ? 17.75 2.527 6.125 1 94.81 309 THR B CA 1
ATOM 5869 C C . THR B 1 309 ? 16.375 1.924 6.391 1 94.81 309 THR B C 1
ATOM 5871 O O . THR B 1 309 ? 15.477 2.037 5.559 1 94.81 309 THR B O 1
ATOM 5874 N N . HIS B 1 310 ? 16.25 1.277 7.531 1 96.69 310 HIS B N 1
ATOM 5875 C CA . HIS B 1 310 ? 14.953 0.729 7.934 1 96.69 310 HIS B CA 1
ATOM 5876 C C . HIS B 1 310 ? 13.891 1.82 8.008 1 96.69 310 HIS B C 1
ATOM 5878 O O . HIS B 1 310 ? 12.789 1.657 7.484 1 96.69 310 HIS B O 1
ATOM 5884 N N . GLN B 1 311 ? 14.219 2.941 8.547 1 93.88 311 GLN B N 1
ATOM 5885 C CA . GLN B 1 311 ? 13.305 4.07 8.641 1 93.88 311 GLN B CA 1
ATOM 5886 C C . GLN B 1 311 ? 12.992 4.645 7.266 1 93.88 311 GLN B C 1
ATOM 5888 O O . GLN B 1 311 ? 11.844 4.992 6.977 1 93.88 311 GLN B O 1
ATOM 5893 N N . SER B 1 312 ? 14.008 4.688 6.48 1 91.56 312 SER B N 1
ATOM 5894 C CA . SER B 1 312 ? 13.82 5.184 5.125 1 91.56 312 SER B CA 1
ATOM 5895 C C . SER B 1 312 ? 12.875 4.289 4.332 1 91.56 312 SER B C 1
ATOM 5897 O O . SER B 1 312 ? 12.07 4.777 3.537 1 91.56 312 SER B O 1
ATOM 5899 N N . LEU B 1 313 ? 13.039 3.018 4.527 1 93.69 313 LEU B N 1
ATOM 5900 C CA . LEU B 1 313 ? 12.164 2.068 3.848 1 93.69 313 LEU B CA 1
ATOM 5901 C C . LEU B 1 313 ? 10.719 2.258 4.277 1 93.69 313 LEU B C 1
ATOM 5903 O O . LEU B 1 313 ? 9.812 2.244 3.445 1 93.69 313 LEU B O 1
ATOM 5907 N N . ILE B 1 314 ? 10.469 2.48 5.523 1 94.69 314 ILE B N 1
ATOM 5908 C CA . ILE B 1 314 ? 9.125 2.721 6.047 1 94.69 314 ILE B CA 1
ATOM 5909 C C . ILE B 1 314 ? 8.547 3.99 5.422 1 94.69 314 ILE B C 1
ATOM 5911 O O . ILE B 1 314 ? 7.387 4.016 5.012 1 94.69 314 ILE B O 1
ATOM 5915 N N . GLN B 1 315 ? 9.375 4.984 5.293 1 89.88 315 GLN B N 1
ATOM 5916 C CA . GLN B 1 315 ? 8.93 6.234 4.695 1 89.88 315 GLN B CA 1
ATOM 5917 C C . GLN B 1 315 ? 8.57 6.043 3.223 1 89.88 315 GLN B C 1
ATOM 5919 O O . GLN B 1 315 ? 7.617 6.652 2.727 1 89.88 315 GLN B O 1
ATOM 5924 N N . GLN B 1 316 ? 9.32 5.211 2.627 1 90 316 GLN B N 1
ATOM 5925 C CA . GLN B 1 316 ? 9.062 4.922 1.219 1 90 316 GLN B CA 1
ATOM 5926 C C . GLN B 1 316 ? 7.695 4.273 1.031 1 90 316 GLN B C 1
ATOM 5928 O O . GLN B 1 316 ? 7.012 4.527 0.037 1 90 316 GLN B O 1
ATOM 5933 N N . LEU B 1 317 ? 7.312 3.518 1.956 1 93.19 317 LEU B N 1
ATOM 5934 C CA . LEU B 1 317 ? 6.066 2.764 1.852 1 93.19 317 LEU B CA 1
ATOM 5935 C C . LEU B 1 317 ? 4.918 3.52 2.51 1 93.19 317 LEU B C 1
ATOM 5937 O O . LEU B 1 317 ? 3.756 3.123 2.381 1 93.19 317 LEU B O 1
ATOM 5941 N N . SER B 1 318 ? 5.188 4.621 3.088 1 91.81 318 SER B N 1
ATOM 5942 C CA . SER B 1 318 ? 4.254 5.32 3.969 1 91.81 318 SER B CA 1
ATOM 5943 C C . SER B 1 318 ? 2.994 5.738 3.223 1 91.81 318 SER B C 1
ATOM 5945 O O . SER B 1 318 ? 1.894 5.691 3.775 1 91.81 318 SER B O 1
ATOM 5947 N N . LEU B 1 319 ? 3.182 6.188 1.959 1 89.06 319 LEU B N 1
ATOM 5948 C CA . LEU B 1 319 ? 2.021 6.609 1.184 1 89.06 319 LEU B CA 1
ATOM 5949 C C . LEU B 1 319 ? 0.993 5.484 1.091 1 89.06 319 LEU B C 1
ATOM 5951 O O . LEU B 1 319 ? -0.203 5.715 1.28 1 89.06 319 LEU B O 1
ATOM 5955 N N . LEU B 1 320 ? 1.437 4.34 0.855 1 92.31 320 LEU B N 1
ATOM 5956 C CA . LEU B 1 320 ? 0.539 3.197 0.707 1 92.31 320 LEU B CA 1
ATOM 5957 C C . LEU B 1 320 ? 0.005 2.746 2.062 1 92.31 320 LEU B C 1
ATOM 5959 O O . LEU B 1 320 ? -1.133 2.281 2.16 1 92.31 320 LEU B O 1
ATOM 5963 N N . PHE B 1 321 ? 0.806 2.912 3.131 1 94 321 PHE B N 1
ATOM 5964 C CA . PHE B 1 321 ? 0.326 2.621 4.477 1 94 321 PHE B CA 1
ATOM 5965 C C . PHE B 1 321 ? -0.8 3.57 4.867 1 94 321 PHE B C 1
ATOM 5967 O O . PHE B 1 321 ? -1.782 3.156 5.484 1 94 321 PHE B O 1
ATOM 5974 N N . ILE B 1 322 ? -0.644 4.797 4.465 1 91.25 322 ILE B N 1
ATOM 5975 C CA . ILE B 1 322 ? -1.685 5.789 4.723 1 91.25 322 ILE B CA 1
ATOM 5976 C C . ILE B 1 322 ? -2.971 5.383 4.008 1 91.25 322 ILE B C 1
ATOM 5978 O O . ILE B 1 322 ? -4.043 5.359 4.613 1 91.25 322 ILE B O 1
ATOM 5982 N N . THR B 1 323 ? -2.865 5.023 2.744 1 88.75 323 THR B N 1
ATOM 5983 C CA . THR B 1 323 ? -4.012 4.617 1.943 1 88.75 323 THR B CA 1
ATOM 5984 C C . THR B 1 323 ? -4.715 3.418 2.576 1 88.75 323 THR B C 1
ATOM 5986 O O . THR B 1 323 ? -5.941 3.398 2.689 1 88.75 323 THR B O 1
ATOM 5989 N N . LEU B 1 324 ? -3.945 2.502 3.014 1 92.31 324 LEU B N 1
ATOM 5990 C CA . LEU B 1 324 ? -4.488 1.316 3.668 1 92.31 324 LEU B CA 1
ATOM 5991 C C . LEU B 1 324 ? -5.219 1.693 4.953 1 92.31 324 LEU B C 1
ATOM 5993 O O . LEU B 1 324 ? -6.328 1.22 5.203 1 92.31 324 LEU B O 1
ATOM 5997 N N . THR B 1 325 ? -4.668 2.568 5.727 1 92.94 325 THR B N 1
ATOM 5998 C CA . THR B 1 325 ? -5.203 2.955 7.027 1 92.94 325 THR B CA 1
ATOM 5999 C C . THR B 1 325 ? -6.52 3.711 6.863 1 92.94 325 THR B C 1
ATOM 6001 O O . THR B 1 325 ? -7.422 3.578 7.691 1 92.94 325 THR B O 1
ATOM 6004 N N . GLU B 1 326 ? -6.617 4.426 5.828 1 87.88 326 GLU B N 1
ATOM 6005 C CA . GLU B 1 326 ? -7.812 5.23 5.574 1 87.88 326 GLU B CA 1
ATOM 6006 C C . GLU B 1 326 ? -9.023 4.344 5.289 1 87.88 326 GLU B C 1
ATOM 6008 O O . GLU B 1 326 ? -10.164 4.789 5.395 1 87.88 326 GLU B O 1
ATOM 6013 N N . THR B 1 327 ? -8.812 3.117 4.918 1 88.56 327 THR B N 1
ATOM 6014 C CA . THR B 1 327 ? -9.914 2.205 4.648 1 88.56 327 THR B CA 1
ATOM 6015 C C . THR B 1 327 ? -10.438 1.595 5.945 1 88.56 327 THR B C 1
ATOM 6017 O O . THR B 1 327 ? -11.469 0.921 5.949 1 88.56 327 THR B O 1
ATOM 6020 N N . LEU B 1 328 ? -9.797 1.828 7.039 1 92.69 328 LEU B N 1
ATOM 6021 C CA . LEU B 1 328 ? -10.156 1.19 8.297 1 92.69 328 LEU B CA 1
ATOM 6022 C C . LEU B 1 328 ? -11.125 2.062 9.094 1 92.69 328 LEU B C 1
ATOM 6024 O O . LEU B 1 328 ? -11 3.289 9.102 1 92.69 328 LEU B O 1
ATOM 6028 N N . THR B 1 329 ? -12.039 1.44 9.773 1 91.94 329 THR B N 1
ATOM 6029 C CA . THR B 1 329 ? -12.953 2.145 10.664 1 91.94 329 THR B CA 1
ATOM 6030 C C . THR B 1 329 ? -12.25 2.533 11.961 1 91.94 329 THR B C 1
ATOM 6032 O O . THR B 1 329 ? -11.172 2.029 12.266 1 91.94 329 THR B O 1
ATOM 6035 N N . ASN B 1 330 ? -12.922 3.365 12.727 1 90.56 330 ASN B N 1
ATOM 6036 C CA . ASN B 1 330 ? -12.367 3.793 14 1 90.56 330 ASN B CA 1
ATOM 6037 C C . ASN B 1 330 ? -12.203 2.619 14.961 1 90.56 330 ASN B C 1
ATOM 6039 O O . ASN B 1 330 ? -11.211 2.537 15.688 1 90.56 330 ASN B O 1
ATOM 6043 N N . THR B 1 331 ? -13.164 1.748 14.898 1 94.31 331 THR B N 1
ATOM 6044 C CA . THR B 1 331 ? -13.102 0.604 15.805 1 94.31 331 THR B CA 1
ATOM 6045 C C . THR B 1 331 ? -11.977 -0.348 15.391 1 94.31 331 THR B C 1
ATOM 6047 O O . THR B 1 331 ? -11.32 -0.94 16.25 1 94.31 331 THR B O 1
ATOM 6050 N N . GLN B 1 332 ? -11.766 -0.477 14.117 1 96 332 GLN B N 1
ATOM 6051 C CA . GLN B 1 332 ? -10.664 -1.302 13.641 1 96 332 GLN B CA 1
ATOM 6052 C C . GLN B 1 332 ? -9.312 -0.71 14.047 1 96 332 GLN B C 1
ATOM 6054 O O . GLN B 1 332 ? -8.414 -1.438 14.469 1 96 332 GLN B O 1
ATOM 6059 N N . LEU B 1 333 ? -9.219 0.567 13.961 1 95.25 333 LEU B N 1
ATOM 6060 C CA . LEU B 1 333 ? -7.992 1.244 14.375 1 95.25 333 LEU B CA 1
ATOM 6061 C C . LEU B 1 333 ? -7.781 1.11 15.875 1 95.25 333 LEU B C 1
ATOM 6063 O O . LEU B 1 333 ? -6.652 0.907 16.328 1 95.25 333 LEU B O 1
ATOM 6067 N N . GLY B 1 334 ? -8.906 1.272 16.594 1 95.19 334 GLY B N 1
ATOM 6068 C CA . GLY B 1 334 ? -8.812 1.047 18.016 1 95.19 334 GLY B CA 1
ATOM 6069 C C . GLY B 1 334 ? -8.312 -0.34 18.375 1 95.19 334 GLY B C 1
ATOM 6070 O O . GLY B 1 334 ? -7.492 -0.497 19.281 1 95.19 334 GLY B O 1
ATOM 6071 N N . PHE B 1 335 ? -8.805 -1.325 17.672 1 97.06 335 PHE B N 1
ATOM 6072 C CA . PHE B 1 335 ? -8.391 -2.711 17.875 1 97.06 335 PHE B CA 1
ATOM 6073 C C . PHE B 1 335 ? -6.898 -2.875 17.609 1 97.06 335 PHE B C 1
ATOM 6075 O O . PHE B 1 335 ? -6.191 -3.498 18.406 1 97.06 335 PHE B O 1
ATOM 6082 N N . LEU B 1 336 ? -6.41 -2.316 16.531 1 97.38 336 LEU B N 1
ATOM 6083 C CA . LEU B 1 336 ? -4.996 -2.398 16.188 1 97.38 336 LEU B CA 1
ATOM 6084 C C . LEU B 1 336 ? -4.133 -1.701 17.234 1 97.38 336 LEU B C 1
ATOM 6086 O O . LEU B 1 336 ? -3.057 -2.189 17.578 1 97.38 336 LEU B O 1
ATOM 6090 N N . LYS B 1 337 ? -4.582 -0.577 17.688 1 96.38 337 LYS B N 1
ATOM 6091 C CA . LYS B 1 337 ? -3.857 0.148 18.734 1 96.38 337 LYS B CA 1
ATOM 6092 C C . LYS B 1 337 ? -3.738 -0.688 20 1 96.38 337 LYS B C 1
ATOM 6094 O O . LYS B 1 337 ? -2.674 -0.735 20.625 1 96.38 337 LYS B O 1
ATOM 6099 N N . ALA B 1 338 ? -4.844 -1.348 20.391 1 96.12 338 ALA B N 1
ATOM 6100 C CA . ALA B 1 338 ? -4.84 -2.221 21.562 1 96.12 338 ALA B CA 1
ATOM 6101 C C . ALA B 1 338 ? -3.812 -3.338 21.406 1 96.12 338 ALA B C 1
ATOM 6103 O O . ALA B 1 338 ? -3.051 -3.617 22.344 1 96.12 338 ALA B O 1
ATOM 6104 N N . LEU B 1 339 ? -3.764 -3.924 20.266 1 95.94 339 LEU B N 1
ATOM 6105 C CA . LEU B 1 339 ? -2.818 -5.004 20 1 95.94 339 LEU B CA 1
ATOM 6106 C C . LEU B 1 339 ? -1.382 -4.5 20.078 1 95.94 339 LEU B C 1
ATOM 6108 O O . LEU B 1 339 ? -0.517 -5.172 20.641 1 95.94 339 LEU B O 1
ATOM 6112 N N . LEU B 1 340 ? -1.14 -3.373 19.562 1 96.19 340 LEU B N 1
ATOM 6113 C CA . LEU B 1 340 ? 0.201 -2.799 19.547 1 96.19 340 LEU B CA 1
ATOM 6114 C C . LEU B 1 340 ? 0.656 -2.438 20.953 1 96.19 340 LEU B C 1
ATOM 6116 O O . LEU B 1 340 ? 1.854 -2.445 21.25 1 96.19 340 LEU B O 1
ATOM 6120 N N . ASN B 1 341 ? -0.33 -2.145 21.766 1 94.94 341 ASN B N 1
ATOM 6121 C CA . ASN B 1 341 ? -0.015 -1.811 23.156 1 94.94 341 ASN B CA 1
ATOM 6122 C C . ASN B 1 341 ? 0.154 -3.064 24.016 1 94.94 341 ASN B C 1
ATOM 6124 O O . ASN B 1 341 ? 0.367 -2.973 25.219 1 94.94 341 ASN B O 1
ATOM 6128 N N . GLY B 1 342 ? 0.001 -4.211 23.438 1 92 342 GLY B N 1
ATOM 6129 C CA . GLY B 1 342 ? 0.291 -5.469 24.109 1 92 342 GLY B CA 1
ATOM 6130 C C . GLY B 1 342 ? -0.888 -6.016 24.891 1 92 342 GLY B C 1
ATOM 6131 O O . GLY B 1 342 ? -0.722 -6.887 25.734 1 92 342 GLY B O 1
ATOM 6132 N N . GLU B 1 343 ? -2.076 -5.473 24.578 1 92.94 343 GLU B N 1
ATOM 6133 C CA . GLU B 1 343 ? -3.242 -5.996 25.281 1 92.94 343 GLU B CA 1
ATOM 6134 C C . GLU B 1 343 ? -3.455 -7.477 24.969 1 92.94 343 GLU B C 1
ATOM 6136 O O . GLU B 1 343 ? -3.416 -7.887 23.812 1 92.94 343 GLU B O 1
ATOM 6141 N N . GLN B 1 344 ? -3.627 -8.242 25.984 1 88.25 344 GLN B N 1
ATOM 6142 C CA . GLN B 1 344 ? -3.764 -9.68 25.812 1 88.25 344 GLN B CA 1
ATOM 6143 C C . GLN B 1 344 ? -5.234 -10.094 25.75 1 88.25 344 GLN B C 1
ATOM 6145 O O . GLN B 1 344 ? -5.609 -10.969 24.969 1 88.25 344 GLN B O 1
ATOM 6150 N N . ASN B 1 345 ? -6.074 -9.438 26.594 1 91.06 345 ASN B N 1
ATOM 6151 C CA . ASN B 1 345 ? -7.504 -9.727 26.609 1 91.06 345 ASN B CA 1
ATOM 6152 C C . ASN B 1 345 ? -8.312 -8.617 25.953 1 91.06 345 ASN B C 1
ATOM 6154 O O . ASN B 1 345 ? -8.883 -7.766 26.656 1 91.06 345 ASN B O 1
ATOM 6158 N N . LEU B 1 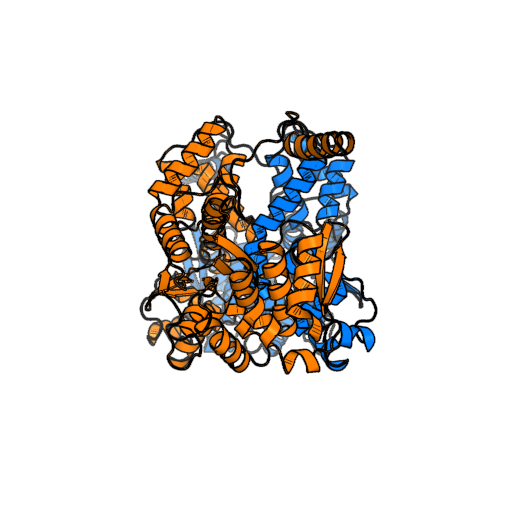346 ? -8.523 -8.797 24.734 1 92.44 346 LEU B N 1
ATOM 6159 C CA . LEU B 1 346 ? -9.117 -7.734 23.938 1 92.44 346 LEU B CA 1
ATOM 6160 C C . LEU B 1 346 ? -10.609 -7.605 24.219 1 92.44 346 LEU B C 1
ATOM 6162 O O . LEU B 1 346 ? -11.203 -6.562 23.938 1 92.44 346 LEU B O 1
ATOM 6166 N N . SER B 1 347 ? -11.195 -8.695 24.797 1 92.25 347 SER B N 1
ATOM 6167 C CA . SER B 1 347 ? -12.633 -8.68 25.047 1 92.25 347 SER B CA 1
ATOM 6168 C C . SER B 1 347 ? -12.93 -8.258 26.469 1 92.25 347 SER B C 1
ATOM 6170 O O . SER B 1 347 ? -14.094 -8.234 26.891 1 92.25 347 SER B O 1
ATOM 6172 N N . SER B 1 348 ? -11.922 -7.949 27.234 1 93.88 348 SER B N 1
ATOM 6173 C CA . SER B 1 348 ? -12.156 -7.453 28.594 1 93.88 348 SER B CA 1
ATOM 6174 C C . SER B 1 348 ? -12.844 -6.09 28.562 1 93.88 348 SER B C 1
ATOM 6176 O O . SER B 1 348 ? -12.594 -5.281 27.672 1 93.88 348 SER B O 1
ATOM 6178 N N . LYS B 1 349 ? -13.641 -5.871 29.5 1 93.06 349 LYS B N 1
ATOM 6179 C CA . LYS B 1 349 ? -14.398 -4.621 29.578 1 93.06 349 LYS B CA 1
ATOM 6180 C C . LYS B 1 349 ? -13.461 -3.418 29.609 1 93.06 349 LYS B C 1
ATOM 6182 O O . LYS B 1 349 ? -13.703 -2.418 28.922 1 93.06 349 LYS B O 1
ATOM 6187 N N . GLU B 1 350 ? -12.461 -3.482 30.297 1 93.56 350 GLU B N 1
ATOM 6188 C CA . GLU B 1 350 ? -11.492 -2.393 30.422 1 93.56 350 GLU B CA 1
ATOM 6189 C C . GLU B 1 350 ? -10.883 -2.039 29.078 1 93.56 350 GLU B C 1
ATOM 6191 O O . GLU B 1 350 ? -10.828 -0.866 28.703 1 93.56 350 GLU B O 1
ATOM 6196 N N . VAL B 1 351 ? -10.461 -3.023 28.375 1 94.75 351 VAL B N 1
ATOM 6197 C CA . VAL B 1 351 ? -9.828 -2.818 27.078 1 94.75 351 VAL B CA 1
ATOM 6198 C C . VAL B 1 351 ? -10.852 -2.271 26.078 1 94.75 351 VAL B C 1
ATOM 6200 O O . VAL B 1 351 ? -10.562 -1.334 25.328 1 94.75 351 VAL B O 1
ATOM 6203 N N . MET B 1 352 ? -12.023 -2.818 26.047 1 95.38 352 MET B N 1
ATOM 6204 C CA . MET B 1 352 ? -13.078 -2.377 25.141 1 95.38 352 MET B CA 1
ATOM 6205 C C . MET B 1 352 ? -13.422 -0.91 25.375 1 95.38 352 MET B C 1
ATOM 6207 O O . MET B 1 352 ? -13.633 -0.155 24.422 1 95.38 352 MET B O 1
ATOM 6211 N N . ASP B 1 353 ? -13.406 -0.544 26.594 1 92.31 353 ASP B N 1
ATOM 6212 C CA . ASP B 1 353 ? -13.727 0.84 26.938 1 92.31 353 ASP B CA 1
ATOM 6213 C C . ASP B 1 353 ? -12.562 1.771 26.578 1 92.31 353 ASP B C 1
ATOM 6215 O O . ASP B 1 353 ? -12.773 2.84 26 1 92.31 353 ASP B O 1
ATOM 6219 N N . THR B 1 354 ? -11.422 1.361 26.891 1 91.44 354 THR B N 1
ATOM 6220 C CA . THR B 1 354 ? -10.234 2.176 26.688 1 91.44 354 THR B CA 1
ATOM 6221 C C . THR B 1 354 ? -10.023 2.457 25.203 1 91.44 354 THR B C 1
ATOM 6223 O O . THR B 1 354 ? -9.695 3.582 24.812 1 91.44 354 THR B O 1
ATOM 6226 N N . TYR B 1 355 ? -10.273 1.479 24.375 1 93.56 355 TYR B N 1
ATOM 6227 C CA . TYR B 1 355 ? -9.977 1.595 22.953 1 93.56 355 TYR B CA 1
ATOM 6228 C C . TYR B 1 355 ? -11.258 1.715 22.141 1 93.56 355 TYR B C 1
ATOM 6230 O O . TYR B 1 355 ? -11.219 1.68 20.906 1 93.56 355 TYR B O 1
ATOM 6238 N N . LYS B 1 356 ? -12.398 1.729 22.797 1 91.38 356 LYS B N 1
ATOM 6239 C CA . LYS B 1 356 ? -13.703 1.958 22.188 1 91.38 356 LYS B CA 1
ATOM 6240 C C . LYS B 1 356 ? -14.031 0.886 21.156 1 91.38 356 LYS B C 1
ATOM 6242 O O . LYS B 1 356 ? -14.367 1.203 20.016 1 91.38 356 LYS B O 1
ATOM 6247 N N . LEU B 1 357 ? -14.016 -0.331 21.609 1 94.81 357 LEU B N 1
ATOM 6248 C CA . LEU B 1 357 ? -14.172 -1.466 20.703 1 94.81 357 LEU B CA 1
ATOM 6249 C C . LEU B 1 357 ? -15.633 -1.917 20.656 1 94.81 357 LEU B C 1
ATOM 6251 O O . LEU B 1 357 ? -16 -2.732 19.812 1 94.81 357 LEU B O 1
ATOM 6255 N N . GLY B 1 358 ? -16.406 -1.366 21.516 1 92.44 358 GLY B N 1
ATOM 6256 C CA . GLY B 1 358 ? -17.812 -1.739 21.547 1 92.44 358 GLY B CA 1
ATOM 6257 C C . GLY B 1 358 ? -18.078 -2.943 22.438 1 92.44 358 GLY B C 1
ATOM 6258 O O . GLY B 1 358 ? -17.688 -2.965 23.594 1 92.44 358 GLY B O 1
ATOM 6259 N N . SER B 1 359 ? -18.688 -4 21.859 1 92.12 359 SER B N 1
ATOM 6260 C CA . SER B 1 359 ? -19.078 -5.195 22.609 1 92.12 359 SER B CA 1
ATOM 6261 C C . SER B 1 359 ? -18.141 -6.359 22.312 1 92.12 359 SER B C 1
ATOM 6263 O O . SER B 1 359 ? -17.328 -6.285 21.391 1 92.12 359 SER B O 1
ATOM 6265 N N . SER B 1 360 ? -18.281 -7.406 23.125 1 91.94 360 SER B N 1
ATOM 6266 C CA . SER B 1 360 ? -17.484 -8.609 22.891 1 91.94 360 SER B CA 1
ATOM 6267 C C . SER B 1 360 ? -17.797 -9.227 21.531 1 91.94 360 SER B C 1
ATOM 6269 O O . SER B 1 360 ? -16.891 -9.742 20.859 1 91.94 360 SER B O 1
ATOM 6271 N N . ALA B 1 361 ? -18.984 -9.148 21.234 1 92.81 361 ALA B N 1
ATOM 6272 C CA . ALA B 1 361 ? -19.375 -9.648 19.906 1 92.81 361 ALA B CA 1
ATOM 6273 C C . ALA B 1 361 ? -18.719 -8.836 18.797 1 92.81 361 ALA B C 1
ATOM 6275 O O . ALA B 1 361 ? -18.297 -9.398 17.781 1 92.81 361 ALA B O 1
ATOM 6276 N N . ASN B 1 362 ? -18.562 -7.582 19.016 1 94.25 362 ASN B N 1
ATOM 6277 C CA . ASN B 1 362 ? -17.938 -6.719 18.016 1 94.25 362 ASN B CA 1
ATOM 6278 C C . ASN B 1 362 ? -16.438 -6.996 17.891 1 94.25 362 ASN B C 1
ATOM 6280 O O . ASN B 1 362 ? -15.883 -6.906 16.797 1 94.25 362 ASN B O 1
ATOM 6284 N N . VAL B 1 363 ? -15.875 -7.297 19 1 95.19 363 VAL B N 1
ATOM 6285 C CA . VAL B 1 363 ? -14.445 -7.602 19 1 95.19 363 VAL B CA 1
ATOM 6286 C C . VAL B 1 363 ? -14.172 -8.797 18.078 1 95.19 363 VAL B C 1
ATOM 6288 O O . VAL B 1 363 ? -13.195 -8.789 17.328 1 95.19 363 VAL B O 1
ATOM 6291 N N . VAL B 1 364 ? -14.992 -9.766 18.109 1 93.56 364 VAL B N 1
ATOM 6292 C CA . VAL B 1 364 ? -14.852 -10.945 17.25 1 93.56 364 VAL B CA 1
ATOM 6293 C C . VAL B 1 364 ? -14.984 -10.539 15.781 1 93.56 364 VAL B C 1
ATOM 6295 O O . VAL B 1 364 ? -14.211 -10.992 14.938 1 93.56 364 VAL B O 1
ATOM 6298 N N . LYS B 1 365 ? -15.906 -9.68 15.531 1 95.38 365 LYS B N 1
ATOM 6299 C CA . LYS B 1 365 ? -16.125 -9.195 14.172 1 95.38 365 LYS B CA 1
ATOM 6300 C C . LYS B 1 365 ? -14.922 -8.391 13.68 1 95.38 365 LYS B C 1
ATOM 6302 O O . LYS B 1 365 ? -14.523 -8.5 12.516 1 95.38 365 LYS B O 1
ATOM 6307 N N . LEU B 1 366 ? -14.391 -7.57 14.586 1 95.81 366 LEU B N 1
ATOM 6308 C CA . LEU B 1 366 ? -13.219 -6.77 14.258 1 95.81 366 LEU B CA 1
ATOM 6309 C C . LEU B 1 366 ? -12.031 -7.66 13.898 1 95.81 366 LEU B C 1
ATOM 6311 O O . LEU B 1 366 ? -11.344 -7.414 12.898 1 95.81 366 LEU B O 1
ATOM 6315 N N . LYS B 1 367 ? -11.828 -8.664 14.672 1 94.31 367 LYS B N 1
ATOM 6316 C CA . LYS B 1 367 ? -10.75 -9.617 14.414 1 94.31 367 LYS B CA 1
ATOM 6317 C C . LYS B 1 367 ? -10.906 -10.258 13.039 1 94.31 367 LYS B C 1
ATOM 6319 O O . LYS B 1 367 ? -9.953 -10.297 12.258 1 94.31 367 LYS B O 1
ATOM 6324 N N . ARG B 1 368 ? -12.039 -10.695 12.781 1 93 368 ARG B N 1
ATOM 6325 C CA . ARG B 1 368 ? -12.312 -11.359 11.508 1 93 368 ARG B CA 1
ATOM 6326 C C . ARG B 1 368 ? -12.109 -10.414 10.336 1 93 368 ARG B C 1
ATOM 6328 O O . ARG B 1 368 ? -11.508 -10.789 9.328 1 93 368 ARG B O 1
ATOM 6335 N N . ALA B 1 369 ? -12.594 -9.219 10.484 1 94.31 369 ALA B N 1
ATOM 6336 C CA . ALA B 1 369 ? -12.484 -8.227 9.422 1 94.31 369 ALA B CA 1
ATOM 6337 C C . ALA B 1 369 ? -11.023 -7.918 9.109 1 94.31 369 ALA B C 1
ATOM 6339 O O . ALA B 1 369 ? -10.641 -7.824 7.938 1 94.31 369 ALA B O 1
ATOM 6340 N N . LEU B 1 370 ? -10.219 -7.773 10.125 1 95.69 370 LEU B N 1
ATOM 6341 C CA . LEU B 1 370 ? -8.812 -7.414 9.953 1 95.69 370 LEU B CA 1
ATOM 6342 C C . LEU B 1 370 ? -8.016 -8.594 9.398 1 95.69 370 LEU B C 1
ATOM 6344 O O . LEU B 1 370 ? -7.039 -8.398 8.672 1 95.69 370 LEU B O 1
ATOM 6348 N N . VAL B 1 371 ? -8.43 -9.805 9.672 1 92.31 371 VAL B N 1
ATOM 6349 C CA . VAL B 1 371 ? -7.828 -11.008 9.094 1 92.31 371 VAL B CA 1
ATOM 6350 C C . VAL B 1 371 ? -8.227 -11.133 7.629 1 92.31 371 VAL B C 1
ATOM 6352 O O . VAL B 1 371 ? -7.379 -11.391 6.77 1 92.31 371 VAL B O 1
ATOM 6355 N N . ASP B 1 372 ? -9.484 -10.828 7.387 1 88.62 372 ASP B N 1
ATOM 6356 C CA . ASP B 1 372 ? -9.977 -10.891 6.016 1 88.62 372 ASP B CA 1
ATOM 6357 C C . ASP B 1 372 ? -9.281 -9.867 5.129 1 88.62 372 ASP B C 1
ATOM 6359 O O . ASP B 1 372 ? -9.07 -10.102 3.939 1 88.62 372 ASP B O 1
ATOM 6363 N N . LYS B 1 373 ? -8.859 -8.75 5.73 1 90.06 373 LYS B N 1
ATOM 6364 C CA . LYS B 1 373 ? -8.164 -7.695 5 1 90.06 373 LYS B CA 1
ATOM 6365 C C . LYS B 1 373 ? -6.668 -7.984 4.906 1 90.06 373 LYS B C 1
ATOM 6367 O O . LYS B 1 373 ? -5.91 -7.188 4.348 1 90.06 373 LYS B O 1
ATOM 6372 N N . ASP B 1 374 ? -6.258 -9.047 5.492 1 89.12 374 ASP B N 1
ATOM 6373 C CA . ASP B 1 374 ? -4.871 -9.508 5.477 1 89.12 374 ASP B CA 1
ATOM 6374 C C . ASP B 1 374 ? -3.963 -8.539 6.227 1 89.12 374 ASP B C 1
ATOM 6376 O O . ASP B 1 374 ? -2.797 -8.359 5.863 1 89.12 374 ASP B O 1
ATOM 6380 N N . ILE B 1 375 ? -4.523 -7.848 7.156 1 94.25 375 ILE B N 1
ATOM 6381 C CA . ILE B 1 375 ? -3.736 -6.969 8.016 1 94.25 375 ILE B CA 1
ATOM 6382 C C . ILE B 1 375 ? -3.17 -7.77 9.188 1 94.25 375 ILE B C 1
ATOM 6384 O O . ILE B 1 375 ? -1.997 -7.621 9.539 1 94.25 375 ILE B O 1
ATOM 6388 N N . LEU B 1 376 ? -4.043 -8.648 9.672 1 94.5 376 LEU B N 1
ATOM 6389 C CA . LEU B 1 376 ? -3.635 -9.539 10.758 1 94.5 376 LEU B CA 1
ATOM 6390 C C . LEU B 1 376 ? -3.707 -10.992 10.312 1 94.5 376 LEU B C 1
ATOM 6392 O O . LEU B 1 376 ? -4.418 -11.328 9.359 1 94.5 376 LEU B O 1
ATOM 6396 N N . ASP B 1 377 ? -2.889 -11.727 10.898 1 89.62 377 ASP B N 1
ATOM 6397 C CA . ASP B 1 377 ? -2.957 -13.18 10.781 1 89.62 377 ASP B CA 1
ATOM 6398 C C . ASP B 1 377 ? -3.318 -13.828 12.117 1 89.62 377 ASP B C 1
ATOM 6400 O O . ASP B 1 377 ? -2.895 -13.352 13.172 1 89.62 377 ASP B O 1
ATOM 6404 N N . ASP B 1 378 ? -4.129 -14.789 12.039 1 88.19 378 ASP B N 1
ATOM 6405 C CA . ASP B 1 378 ? -4.539 -15.523 13.234 1 88.19 378 ASP B CA 1
ATOM 6406 C C . ASP B 1 378 ? -4 -16.953 13.211 1 88.19 378 ASP B C 1
ATOM 6408 O O . ASP B 1 378 ? -4.531 -17.812 12.5 1 88.19 378 ASP B O 1
ATOM 6412 N N . MET B 1 379 ? -2.977 -17.203 13.969 1 80.69 379 MET B N 1
ATOM 6413 C CA . MET B 1 379 ? -2.418 -18.547 14.086 1 80.69 379 MET B CA 1
ATOM 6414 C C . MET B 1 379 ? -2.799 -19.172 15.422 1 80.69 379 MET B C 1
ATOM 6416 O O . MET B 1 379 ? -2.105 -18.984 16.422 1 80.69 379 MET B O 1
ATOM 6420 N N . ALA B 1 380 ? -3.793 -20 15.391 1 80.19 380 ALA B N 1
ATOM 6421 C CA . ALA B 1 380 ? -4.27 -20.719 16.562 1 80.19 380 ALA B CA 1
ATOM 6422 C C . ALA B 1 380 ? -4.57 -19.75 17.719 1 80.19 380 ALA B C 1
ATOM 6424 O O . ALA B 1 380 ? -4.129 -19.969 18.844 1 80.19 380 ALA B O 1
ATOM 6425 N N . GLY B 1 381 ? -5.078 -18.594 17.391 1 81.12 381 GLY B N 1
ATOM 6426 C CA . GLY B 1 381 ? -5.516 -17.672 18.422 1 81.12 381 GLY B CA 1
ATOM 6427 C C . GLY B 1 381 ? -4.539 -16.531 18.656 1 81.12 381 GLY B C 1
ATOM 6428 O O . GLY B 1 381 ? -4.875 -15.547 19.297 1 81.12 381 GLY B O 1
ATOM 6429 N N . ILE B 1 382 ? -3.371 -16.703 18.141 1 87.19 382 ILE B N 1
ATOM 6430 C CA . ILE B 1 382 ? -2.381 -15.648 18.297 1 87.19 382 ILE B CA 1
ATOM 6431 C C . ILE B 1 382 ? -2.43 -14.711 17.094 1 87.19 382 ILE B C 1
ATOM 6433 O O . ILE B 1 382 ? -2.16 -15.125 15.969 1 87.19 382 ILE B O 1
ATOM 6437 N N . LEU B 1 383 ? -2.744 -13.43 17.422 1 92.12 383 LEU B N 1
ATOM 6438 C CA . LEU B 1 383 ? -2.869 -12.43 16.375 1 92.12 383 LEU B CA 1
ATOM 6439 C C . LEU B 1 383 ? -1.534 -11.742 16.125 1 92.12 383 LEU B C 1
ATOM 6441 O O . LEU B 1 383 ? -0.866 -11.305 17.062 1 92.12 383 LEU B O 1
ATOM 6445 N N . THR B 1 384 ? -1.131 -11.742 14.891 1 91.56 384 THR B N 1
ATOM 6446 C CA . THR B 1 384 ? 0.093 -11.047 14.508 1 91.56 384 THR B CA 1
ATOM 6447 C C . THR B 1 384 ? -0.126 -10.211 13.25 1 91.56 384 THR B C 1
ATOM 6449 O O . THR B 1 384 ? -1.01 -10.516 12.445 1 91.56 384 THR B O 1
ATOM 6452 N N . PHE B 1 385 ? 0.643 -9.148 13.195 1 94.94 385 PHE B N 1
ATOM 6453 C CA . PHE B 1 385 ? 0.589 -8.336 11.977 1 94.94 385 PHE B CA 1
ATOM 6454 C C . PHE B 1 385 ? 1.224 -9.078 10.805 1 94.94 385 PHE B C 1
ATOM 6456 O O . PHE B 1 385 ? 2.303 -9.656 10.945 1 94.94 385 PHE B O 1
ATOM 6463 N N . GLN B 1 386 ? 0.588 -9.07 9.648 1 92.75 386 GLN B N 1
ATOM 6464 C CA . GLN B 1 386 ? 1.122 -9.703 8.453 1 92.75 386 GLN B CA 1
ATOM 6465 C C . GLN B 1 386 ? 2.307 -8.922 7.895 1 92.75 386 GLN B C 1
ATOM 6467 O O . GLN B 1 386 ? 3.273 -9.516 7.41 1 92.75 386 GLN B O 1
ATOM 6472 N N . ASP B 1 387 ? 2.254 -7.645 7.91 1 95.19 387 ASP B N 1
ATOM 6473 C CA . ASP B 1 387 ? 3.293 -6.746 7.418 1 95.19 387 ASP B CA 1
ATOM 6474 C C . ASP B 1 387 ? 4.035 -6.078 8.57 1 95.19 387 ASP B C 1
ATOM 6476 O O . ASP B 1 387 ? 3.494 -5.188 9.234 1 95.19 387 ASP B O 1
ATOM 6480 N N . PRO B 1 388 ? 5.309 -6.469 8.742 1 96.62 388 PRO B N 1
ATOM 6481 C CA . PRO B 1 388 ? 6.062 -5.906 9.867 1 96.62 388 PRO B CA 1
ATOM 6482 C C . PRO B 1 388 ? 6.344 -4.418 9.695 1 96.62 388 PRO B C 1
ATOM 6484 O O . PRO B 1 388 ? 6.492 -3.697 10.688 1 96.62 388 PRO B O 1
ATOM 6487 N N . LEU B 1 389 ? 6.5 -3.967 8.445 1 96.94 389 LEU B N 1
ATOM 6488 C CA . LEU B 1 389 ? 6.777 -2.551 8.234 1 96.94 389 LEU B CA 1
ATOM 6489 C C . LEU B 1 389 ? 5.527 -1.711 8.477 1 96.94 389 LEU B C 1
ATOM 6491 O O . LEU B 1 389 ? 5.621 -0.59 8.984 1 96.94 389 LEU B O 1
ATOM 6495 N N . TYR B 1 390 ? 4.312 -2.227 8.148 1 97.12 390 TYR B N 1
ATOM 6496 C CA . TYR B 1 390 ? 3.064 -1.539 8.477 1 97.12 390 TYR B CA 1
ATOM 6497 C C . TYR B 1 390 ? 2.871 -1.442 9.984 1 97.12 390 TYR B C 1
ATOM 6499 O O . TYR B 1 390 ? 2.436 -0.407 10.492 1 97.12 390 TYR B O 1
ATOM 6507 N N . ARG B 1 391 ? 3.205 -2.549 10.672 1 97.06 391 ARG B N 1
ATOM 6508 C CA . ARG B 1 391 ? 3.146 -2.562 12.133 1 97.06 391 ARG B CA 1
ATOM 6509 C C . ARG B 1 391 ? 3.992 -1.441 12.727 1 97.06 391 ARG B C 1
ATOM 6511 O O . ARG B 1 391 ? 3.521 -0.685 13.578 1 97.06 391 ARG B O 1
ATOM 6518 N N . GLU B 1 392 ? 5.23 -1.344 12.242 1 96.5 392 GLU B N 1
ATOM 6519 C CA . GLU B 1 392 ? 6.145 -0.323 12.75 1 96.5 392 GLU B CA 1
ATOM 6520 C C . GLU B 1 392 ? 5.652 1.079 12.406 1 96.5 392 GLU B C 1
ATOM 6522 O O . GLU B 1 392 ? 5.758 1.998 13.219 1 96.5 392 GLU B O 1
ATOM 6527 N N . TRP B 1 393 ? 5.141 1.234 11.211 1 96.25 393 TRP B N 1
ATOM 6528 C CA . TRP B 1 393 ? 4.605 2.523 10.789 1 96.25 393 TRP B CA 1
ATOM 6529 C C . TRP B 1 393 ? 3.438 2.947 11.664 1 96.25 393 TRP B C 1
ATOM 6531 O O . TRP B 1 393 ? 3.365 4.098 12.102 1 96.25 393 TRP B O 1
ATOM 6541 N N . LEU B 1 394 ? 2.527 2.025 11.93 1 97 394 LEU B N 1
ATOM 6542 C CA . LEU B 1 394 ? 1.397 2.314 12.812 1 97 394 LEU B CA 1
ATOM 6543 C C . LEU B 1 394 ? 1.879 2.727 14.195 1 97 394 LEU B C 1
ATOM 6545 O O . LEU B 1 394 ? 1.383 3.701 14.766 1 97 394 LEU B O 1
ATOM 6549 N N . LYS B 1 395 ? 2.814 2.016 14.672 1 95.56 395 LYS B N 1
ATOM 6550 C CA . LYS B 1 395 ? 3.309 2.229 16.031 1 95.56 395 LYS B CA 1
ATOM 6551 C C . LYS B 1 395 ? 4.004 3.58 16.156 1 95.56 395 LYS B C 1
ATOM 6553 O O . LYS B 1 395 ? 3.686 4.367 17.047 1 95.56 395 LYS B O 1
ATOM 6558 N N . ARG B 1 396 ? 4.836 3.932 15.211 1 91.94 396 ARG B N 1
ATOM 6559 C CA . ARG B 1 396 ? 5.746 5.066 15.352 1 91.94 396 ARG B CA 1
ATOM 6560 C C . ARG B 1 396 ? 5.145 6.328 14.742 1 91.94 396 ARG B C 1
ATOM 6562 O O . ARG B 1 396 ? 5.387 7.434 15.227 1 91.94 396 ARG B O 1
ATOM 6569 N N . TYR B 1 397 ? 4.418 6.133 13.703 1 90.44 397 TYR B N 1
ATOM 6570 C CA . TYR B 1 397 ? 4.035 7.316 12.938 1 90.44 397 TYR B CA 1
ATOM 6571 C C . TYR B 1 397 ? 2.541 7.586 13.062 1 90.44 397 TYR B C 1
ATOM 6573 O O . TYR B 1 397 ? 2.117 8.742 13.156 1 90.44 397 TYR B O 1
ATOM 6581 N N . TYR B 1 398 ? 1.771 6.543 13.078 1 92.81 398 TYR B N 1
ATOM 6582 C CA . TYR B 1 398 ? 0.33 6.77 13.125 1 92.81 398 TYR B CA 1
ATOM 6583 C C . TYR B 1 398 ? -0.144 6.973 14.562 1 92.81 398 TYR B C 1
ATOM 6585 O O . TYR B 1 398 ? -0.739 8 14.883 1 92.81 398 TYR B O 1
ATOM 6593 N N . PHE B 1 399 ? 0.183 5.988 15.453 1 92.69 399 PHE B N 1
ATOM 6594 C CA . PHE B 1 399 ? -0.281 6.055 16.828 1 92.69 399 PHE B CA 1
ATOM 6595 C C . PHE B 1 399 ? 0.741 6.762 17.719 1 92.69 399 PHE B C 1
ATOM 6597 O O . PHE B 1 399 ? 0.426 7.168 18.828 1 92.69 399 PHE B O 1
ATOM 6604 N N . LYS B 1 400 ? 1.976 6.926 17.188 1 87.81 400 LYS B N 1
ATOM 6605 C CA . LYS B 1 400 ? 3.062 7.578 17.922 1 87.81 400 LYS B CA 1
ATOM 6606 C C . LYS B 1 400 ? 3.215 7 19.312 1 87.81 400 LYS B C 1
ATOM 6608 O O . LYS B 1 400 ? 3.256 7.746 20.297 1 87.81 400 LYS B O 1
ATOM 6613 N N . LEU B 1 401 ? 3.186 5.73 19.328 1 85.62 401 LEU B N 1
ATOM 6614 C CA . LEU B 1 401 ? 3.324 5.035 20.594 1 85.62 401 LEU B CA 1
ATOM 6615 C C . LEU B 1 401 ? 4.773 5.047 21.062 1 85.62 401 LEU B C 1
ATOM 6617 O O . LEU B 1 401 ? 5.695 5.031 20.25 1 85.62 401 LEU B O 1
ATOM 6621 N N . ASN B 1 402 ? 5 5.477 22.234 1 67.31 402 ASN B N 1
ATOM 6622 C CA . ASN B 1 402 ? 6.332 5.539 22.828 1 67.31 402 ASN B CA 1
ATOM 6623 C C . ASN B 1 402 ? 6.996 4.164 22.859 1 67.31 402 ASN B C 1
ATOM 6625 O O . ASN B 1 402 ? 6.387 3.182 23.281 1 67.31 402 ASN B O 1
ATOM 6629 N N . CYS B 1 403 ? 7.93 4.008 21.922 1 51.53 403 CYS B N 1
ATOM 6630 C CA . CYS B 1 403 ? 8.695 2.771 22.016 1 51.53 403 CYS B CA 1
ATOM 6631 C C . CYS B 1 403 ? 9.75 2.873 23.109 1 51.53 403 CYS B C 1
ATOM 6633 O O . CYS B 1 403 ? 10.227 3.967 23.422 1 51.53 403 CYS B O 1
#

Secondary structure (DSSP, 8-state):
--HHHHHHHHHHHHHHT---------------SS---GGG----HHHHHHHHHHHHHT--EEEE--TTSSHHHHHHHHHHTTTT-SSEEEEEEE-TT--SHHHHHHHHHHHHHHHH-SSHHHHHHHHHHHHGGG-EEEEE-TTS-EEEEESS-HHHHHH-THHHHTHHHHHHHHHT-EEEEEEETGGGGGGSTTHHHHHHHHHHHHTT-SSEEEEEEES-HHHHHHHHH-TTSTTTT-SEEEEPPPPPHHHHHHHHHHHHHHTT-B--HHHHHHHHHHTTT-HHHHHHHHHHHHHH-SSB--HHHHHHHHHHHHHHHHHHHHHHHHTS-HHHHHHHHHHHTT-S-TTSHHHHHHHT---HHHHHHHHHHHHHTTSEEEETTEEEES-HHHHHHIIIIIS----/--HHHHHHHHHHHHHHT---------------SS---GGG----HHHHHHHHHHHHHT--EEEE--TTSSHHHHHHHHHHTTTT-SSEEEEEEE-TT--SHHHHHHHHHHHHHHHH-SSHHHHHHHHHHHHGGG-EEEEE-TTS-EEEEESS-HHHHHH-THHHHTHHHHHHHHHT-EEEEEEETGGGGGGSTTHHHHHHHHHHHHTT-SSEEEEEEES-HHHHHHHHH-TTSTTTT-SEEEEPPPPPHHHHHHHHHHHHHHTT-B--HHHHHHHHHHTTT-HHHHHHHHHHHHHH-SSB--HHHHHHHHHHHHHHHHHHHHHHHHTS-HHHHHHHHHHHTT-S-TTSHHHHHHHT---HHHHHHHHHHHHHTTSEEEETTEEEES-HHHHHHIIIIIS----

Sequence (806 aa):
MATYLLVRRKILITFAKISVMHEEFTNVPFTFGTIILKTDFVNRQKEIKLLRQCFLSGTNVILISPRRWGKSSLVEKVAESFENNKTLKICKLDLFNVRTEEEFYISFTNAVLKATSSRWDDFVTNAKQFLSQLLPQVSLASNDETTLQFGISWKELQKNPDDILNLAENIAQKKGIKIVVCFDEFQNIASFSDSLSFQKKLRAHFQRHQNVSYCFYGSKRHMLIEVFTDTSMPFYKFGDIIFLEKINTKEWVNFIKQRFEETNKQITDSQAKKIVELVDNHSYYVQQLAQQVWLRTTQKSNKKLIENTHQSLIQQLSLLFITLTETLTNTQLGFLKALLNGEQNLSSKEVMDTYKLGSSANVVKLKRALVDKDILDDMAGILTFQDPLYREWLKRYYFKLNCMATYLLVRRKILITFAKISVMHEEFTNVPFTFGTIILKTDFVNRQKEIKLLRQCFLSGTNVILISPRRWGKSSLVEKVAESFENNKTLKICKLDLFNVRTEEEFYISFTNAVLKATSSRWDDFVTNAKQFLSQLLPQVSLASNDETTLQFGISWKELQKNPDDILNLAENIAQKKGIKIVVCFDEFQNIASFSDSLSFQKKLRAHFQRHQNVSYCFYGSKRHMLIEVFTDTSMPFYKFGDIIFLEKINTKEWVNFIKQRFEETNKQITDSQAKKIVELVDNHSYYVQQLAQQVWLRTTQKSNKKLIENTHQSLIQQLSLLFITLTETLTNTQLGFLKALLNGEQNLSSKEVMDTYKLGSSANVVKLKRALVDKDILDDMAGILTFQDPLYREWLKRYYFKLNC

Radius of gyration: 29.91 Å; Cα contacts (8 Å, |Δi|>4): 1122; chains: 2; bounding box: 59×83×82 Å

pLDDT: mean 86.9, std 16.84, range [23.78, 98.5]